Protein 1Q74 (pdb70)

GO terms:
  GO:0016811 hydrolase activity, acting on carbon-nitrogen (but not peptide) bonds, in linear amides (F, IDA)
  GO:0010125 mycothiol biosynthetic process (P, IDA)
  GO:0008270 zinc ion binding (F, IDA)
  GO:0005886 plasma membrane (C, HDA)

Foldseek 3Di:
DAAEEEEEEAEQLCCLVAPQLVLLQRLVVPHQYAYEYAALCQQDAFDDDPCRQCHLQHVSNVSVVSLQLSCQLCVLSNHRHYHYQVDYPQAHDDHDRDDPRHLLPDDLCRRLLSVLVVCQVRLHLEYEAADCCLFPNRSSRNSSVVSVVSNLVCLCPRDHDRHNRAWYKYWFAAQVVQVVLVVPDDPQQADPLADADRSNVGGDHDYLVQFAAKAQGDPSSLVSSLSSQVSSNGFKDGGPVSQWIDGPVRHITGSHSMTTIGTPDHDAADADPSNYHHHSCHPVPDD/DPAAEEEEEEAEQLCCLQQPQLVLLQNLVVPHHYAYEYAALCLQDQFDDDPCRQCHPVHVSNNSVVSLQLSCQLCVLSNHHHYHYQVDYHQAHFPVDPRHLLNDDLLRRLQSLLVVCQVRLHLEYEAADCCLAVNRSSRNSSVVSNVSNLVVQAPVSYDHDRHNRAWYKHWYDEAVQFVVLVVPDDVQQADPQAVPYYLVSFAAKAQGDVSSLVSSLSSQVSSNGFKDGGPVSFWIDGPVRYITGSHSMTTIDTPDHDDADADPSNYHHHSCHPVDD/DPAAEEEEEEAEQPCCLQQCQLVLLQRLVVPHQYAYEYAALCLQDQFDDDPCRQCHPVHVSNNSVVSLQLSCQLCVLSNHRHHHYQVDYHQAHDPVDPRHLLPDDLLRRLQSLLVVCQVRLHLEYEAADCCLAVNRSSSNSSVVSVVSNLVVQCVVHDHDRHRRAWYKYWYDAAVVQVVLVVPDDPQQADPQADEDPVHYLVQFAAKAQGDVSSLVSSLSSQVSSNGFKDGGPVSQWIDGPVRHITGSHSMTTIGTPDHDDADADPSNYHHDSCHPVDD/DVAAEEEEEEAEQPCCLQFPQLPLLQRLVVPHHYAYEYAALCLQDAFDDDPCRQCHPQHVSNNSVVSLQLSCQLCVLSNHRHHHYQPDHPQAHDDHDRDDDPRHLLNDDLLRRLQSVLVVCLVRLHLEYEAADCCLAPNRSSSNSSVVSVVSNLVVQAPVVYDHDRHNHAWYKYWYAAQVVQVVLVVVDDPQQCPQVHYLVQFAAKAQGDVSSLVSSLSSQVSSNGFKDGGPVSQWIDGPVSDITGSHSMTTIDTPDHDDADADPSNYHNDSCHPVDD

Sequence (1121 aa):
ETPRLLFVHAHPDDESLSNGATIAHYTSRGAQVHVVTCTLGEEGEVIGDRWAQLTADHADQLGGYRIGELTAALRALGVSAPIYLGGAGRWRDSGMARSQRRFVDADPRQTVGALVAIIRELRPHVVVTYDPNGGYGHPDHVHTHTVTTAAVAAAGVHPGDPWTVPKFYWTVLGLSALISGARALVPDDLRPEWVLPRADEIAFGYSDDGIDAVVEADEQARAAKVAALAAHATQVVVGPTGRAAALSNNLALPILADEHYVLAGGSAGARDERGWETDLLAGLGFTSETPRLLFVHAHPDDESLSNGATIAHYTSRGAQVHVVTCTLGEEGEVIGDRWAQLTADHADQLGGYRIGELTAALRALGVSAPIYLGGAGRWRDSRSQRRFVDADPRQTVGALVAIIRELRPHVVVTYDPNGGYGHPDHVHTHTVTTAAVAAAGVADHPGDPWTVPKFYWTVLGLSALISGARALVPDDLRPEWFGYSDDGIDAVVEADEQARAAKVAALAAHATQVVVGPTGRAAALSNNLALPILADEHYVLAGGSAGARDERGWETDLLAGLGFSETPRLLFVHAHPDDESLSNGATIAHYTSRGAQVHVVTCTLGEEGEVIGDRWAQLTADHADQLGGYRIGELTAALRALGVSAPIYLGGAGRWRDSRSQRRFVDADPRQTVGALVAIIRELRPHVVVTYDPNGGYGHPDHVHTHTVTTAAVAAAGADHPGDPWTVPKFYWTVLGLSALISGARALVPDDLRPEWVLPRGYSDDGIDAVVEADEQARAAKVAALAAHATQVVVGPTGRAAALSNNLALPILADEHYVLAGGSAGARDERGWETDLLAGLGFSETPRLLFVHAHPDDESLSNGATIAHYTSRGAQVHVVTCTLGEEGEVIGDRWAQLTADHADQLGGYRIGELTAALRALGVSAPIYLGGAGRWRDSGMAQRSQRRFVDADPRQTVGALVAIIRELRPHVVVTYDPNGGYGHPDHVHTHTVTTAAVAAAGVADHPGDPWTVPKFYWTVLGLSALISGARALVPDDLRPGYSDDGIDAVVEADEQARAAKVAALAAHATQVVVGPTGRAAALSNNLALPILADEHYVLAGGSAGARDERGWETDLLAGLGF

Radius of gyration: 37.09 Å; Cα contacts (8 Å, |Δi|>4): 2604; chains: 4; bounding box: 95×92×86 Å

CATH classification: 3.40.50.10320

B-factor: mean 23.0, std 9.9, range [8.15, 88.07]

InterPro domains:
  IPR003737 N-acetylglucosaminyl phosphatidylinositol deacetylase-related [PF02585] (8-157)
  IPR003737 N-acetylglucosaminyl phosphatidylinositol deacetylase-related [PTHR12993] (4-249)
  IPR017810 Mycothiol biosynthesis protein, MshB [MF_01696] (7-296)
  IPR017810 Mycothiol biosynthesis protein, MshB [TIGR03445] (8-296)
  IPR024078 Putative deacetylase LmbE-like domain superfamily [G3DSA:3.40.50.10320] (1-303)
  IPR024078 Putative deacetylase LmbE-like domain superfamily [SSF102588] (4-297)

Solvent-accessible surface area: 49260 Å² total; per-residue (Å²): 145,80,23,30,0,0,0,0,0,0,20,0,13,11,0,0,64,32,0,0,0,0,0,6,33,10,27,67,135,50,9,95,8,52,0,0,0,2,3,1,0,0,10,14,78,26,53,50,132,131,29,40,33,0,8,26,100,94,9,42,0,0,0,1,43,7,4,42,12,0,42,51,0,0,152,39,1,47,6,72,41,9,54,16,1,21,29,5,4,47,13,20,4,27,34,171,23,162,31,169,52,49,0,50,106,14,45,90,102,77,0,19,18,24,0,1,60,33,0,22,157,29,108,0,11,0,0,0,0,7,5,60,73,0,28,112,41,62,72,0,27,53,37,0,19,74,6,0,56,42,0,22,74,20,0,23,146,90,69,59,117,74,43,104,13,41,1,14,0,52,16,17,50,3,77,40,21,13,63,71,9,28,195,78,27,77,120,95,10,42,101,133,85,14,84,76,20,181,24,82,83,48,13,117,39,45,63,67,142,32,6,29,0,0,1,85,13,65,93,134,3,15,50,18,13,24,48,0,4,55,26,0,60,3,25,5,41,35,6,97,55,10,111,0,11,3,61,76,83,56,29,0,35,14,8,47,20,53,9,10,0,18,31,46,28,52,94,38,16,91,112,51,190,115,32,8,0,66,55,0,14,17,69,56,78,58,187,85,168,64,22,15,2,0,0,0,0,0,17,0,12,12,0,0,62,35,0,0,0,0,0,7,34,9,27,84,135,52,11,81,10,60,1,0,0,2,2,0,0,1,74,17,120,24,58,48,135,134,27,40,51,0,20,36,116,85,4,41,0,0,0,1,41,5,3,44,13,0,51,49,0,0,132,39,1,34,4,92,42,9,50,17,1,21,30,6,3,105,19,24,4,33,287,29,181,74,65,0,39,88,16,58,86,198,100,0,17,18,26,0,1,53,25,0,32,138,32,103,1,13,0,0,0,0,7,11,57,92,0,43,178,40,69,75,0,27,55,38,0,18,76,5,0,54,42,0,24,65,32,0,7,169,135,142,31,110,58,123,89,53,93,12,42,1,14,0,30,14,19,62,4,65,58,22,33,91,69,11,45,196,70,33,84,111,111,4,63,90,134,105,49,171,9,114,61,59,147,26,5,32,0,1,2,92,11,63,104,153,5,36,50,18,13,25,48,0,4,55,26,0,61,2,22,4,35,29,6,95,67,13,131,0,11,2,68,53,87,62,122,34,63,17,8,41,20,57,10,9,0,12,31,45,27,52,94,37,15,88,130,52,189,118,33,4,0,68,54,0,14,17,69,59,79,106,97,169,58,22,34,2,0,0,0,0,0,19,0,13,11,0,0,60,35,0,0,0,0,0,6,35,9,27,65,133,47,7,95,9,50,0,0,0,2,3,17,0,10,80,17,120,26,53,47,134,199,76,38,140,36,22,35,133,125,56,58,113,1,2,42,74,5,58,43,11,0,40,49,0,0,152,41,2,47,5,84,53,32,50,19,1,38,40,69,22,94,10,24,5,35,277,29,196,80,61,0,35,98,14,67,81,213,88,0,17,20,25,0,1,59,28,0,28,140,33,100,1,8,0,0,0,0,7,15,69,87,0,29,165,31,65,75,0,27,52,38,0,20,73,4,0,53,41,0,23,79,35,0,42,139,138,37,115,58,117,97,52,103,12,44,1,14,0,54,12,17,54,4,66,50,21,38,79,72,12,16,167,62,27,66,90,107,11,33,102,113,91,16,85,38,63,273,32,92,54,61,140,34,6,32,0,1,2,92,9,64,89,130,3,14,49,17,13,24,46,0,3,53,26,0,60,3,23,4,45,35,6,97,68,12,112,0,7,3,75,54,91,68,69,0,70,12,8,43,20,58,9,10,0,18,31,46,27,51,96,31,14,89,132,41,180,116,32,5,0,66,52,0,15,17,70,59,78,104,80,146,41,20,14,2,0,0,0,0,0,20,0,13,12,0,0,46,35,0,0,0,0,0,7,33,10,28,64,138,51,12,82,10,49,0,0,0,2,2,18,0,12,7,14,86,16,48,50,130,195,76,33,135,37,2,23,91,116,58,56,115,0,2,43,73,6,56,44,12,0,38,48,0,0,147,39,1,51,5,80,53,33,53,20,1,28,41,69,28,100,15,25,2,24,30,202,31,214,232,30,166,83,47,0,50,106,15,44,91,188,86,0,19,16,24,0,1,56,26,0,33,145,33,103,1,16,0,0,0,0,6,18,66,96,0,38,194,34,61,71,0,24,53,40,0,19,74,6,0,55,42,0,23,69,38,0,7,176,140,134,28,116,56,123,84,47,94,14,43,0,14,0,56,12,16,67,3,70,54,20,48,86,73,9,45,208,62,37,81,114,114,8,69,152,145,36,113,64,67,146,33,4,31,0,0,3,85,12,65,106,131,4,26,46,19,12,26,46,0,1,52,25,0,59,2,26,4,54,26,9,83,72,10,122,2,4,18,63,70,90,114,122,56,57,10,4,47,19,52,8,10,0,19,31,44,28,51,95,39,16,59,100,29,169,114,32,6,0,42,56,0,15,18,68,57,79,111

Organism: Mycobacterium tuberculosis (strain ATCC 25618 / H37Rv) (NCBI:txid83332)

Structure (mmCIF, N/CA/C/O backbone):
data_1Q74
#
_entry.id   1Q74
#
_cell.length_a   56.794
_cell.length_b   73.964
_cell.length_c   85.587
_cell.angle_alpha   102.09
_cell.angle_beta   108.16
_cell.angle_gamma   97.18
#
_symmetry.space_group_name_H-M   'P 1'
#
loop_
_entity.id
_entity.type
_entity.pdbx_description
1 polymer '1D-myo-inositol 2-acetamido-2-deoxy-alpha-D-glucopyranoside Deacetylase (MshB)'
2 non-polymer 'ZINC ION'
3 non-polymer 2-{2-[2-(2-{2-[2-(2-ETHOXY-ETHOXY)-ETHOXY]-ETHOXY}-ETHOXY)-ETHOXY]-ETHOXY}-ETHANOL
4 water water
#
loop_
_atom_site.group_PDB
_atom_site.id
_atom_site.type_symbol
_atom_site.label_atom_id
_atom_site.label_alt_id
_atom_site.label_comp_id
_atom_site.label_asym_id
_atom_site.label_entity_id
_atom_site.label_seq_id
_atom_site.pdbx_PDB_ins_code
_atom_site.Cartn_x
_atom_site.Cartn_y
_atom_site.Cartn_z
_atom_site.occupancy
_atom_site.B_iso_or_equiv
_atom_site.auth_seq_id
_atom_site.auth_comp_id
_atom_site.auth_asym_id
_atom_site.auth_atom_id
_atom_site.pdbx_PDB_model_num
ATOM 1 N N . GLU A 1 3 ? 11.396 34.061 27.840 1.00 38.83 3 GLU A N 1
ATOM 2 C CA . GLU A 1 3 ? 12.448 35.093 28.122 1.00 37.66 3 GLU A CA 1
ATOM 3 C C . GLU A 1 3 ? 13.823 34.639 27.580 1.00 36.13 3 GLU A C 1
ATOM 4 O O . GLU A 1 3 ? 13.933 33.583 26.912 1.00 36.21 3 GLU A O 1
ATOM 10 N N . THR A 1 4 ? 14.849 35.448 27.811 1.00 33.37 4 THR A N 1
ATOM 11 C CA . THR A 1 4 ? 16.214 34.990 27.513 1.00 31.21 4 THR A CA 1
ATOM 12 C C . THR A 1 4 ? 16.614 34.087 28.691 1.00 27.35 4 THR A C 1
ATOM 13 O O . THR A 1 4 ? 16.277 34.365 29.835 1.00 26.62 4 THR A O 1
ATOM 17 N N . PRO A 1 5 ? 17.252 32.964 28.428 1.00 23.97 5 PRO A N 1
ATOM 18 C CA . PRO A 1 5 ? 17.643 32.089 29.543 1.00 22.58 5 PRO A CA 1
ATOM 19 C C . PRO A 1 5 ? 18.745 32.740 30.387 1.00 19.15 5 PRO A C 1
ATOM 20 O O . PRO A 1 5 ? 19.601 33.454 29.860 1.00 18.99 5 PRO A O 1
ATOM 24 N N . ARG A 1 6 ? 18.733 32.416 31.668 1.00 19.79 6 ARG A N 1
ATOM 25 C CA . ARG A 1 6 ? 19.627 32.930 32.677 1.00 18.98 6 ARG A CA 1
ATOM 26 C C . ARG A 1 6 ? 20.305 31.764 33.438 1.00 18.07 6 ARG A C 1
ATOM 27 O O . ARG A 1 6 ? 19.626 30.875 33.961 1.00 17.56 6 ARG A O 1
ATOM 35 N N . LEU A 1 7 ? 21.633 31.797 33.477 1.00 17.54 7 LEU A N 1
ATOM 36 C CA . LEU A 1 7 ? 22.433 30.723 34.104 1.00 16.14 7 LEU A CA 1
ATOM 37 C C . LEU A 1 7 ? 23.413 31.323 35.092 1.00 16.01 7 LEU A C 1
ATOM 38 O O . LEU A 1 7 ? 24.008 32.397 34.843 1.00 16.04 7 LEU A O 1
ATOM 43 N N . LEU A 1 8 ? 23.597 30.619 36.204 1.00 14.41 8 LEU A N 1
ATOM 44 C CA . LEU A 1 8 ? 24.520 31.062 37.243 1.00 14.64 8 LEU A CA 1
ATOM 45 C C . LEU A 1 8 ? 25.492 29.926 37.594 1.00 14.28 8 LEU A C 1
ATOM 46 O O . LEU A 1 8 ? 25.036 28.828 37.923 1.00 15.12 8 LEU A O 1
ATOM 51 N N . PHE A 1 9 ? 26.783 30.229 37.556 1.00 14.57 9 PHE A N 1
ATOM 52 C CA . PHE A 1 9 ? 27.856 29.283 37.939 1.00 13.78 9 PHE A CA 1
ATOM 53 C C . PHE A 1 9 ? 28.525 29.847 39.193 1.00 13.96 9 PHE A C 1
ATOM 54 O O . PHE A 1 9 ? 28.965 31.031 39.199 1.00 14.61 9 PHE A O 1
ATOM 62 N N . VAL A 1 10 ? 28.640 29.025 40.241 1.00 11.89 10 VAL A N 1
ATOM 63 C CA . VAL A 1 10 ? 29.176 29.466 41.495 1.00 11.60 10 VAL A CA 1
ATOM 64 C C . VAL A 1 10 ? 30.483 28.705 41.800 1.00 11.20 10 VAL A C 1
ATOM 65 O O . VAL A 1 10 ? 30.496 27.479 41.891 1.00 11.52 10 VAL A O 1
ATOM 69 N N . HIS A 1 11 ? 31.582 29.439 41.889 1.00 9.39 11 HIS A N 1
ATOM 70 C CA . HIS A 1 11 ? 32.938 28.843 41.958 1.00 10.80 11 HIS A CA 1
ATOM 71 C C . HIS A 1 11 ? 33.702 29.380 43.140 1.00 11.55 11 HIS A C 1
ATOM 72 O O . HIS A 1 11 ? 33.409 30.448 43.670 1.00 10.53 11 HIS A O 1
ATOM 79 N N . ALA A 1 12 ? 34.730 28.662 43.557 1.00 10.89 12 ALA A N 1
ATOM 80 C CA . ALA A 1 12 ? 35.519 29.042 44.710 1.00 11.47 12 ALA A CA 1
ATOM 81 C C . ALA A 1 12 ? 36.609 30.058 44.431 1.00 12.40 12 ALA A C 1
ATOM 82 O O . ALA A 1 12 ? 36.751 31.017 45.177 1.00 12.76 12 ALA A O 1
ATOM 84 N N . HIS A 1 13 ? 37.369 29.877 43.347 1.00 11.99 13 HIS A N 1
ATOM 85 C CA . HIS A 1 13 ? 38.527 30.671 43.099 1.00 12.52 13 HIS A CA 1
ATOM 86 C C . HIS A 1 13 ? 38.589 31.167 41.630 1.00 12.40 13 HIS A C 1
ATOM 87 O O . HIS A 1 13 ? 37.997 30.584 40.737 1.00 11.37 13 HIS A O 1
ATOM 94 N N . PRO A 1 14 ? 39.390 32.195 41.364 1.00 12.65 14 PRO A N 1
ATOM 95 C CA . PRO A 1 14 ? 39.575 32.613 39.975 1.00 14.32 14 PRO A CA 1
ATOM 96 C C . PRO A 1 14 ? 40.378 31.595 39.189 1.00 15.17 14 PRO A C 1
ATOM 97 O O . PRO A 1 14 ? 41.531 31.362 39.547 1.00 16.13 14 PRO A O 1
ATOM 101 N N . ASP A 1 15 ? 39.790 31.047 38.132 1.00 14.53 15 ASP A N 1
ATOM 102 C CA . ASP A 1 15 ? 40.321 29.961 37.296 1.00 12.90 15 ASP A CA 1
ATOM 103 C C . ASP A 1 15 ? 39.363 28.786 37.252 1.00 11.28 15 ASP A C 1
ATOM 104 O O . ASP A 1 15 ? 39.246 28.161 36.208 1.00 12.12 15 ASP A O 1
ATOM 109 N N . ASP A 1 16 ? 38.668 28.557 38.358 1.00 10.78 16 ASP A N 1
ATOM 110 C CA . ASP A 1 16 ? 37.782 27.387 38.420 1.00 10.71 16 ASP A CA 1
ATOM 111 C C . ASP A 1 16 ? 36.656 27.437 37.378 1.00 11.57 16 ASP A C 1
ATOM 112 O O . ASP A 1 16 ? 36.246 26.424 36.826 1.00 12.63 16 ASP A O 1
ATOM 117 N N . GLU A 1 17 ? 36.128 28.632 37.104 1.00 10.95 17 GLU A N 1
ATOM 118 C CA . GLU A 1 17 ? 35.095 28.800 36.112 1.00 11.46 17 GLU A CA 1
ATOM 119 C C . GLU A 1 17 ? 35.523 28.355 34.710 1.00 11.41 17 GLU A C 1
ATOM 120 O O . GLU A 1 17 ? 34.709 27.791 33.940 1.00 13.14 17 GLU A O 1
ATOM 126 N N . SER A 1 18 ? 36.781 28.576 34.391 1.00 11.84 18 SER A N 1
ATOM 127 C CA . SER A 1 18 ? 37.329 28.258 33.075 1.00 10.23 18 SER A CA 1
ATOM 128 C C . SER A 1 18 ? 37.720 26.790 33.076 1.00 12.55 18 SER A C 1
ATOM 129 O O . SER A 1 18 ? 37.425 26.087 32.145 1.00 13.35 18 SER A O 1
ATOM 132 N N . LEU A 1 19 ? 38.429 26.347 34.102 1.00 12.28 19 LEU A N 1
ATOM 133 C CA . LEU A 1 19 ? 38.830 24.929 34.195 1.00 12.66 19 LEU A CA 1
ATOM 134 C C . LEU A 1 19 ? 37.637 24.007 34.119 1.00 12.81 19 LEU A C 1
ATOM 135 O O . LEU A 1 19 ? 37.683 22.994 33.408 1.00 13.72 19 LEU A O 1
ATOM 140 N N . SER A 1 20 ? 36.583 24.337 34.825 1.00 13.26 20 SER A N 1
ATOM 141 C CA . SER A 1 20 ? 35.397 23.451 34.877 1.00 13.26 20 SER A CA 1
ATOM 142 C C . SER A 1 20 ? 34.383 23.686 33.740 1.00 12.95 20 SER A C 1
ATOM 143 O O . SER A 1 20 ? 33.909 22.756 33.125 1.00 13.91 20 SER A O 1
ATOM 146 N N . ASN A 1 21 ? 34.041 24.943 33.528 1.00 11.69 21 ASN A N 1
ATOM 147 C CA . ASN A 1 21 ? 32.865 25.324 32.713 1.00 12.12 21 ASN A CA 1
ATOM 148 C C . ASN A 1 21 ? 33.102 26.303 31.553 1.00 11.00 21 ASN A C 1
ATOM 149 O O . ASN A 1 21 ? 32.147 26.847 30.981 1.00 12.88 21 ASN A O 1
ATOM 154 N N . GLY A 1 22 ? 34.338 26.504 31.172 1.00 11.41 22 GLY A N 1
ATOM 155 C CA . GLY A 1 22 ? 34.721 27.477 30.157 1.00 11.90 22 GLY A CA 1
ATOM 156 C C . GLY A 1 22 ? 33.981 27.255 28.864 1.00 12.23 22 GLY A C 1
ATOM 157 O O . GLY A 1 22 ? 33.374 28.188 28.320 1.00 12.17 22 GLY A O 1
ATOM 158 N N . ALA A 1 23 ? 33.940 26.025 28.372 1.00 12.77 23 ALA A N 1
ATOM 159 C CA . ALA A 1 23 ? 33.245 25.797 27.087 1.00 13.25 23 ALA A CA 1
ATOM 160 C C . ALA A 1 23 ? 31.720 25.940 27.209 1.00 13.33 23 ALA A C 1
ATOM 161 O O . ALA A 1 23 ? 31.059 26.451 26.293 1.00 13.18 23 ALA A O 1
ATOM 163 N N . THR A 1 24 ? 31.126 25.538 28.332 1.00 13.04 24 THR A N 1
ATOM 164 C CA . THR A 1 24 ? 29.719 25.690 28.547 1.00 13.34 24 THR A CA 1
ATOM 165 C C . THR A 1 24 ? 29.354 27.157 28.635 1.00 14.61 24 THR A C 1
ATOM 166 O O . THR A 1 24 ? 28.344 27.572 28.059 1.00 14.93 24 THR A O 1
ATOM 170 N N . ILE A 1 25 ? 30.161 27.922 29.354 1.00 13.46 25 ILE A N 1
ATOM 171 C CA . ILE A 1 25 ? 29.861 29.361 29.504 1.00 13.29 25 ILE A CA 1
ATOM 172 C C . ILE A 1 25 ? 29.905 30.037 28.131 1.00 13.47 25 ILE A C 1
ATOM 173 O O . ILE A 1 25 ? 28.960 30.742 27.715 1.00 13.91 25 ILE A O 1
ATOM 178 N N . ALA A 1 26 ? 30.980 29.784 27.413 1.00 13.61 26 ALA A N 1
ATOM 179 C CA . ALA A 1 26 ? 31.135 30.305 26.023 1.00 14.81 26 ALA A CA 1
ATOM 180 C C . ALA A 1 26 ? 30.020 29.823 25.076 1.00 15.78 26 ALA A C 1
ATOM 181 O O . ALA A 1 26 ? 29.519 30.631 24.241 1.00 15.61 26 ALA A O 1
ATOM 183 N N . HIS A 1 27 ? 29.638 28.551 25.146 1.00 15.83 27 HIS A N 1
ATOM 184 C CA . HIS A 1 27 ? 28.486 28.035 24.388 1.00 17.81 27 HIS A CA 1
ATOM 185 C C . HIS A 1 27 ? 27.218 28.900 24.620 1.00 17.16 27 HIS A C 1
ATOM 186 O O . HIS A 1 27 ? 26.568 29.368 23.683 1.00 18.19 27 HIS A O 1
ATOM 193 N N . TYR A 1 28 ? 26.869 29.101 25.873 1.00 16.94 28 TYR A N 1
ATOM 194 C CA . TYR A 1 28 ? 25.625 29.794 26.200 1.00 16.16 28 TYR A CA 1
ATOM 195 C C . TYR A 1 28 ? 25.688 31.300 25.924 1.00 17.59 28 TYR A C 1
ATOM 196 O O . TYR A 1 28 ? 24.688 31.814 25.410 1.00 18.55 28 TYR A O 1
ATOM 205 N N . THR A 1 29 ? 26.790 31.989 26.243 1.00 17.01 29 THR A N 1
ATOM 206 C CA . THR A 1 29 ? 26.843 33.430 25.981 1.00 18.10 29 THR A CA 1
ATOM 207 C C . THR A 1 29 ? 26.798 33.703 24.460 1.00 20.11 29 THR A C 1
ATOM 208 O O . THR A 1 29 ? 26.134 34.665 23.997 1.00 18.98 29 THR A O 1
ATOM 212 N N . SER A 1 30 ? 27.472 32.876 23.686 1.00 20.52 30 SER A N 1
ATOM 213 C CA . SER A 1 30 ? 27.433 33.048 22.211 1.00 23.48 30 SER A CA 1
ATOM 214 C C . SER A 1 30 ? 26.045 32.837 21.576 1.00 26.19 30 SER A C 1
ATOM 215 O O . SER A 1 30 ? 25.754 33.367 20.499 1.00 27.39 30 SER A O 1
ATOM 218 N N . ARG A 1 31 ? 25.192 32.104 22.265 1.00 25.83 31 ARG A N 1
ATOM 219 C CA . ARG A 1 31 ? 23.833 31.861 21.826 1.00 26.53 31 ARG A CA 1
ATOM 220 C C . ARG A 1 31 ? 22.841 32.873 22.440 1.00 26.92 31 ARG A C 1
ATOM 221 O O . ARG A 1 31 ? 21.626 32.718 22.299 1.00 28.64 31 ARG A O 1
ATOM 229 N N . GLY A 1 32 ? 23.371 33.897 23.108 1.00 26.59 32 GLY A N 1
ATOM 230 C CA . GLY A 1 32 ? 22.577 34.943 23.691 1.00 26.25 32 GLY A CA 1
ATOM 231 C C . GLY A 1 32 ? 21.981 34.693 25.053 1.00 25.47 32 GLY A C 1
ATOM 232 O O . GLY A 1 32 ? 21.120 35.454 25.446 1.00 26.28 32 GLY A O 1
ATOM 233 N N . ALA A 1 33 ? 22.409 33.659 25.781 1.00 24.19 33 ALA A N 1
ATOM 234 C CA . ALA A 1 33 ? 21.940 33.469 27.148 1.00 22.00 33 ALA A CA 1
ATOM 235 C C . ALA A 1 33 ? 22.595 34.513 28.056 1.00 21.84 33 ALA A C 1
ATOM 236 O O . ALA A 1 33 ? 23.629 35.068 27.707 1.00 22.56 33 ALA A O 1
ATOM 238 N N . GLN A 1 34 ? 21.981 34.807 29.189 1.00 20.61 34 GLN A N 1
ATOM 239 C CA . GLN A 1 34 ? 22.599 35.704 30.184 1.00 21.28 34 GLN A CA 1
ATOM 240 C C . GLN A 1 34 ? 23.311 34.770 31.170 1.00 19.96 34 GLN A C 1
ATOM 241 O O . GLN A 1 34 ? 22.646 34.033 31.859 1.00 19.68 34 GLN A O 1
ATOM 247 N N . VAL A 1 35 ? 24.617 34.813 31.188 1.00 17.63 35 VAL A N 1
ATOM 248 C CA . VAL A 1 35 ? 25.428 33.900 32.046 1.00 17.53 35 VAL A CA 1
ATOM 249 C C . VAL A 1 35 ? 26.216 34.750 33.055 1.00 17.59 35 VAL A C 1
ATOM 250 O O . VAL A 1 35 ? 26.887 35.723 32.665 1.00 16.04 35 VAL A O 1
ATOM 254 N N . HIS A 1 36 ? 26.134 34.380 34.339 1.00 15.98 36 HIS A N 1
ATOM 255 C CA . HIS A 1 36 ? 26.884 35.035 35.381 1.00 16.26 36 HIS A CA 1
ATOM 256 C C . HIS A 1 36 ? 27.690 33.991 36.118 1.00 14.14 36 HIS A C 1
ATOM 257 O O . HIS A 1 36 ? 27.215 32.846 36.281 1.00 14.50 36 HIS A O 1
ATOM 264 N N . VAL A 1 37 ? 28.894 34.408 36.502 1.00 13.27 37 VAL A N 1
ATOM 265 C CA . VAL A 1 37 ? 29.794 33.657 37.363 1.00 12.79 37 VAL A CA 1
ATOM 266 C C . VAL A 1 37 ? 29.964 34.362 38.702 1.00 13.20 37 VAL A C 1
ATOM 267 O O . VAL A 1 37 ? 30.387 35.537 38.751 1.00 12.70 37 VAL A O 1
ATOM 271 N N . VAL A 1 38 ? 29.749 33.633 39.806 1.00 12.50 38 VAL A N 1
ATOM 272 C CA . VAL A 1 38 ? 30.016 34.118 41.136 1.00 12.48 38 VAL A CA 1
ATOM 273 C C . VAL A 1 38 ? 31.270 33.416 41.635 1.00 12.56 38 VAL A C 1
ATOM 274 O O . VAL A 1 38 ? 31.367 32.211 41.521 1.00 13.37 38 VAL A O 1
ATOM 278 N N . THR A 1 39 ? 32.242 34.191 42.101 1.00 11.56 39 THR A N 1
ATOM 279 C CA . THR A 1 39 ? 33.537 33.690 42.594 1.00 10.76 39 THR A CA 1
ATOM 280 C C . THR A 1 39 ? 33.566 34.001 44.090 1.00 11.77 39 THR A C 1
ATOM 281 O O . THR A 1 39 ? 33.439 35.129 44.502 1.00 10.71 39 THR A O 1
ATOM 285 N N . CYS A 1 40 ? 33.778 32.987 44.921 1.00 11.32 40 CYS A N 1
ATOM 286 C CA . CYS A 1 40 ? 33.655 33.203 46.374 1.00 12.82 40 CYS A CA 1
ATOM 287 C C . CYS A 1 40 ? 34.872 33.850 47.070 1.00 13.25 40 CYS A C 1
ATOM 288 O O . CYS A 1 40 ? 34.714 34.411 48.140 1.00 12.13 40 CYS A O 1
ATOM 291 N N . THR A 1 41 ? 36.050 33.788 46.461 1.00 12.40 41 THR A N 1
ATOM 292 C CA . THR A 1 41 ? 37.279 34.358 47.012 1.00 12.77 41 THR A CA 1
ATOM 293 C C . THR A 1 41 ? 38.142 34.961 45.913 1.00 12.85 41 THR A C 1
ATOM 294 O O . THR A 1 41 ? 37.917 34.670 44.720 1.00 13.15 41 THR A O 1
ATOM 298 N N . LEU A 1 42 ? 39.115 35.800 46.281 1.00 11.82 42 LEU A N 1
ATOM 299 C CA . LEU A 1 42 ? 40.048 36.365 45.293 1.00 12.79 42 LEU A CA 1
ATOM 300 C C . LEU A 1 42 ? 41.187 35.456 44.908 1.00 11.75 42 LEU A C 1
ATOM 301 O O . LEU A 1 42 ? 41.938 35.737 43.953 1.00 12.06 42 LEU A O 1
ATOM 306 N N . GLY A 1 43 ? 41.384 34.352 45.630 1.00 12.33 43 GLY A N 1
ATOM 307 C CA . GLY A 1 43 ? 42.552 33.567 45.405 1.00 13.25 43 GLY A CA 1
ATOM 308 C C . GLY A 1 43 ? 43.843 34.169 45.973 1.00 12.76 43 GLY A C 1
ATOM 309 O O . GLY A 1 43 ? 44.921 34.041 45.435 1.00 13.52 43 GLY A O 1
ATOM 310 N N . GLU A 1 44 ? 43.709 34.772 47.145 1.00 11.97 44 GLU A N 1
ATOM 311 C CA . GLU A 1 44 ? 44.775 35.389 47.855 1.00 12.20 44 GLU A CA 1
ATOM 312 C C . GLU A 1 44 ? 45.924 34.491 48.231 1.00 14.33 44 GLU A C 1
ATOM 313 O O . GLU A 1 44 ? 47.046 34.936 48.282 1.00 14.51 44 GLU A O 1
ATOM 319 N N . GLU A 1 45 ? 45.623 33.234 48.501 1.00 14.86 45 GLU A N 1
ATOM 320 C CA . GLU A 1 45 ? 46.602 32.253 49.012 1.00 16.83 45 GLU A CA 1
ATOM 321 C C . GLU A 1 45 ? 47.183 31.366 47.928 1.00 16.44 45 GLU A C 1
ATOM 322 O O . GLU A 1 45 ? 47.922 30.355 48.210 1.00 18.71 45 GLU A O 1
ATOM 328 N N . GLY A 1 46 ? 46.943 31.718 46.671 1.00 15.00 46 GLY A N 1
ATOM 329 C CA . GLY A 1 46 ? 47.497 31.009 45.542 1.00 15.97 46 GLY A CA 1
ATOM 330 C C . GLY A 1 46 ? 48.995 31.084 45.400 1.00 16.16 46 GLY A C 1
ATOM 331 O O . GLY A 1 46 ? 49.655 31.935 45.993 1.00 15.59 46 GLY A O 1
ATOM 332 N N . GLU A 1 47 ? 49.524 30.172 44.603 1.00 17.51 47 GLU A N 1
ATOM 333 C CA . GLU A 1 47 ? 50.909 30.227 44.236 1.00 19.46 47 GLU A CA 1
ATOM 334 C C . GLU A 1 47 ? 50.967 30.921 42.869 1.00 17.04 47 GLU A C 1
ATOM 335 O O . GLU A 1 47 ? 49.921 31.193 42.283 1.00 17.70 47 GLU A O 1
ATOM 341 N N . VAL A 1 48 ? 52.162 31.235 42.400 1.00 16.74 48 VAL A N 1
ATOM 342 C CA . VAL A 1 48 ? 52.356 31.857 41.102 1.00 14.82 48 VAL A CA 1
ATOM 343 C C . VAL A 1 48 ? 53.339 31.068 40.248 1.00 17.22 48 VAL A C 1
ATOM 344 O O . VAL A 1 48 ? 54.402 30.660 40.746 1.00 17.17 48 VAL A O 1
ATOM 348 N N . ILE A 1 49 ? 53.003 30.908 38.985 1.00 17.05 49 ILE A N 1
ATOM 349 C CA . ILE A 1 49 ? 53.892 30.368 37.992 1.00 18.59 49 ILE A CA 1
ATOM 350 C C . ILE A 1 49 ? 54.753 31.516 37.490 1.00 18.85 49 ILE A C 1
ATOM 351 O O . ILE A 1 49 ? 54.220 32.575 37.098 1.00 19.02 49 ILE A O 1
ATOM 356 N N . GLY A 1 50 ? 56.080 31.317 37.511 1.00 20.08 50 GLY A N 1
ATOM 357 C CA . GLY A 1 50 ? 56.998 32.263 36.893 1.00 20.20 50 GLY A CA 1
ATOM 358 C C . GLY A 1 50 ? 57.418 33.314 37.888 1.00 20.28 50 GLY A C 1
ATOM 359 O O . GLY A 1 50 ? 56.880 33.422 39.000 1.00 19.14 50 GLY A O 1
ATOM 360 N N . ASP A 1 51 ? 58.417 34.094 37.494 1.00 20.37 51 ASP A N 1
ATOM 361 C CA . ASP A 1 51 ? 59.044 35.012 38.437 1.00 21.16 51 ASP A CA 1
ATOM 362 C C . ASP A 1 51 ? 58.434 36.390 38.573 1.00 19.35 51 ASP A C 1
ATOM 363 O O . ASP A 1 51 ? 58.584 37.028 39.611 1.00 18.01 51 ASP A O 1
ATOM 368 N N . ARG A 1 52 ? 57.788 36.877 37.530 1.00 18.46 52 ARG A N 1
ATOM 369 C CA . ARG A 1 52 ? 57.388 38.295 37.512 1.00 17.35 52 ARG A CA 1
ATOM 370 C C . ARG A 1 52 ? 56.484 38.699 38.671 1.00 17.05 52 ARG A C 1
ATOM 371 O O . ARG A 1 52 ? 56.639 39.777 39.290 1.00 16.49 52 ARG A O 1
ATOM 379 N N . TRP A 1 53 ? 55.493 37.857 38.930 1.00 15.57 53 TRP A N 1
ATOM 380 C CA . TRP A 1 53 ? 54.562 38.144 40.020 1.00 14.78 53 TRP A CA 1
ATOM 381 C C . TRP A 1 53 ? 54.814 37.316 41.283 1.00 15.05 53 TRP A C 1
ATOM 382 O O . TRP A 1 53 ? 53.965 37.271 42.149 1.00 14.39 53 TRP A O 1
ATOM 393 N N . ALA A 1 54 ? 56.003 36.729 41.396 1.00 15.54 54 ALA A N 1
ATOM 394 C CA . ALA A 1 54 ? 56.350 35.844 42.508 1.00 15.48 54 ALA A CA 1
ATOM 395 C C . ALA A 1 54 ? 56.307 36.509 43.871 1.00 14.82 54 ALA A C 1
ATOM 396 O O . ALA A 1 54 ? 55.925 35.864 44.870 1.00 14.62 54 ALA A O 1
ATOM 398 N N . GLN A 1 55 ? 56.578 37.810 43.924 1.00 14.37 55 GLN A N 1
ATOM 399 C CA . GLN A 1 55 ? 56.558 38.490 45.192 1.00 13.68 55 GLN A CA 1
ATOM 400 C C . GLN A 1 55 ? 55.167 38.932 45.600 1.00 12.41 55 GLN A C 1
ATOM 401 O O . GLN A 1 55 ? 55.005 39.466 46.697 1.00 15.70 55 GLN A O 1
ATOM 407 N N . LEU A 1 56 ? 54.129 38.666 44.784 1.00 12.40 56 LEU A N 1
ATOM 408 C CA . LEU A 1 56 ? 52.771 38.977 45.242 1.00 11.30 56 LEU A CA 1
ATOM 409 C C . LEU A 1 56 ? 52.141 37.961 46.207 1.00 11.39 56 LEU A C 1
ATOM 410 O O . LEU A 1 56 ? 51.106 38.235 46.805 1.00 12.31 56 LEU A O 1
ATOM 415 N N . THR A 1 57 ? 52.736 36.773 46.383 1.00 12.50 57 THR A N 1
ATOM 416 C CA . THR A 1 57 ? 52.069 35.740 47.150 1.00 13.78 57 THR A CA 1
ATOM 417 C C . THR A 1 57 ? 52.032 36.110 48.636 1.00 14.42 57 THR A C 1
ATOM 418 O O . THR A 1 57 ? 52.758 37.048 49.090 1.00 14.34 57 THR A O 1
ATOM 422 N N . ALA A 1 58 ? 51.214 35.369 49.369 1.00 15.14 58 ALA A N 1
ATOM 423 C CA . ALA A 1 58 ? 51.000 35.598 50.795 1.00 16.97 58 ALA A CA 1
ATOM 424 C C . ALA A 1 58 ? 52.286 35.509 51.638 1.00 19.24 58 ALA A C 1
ATOM 425 O O . ALA A 1 58 ? 52.351 36.147 52.672 1.00 20.75 58 ALA A O 1
ATOM 427 N N . ASP A 1 59 ? 53.318 34.828 51.158 1.00 20.48 59 ASP A N 1
ATOM 428 C CA . ASP A 1 59 ? 54.609 34.837 51.863 1.00 22.79 59 ASP A CA 1
ATOM 429 C C . ASP A 1 59 ? 55.474 36.094 51.698 1.00 22.69 59 ASP A C 1
ATOM 430 O O . ASP A 1 59 ? 56.478 36.265 52.414 1.00 24.03 59 ASP A O 1
ATOM 435 N N . HIS A 1 60 ? 55.135 36.949 50.748 1.00 20.54 60 HIS A N 1
ATOM 436 C CA . HIS A 1 60 ? 55.934 38.119 50.441 1.00 19.99 60 HIS A CA 1
ATOM 437 C C . HIS A 1 60 ? 54.967 39.323 50.573 1.00 18.66 60 HIS A C 1
ATOM 438 O O . HIS A 1 60 ? 54.571 39.637 51.700 1.00 19.22 60 HIS A O 1
ATOM 445 N N . ALA A 1 61 ? 54.539 39.960 49.498 1.00 16.50 61 ALA A N 1
ATOM 446 C CA . ALA A 1 61 ? 53.699 41.168 49.592 1.00 16.49 61 ALA A CA 1
ATOM 447 C C . ALA A 1 61 ? 52.194 40.936 49.927 1.00 15.37 61 ALA A C 1
ATOM 448 O O . ALA A 1 61 ? 51.503 41.879 50.346 1.00 15.23 61 ALA A O 1
ATOM 450 N N . ASP A 1 62 ? 51.707 39.737 49.677 1.00 15.05 62 ASP A N 1
ATOM 451 C CA . ASP A 1 62 ? 50.348 39.334 49.939 1.00 14.53 62 ASP A CA 1
ATOM 452 C C . ASP A 1 62 ? 49.374 40.239 49.204 1.00 12.96 62 ASP A C 1
ATOM 453 O O . ASP A 1 62 ? 48.511 40.847 49.819 1.00 13.89 62 ASP A O 1
ATOM 458 N N . GLN A 1 63 ? 49.567 40.288 47.881 1.00 13.56 63 GLN A N 1
ATOM 459 C CA . GLN A 1 63 ? 48.741 41.146 46.962 1.00 11.70 63 GLN A CA 1
ATOM 460 C C . GLN A 1 63 ? 48.259 40.379 45.746 1.00 12.42 63 GLN A C 1
ATOM 461 O O . GLN A 1 63 ? 47.761 40.957 44.757 1.00 11.65 63 GLN A O 1
ATOM 467 N N . LEU A 1 64 ? 48.249 39.043 45.832 1.00 11.24 64 LEU A N 1
ATOM 468 C CA . LEU A 1 64 ? 47.963 38.251 44.648 1.00 12.27 64 LEU A CA 1
ATOM 469 C C . LEU A 1 64 ? 46.498 38.241 44.291 1.00 11.58 64 LEU A C 1
ATOM 470 O O . LEU A 1 64 ? 46.113 38.180 43.137 1.00 12.50 64 LEU A O 1
ATOM 475 N N . GLY A 1 65 ? 45.629 38.253 45.285 1.00 11.81 65 GLY A N 1
ATOM 476 C CA . GLY A 1 65 ? 44.192 38.301 45.048 1.00 12.75 65 GLY A CA 1
ATOM 477 C C . GLY A 1 65 ? 43.776 39.539 44.276 1.00 11.91 65 GLY A C 1
ATOM 478 O O . GLY A 1 65 ? 42.923 39.436 43.365 1.00 11.14 65 GLY A O 1
ATOM 479 N N . GLY A 1 66 ? 44.358 40.704 44.615 1.00 10.82 66 GLY A N 1
ATOM 480 C CA . GLY A 1 66 ? 44.045 41.876 43.831 1.00 10.42 66 GLY A CA 1
ATOM 481 C C . GLY A 1 66 ? 44.466 41.720 42.385 1.00 10.28 66 GLY A C 1
ATOM 482 O O . GLY A 1 66 ? 43.747 42.174 41.462 1.00 11.26 66 GLY A O 1
ATOM 483 N N . TYR A 1 67 ? 45.637 41.130 42.161 1.00 11.50 67 TYR A N 1
ATOM 484 C CA . TYR A 1 67 ? 46.158 40.929 40.796 1.00 10.91 67 TYR A CA 1
ATOM 485 C C . TYR A 1 67 ? 45.211 39.980 40.031 1.00 10.94 67 TYR A C 1
ATOM 486 O O . TYR A 1 67 ? 44.893 40.188 38.825 1.00 10.28 67 TYR A O 1
ATOM 495 N N . ARG A 1 68 ? 44.801 38.912 40.710 1.00 11.86 68 ARG A N 1
ATOM 496 C CA . ARG A 1 68 ? 43.946 37.958 40.056 1.00 11.36 68 ARG A CA 1
ATOM 497 C C . ARG A 1 68 ? 42.555 38.462 39.624 1.00 11.19 68 ARG A C 1
ATOM 498 O O . ARG A 1 68 ? 41.904 37.887 38.749 1.00 11.88 68 ARG A O 1
ATOM 506 N N . ILE A 1 69 ? 42.116 39.607 40.163 1.00 11.86 69 ILE A N 1
ATOM 507 C CA . ILE A 1 69 ? 40.879 40.202 39.659 1.00 11.33 69 ILE A CA 1
ATOM 508 C C . ILE A 1 69 ? 40.968 40.474 38.163 1.00 11.15 69 ILE A C 1
ATOM 509 O O . ILE A 1 69 ? 40.020 40.266 37.408 1.00 11.93 69 ILE A O 1
ATOM 514 N N . GLY A 1 70 ? 42.099 41.002 37.714 1.00 10.63 70 GLY A N 1
ATOM 515 C CA . GLY A 1 70 ? 42.284 41.273 36.295 1.00 11.86 70 GLY A CA 1
ATOM 516 C C . GLY A 1 70 ? 42.368 40.008 35.455 1.00 11.73 70 GLY A C 1
ATOM 517 O O . GLY A 1 70 ? 41.891 40.005 34.322 1.00 11.93 70 GLY A O 1
ATOM 518 N N . GLU A 1 71 ? 43.016 38.990 35.996 1.00 11.66 71 GLU A N 1
ATOM 519 C CA . GLU A 1 71 ? 43.037 37.697 35.323 1.00 13.35 71 GLU A CA 1
ATOM 520 C C . GLU A 1 71 ? 41.657 37.124 35.168 1.00 11.03 71 GLU A C 1
ATOM 521 O O . GLU A 1 71 ? 41.314 36.666 34.066 1.00 12.78 71 GLU A O 1
ATOM 527 N N . LEU A 1 72 ? 40.852 37.150 36.211 1.00 10.60 72 LEU A N 1
ATOM 528 C CA . LEU A 1 72 ? 39.502 36.688 36.101 1.00 11.01 72 LEU A CA 1
ATOM 529 C C . LEU A 1 72 ? 38.663 37.521 35.129 1.00 11.59 72 LEU A C 1
ATOM 530 O O . LEU A 1 72 ? 37.819 37.005 34.428 1.00 13.21 72 LEU A O 1
ATOM 535 N N . THR A 1 73 ? 38.831 38.836 35.194 1.00 10.96 73 THR A N 1
ATOM 536 C CA . THR A 1 73 ? 38.053 39.672 34.332 1.00 12.26 73 THR A CA 1
ATOM 537 C C . THR A 1 73 ? 38.342 39.349 32.867 1.00 11.55 73 THR A C 1
ATOM 538 O O . THR A 1 73 ? 37.388 39.270 32.049 1.00 14.21 73 THR A O 1
ATOM 542 N N . ALA A 1 74 ? 39.616 39.199 32.553 1.00 12.91 74 ALA A N 1
ATOM 543 C CA . ALA A 1 74 ? 40.044 38.863 31.212 1.00 13.62 74 ALA A CA 1
ATOM 544 C C . ALA A 1 74 ? 39.479 37.504 30.771 1.00 13.58 74 ALA A C 1
ATOM 545 O O . ALA A 1 74 ? 39.113 37.337 29.617 1.00 12.37 74 ALA A O 1
ATOM 547 N N . ALA A 1 75 ? 39.567 36.546 31.667 1.00 12.04 75 ALA A N 1
ATOM 548 C CA . ALA A 1 75 ? 39.051 35.218 31.378 1.00 11.93 75 ALA A CA 1
ATOM 549 C C . ALA A 1 75 ? 37.579 35.242 31.122 1.00 11.51 75 ALA A C 1
ATOM 550 O O . ALA A 1 75 ? 37.116 34.631 30.166 1.00 13.12 75 ALA A O 1
ATOM 552 N N . LEU A 1 76 ? 36.797 35.873 31.995 1.00 11.99 76 LEU A N 1
ATOM 553 C CA . LEU A 1 76 ? 35.335 35.995 31.807 1.00 11.59 76 LEU A CA 1
ATOM 554 C C . LEU A 1 76 ? 34.985 36.675 30.477 1.00 11.80 76 LEU A C 1
ATOM 555 O O . LEU A 1 76 ? 34.148 36.219 29.787 1.00 13.37 76 LEU A O 1
ATOM 560 N N . ARG A 1 77 ? 35.724 37.724 30.118 1.00 13.50 77 ARG A N 1
ATOM 561 C CA . ARG A 1 77 ? 35.513 38.419 28.846 1.00 15.10 77 ARG A CA 1
ATOM 562 C C . ARG A 1 77 ? 35.748 37.505 27.664 1.00 15.54 77 ARG A C 1
ATOM 563 O O . ARG A 1 77 ? 34.959 37.552 26.707 1.00 16.40 77 ARG A O 1
ATOM 571 N N . ALA A 1 78 ? 36.759 36.634 27.746 1.00 12.58 78 ALA A N 1
ATOM 572 C CA . ALA A 1 78 ? 37.025 35.655 26.715 1.00 13.87 78 ALA A CA 1
ATOM 573 C C . ALA A 1 78 ? 35.849 34.670 26.558 1.00 14.27 78 ALA A C 1
ATOM 574 O O . ALA A 1 78 ? 35.596 34.194 25.457 1.00 14.75 78 ALA A O 1
ATOM 576 N N . LEU A 1 79 ? 35.129 34.418 27.638 1.00 13.94 79 LEU A N 1
ATOM 577 C CA . LEU A 1 79 ? 33.951 33.555 27.643 1.00 12.84 79 LEU A CA 1
ATOM 578 C C . LEU A 1 79 ? 32.580 34.250 27.370 1.00 14.14 79 LEU A C 1
ATOM 579 O O . LEU A 1 79 ? 31.507 33.607 27.396 1.00 14.63 79 LEU A O 1
ATOM 584 N N . GLY A 1 80 ? 32.626 35.575 27.173 1.00 14.99 80 GLY A N 1
ATOM 585 C CA . GLY A 1 80 ? 31.456 36.347 26.891 1.00 15.58 80 GLY A CA 1
ATOM 586 C C . GLY A 1 80 ? 30.725 36.884 28.085 1.00 15.43 80 GLY A C 1
ATOM 587 O O . GLY A 1 80 ? 29.634 37.352 27.938 1.00 17.96 80 GLY A O 1
ATOM 588 N N . VAL A 1 81 ? 31.327 36.820 29.272 1.00 14.70 81 VAL A N 1
ATOM 589 C CA . VAL A 1 81 ? 30.748 37.348 30.503 1.00 15.49 81 VAL A CA 1
ATOM 590 C C . VAL A 1 81 ? 31.443 38.732 30.767 1.00 15.87 81 VAL A C 1
ATOM 591 O O . VAL A 1 81 ? 32.649 38.829 30.861 1.00 16.47 81 VAL A O 1
ATOM 595 N N . SER A 1 82 ? 30.642 39.755 30.944 1.00 17.86 82 SER A N 1
ATOM 596 C CA . SER A 1 82 ? 31.160 41.103 31.053 1.00 18.81 82 SER A CA 1
ATOM 597 C C . SER A 1 82 ? 31.950 41.490 32.280 1.00 17.40 82 SER A C 1
ATOM 598 O O . SER A 1 82 ? 32.751 42.401 32.196 1.00 18.81 82 SER A O 1
ATOM 601 N N . ALA A 1 83 ? 31.738 40.822 33.390 1.00 16.59 83 ALA A N 1
ATOM 602 C CA . ALA A 1 83 ? 32.347 41.210 34.649 1.00 15.62 83 ALA A CA 1
ATOM 603 C C . ALA A 1 83 ? 32.292 40.073 35.685 1.00 14.29 83 ALA A C 1
ATOM 604 O O . ALA A 1 83 ? 31.318 39.302 35.728 1.00 14.68 83 ALA A O 1
ATOM 606 N N . PRO A 1 84 ? 33.241 40.080 36.599 1.00 14.45 84 PRO A N 1
ATOM 607 C CA . PRO A 1 84 ? 33.186 39.171 37.731 1.00 14.63 84 PRO A CA 1
ATOM 608 C C . PRO A 1 84 ? 32.178 39.594 38.797 1.00 14.69 84 PRO A C 1
ATOM 609 O O . PRO A 1 84 ? 31.749 40.784 38.882 1.00 15.32 84 PRO A O 1
ATOM 613 N N . ILE A 1 85 ? 31.747 38.634 39.601 1.00 13.70 85 ILE A N 1
ATOM 614 C CA . ILE A 1 85 ? 30.977 38.933 40.817 1.00 14.01 85 ILE A CA 1
ATOM 615 C C . ILE A 1 85 ? 31.683 38.172 41.928 1.00 14.89 85 ILE A C 1
ATOM 616 O O . ILE A 1 85 ? 31.694 36.923 41.851 1.00 15.55 85 ILE A O 1
ATOM 621 N N . TYR A 1 86 ? 32.136 38.869 42.973 1.00 13.24 86 TYR A N 1
ATOM 622 C CA . TYR A 1 86 ? 32.736 38.225 44.135 1.00 12.40 86 TYR A CA 1
ATOM 623 C C . TYR A 1 86 ? 31.676 38.165 45.253 1.00 14.13 86 TYR A C 1
ATOM 624 O O . TYR A 1 86 ? 31.014 39.166 45.522 1.00 14.59 86 TYR A O 1
ATOM 633 N N . LEU A 1 87 ? 31.500 36.980 45.842 1.00 13.61 87 LEU A N 1
ATOM 634 C CA . LEU A 1 87 ? 30.491 36.784 46.854 1.00 14.30 87 LEU A CA 1
ATOM 635 C C . LEU A 1 87 ? 30.788 37.699 48.020 1.00 15.06 87 LEU A C 1
ATOM 636 O O . LEU A 1 87 ? 31.846 37.643 48.611 1.00 15.34 87 LEU A O 1
ATOM 641 N N . GLY A 1 88 ? 29.789 38.522 48.360 1.00 15.71 88 GLY A N 1
ATOM 642 C CA . GLY A 1 88 ? 29.908 39.431 49.487 1.00 15.95 88 GLY A CA 1
ATOM 643 C C . GLY A 1 88 ? 30.708 40.669 49.178 1.00 16.85 88 GLY A C 1
ATOM 644 O O . GLY A 1 88 ? 30.932 41.491 50.080 1.00 16.86 88 GLY A O 1
ATOM 645 N N . GLY A 1 89 ? 31.113 40.837 47.918 1.00 15.77 89 GLY A N 1
ATOM 646 C CA . GLY A 1 89 ? 32.018 41.896 47.501 1.00 16.13 89 GLY A CA 1
ATOM 647 C C . GLY A 1 89 ? 33.471 41.440 47.404 1.00 15.96 89 GLY A C 1
ATOM 648 O O . GLY A 1 89 ? 33.931 40.588 48.166 1.00 15.71 89 GLY A O 1
ATOM 649 N N . ALA A 1 90 ? 34.206 42.048 46.478 1.00 15.10 90 ALA A N 1
ATOM 650 C CA . ALA A 1 90 ? 35.602 41.687 46.255 1.00 14.68 90 ALA A CA 1
ATOM 651 C C . ALA A 1 90 ? 36.419 41.892 47.495 1.00 15.23 90 ALA A C 1
ATOM 652 O O . ALA A 1 90 ? 36.492 43.007 47.998 1.00 14.99 90 ALA A O 1
ATOM 654 N N . GLY A 1 91 ? 36.989 40.819 47.999 1.00 13.86 91 GLY A N 1
ATOM 655 C CA . GLY A 1 91 ? 37.772 40.830 49.199 1.00 14.88 91 GLY A CA 1
ATOM 656 C C . GLY A 1 91 ? 37.040 40.464 50.474 1.00 15.17 91 GLY A C 1
ATOM 657 O O . GLY A 1 91 ? 37.670 40.455 51.523 1.00 16.56 91 GLY A O 1
ATOM 658 N N . ARG A 1 92 ? 35.734 40.174 50.414 1.00 15.49 92 ARG A N 1
ATOM 659 C CA . ARG A 1 92 ? 34.975 39.829 51.630 1.00 15.23 92 ARG A CA 1
ATOM 660 C C . ARG A 1 92 ? 35.557 38.626 52.389 1.00 15.82 92 ARG A C 1
ATOM 661 O O . ARG A 1 92 ? 35.827 38.717 53.595 1.00 15.77 92 ARG A O 1
ATOM 669 N N . TRP A 1 93 ? 35.705 37.501 51.687 1.00 14.84 93 TRP A N 1
ATOM 670 C CA . TRP A 1 93 ? 36.171 36.267 52.281 1.00 15.09 93 TRP A CA 1
ATOM 671 C C . TRP A 1 93 ? 37.430 35.726 51.618 1.00 15.15 93 TRP A C 1
ATOM 672 O O . TRP A 1 93 ? 37.513 35.645 50.400 1.00 16.16 93 TRP A O 1
ATOM 683 N N . ARG A 1 94 ? 38.391 35.319 52.432 1.00 15.19 94 ARG A N 1
ATOM 684 C CA . ARG A 1 94 ? 39.695 34.875 51.952 1.00 16.45 94 ARG A CA 1
ATOM 685 C C . ARG A 1 94 ? 39.698 33.348 51.709 1.00 14.74 94 ARG A C 1
ATOM 686 O O . ARG A 1 94 ? 39.118 32.546 52.429 1.00 16.33 94 ARG A O 1
ATOM 694 N N . ASP A 1 95 ? 40.378 32.959 50.660 1.00 16.12 95 ASP A N 1
ATOM 695 C CA . ASP A 1 95 ? 40.581 31.530 50.416 1.00 16.22 95 ASP A CA 1
ATOM 696 C C . ASP A 1 95 ? 41.593 30.876 51.351 1.00 17.34 95 ASP A C 1
ATOM 697 O O . ASP A 1 95 ? 42.335 31.572 52.048 1.00 17.22 95 ASP A O 1
ATOM 702 N N . SER A 1 96 ? 41.542 29.547 51.414 1.00 18.49 96 SER A N 1
ATOM 703 C CA . SER A 1 96 ? 42.526 28.717 52.142 1.00 20.32 96 SER A CA 1
ATOM 704 C C . SER A 1 96 ? 43.482 28.007 51.153 1.00 22.42 96 SER A C 1
ATOM 705 O O . SER A 1 96 ? 43.154 26.930 50.624 1.00 24.15 96 SER A O 1
ATOM 708 N N . GLY A 1 97 ? 44.699 28.508 51.015 1.00 24.18 97 GLY A N 1
ATOM 709 C CA . GLY A 1 97 ? 45.632 28.051 49.998 1.00 27.21 97 GLY A CA 1
ATOM 710 C C . GLY A 1 97 ? 46.975 27.600 50.545 1.00 29.60 97 GLY A C 1
ATOM 711 O O . GLY A 1 97 ? 47.119 27.368 51.733 1.00 31.41 97 GLY A O 1
ATOM 712 N N . MET A 1 98 ? 47.967 27.496 49.662 1.00 31.88 98 MET A N 1
ATOM 713 C CA . MET A 1 98 ? 49.293 26.996 50.022 1.00 33.24 98 MET A CA 1
ATOM 714 C C . MET A 1 98 ? 50.250 28.032 50.618 1.00 33.99 98 MET A C 1
ATOM 715 O O . MET A 1 98 ? 51.153 27.652 51.378 1.00 33.80 98 MET A O 1
ATOM 720 N N . ALA A 1 99 ? 50.085 29.316 50.261 1.00 33.33 99 ALA A N 1
ATOM 721 C CA . ALA A 1 99 ? 50.982 30.353 50.731 1.00 33.88 99 ALA A CA 1
ATOM 722 C C . ALA A 1 99 ? 50.470 31.044 51.997 1.00 34.24 99 ALA A C 1
ATOM 723 O O . ALA A 1 99 ? 49.250 31.295 52.138 1.00 36.09 99 ALA A O 1
ATOM 725 N N . ARG A 1 104 ? 47.621 33.515 59.652 1.00 37.66 104 ARG A N 1
ATOM 726 C CA . ARG A 1 104 ? 46.280 33.674 60.273 1.00 36.96 104 ARG A CA 1
ATOM 727 C C . ARG A 1 104 ? 45.374 34.663 59.546 1.00 36.32 104 ARG A C 1
ATOM 728 O O . ARG A 1 104 ? 45.813 35.726 59.082 1.00 35.77 104 ARG A O 1
ATOM 736 N N . SER A 1 105 ? 44.087 34.335 59.512 1.00 34.79 105 SER A N 1
ATOM 737 C CA . SER A 1 105 ? 43.092 35.219 58.927 1.00 33.37 105 SER A CA 1
ATOM 738 C C . SER A 1 105 ? 41.812 35.164 59.715 1.00 32.02 105 SER A C 1
ATOM 739 O O . SER A 1 105 ? 41.385 34.091 60.129 1.00 32.49 105 SER A O 1
ATOM 742 N N . GLN A 1 106 ? 41.211 36.334 59.889 1.00 30.67 106 GLN A N 1
ATOM 743 C CA . GLN A 1 106 ? 39.924 36.492 60.533 1.00 29.87 106 GLN A CA 1
ATOM 744 C C . GLN A 1 106 ? 38.794 36.604 59.512 1.00 27.82 106 GLN A C 1
ATOM 745 O O . GLN A 1 106 ? 37.709 36.915 59.895 1.00 28.13 106 GLN A O 1
ATOM 751 N N . ARG A 1 107 ? 39.042 36.358 58.217 1.00 23.33 107 ARG A N 1
ATOM 752 C CA . ARG A 1 107 ? 37.956 36.408 57.233 1.00 22.25 107 ARG A CA 1
ATOM 753 C C . ARG A 1 107 ? 38.005 35.249 56.233 1.00 19.80 107 ARG A C 1
ATOM 754 O O . ARG A 1 107 ? 37.541 35.386 55.107 1.00 16.55 107 ARG A O 1
ATOM 762 N N . ARG A 1 108 ? 38.483 34.082 56.661 1.00 19.41 108 ARG A N 1
ATOM 763 C CA . ARG A 1 108 ? 38.529 32.947 55.715 1.00 20.35 108 ARG A CA 1
ATOM 764 C C . ARG A 1 108 ? 37.126 32.492 55.389 1.00 18.55 108 ARG A C 1
ATOM 765 O O . ARG A 1 108 ? 36.254 32.431 56.276 1.00 15.21 108 ARG A O 1
ATOM 773 N N . PHE A 1 109 ? 36.898 32.235 54.089 1.00 15.87 109 PHE A N 1
ATOM 774 C CA . PHE A 1 109 ? 35.607 31.810 53.608 1.00 15.52 109 PHE A CA 1
ATOM 775 C C . PHE A 1 109 ? 35.134 30.588 54.377 1.00 14.12 109 PHE A C 1
ATOM 776 O O . PHE A 1 109 ? 33.988 30.526 54.756 1.00 14.14 109 PHE A O 1
ATOM 784 N N . VAL A 1 110 ? 36.004 29.618 54.587 1.00 13.51 110 VAL A N 1
ATOM 785 C CA . VAL A 1 110 ? 35.568 28.379 55.313 1.00 16.11 110 VAL A CA 1
ATOM 786 C C . VAL A 1 110 ? 35.092 28.638 56.764 1.00 18.30 110 VAL A C 1
ATOM 787 O O . VAL A 1 110 ? 34.326 27.817 57.299 1.00 18.22 110 VAL A O 1
ATOM 791 N N . ASP A 1 111 ? 35.589 29.702 57.387 1.00 19.22 111 ASP A N 1
ATOM 792 C CA . ASP A 1 111 ? 35.202 30.077 58.754 1.00 19.86 111 ASP A CA 1
ATOM 793 C C . ASP A 1 111 ? 34.049 31.088 58.813 1.00 19.58 111 ASP A C 1
ATOM 794 O O . ASP A 1 111 ? 33.597 31.489 59.945 1.00 19.50 111 ASP A O 1
ATOM 799 N N . ALA A 1 112 ? 33.547 31.530 57.656 1.00 18.29 112 ALA A N 1
ATOM 800 C CA . ALA A 1 112 ? 32.519 32.561 57.594 1.00 18.02 112 ALA A CA 1
ATOM 801 C C . ALA A 1 112 ? 31.198 32.210 58.228 1.00 18.95 112 ALA A C 1
ATOM 802 O O . ALA A 1 112 ? 30.758 31.090 58.132 1.00 17.02 112 ALA A O 1
ATOM 804 N N . ASP A 1 113 ? 30.523 33.242 58.763 1.00 20.60 113 ASP A N 1
ATOM 805 C CA . ASP A 1 113 ? 29.188 33.094 59.330 1.00 20.37 113 ASP A CA 1
ATOM 806 C C . ASP A 1 113 ? 28.214 32.632 58.193 1.00 20.03 113 ASP A C 1
ATOM 807 O O . ASP A 1 113 ? 28.038 33.313 57.206 1.00 19.17 113 ASP A O 1
ATOM 812 N N . PRO A 1 114 ? 27.620 31.471 58.326 1.00 20.67 114 PRO A N 1
ATOM 813 C CA . PRO A 1 114 ? 26.753 30.959 57.281 1.00 20.36 114 PRO A CA 1
ATOM 814 C C . PRO A 1 114 ? 25.598 31.888 56.938 1.00 19.23 114 PRO A C 1
ATOM 815 O O . PRO A 1 114 ? 25.139 31.941 55.822 1.00 18.41 114 PRO A O 1
ATOM 819 N N . ARG A 1 115 ? 25.116 32.674 57.913 1.00 18.16 115 ARG A N 1
ATOM 820 C CA . ARG A 1 115 ? 24.067 33.621 57.594 1.00 18.56 115 ARG A CA 1
ATOM 821 C C . ARG A 1 115 ? 24.541 34.609 56.547 1.00 18.39 115 ARG A C 1
ATOM 822 O O . ARG A 1 115 ? 23.755 35.058 55.733 1.00 18.28 115 ARG A O 1
ATOM 830 N N . GLN A 1 116 ? 25.824 34.969 56.609 1.00 17.42 116 GLN A N 1
ATOM 831 C CA . GLN A 1 116 ? 26.361 35.936 55.649 1.00 17.90 116 GLN A CA 1
ATOM 832 C C . GLN A 1 116 ? 26.671 35.352 54.278 1.00 16.08 116 GLN A C 1
ATOM 833 O O . GLN A 1 116 ? 26.391 35.997 53.272 1.00 17.48 116 GLN A O 1
ATOM 839 N N . THR A 1 117 ? 27.244 34.163 54.226 1.00 15.16 117 THR A N 1
ATOM 840 C CA . THR A 1 117 ? 27.579 33.601 52.894 1.00 14.52 117 THR A CA 1
ATOM 841 C C . THR A 1 117 ? 26.317 33.133 52.208 1.00 14.29 117 THR A C 1
ATOM 842 O O . THR A 1 117 ? 26.143 33.419 51.052 1.00 14.32 117 THR A O 1
ATOM 846 N N . VAL A 1 118 ? 25.452 32.414 52.907 1.00 15.02 118 VAL A N 1
ATOM 847 C CA . VAL A 1 118 ? 24.204 31.954 52.324 1.00 15.36 118 VAL A CA 1
ATOM 848 C C . VAL A 1 118 ? 23.332 33.168 52.013 1.00 15.09 118 VAL A C 1
ATOM 849 O O . VAL A 1 118 ? 22.749 33.219 50.965 1.00 15.39 118 VAL A O 1
ATOM 853 N N . GLY A 1 119 ? 23.277 34.177 52.895 1.00 16.74 119 GLY A N 1
ATOM 854 C CA . GLY A 1 119 ? 22.490 35.354 52.583 1.00 16.62 119 GLY A CA 1
ATOM 855 C C . GLY A 1 119 ? 22.903 36.132 51.349 1.00 15.60 119 GLY A C 1
ATOM 856 O O . GLY A 1 119 ? 22.076 36.536 50.534 1.00 17.07 119 GLY A O 1
ATOM 857 N N . ALA A 1 120 ? 24.201 36.308 51.203 1.00 16.53 120 ALA A N 1
ATOM 858 C CA . ALA A 1 120 ? 24.779 36.939 50.022 1.00 15.53 120 ALA A CA 1
ATOM 859 C C . ALA A 1 120 ? 24.332 36.178 48.772 1.00 16.06 120 ALA A C 1
ATOM 860 O O . ALA A 1 120 ? 23.901 36.801 47.775 1.00 16.01 120 ALA A O 1
ATOM 862 N N . LEU A 1 121 ? 24.457 34.846 48.793 1.00 16.17 121 LEU A N 1
ATOM 863 C CA . LEU A 1 121 ? 24.161 34.076 47.580 1.00 16.00 121 LEU A CA 1
ATOM 864 C C . LEU A 1 121 ? 22.667 34.032 47.303 1.00 17.02 121 LEU A C 1
ATOM 865 O O . LEU A 1 121 ? 22.236 34.123 46.160 1.00 17.35 121 LEU A O 1
ATOM 870 N N . VAL A 1 122 ? 21.886 33.870 48.354 1.00 16.84 122 VAL A N 1
ATOM 871 C CA . VAL A 1 122 ? 20.446 33.947 48.231 1.00 18.55 122 VAL A CA 1
ATOM 872 C C . VAL A 1 122 ? 20.040 35.261 47.585 1.00 16.33 122 VAL A C 1
ATOM 873 O O . VAL A 1 122 ? 19.192 35.267 46.710 1.00 16.57 122 VAL A O 1
ATOM 877 N N . ALA A 1 123 ? 20.628 36.386 47.979 1.00 17.85 123 ALA A N 1
ATOM 878 C CA . ALA A 1 123 ? 20.334 37.678 47.347 1.00 18.15 123 ALA A CA 1
ATOM 879 C C . ALA A 1 123 ? 20.621 37.699 45.860 1.00 18.22 123 ALA A C 1
ATOM 880 O O . ALA A 1 123 ? 19.867 38.260 45.047 1.00 18.96 123 ALA A O 1
ATOM 882 N N . ILE A 1 124 ? 21.777 37.128 45.498 1.00 17.22 124 ILE A N 1
ATOM 883 C CA . ILE A 1 124 ? 22.115 36.974 44.076 1.00 17.74 124 ILE A CA 1
ATOM 884 C C . ILE A 1 124 ? 21.069 36.131 43.346 1.00 17.10 124 ILE A C 1
ATOM 885 O O . ILE A 1 124 ? 20.621 36.535 42.284 1.00 19.27 124 ILE A O 1
ATOM 890 N N . ILE A 1 125 ? 20.706 34.973 43.890 1.00 16.94 125 ILE A N 1
ATOM 891 C CA . ILE A 1 125 ? 19.781 34.074 43.210 1.00 17.13 125 ILE A CA 1
ATOM 892 C C . ILE A 1 125 ? 18.415 34.752 43.025 1.00 19.87 125 ILE A C 1
ATOM 893 O O . ILE A 1 125 ? 17.894 34.761 41.917 1.00 21.22 125 ILE A O 1
ATOM 898 N N . ARG A 1 126 ? 17.931 35.384 44.096 1.00 20.52 126 ARG A N 1
ATOM 899 C CA . ARG A 1 126 ? 16.653 36.126 44.008 1.00 22.74 126 ARG A CA 1
ATOM 900 C C . ARG A 1 126 ? 16.642 37.340 43.072 1.00 23.91 126 ARG A C 1
ATOM 901 O O . ARG A 1 126 ? 15.551 37.689 42.524 1.00 24.56 126 ARG A O 1
ATOM 909 N N . GLU A 1 127 ? 17.802 37.965 42.834 1.00 23.27 127 GLU A N 1
ATOM 910 C CA . GLU A 1 127 ? 17.910 39.102 41.915 1.00 24.38 127 GLU A CA 1
ATOM 911 C C . GLU A 1 127 ? 17.959 38.620 40.482 1.00 24.44 127 GLU A C 1
ATOM 912 O O . GLU A 1 127 ? 17.159 39.018 39.632 1.00 25.35 127 GLU A O 1
ATOM 918 N N . LEU A 1 128 ? 18.878 37.713 40.232 1.00 22.74 128 LEU A N 1
ATOM 919 C CA . LEU A 1 128 ? 19.103 37.189 38.897 1.00 22.84 128 LEU A CA 1
ATOM 920 C C . LEU A 1 128 ? 18.020 36.217 38.422 1.00 21.33 128 LEU A C 1
ATOM 921 O O . LEU A 1 128 ? 17.762 36.139 37.221 1.00 23.20 128 LEU A O 1
ATOM 926 N N . ARG A 1 129 ? 17.438 35.473 39.335 1.00 19.57 129 ARG A N 1
ATOM 927 C CA . ARG A 1 129 ? 16.397 34.464 39.064 1.00 19.71 129 ARG A CA 1
ATOM 928 C C . ARG A 1 129 ? 16.884 33.474 38.006 1.00 19.08 129 ARG A C 1
ATOM 929 O O . ARG A 1 129 ? 16.291 33.322 36.952 1.00 18.28 129 ARG A O 1
ATOM 937 N N . PRO A 1 130 ? 18.014 32.818 38.256 1.00 18.04 130 PRO A N 1
ATOM 938 C CA . PRO A 1 130 ? 18.553 31.896 37.269 1.00 17.00 130 PRO A CA 1
ATOM 939 C C . PRO A 1 130 ? 17.691 30.653 37.031 1.00 16.24 130 PRO A C 1
ATOM 940 O O . PRO A 1 130 ? 17.141 30.056 37.963 1.00 16.98 130 PRO A O 1
ATOM 944 N N . HIS A 1 131 ? 17.620 30.263 35.746 1.00 17.01 131 HIS A N 1
ATOM 945 C CA . HIS A 1 131 ? 16.982 29.025 35.352 1.00 17.52 131 HIS A CA 1
ATOM 946 C C . HIS A 1 131 ? 17.814 27.853 35.764 1.00 16.55 131 HIS A C 1
ATOM 947 O O . HIS A 1 131 ? 17.268 26.807 36.129 1.00 18.01 131 HIS A O 1
ATOM 954 N N . VAL A 1 132 ? 19.127 28.044 35.685 1.00 15.66 132 VAL A N 1
ATOM 955 C CA . VAL A 1 132 ? 20.107 26.995 36.019 1.00 15.32 132 VAL A CA 1
ATOM 956 C C . VAL A 1 132 ? 21.127 27.533 36.983 1.00 14.27 132 VAL A C 1
ATOM 957 O O . VAL A 1 132 ? 21.617 28.666 36.785 1.00 13.66 132 VAL A O 1
ATOM 961 N N . VAL A 1 133 ? 21.487 26.730 38.002 1.00 15.19 133 VAL A N 1
ATOM 962 C CA . VAL A 1 133 ? 22.568 27.046 38.889 1.00 14.63 133 VAL A CA 1
ATOM 963 C C . VAL A 1 133 ? 23.523 25.832 38.761 1.00 13.93 133 VAL A C 1
ATOM 964 O O . VAL A 1 133 ? 23.063 24.688 38.743 1.00 12.11 133 VAL A O 1
ATOM 968 N N . VAL A 1 134 ? 24.809 26.113 38.684 1.00 12.85 134 VAL A N 1
ATOM 969 C CA . VAL A 1 134 ? 25.865 25.113 38.669 1.00 12.81 134 VAL A CA 1
ATOM 970 C C . VAL A 1 134 ? 26.875 25.355 39.770 1.00 12.85 134 VAL A C 1
ATOM 971 O O . VAL A 1 134 ? 27.331 26.501 39.942 1.00 12.34 134 VAL A O 1
ATOM 975 N N . THR A 1 135 ? 27.273 24.281 40.498 1.00 11.52 135 THR A N 1
ATOM 976 C CA . THR A 1 135 ? 28.400 24.365 41.405 1.00 11.69 135 THR A CA 1
ATOM 977 C C . THR A 1 135 ? 29.076 23.010 41.541 1.00 12.79 135 THR A C 1
ATOM 978 O O . THR A 1 135 ? 28.694 22.103 40.822 1.00 12.42 135 THR A O 1
ATOM 982 N N . TYR A 1 136 ? 30.045 22.873 42.438 1.00 10.94 136 TYR A N 1
ATOM 983 C CA . TYR A 1 136 ? 30.718 21.590 42.627 1.00 11.72 136 TYR A CA 1
ATOM 984 C C . TYR A 1 136 ? 29.816 20.566 43.302 1.00 12.97 136 TYR A C 1
ATOM 985 O O . TYR A 1 136 ? 28.813 20.902 43.911 1.00 12.20 136 TYR A O 1
ATOM 994 N N . ASP A 1 137 ? 30.206 19.307 43.132 1.00 14.72 137 ASP A N 1
ATOM 995 C CA . ASP A 1 137 ? 29.565 18.203 43.875 1.00 15.22 137 ASP A CA 1
ATOM 996 C C . ASP A 1 137 ? 29.943 18.258 45.367 1.00 15.29 137 ASP A C 1
ATOM 997 O O . ASP A 1 137 ? 30.716 19.121 45.774 1.00 14.93 137 ASP A O 1
ATOM 1002 N N . PRO A 1 138 ? 29.377 17.379 46.208 1.00 15.23 138 PRO A N 1
ATOM 1003 C CA . PRO A 1 138 ? 29.639 17.452 47.634 1.00 15.66 138 PRO A CA 1
ATOM 1004 C C . PRO A 1 138 ? 31.110 17.305 48.069 1.00 15.75 138 PRO A C 1
ATOM 1005 O O . PRO A 1 138 ? 31.485 17.776 49.188 1.00 17.25 138 PRO A O 1
ATOM 1009 N N . ASN A 1 139 ? 31.938 16.698 47.236 1.00 16.09 139 ASN A N 1
ATOM 1010 C CA . ASN A 1 139 ? 33.344 16.574 47.512 1.00 17.35 139 ASN A CA 1
ATOM 1011 C C . ASN A 1 139 ? 34.191 17.702 46.927 1.00 16.19 139 ASN A C 1
ATOM 1012 O O . ASN A 1 139 ? 35.343 17.658 47.038 1.00 15.25 139 ASN A O 1
ATOM 1017 N N . GLY A 1 140 ? 33.572 18.749 46.347 1.00 15.79 140 GLY A N 1
ATOM 1018 C CA . GLY A 1 140 ? 34.311 19.876 45.823 1.00 13.54 140 GLY A CA 1
ATOM 1019 C C . GLY A 1 140 ? 35.167 19.577 44.608 1.00 15.53 140 GLY A C 1
ATOM 1020 O O . GLY A 1 140 ? 36.033 20.352 44.249 1.00 15.71 140 GLY A O 1
ATOM 1021 N N . GLY A 1 141 ? 34.922 18.471 43.922 1.00 16.70 141 GLY A N 1
ATOM 1022 C CA . GLY A 1 141 ? 35.808 18.030 42.864 1.00 18.27 141 GLY A CA 1
ATOM 1023 C C . GLY A 1 141 ? 36.855 17.235 43.558 1.00 21.37 141 GLY A C 1
ATOM 1024 O O . GLY A 1 141 ? 36.539 16.114 43.995 1.00 26.55 141 GLY A O 1
ATOM 1025 N N . TYR A 1 142 ? 37.994 17.842 43.854 1.00 20.44 142 TYR A N 1
ATOM 1026 C CA . TYR A 1 142 ? 39.099 17.136 44.500 1.00 21.37 142 TYR A CA 1
ATOM 1027 C C . TYR A 1 142 ? 39.355 17.500 45.955 1.00 20.49 142 TYR A C 1
ATOM 1028 O O . TYR A 1 142 ? 40.509 17.518 46.408 1.00 21.97 142 TYR A O 1
ATOM 1037 N N . GLY A 1 143 ? 38.304 17.816 46.683 1.00 18.67 143 GLY A N 1
ATOM 1038 C CA . GLY A 1 143 ? 38.374 18.025 48.103 1.00 18.84 143 GLY A CA 1
ATOM 1039 C C . GLY A 1 143 ? 38.925 19.331 48.615 1.00 19.13 143 GLY A C 1
ATOM 1040 O O . GLY A 1 143 ? 39.148 19.420 49.817 1.00 19.77 143 GLY A O 1
ATOM 1041 N N . HIS A 1 144 ? 39.163 20.318 47.758 1.00 17.87 144 HIS A N 1
ATOM 1042 C CA . HIS A 1 144 ? 39.715 21.574 48.237 1.00 16.90 144 HIS A CA 1
ATOM 1043 C C . HIS A 1 144 ? 38.659 22.157 49.220 1.00 15.78 144 HIS A C 1
ATOM 1044 O O . HIS A 1 144 ? 37.505 22.179 48.897 1.00 15.05 144 HIS A O 1
ATOM 1051 N N . PRO A 1 145 ? 39.063 22.556 50.434 1.00 16.89 145 PRO A N 1
ATOM 1052 C CA . PRO A 1 145 ? 38.129 23.073 51.442 1.00 16.23 145 PRO A CA 1
ATOM 1053 C C . PRO A 1 145 ? 37.186 24.206 50.942 1.00 13.59 145 PRO A C 1
ATOM 1054 O O . PRO A 1 145 ? 36.048 24.263 51.325 1.00 13.56 145 PRO A O 1
ATOM 1058 N N . ASP A 1 146 ? 37.709 25.094 50.115 1.00 13.78 146 ASP A N 1
ATOM 1059 C CA . ASP A 1 146 ? 36.909 26.152 49.496 1.00 12.39 146 ASP A CA 1
ATOM 1060 C C . ASP A 1 146 ? 35.924 25.636 48.474 1.00 13.23 146 ASP A C 1
ATOM 1061 O O . ASP A 1 146 ? 34.852 26.209 48.386 1.00 13.81 146 ASP A O 1
ATOM 1066 N N . HIS A 1 147 ? 36.231 24.545 47.756 1.00 12.95 147 HIS A N 1
ATOM 1067 C CA . HIS A 1 147 ? 35.313 23.986 46.805 1.00 12.23 147 HIS A CA 1
ATOM 1068 C C . HIS A 1 147 ? 34.168 23.279 47.590 1.00 12.50 147 HIS A C 1
ATOM 1069 O O . HIS A 1 147 ? 33.004 23.419 47.256 1.00 12.46 147 HIS A O 1
ATOM 1076 N N . VAL A 1 148 ? 34.531 22.547 48.622 1.00 12.58 148 VAL A N 1
ATOM 1077 C CA . VAL A 1 148 ? 33.532 21.875 49.441 1.00 12.75 148 VAL A CA 1
ATOM 1078 C C . VAL A 1 148 ? 32.593 22.954 50.070 1.00 13.14 148 VAL A C 1
ATOM 1079 O O . VAL A 1 148 ? 31.385 22.784 50.125 1.00 13.84 148 VAL A O 1
ATOM 1083 N N . HIS A 1 149 ? 33.162 24.066 50.519 1.00 12.48 149 HIS A N 1
ATOM 1084 C CA . HIS A 1 149 ? 32.367 25.084 51.175 1.00 13.27 149 HIS A CA 1
ATOM 1085 C C . HIS A 1 149 ? 31.463 25.799 50.192 1.00 13.03 149 HIS A C 1
ATOM 1086 O O . HIS A 1 149 ? 30.364 26.137 50.522 1.00 13.22 149 HIS A O 1
ATOM 1093 N N . THR A 1 150 ? 31.943 26.024 48.956 1.00 11.07 150 THR A N 1
ATOM 1094 C CA . THR A 1 150 ? 31.114 26.599 47.909 1.00 12.23 150 THR A CA 1
ATOM 1095 C C . THR A 1 150 ? 29.913 25.712 47.643 1.00 10.74 150 THR A C 1
ATOM 1096 O O . THR A 1 150 ? 28.781 26.197 47.424 1.00 13.06 150 THR A O 1
ATOM 1100 N N . HIS A 1 151 ? 30.133 24.402 47.627 1.00 12.43 151 HIS A N 1
ATOM 1101 C CA . HIS A 1 151 ? 29.034 23.478 47.441 1.00 13.13 151 HIS A CA 1
ATOM 1102 C C . HIS A 1 151 ? 28.024 23.612 48.599 1.00 13.37 151 HIS A C 1
ATOM 1103 O O . HIS A 1 151 ? 26.826 23.666 48.368 1.00 13.16 151 HIS A O 1
ATOM 1110 N N . THR A 1 152 ? 28.537 23.588 49.812 1.00 13.46 152 THR A N 1
ATOM 1111 C CA . THR A 1 15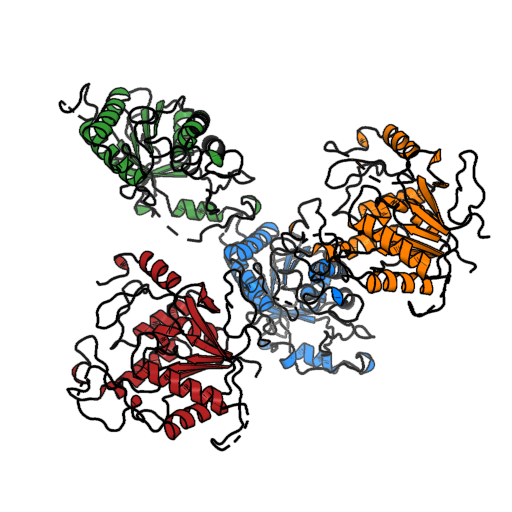2 ? 27.671 23.714 50.990 1.00 15.35 152 THR A CA 1
ATOM 1112 C C . THR A 1 152 ? 26.863 24.982 50.968 1.00 14.15 152 THR A C 1
ATOM 1113 O O . THR A 1 152 ? 25.586 24.990 51.140 1.00 16.50 152 THR A O 1
ATOM 1117 N N . VAL A 1 153 ? 27.557 26.087 50.728 1.00 13.36 153 VAL A N 1
ATOM 1118 C CA . VAL A 1 153 ? 26.872 27.398 50.677 1.00 12.93 153 VAL A CA 1
ATOM 1119 C C . VAL A 1 153 ? 25.844 27.494 49.566 1.00 13.46 153 VAL A C 1
ATOM 1120 O O . VAL A 1 153 ? 24.709 27.984 49.762 1.00 15.04 153 VAL A O 1
ATOM 1124 N N . THR A 1 154 ? 26.205 27.018 48.379 1.00 12.75 154 THR A N 1
ATOM 1125 C CA . THR A 1 154 ? 25.326 27.063 47.250 1.00 11.59 154 THR A CA 1
ATOM 1126 C C . THR A 1 154 ? 24.118 26.168 47.414 1.00 13.41 154 THR A C 1
ATOM 1127 O O . THR A 1 154 ? 23.024 26.591 47.086 1.00 13.72 154 THR A O 1
ATOM 1131 N N . THR A 1 155 ? 24.325 24.964 47.889 1.00 13.91 155 THR A N 1
ATOM 1132 C CA . THR A 1 155 ? 23.214 24.018 48.172 1.00 14.40 155 THR A CA 1
ATOM 1133 C C . THR A 1 155 ? 22.206 24.662 49.131 1.00 16.38 155 THR A C 1
ATOM 1134 O O . THR A 1 155 ? 20.972 24.697 48.848 1.00 18.14 155 THR A O 1
ATOM 1138 N N . ALA A 1 156 ? 22.723 25.206 50.232 1.00 16.38 156 ALA A N 1
ATOM 1139 C CA . ALA A 1 156 ? 21.892 25.934 51.184 1.00 16.82 156 ALA A CA 1
ATOM 1140 C C . ALA A 1 156 ? 21.181 27.133 50.577 1.00 18.03 156 ALA A C 1
ATOM 1141 O O . ALA A 1 156 ? 20.009 27.373 50.878 1.00 16.90 156 ALA A O 1
ATOM 1143 N N . ALA A 1 157 ? 21.879 27.912 49.729 1.00 16.34 157 ALA A N 1
ATOM 1144 C CA . ALA A 1 157 ? 21.275 29.053 49.069 1.00 15.70 157 ALA A CA 1
ATOM 1145 C C . ALA A 1 157 ? 20.189 28.694 48.089 1.00 18.59 157 ALA A C 1
ATOM 1146 O O . ALA A 1 157 ? 19.227 29.437 47.928 1.00 18.65 157 ALA A O 1
ATOM 1148 N N . VAL A 1 158 ? 20.363 27.602 47.368 1.00 18.12 158 VAL A N 1
ATOM 1149 C CA . VAL A 1 158 ? 19.351 27.208 46.407 1.00 18.79 158 VAL A CA 1
ATOM 1150 C C . VAL A 1 158 ? 18.101 26.813 47.169 1.00 19.38 158 VAL A C 1
ATOM 1151 O O . VAL A 1 158 ? 17.034 27.213 46.783 1.00 19.01 158 VAL A O 1
ATOM 1155 N N . ALA A 1 159 ? 18.269 26.070 48.243 1.00 19.65 159 ALA A N 1
ATOM 1156 C CA . ALA A 1 159 ? 17.140 25.623 49.053 1.00 20.45 159 ALA A CA 1
ATOM 1157 C C . ALA A 1 159 ? 16.435 26.851 49.646 1.00 23.12 159 ALA A C 1
ATOM 1158 O O . ALA A 1 159 ? 15.216 27.001 49.429 1.00 24.36 159 ALA A O 1
ATOM 1160 N N . ALA A 1 160 ? 17.196 27.752 50.280 1.00 21.68 160 ALA A N 1
ATOM 1161 C CA . ALA A 1 160 ? 16.624 28.943 50.935 1.00 22.94 160 ALA A CA 1
ATOM 1162 C C . ALA A 1 160 ? 16.082 29.986 49.996 1.00 23.80 160 ALA A C 1
ATOM 1163 O O . ALA A 1 160 ? 15.087 30.659 50.326 1.00 24.21 160 ALA A O 1
ATOM 1165 N N . ALA A 1 161 ? 16.659 30.136 48.800 1.00 24.48 161 ALA A N 1
ATOM 1166 C CA . ALA A 1 161 ? 16.127 31.072 47.833 1.00 25.98 161 ALA A CA 1
ATOM 1167 C C . ALA A 1 161 ? 14.669 30.749 47.451 1.00 28.98 161 ALA A C 1
ATOM 1168 O O . ALA A 1 161 ? 13.973 31.649 47.082 1.00 28.33 161 ALA A O 1
ATOM 1170 N N . GLY A 1 162 ? 14.270 29.480 47.513 1.00 32.06 162 GLY A N 1
ATOM 1171 C CA . GLY A 1 162 ? 12.881 29.069 47.319 1.00 35.48 162 GLY A CA 1
ATOM 1172 C C . GLY A 1 162 ? 11.982 29.531 48.475 1.00 37.66 162 GLY A C 1
ATOM 1173 O O . GLY A 1 162 ? 10.804 29.752 48.245 1.00 39.85 162 GLY A O 1
ATOM 1174 N N . VAL A 1 163 ? 12.537 29.547 49.687 1.00 41.06 163 VAL A N 1
ATOM 1175 C CA . VAL A 1 163 ? 12.051 30.143 50.980 1.00 43.02 163 VAL A CA 1
ATOM 1176 C C . VAL A 1 163 ? 12.569 29.301 52.169 1.00 43.13 163 VAL A C 1
ATOM 1177 O O . VAL A 1 163 ? 13.205 29.814 53.105 1.00 43.62 163 VAL A O 1
ATOM 1181 N N . HIS A 1 170 ? 15.156 35.082 54.608 1.00 34.30 170 HIS A N 1
ATOM 1182 C CA . HIS A 1 170 ? 15.966 36.017 53.800 1.00 33.77 170 HIS A CA 1
ATOM 1183 C C . HIS A 1 170 ? 15.038 37.043 53.159 1.00 34.51 170 HIS A C 1
ATOM 1184 O O . HIS A 1 170 ? 13.900 36.703 52.885 1.00 36.48 170 HIS A O 1
ATOM 1191 N N . PRO A 1 171 ? 15.489 38.267 52.859 1.00 34.63 171 PRO A N 1
ATOM 1192 C CA . PRO A 1 171 ? 14.636 39.223 52.141 1.00 34.53 171 PRO A CA 1
ATOM 1193 C C . PRO A 1 171 ? 14.355 38.846 50.691 1.00 35.77 171 PRO A C 1
ATOM 1194 O O . PRO A 1 171 ? 14.946 37.899 50.174 1.00 35.12 171 PRO A O 1
ATOM 1198 N N . GLY A 1 172 ? 13.468 39.595 50.043 1.00 36.29 172 GLY A N 1
ATOM 1199 C CA . GLY A 1 172 ? 13.183 39.392 48.634 1.00 36.10 172 GLY A CA 1
ATOM 1200 C C . GLY A 1 172 ? 12.195 38.291 48.346 1.00 36.13 172 GLY A C 1
ATOM 1201 O O . GLY A 1 172 ? 11.792 37.537 49.237 1.00 36.52 172 GLY A O 1
ATOM 1202 N N . ASP A 1 173 ? 11.788 38.243 47.079 1.00 36.64 173 ASP A N 1
ATOM 1203 C CA . ASP A 1 173 ? 10.826 37.266 46.611 1.00 36.75 173 ASP A CA 1
ATOM 1204 C C . ASP A 1 173 ? 11.441 35.936 46.354 1.00 35.97 173 ASP A C 1
ATOM 1205 O O . ASP A 1 173 ? 12.487 35.888 45.702 1.00 35.41 173 ASP A O 1
ATOM 1210 N N . PRO A 1 174 ? 10.809 34.880 46.860 1.00 35.65 174 PRO A N 1
ATOM 1211 C CA . PRO A 1 174 ? 11.271 33.536 46.594 1.00 34.26 174 PRO A CA 1
ATOM 1212 C C . PRO A 1 174 ? 11.416 33.203 45.103 1.00 33.32 174 PRO A C 1
ATOM 1213 O O . PRO A 1 174 ? 10.613 33.626 44.268 1.00 32.83 174 PRO A O 1
ATOM 1217 N N . TRP A 1 175 ? 12.481 32.470 44.798 1.00 30.82 175 TRP A N 1
ATOM 1218 C CA . TRP A 1 175 ? 12.717 32.009 43.439 1.00 29.35 175 TRP A CA 1
ATOM 1219 C C . TRP A 1 175 ? 13.186 30.602 43.632 1.00 28.43 175 TRP A C 1
ATOM 1220 O O . TRP A 1 175 ? 14.203 30.375 44.332 1.00 28.00 175 TRP A O 1
ATOM 1231 N N . THR A 1 176 ? 12.415 29.658 43.091 1.00 26.69 176 THR A N 1
ATOM 1232 C CA . THR A 1 176 ? 12.793 28.265 43.102 1.00 26.42 176 THR A CA 1
ATOM 1233 C C . THR A 1 176 ? 13.604 28.050 41.813 1.00 24.73 176 THR A C 1
ATOM 1234 O O . THR A 1 176 ? 13.110 28.241 40.699 1.00 23.12 176 THR A O 1
ATOM 1238 N N . VAL A 1 177 ? 14.880 27.752 41.979 1.00 23.65 177 VAL A N 1
ATOM 1239 C CA . VAL A 1 177 ? 15.722 27.518 40.814 1.00 21.70 177 VAL A CA 1
ATOM 1240 C C . VAL A 1 177 ? 15.200 26.306 40.070 1.00 19.22 177 VAL A C 1
ATOM 1241 O O . VAL A 1 177 ? 15.076 25.283 40.687 1.00 20.91 177 VAL A O 1
ATOM 1245 N N . PRO A 1 178 ? 14.834 26.431 38.793 1.00 20.19 178 PRO A N 1
ATOM 1246 C CA . PRO A 1 178 ? 14.347 25.273 38.031 1.00 19.54 178 PRO A CA 1
ATOM 1247 C C . PRO A 1 178 ? 15.279 24.061 38.023 1.00 19.89 178 PRO A C 1
ATOM 1248 O O . PRO A 1 178 ? 14.802 22.976 38.288 1.00 18.89 178 PRO A O 1
ATOM 1252 N N . LYS A 1 179 ? 16.573 24.264 37.716 1.00 17.81 179 LYS A N 1
ATOM 1253 C CA . LYS A 1 179 ? 17.507 23.145 37.558 1.00 17.88 179 LYS A CA 1
ATOM 1254 C C . LYS A 1 179 ? 18.808 23.489 38.235 1.00 16.70 179 LYS A C 1
ATOM 1255 O O . LYS A 1 179 ? 19.395 24.513 37.939 1.00 16.44 179 LYS A O 1
ATOM 1261 N N . PHE A 1 180 ? 19.227 22.627 39.134 1.00 15.78 180 PHE A N 1
ATOM 1262 C CA . PHE A 1 180 ? 20.449 22.803 39.901 1.00 15.44 180 PHE A CA 1
ATOM 1263 C C . PHE A 1 180 ? 21.353 21.607 39.550 1.00 14.57 180 PHE A C 1
ATOM 1264 O O . PHE A 1 180 ? 20.950 20.457 39.712 1.00 14.73 180 PHE A O 1
ATOM 1272 N N . TYR A 1 181 ? 22.540 21.890 39.040 1.00 14.09 181 TYR A N 1
ATOM 1273 C CA . TYR A 1 181 ? 23.471 20.878 38.637 1.00 12.88 181 TYR A CA 1
ATOM 1274 C C . TYR A 1 181 ? 24.803 20.957 39.388 1.00 13.41 181 TYR A C 1
ATOM 1275 O O . TYR A 1 181 ? 25.277 22.063 39.781 1.00 14.01 181 TYR A O 1
ATOM 1284 N N . TRP A 1 182 ? 25.464 19.808 39.453 1.00 11.92 182 TRP A N 1
ATOM 1285 C CA . TRP A 1 182 ? 26.852 19.745 39.906 1.00 11.70 182 TRP A CA 1
ATOM 1286 C C . TRP A 1 182 ? 27.731 19.582 38.675 1.00 11.76 182 TRP A C 1
ATOM 1287 O O . TRP A 1 182 ? 27.462 18.769 37.798 1.00 11.88 182 TRP A O 1
ATOM 1298 N N . THR A 1 183 ? 28.735 20.419 38.543 1.00 11.21 183 THR A N 1
ATOM 1299 C CA . THR A 1 183 ? 29.766 20.203 37.526 1.00 11.81 183 THR A CA 1
ATOM 1300 C C . THR A 1 183 ? 30.708 19.104 37.995 1.00 12.92 183 THR A C 1
ATOM 1301 O O . THR A 1 183 ? 31.185 19.153 39.142 1.00 15.47 183 THR A O 1
ATOM 1305 N N . VAL A 1 184 ? 30.936 18.096 37.142 1.00 12.91 184 VAL A N 1
ATOM 1306 C CA . VAL A 1 184 ? 31.790 16.978 37.494 1.00 14.24 184 VAL A CA 1
ATOM 1307 C C . VAL A 1 184 ? 32.698 16.581 36.341 1.00 15.40 184 VAL A C 1
ATOM 1308 O O . VAL A 1 184 ? 32.451 16.879 35.180 1.00 14.26 184 VAL A O 1
ATOM 1312 N N . LEU A 1 185 ? 33.748 15.871 36.693 1.00 16.72 185 LEU A N 1
ATOM 1313 C CA . LEU A 1 185 ? 34.651 15.360 35.724 1.00 17.69 185 LEU A CA 1
ATOM 1314 C C . LEU A 1 185 ? 34.096 14.060 35.182 1.00 17.42 185 LEU A C 1
ATOM 1315 O O . LEU A 1 185 ? 33.821 13.128 35.950 1.00 16.90 185 LEU A O 1
ATOM 1320 N N . GLY A 1 186 ? 33.918 14.010 33.847 1.00 16.11 186 GLY A N 1
ATOM 1321 C CA . GLY A 1 186 ? 33.514 12.801 33.188 1.00 16.12 186 GLY A CA 1
ATOM 1322 C C . GLY A 1 186 ? 34.726 11.913 32.892 1.00 17.00 186 GLY A C 1
ATOM 1323 O O . GLY A 1 186 ? 35.518 12.241 31.984 1.00 15.92 186 GLY A O 1
ATOM 1324 N N . LEU A 1 187 ? 34.763 10.750 33.529 1.00 16.98 187 LEU A N 1
ATOM 1325 C CA . LEU A 1 187 ? 35.894 9.815 33.377 1.00 18.81 187 LEU A CA 1
ATOM 1326 C C . LEU A 1 187 ? 36.141 9.357 31.935 1.00 17.07 187 LEU A C 1
ATOM 1327 O O . LEU A 1 187 ? 37.248 9.398 31.459 1.00 17.51 187 LEU A O 1
ATOM 1332 N N . SER A 1 188 ? 35.093 8.943 31.247 1.00 16.61 188 SER A N 1
ATOM 1333 C CA . SER A 1 188 ? 35.236 8.345 29.928 1.00 18.74 188 SER A CA 1
ATOM 1334 C C . SER A 1 188 ? 35.699 9.430 28.951 1.00 17.94 188 SER A C 1
ATOM 1335 O O . SER A 1 188 ? 36.593 9.198 28.111 1.00 17.00 188 SER A O 1
ATOM 1338 N N . ALA A 1 189 ? 35.176 10.632 29.126 1.00 17.25 189 ALA A N 1
ATOM 1339 C CA . ALA A 1 189 ? 35.601 11.765 28.274 1.00 18.36 189 ALA A CA 1
ATOM 1340 C C . ALA A 1 189 ? 37.065 12.136 28.481 1.00 15.99 189 ALA A C 1
ATOM 1341 O O . ALA A 1 189 ? 37.771 12.437 27.506 1.00 16.78 189 ALA A O 1
ATOM 1343 N N . LEU A 1 190 ? 37.490 12.163 29.722 1.00 15.50 190 LEU A N 1
ATOM 1344 C CA . LEU A 1 190 ? 38.867 12.470 30.046 1.00 15.77 190 LEU A CA 1
ATOM 1345 C C . LEU A 1 190 ? 39.807 11.406 29.487 1.00 15.18 190 LEU A C 1
ATOM 1346 O O . LEU A 1 190 ? 40.857 11.753 28.900 1.00 15.17 190 LEU A O 1
ATOM 1351 N N . ILE A 1 191 ? 39.450 10.138 29.671 1.00 14.43 191 ILE A N 1
ATOM 1352 C CA . ILE A 1 191 ? 40.247 9.026 29.144 1.00 14.65 191 ILE A CA 1
ATOM 1353 C C . ILE A 1 191 ? 40.354 9.144 27.628 1.00 14.37 191 ILE A C 1
ATOM 1354 O O . ILE A 1 191 ? 41.467 9.095 27.113 1.00 16.05 191 ILE A O 1
ATOM 1359 N N . SER A 1 192 ? 39.245 9.349 26.937 1.00 16.11 192 SER A N 1
ATOM 1360 C CA . SER A 1 192 ? 39.242 9.481 25.472 1.00 16.46 192 SER A CA 1
ATOM 1361 C C . SER A 1 192 ? 40.077 10.675 25.041 1.00 15.68 192 SER A C 1
ATOM 1362 O O . SER A 1 192 ? 40.896 10.601 24.120 1.00 15.73 192 SER A O 1
ATOM 1365 N N . GLY A 1 193 ? 39.911 11.756 25.781 1.00 15.03 193 GLY A N 1
ATOM 1366 C CA . GLY A 1 193 ? 40.624 12.958 25.489 1.00 15.01 193 GLY A CA 1
ATOM 1367 C C . GLY A 1 193 ? 42.114 12.858 25.633 1.00 15.70 193 GLY A C 1
ATOM 1368 O O . GLY A 1 193 ? 42.889 13.360 24.799 1.00 16.71 193 GLY A O 1
ATOM 1369 N N . ALA A 1 194 ? 42.526 12.234 26.713 1.00 14.55 194 ALA A N 1
ATOM 1370 C CA . ALA A 1 194 ? 43.919 11.956 26.968 1.00 15.92 194 ALA A CA 1
ATOM 1371 C C . ALA A 1 194 ? 44.526 11.005 25.919 1.00 15.41 194 ALA A C 1
ATOM 1372 O O . ALA A 1 194 ? 45.644 11.228 25.471 1.00 16.47 194 ALA A O 1
ATOM 1374 N N . ARG A 1 195 ? 43.761 10.015 25.482 1.00 15.79 195 ARG A N 1
ATOM 1375 C CA . ARG A 1 195 ? 44.237 9.112 24.431 1.00 17.23 195 ARG A CA 1
ATOM 1376 C C . ARG A 1 195 ? 44.475 9.770 23.094 1.00 17.58 195 ARG A C 1
ATOM 1377 O O . ARG A 1 195 ? 45.327 9.296 22.343 1.00 19.68 195 ARG A O 1
ATOM 1385 N N . ALA A 1 196 ? 43.741 10.846 22.813 1.00 15.43 196 ALA A N 1
ATOM 1386 C CA . ALA A 1 196 ? 43.880 11.607 21.605 1.00 15.48 196 ALA A CA 1
ATOM 1387 C C . ALA A 1 196 ? 45.044 12.588 21.597 1.00 15.44 196 ALA A C 1
ATOM 1388 O O . ALA A 1 196 ? 45.391 13.087 20.523 1.00 15.38 196 ALA A O 1
ATOM 1390 N N . LEU A 1 197 ? 45.612 12.901 22.752 1.00 16.03 197 LEU A N 1
ATOM 1391 C CA . LEU A 1 197 ? 46.774 13.809 22.782 1.00 16.33 197 LEU A CA 1
ATOM 1392 C C . LEU A 1 197 ? 47.972 13.186 22.087 1.00 18.10 197 LEU A C 1
ATOM 1393 O O . LEU A 1 197 ? 48.112 11.954 22.074 1.00 17.36 197 LEU A O 1
ATOM 1398 N N . VAL A 1 198 ? 48.811 14.049 21.526 1.00 18.43 198 VAL A N 1
ATOM 1399 C CA . VAL A 1 198 ? 50.090 13.649 20.940 1.00 19.60 198 VAL A CA 1
ATOM 1400 C C . VAL A 1 198 ? 51.225 14.363 21.709 1.00 20.12 198 VAL A C 1
ATOM 1401 O O . VAL A 1 198 ? 50.965 15.343 22.453 1.00 18.09 198 VAL A O 1
ATOM 1405 N N . PRO A 1 199 ? 52.457 13.885 21.619 1.00 19.49 199 PRO A N 1
ATOM 1406 C CA . PRO A 1 199 ? 53.551 14.582 22.335 1.00 20.41 199 PRO A CA 1
ATOM 1407 C C . PRO A 1 199 ? 53.653 16.071 22.035 1.00 19.88 199 PRO A C 1
ATOM 1408 O O . PRO A 1 199 ? 53.937 16.843 22.987 1.00 22.34 199 PRO A O 1
ATOM 1412 N N . ASP A 1 200 ? 53.342 16.517 20.821 1.00 19.84 200 ASP A N 1
ATOM 1413 C CA . ASP A 1 200 ? 53.357 17.947 20.476 1.00 18.67 200 ASP A CA 1
ATOM 1414 C C . ASP A 1 200 ? 52.430 18.799 21.364 1.00 17.84 200 ASP A C 1
ATOM 1415 O O . ASP A 1 200 ? 52.643 19.999 21.520 1.00 18.32 200 ASP A O 1
ATOM 1420 N N . ASP A 1 201 ? 51.380 18.176 21.892 1.00 17.45 201 ASP A N 1
ATOM 1421 C CA . ASP A 1 201 ? 50.431 18.866 22.709 1.00 17.36 201 ASP A CA 1
ATOM 1422 C C . ASP A 1 201 ? 50.943 19.175 24.088 1.00 18.87 201 ASP A C 1
ATOM 1423 O O . ASP A 1 201 ? 50.315 20.031 24.763 1.00 17.98 201 ASP A O 1
ATOM 1428 N N . LEU A 1 202 ? 52.019 18.516 24.541 1.00 19.28 202 LEU A N 1
ATOM 1429 C CA . LEU A 1 202 ? 52.545 18.687 25.895 1.00 20.24 202 LEU A CA 1
ATOM 1430 C C . LEU A 1 202 ? 53.907 19.343 25.970 1.00 22.97 202 LEU A C 1
ATOM 1431 O O . LEU A 1 202 ? 54.756 19.195 25.086 1.00 22.89 202 LEU A O 1
ATOM 1436 N N . ARG A 1 203 ? 54.130 20.020 27.081 1.00 22.37 203 ARG A N 1
ATOM 1437 C CA . ARG A 1 203 ? 55.432 20.546 27.406 1.00 24.28 203 ARG A CA 1
ATOM 1438 C C . ARG A 1 203 ? 56.264 19.366 27.926 1.00 24.87 203 ARG A C 1
ATOM 1439 O O . ARG A 1 203 ? 55.726 18.450 28.514 1.00 24.73 203 ARG A O 1
ATOM 1447 N N . PRO A 1 204 ? 57.581 19.425 27.769 1.00 27.49 204 PRO A N 1
ATOM 1448 C CA . PRO A 1 204 ? 58.469 18.304 28.172 1.00 28.77 204 PRO A CA 1
ATOM 1449 C C . PRO A 1 204 ? 58.342 17.886 29.615 1.00 28.59 204 PRO A C 1
ATOM 1450 O O . PRO A 1 204 ? 58.349 16.694 29.919 1.00 31.42 204 PRO A O 1
ATOM 1454 N N . GLU A 1 205 ? 58.150 18.868 30.486 1.00 28.85 205 GLU A N 1
ATOM 1455 C CA . GLU A 1 205 ? 58.005 18.627 31.911 1.00 28.04 205 GLU A CA 1
ATOM 1456 C C . GLU A 1 205 ? 56.637 18.091 32.368 1.00 26.58 205 GLU A C 1
ATOM 1457 O O . GLU A 1 205 ? 56.477 17.782 33.527 1.00 26.13 205 GLU A O 1
ATOM 1463 N N . TRP A 1 206 ? 55.661 18.014 31.472 1.00 24.62 206 TRP A N 1
ATOM 1464 C CA . TRP A 1 206 ? 54.362 17.531 31.827 1.00 24.26 206 TRP A CA 1
ATOM 1465 C C . TRP A 1 206 ? 54.197 16.017 31.829 1.00 25.30 206 TRP A C 1
ATOM 1466 O O . TRP A 1 206 ? 54.864 15.287 31.075 1.00 25.22 206 TRP A O 1
ATOM 1477 N N . VAL A 1 207 ? 53.335 15.573 32.713 1.00 25.23 207 VAL A N 1
ATOM 1478 C CA . VAL A 1 207 ? 52.951 14.172 32.786 1.00 27.05 207 VAL A CA 1
ATOM 1479 C C . VAL A 1 207 ? 51.451 14.127 32.766 1.00 28.13 207 VAL A C 1
ATOM 1480 O O . VAL A 1 207 ? 50.810 14.973 33.379 1.00 25.31 207 VAL A O 1
ATOM 1484 N N . LEU A 1 208 ? 50.888 13.117 32.090 1.00 29.90 208 LEU A N 1
ATOM 1485 C CA . LEU A 1 208 ? 49.449 12.905 32.074 1.00 31.44 208 LEU A CA 1
ATOM 1486 C C . LEU A 1 208 ? 49.204 12.121 33.333 1.00 31.93 208 LEU A C 1
ATOM 1487 O O . LEU A 1 208 ? 49.768 11.026 33.455 1.00 33.92 208 LEU A O 1
ATOM 1492 N N . PRO A 1 209 ? 48.390 12.626 34.266 1.00 31.52 209 PRO A N 1
ATOM 1493 C CA . PRO A 1 209 ? 48.150 11.931 35.508 1.00 32.14 209 PRO A CA 1
ATOM 1494 C C . PRO A 1 209 ? 47.088 10.911 35.323 1.00 31.76 209 PRO A C 1
ATOM 1495 O O . PRO A 1 209 ? 46.437 10.904 34.274 1.00 33.08 209 PRO A O 1
ATOM 1499 N N . ARG A 1 210 ? 46.945 10.060 36.313 1.00 30.52 210 ARG A N 1
ATOM 1500 C CA . ARG A 1 210 ? 45.794 9.171 36.360 1.00 32.69 210 ARG A CA 1
ATOM 1501 C C . ARG A 1 210 ? 44.690 10.036 36.954 1.00 32.11 210 ARG A C 1
ATOM 1502 O O . ARG A 1 210 ? 44.974 10.996 37.704 1.00 32.23 210 ARG A O 1
ATOM 1510 N N . ALA A 1 211 ? 43.441 9.767 36.581 1.00 32.30 211 ALA A N 1
ATOM 1511 C CA . ALA A 1 211 ? 42.307 10.619 37.044 1.00 32.26 211 ALA A CA 1
ATOM 1512 C C . ALA A 1 211 ? 42.263 10.873 38.562 1.00 32.38 211 ALA A C 1
ATOM 1513 O O . ALA A 1 211 ? 41.993 12.009 38.995 1.00 32.29 211 ALA A O 1
ATOM 1515 N N . ASP A 1 212 ? 42.601 9.857 39.369 1.00 31.99 212 ASP A N 1
ATOM 1516 C CA . ASP A 1 212 ? 42.595 9.997 40.850 1.00 32.01 212 ASP A CA 1
ATOM 1517 C C . ASP A 1 212 ? 43.633 10.970 41.478 1.00 32.92 212 ASP A C 1
ATOM 1518 O O . ASP A 1 212 ? 43.615 11.213 42.685 1.00 32.72 212 ASP A O 1
ATOM 1523 N N . GLU A 1 213 ? 44.565 11.494 40.695 1.00 32.98 213 GLU A N 1
ATOM 1524 C CA . GLU A 1 213 ? 45.476 12.527 41.197 1.00 33.25 213 GLU A CA 1
ATOM 1525 C C . GLU A 1 213 ? 44.804 13.931 41.068 1.00 34.35 213 GLU A C 1
ATOM 1526 O O . GLU A 1 213 ? 45.224 14.897 41.703 1.00 34.04 213 GLU A O 1
ATOM 1532 N N . ILE A 1 214 ? 43.770 14.058 40.245 1.00 34.59 214 ILE A N 1
ATOM 1533 C CA . ILE A 1 214 ? 43.220 15.405 39.969 1.00 35.25 214 ILE A CA 1
ATOM 1534 C C . ILE A 1 214 ? 41.725 15.596 40.252 1.00 33.72 214 ILE A C 1
ATOM 1535 O O . ILE A 1 214 ? 41.268 16.756 40.327 1.00 32.07 214 ILE A O 1
ATOM 1540 N N . ALA A 1 215 ? 40.973 14.519 40.501 1.00 32.72 215 ALA A N 1
ATOM 1541 C CA . ALA A 1 215 ? 39.549 14.649 40.643 1.00 32.40 215 ALA A CA 1
ATOM 1542 C C . ALA A 1 215 ? 38.915 13.341 41.077 1.00 33.23 215 ALA A C 1
ATOM 1543 O O . ALA A 1 215 ? 39.491 12.263 40.868 1.00 33.40 215 ALA A O 1
ATOM 1545 N N . PHE A 1 216 ? 37.740 13.469 41.682 1.00 32.95 216 PHE A N 1
ATOM 1546 C CA . PHE A 1 216 ? 36.878 12.349 42.026 1.00 33.31 216 PHE A CA 1
ATOM 1547 C C . PHE A 1 216 ? 35.943 12.214 40.816 1.00 32.97 216 PHE A C 1
ATOM 1548 O O . PHE A 1 216 ? 34.866 12.869 40.758 1.00 34.52 216 PHE A O 1
ATOM 1556 N N . GLY A 1 217 ? 36.338 11.404 39.858 1.00 30.65 217 GLY A N 1
ATOM 1557 C CA . GLY A 1 217 ? 35.633 11.293 38.597 1.00 29.08 217 GLY A CA 1
ATOM 1558 C C . GLY A 1 217 ? 34.303 10.547 38.589 1.00 26.82 217 GLY A C 1
ATOM 1559 O O . GLY A 1 217 ? 34.000 9.845 39.565 1.00 26.24 217 GLY A O 1
ATOM 1560 N N . TYR A 1 218 ? 33.520 10.734 37.506 1.00 21.91 218 TYR A N 1
ATOM 1561 C CA . TYR A 1 218 ? 32.203 10.114 37.360 1.00 19.92 218 TYR A CA 1
ATOM 1562 C C . TYR A 1 218 ? 32.117 9.181 36.165 1.00 20.55 218 TYR A C 1
ATOM 1563 O O . TYR A 1 218 ? 32.563 9.520 35.059 1.00 19.21 218 TYR A O 1
ATOM 1572 N N . SER A 1 219 ? 31.474 8.017 36.382 1.00 21.15 219 SER A N 1
ATOM 1573 C CA . SER A 1 219 ? 31.176 7.069 35.332 1.00 22.05 219 SER A CA 1
ATOM 1574 C C . SER A 1 219 ? 30.038 7.604 34.495 1.00 21.20 219 SER A C 1
ATOM 1575 O O . SER A 1 219 ? 29.299 8.452 34.943 1.00 20.02 219 SER A O 1
ATOM 1578 N N . ASP A 1 220 ? 29.830 6.994 33.345 1.00 21.80 220 ASP A N 1
ATOM 1579 C CA . ASP A 1 220 ? 28.784 7.443 32.459 1.00 21.23 220 ASP A CA 1
ATOM 1580 C C . ASP A 1 220 ? 27.419 7.371 33.125 1.00 22.17 220 ASP A C 1
ATOM 1581 O O . ASP A 1 220 ? 26.601 8.272 32.975 1.00 20.94 220 ASP A O 1
ATOM 1586 N N . ASP A 1 221 ? 27.194 6.299 33.864 1.00 22.12 221 ASP A N 1
ATOM 1587 C CA . ASP A 1 221 ? 25.935 6.103 34.557 1.00 24.63 221 ASP A CA 1
ATOM 1588 C C . ASP A 1 221 ? 25.623 7.131 35.631 1.00 23.41 221 ASP A C 1
ATOM 1589 O O . ASP A 1 221 ? 24.441 7.395 35.910 1.00 23.47 221 ASP A O 1
ATOM 1594 N N . GLY A 1 222 ? 26.664 7.751 36.207 1.00 21.90 222 GLY A N 1
ATOM 1595 C CA . GLY A 1 222 ? 26.466 8.736 37.251 1.00 19.35 222 GLY A CA 1
ATOM 1596 C C . GLY A 1 222 ? 26.333 10.167 36.721 1.00 18.31 222 GLY A C 1
ATOM 1597 O O . GLY A 1 222 ? 26.179 11.058 37.550 1.00 19.05 222 GLY A O 1
ATOM 1598 N N . ILE A 1 223 ? 26.384 10.336 35.400 1.00 16.40 223 ILE A N 1
ATOM 1599 C CA . ILE A 1 223 ? 26.229 11.630 34.722 1.00 16.81 223 ILE A CA 1
ATOM 1600 C C . ILE A 1 223 ? 24.827 11.789 34.168 1.00 17.31 223 ILE A C 1
ATOM 1601 O O . ILE A 1 223 ? 24.228 10.834 33.628 1.00 16.82 223 ILE A O 1
ATOM 1606 N N . ASP A 1 224 ? 24.284 13.004 34.299 1.00 16.35 224 ASP A N 1
ATOM 1607 C CA . ASP A 1 224 ? 22.955 13.329 33.733 1.00 16.23 224 ASP A CA 1
ATOM 1608 C C . ASP A 1 224 ? 22.943 14.162 32.530 1.00 15.90 224 ASP A C 1
ATOM 1609 O O . ASP A 1 224 ? 21.994 14.129 31.792 1.00 16.27 224 ASP A O 1
ATOM 1614 N N . ALA A 1 225 ? 23.934 15.040 32.363 1.00 14.66 225 ALA A N 1
ATOM 1615 C CA . ALA A 1 225 ? 23.947 15.932 31.217 1.00 15.67 225 ALA A CA 1
ATOM 1616 C C . ALA A 1 225 ? 25.350 16.204 30.721 1.00 15.17 225 ALA A C 1
ATOM 1617 O O . ALA A 1 225 ? 26.268 16.151 31.496 1.00 13.09 225 ALA A O 1
ATOM 1619 N N . VAL A 1 226 ? 25.448 16.569 29.456 1.00 15.23 226 VAL A N 1
ATOM 1620 C CA . VAL A 1 226 ? 26.662 17.043 28.824 1.00 15.96 226 VAL A CA 1
ATOM 1621 C C . VAL A 1 226 ? 26.387 18.255 27.956 1.00 16.16 226 VAL A C 1
ATOM 1622 O O . VAL A 1 226 ? 25.306 18.406 27.343 1.00 17.22 226 VAL A O 1
ATOM 1626 N N . VAL A 1 227 ? 27.334 19.184 27.917 1.00 15.05 227 VAL A N 1
ATOM 1627 C CA . VAL A 1 227 ? 27.275 20.295 27.008 1.00 15.22 227 VAL A CA 1
ATOM 1628 C C . VAL A 1 227 ? 28.428 20.012 26.063 1.00 14.55 227 VAL A C 1
ATOM 1629 O O . VAL A 1 227 ? 29.603 20.003 26.477 1.00 14.78 227 VAL A O 1
ATOM 1633 N N . GLU A 1 228 ? 28.086 19.712 24.798 1.00 16.01 228 GLU A N 1
ATOM 1634 C CA . GLU A 1 228 ? 29.068 19.326 23.814 1.00 17.65 228 GLU A CA 1
ATOM 1635 C C . GLU A 1 228 ? 29.259 20.573 22.945 1.00 18.14 228 GLU A C 1
ATOM 1636 O O . GLU A 1 228 ? 28.538 20.809 21.964 1.00 18.43 228 GLU A O 1
ATOM 1642 N N . ALA A 1 229 ? 30.208 21.383 23.350 1.00 16.67 229 ALA A N 1
ATOM 1643 C CA . ALA A 1 229 ? 30.427 22.691 22.729 1.00 16.92 229 ALA A CA 1
ATOM 1644 C C . ALA A 1 229 ? 31.164 22.599 21.416 1.00 18.01 229 ALA A C 1
ATOM 1645 O O . ALA A 1 229 ? 31.914 21.648 21.155 1.00 17.33 229 ALA A O 1
ATOM 1647 N N . ASP A 1 230 ? 30.967 23.611 20.587 1.00 20.28 230 ASP A N 1
ATOM 1648 C CA . ASP A 1 230 ? 31.714 23.699 19.333 1.00 20.85 230 ASP A CA 1
ATOM 1649 C C . ASP A 1 230 ? 33.156 24.204 19.479 1.00 21.74 230 ASP A C 1
ATOM 1650 O O . ASP A 1 230 ? 33.597 24.608 20.583 1.00 19.63 230 ASP A O 1
ATOM 1655 N N . GLU A 1 231 ? 33.901 24.210 18.371 1.00 20.12 231 GLU A N 1
ATOM 1656 C CA . GLU A 1 231 ? 35.304 24.595 18.421 1.00 21.49 231 GLU A CA 1
ATOM 1657 C C . GLU A 1 231 ? 35.497 26.069 18.818 1.00 20.11 231 GLU A C 1
ATOM 1658 O O . GLU A 1 231 ? 36.483 26.355 19.523 1.00 20.55 231 GLU A O 1
ATOM 1664 N N . GLN A 1 232 ? 34.586 26.952 18.399 1.00 20.59 232 GLN A N 1
ATOM 1665 C CA . GLN A 1 232 ? 34.552 28.362 18.840 1.00 20.48 232 GLN A CA 1
ATOM 1666 C C . GLN A 1 232 ? 34.488 28.473 20.375 1.00 18.51 232 GLN A C 1
ATOM 1667 O O . GLN A 1 232 ? 35.240 29.225 20.983 1.00 17.25 232 GLN A O 1
ATOM 1673 N N . ALA A 1 233 ? 33.647 27.675 20.979 1.00 16.60 233 ALA A N 1
ATOM 1674 C CA . ALA A 1 233 ? 33.534 27.709 22.430 1.00 15.69 233 ALA A CA 1
ATOM 1675 C C . ALA A 1 233 ? 34.761 27.070 23.075 1.00 15.17 233 ALA A C 1
ATOM 1676 O O . ALA A 1 233 ? 35.223 27.559 24.108 1.00 13.94 233 ALA A O 1
ATOM 1678 N N . ARG A 1 234 ? 35.300 25.997 22.495 1.00 14.29 234 ARG A N 1
ATOM 1679 C CA . ARG A 1 234 ? 36.526 25.416 23.068 1.00 15.41 234 ARG A CA 1
ATOM 1680 C C . ARG A 1 234 ? 37.706 26.371 22.945 1.00 14.73 234 ARG A C 1
ATOM 1681 O O . ARG A 1 234 ? 38.481 26.482 23.851 1.00 14.70 234 ARG A O 1
ATOM 1689 N N . ALA A 1 235 ? 37.810 27.081 21.832 1.00 14.94 235 ALA A N 1
ATOM 1690 C CA . ALA A 1 235 ? 38.838 28.088 21.694 1.00 15.85 235 ALA A CA 1
ATOM 1691 C C . ALA A 1 235 ? 38.703 29.224 22.741 1.00 13.76 235 ALA A C 1
ATOM 1692 O O . ALA A 1 235 ? 39.738 29.737 23.196 1.00 14.52 235 ALA A O 1
ATOM 1694 N N . ALA A 1 236 ? 37.463 29.572 23.103 1.00 14.44 236 ALA A N 1
ATOM 1695 C CA . ALA A 1 236 ? 37.179 30.614 24.108 1.00 13.01 236 ALA A CA 1
ATOM 1696 C C . ALA A 1 236 ? 37.650 30.072 25.465 1.00 13.89 236 ALA A C 1
ATOM 1697 O O . ALA A 1 236 ? 38.268 30.772 26.235 1.00 12.97 236 ALA A O 1
ATOM 1699 N N . LYS A 1 237 ? 37.357 28.810 25.753 1.00 13.12 237 LYS A N 1
ATOM 1700 C CA . LYS A 1 237 ? 37.943 28.190 26.963 1.00 11.68 237 LYS A CA 1
ATOM 1701 C C . LYS A 1 237 ? 39.470 28.230 26.987 1.00 12.35 237 LYS A C 1
ATOM 1702 O O . LYS A 1 237 ? 40.066 28.517 28.035 1.00 11.57 237 LYS A O 1
ATOM 1708 N N . VAL A 1 238 ? 40.118 27.922 25.873 1.00 11.74 238 VAL A N 1
ATOM 1709 C CA . VAL A 1 238 ? 41.567 27.984 25.802 1.00 11.34 238 VAL A CA 1
ATOM 1710 C C . VAL A 1 238 ? 42.100 29.424 26.150 1.00 11.98 238 VAL A C 1
ATOM 1711 O O . VAL A 1 238 ? 43.002 29.592 26.960 1.00 12.74 238 VAL A O 1
ATOM 1715 N N . ALA A 1 239 ? 41.459 30.403 25.571 1.00 13.49 239 ALA A N 1
ATOM 1716 C CA . ALA A 1 239 ? 41.780 31.796 25.818 1.00 13.18 239 ALA A CA 1
ATOM 1717 C C . ALA A 1 239 ? 41.562 32.191 27.272 1.00 12.38 239 ALA A C 1
ATOM 1718 O O . ALA A 1 239 ? 42.310 32.965 27.813 1.00 14.46 239 ALA A O 1
ATOM 1720 N N . ALA A 1 240 ? 40.510 31.688 27.875 1.00 12.55 240 ALA A N 1
ATOM 1721 C CA . ALA A 1 240 ? 40.174 31.984 29.266 1.00 10.66 240 ALA A CA 1
ATOM 1722 C C . ALA A 1 240 ? 41.234 31.382 30.161 1.00 11.99 240 ALA A C 1
ATOM 1723 O O . ALA A 1 240 ? 41.711 32.003 31.060 1.00 11.16 240 ALA A O 1
ATOM 1725 N N . LEU A 1 241 ? 41.601 30.137 29.867 1.00 9.98 241 LEU A N 1
ATOM 1726 C CA . LEU A 1 241 ? 42.710 29.553 30.627 1.00 11.24 241 LEU A CA 1
ATOM 1727 C C . LEU A 1 241 ? 44.050 30.297 30.496 1.00 13.52 241 LEU A C 1
ATOM 1728 O O . LEU A 1 241 ? 44.746 30.494 31.499 1.00 13.50 241 LEU A O 1
ATOM 1733 N N . ALA A 1 242 ? 44.347 30.760 29.294 1.00 13.33 242 ALA A N 1
ATOM 1734 C CA . ALA A 1 242 ? 45.522 31.570 29.027 1.00 15.54 242 ALA A CA 1
ATOM 1735 C C . ALA A 1 242 ? 45.525 32.855 29.835 1.00 15.46 242 ALA A C 1
ATOM 1736 O O . ALA A 1 242 ? 46.597 33.290 30.240 1.00 16.77 242 ALA A O 1
ATOM 1738 N N . ALA A 1 243 ? 44.345 33.445 30.053 1.00 15.50 243 ALA A N 1
ATOM 1739 C CA . ALA A 1 243 ? 44.187 34.682 30.865 1.00 13.70 243 ALA A CA 1
ATOM 1740 C C . ALA A 1 243 ? 44.610 34.473 32.297 1.00 13.54 243 ALA A C 1
ATOM 1741 O O . ALA A 1 243 ? 45.113 35.380 32.955 1.00 12.75 243 ALA A O 1
ATOM 1743 N N . HIS A 1 244 ? 44.469 33.252 32.823 1.00 12.34 244 HIS A N 1
ATOM 1744 C CA . HIS A 1 244 ? 44.893 32.945 34.189 1.00 12.24 244 HIS A CA 1
ATOM 1745 C C . HIS A 1 244 ? 46.368 32.526 34.232 1.00 12.45 244 HIS A C 1
ATOM 1746 O O . HIS A 1 244 ? 46.751 31.443 34.714 1.00 12.16 244 HIS A O 1
ATOM 1753 N N . ALA A 1 245 ? 47.216 33.444 33.780 1.00 12.71 245 ALA A N 1
ATOM 1754 C CA . ALA A 1 245 ? 48.583 33.145 33.575 1.00 13.65 245 ALA A CA 1
ATOM 1755 C C . ALA A 1 245 ? 49.352 32.793 34.821 1.00 13.02 245 ALA A C 1
ATOM 1756 O O . ALA A 1 245 ? 50.302 32.074 34.707 1.00 15.01 245 ALA A O 1
ATOM 1758 N N . THR A 1 246 ? 48.991 33.335 35.990 1.00 12.00 246 THR A N 1
ATOM 1759 C CA . THR A 1 246 ? 49.680 32.917 37.200 1.00 12.72 246 THR A CA 1
ATOM 1760 C C . THR A 1 246 ? 49.380 31.502 37.686 1.00 13.62 246 THR A C 1
ATOM 1761 O O . THR A 1 246 ? 50.082 31.010 38.592 1.00 13.71 246 THR A O 1
ATOM 1765 N N . GLN A 1 247 ? 48.301 30.922 37.142 1.00 12.64 247 GLN A N 1
ATOM 1766 C CA . GLN A 1 247 ? 47.821 29.660 37.594 1.00 13.66 247 GLN A CA 1
ATOM 1767 C C . GLN A 1 247 ? 47.889 28.517 36.615 1.00 13.71 247 GLN A C 1
ATOM 1768 O O . GLN A 1 247 ? 47.975 27.384 37.077 1.00 15.26 247 GLN A O 1
ATOM 1774 N N . VAL A 1 248 ? 47.719 28.791 35.334 1.00 13.00 248 VAL A N 1
ATOM 1775 C CA . VAL A 1 248 ? 47.603 27.747 34.299 1.00 14.86 248 VAL A CA 1
ATOM 1776 C C . VAL A 1 248 ? 48.621 27.988 33.231 1.00 16.08 248 VAL A C 1
ATOM 1777 O O . VAL A 1 248 ? 48.828 29.129 32.830 1.00 17.47 248 VAL A O 1
ATOM 1781 N N . VAL A 1 249 ? 49.171 26.902 32.670 1.00 15.37 249 VAL A N 1
ATOM 1782 C CA . VAL A 1 249 ? 50.000 27.000 31.481 1.00 17.12 249 VAL A CA 1
ATOM 1783 C C . VAL A 1 249 ? 49.271 26.175 30.406 1.00 16.65 249 VAL A C 1
ATOM 1784 O O . VAL A 1 249 ? 49.038 24.967 30.586 1.00 17.26 249 VAL A O 1
ATOM 1788 N N . VAL A 1 250 ? 48.894 26.861 29.348 1.00 17.18 250 VAL A N 1
ATOM 1789 C CA . VAL A 1 250 ? 48.285 26.249 28.164 1.00 16.43 250 VAL A CA 1
ATOM 1790 C C . VAL A 1 250 ? 49.429 25.708 27.290 1.00 17.04 250 VAL A C 1
ATOM 1791 O O . VAL A 1 250 ? 50.417 26.403 27.002 1.00 16.33 250 VAL A O 1
ATOM 1795 N N . GLY A 1 251 ? 49.249 24.513 26.760 1.00 16.74 251 GLY A N 1
ATOM 1796 C CA . GLY A 1 251 ? 50.231 23.912 25.886 1.00 18.21 251 GLY A CA 1
ATOM 1797 C C . GLY A 1 251 ? 50.358 24.535 24.498 1.00 18.57 251 GLY A C 1
ATOM 1798 O O . GLY A 1 251 ? 49.520 25.283 24.044 1.00 18.55 251 GLY A O 1
ATOM 1799 N N . PRO A 1 252 ? 51.383 24.130 23.742 1.00 21.53 252 PRO A N 1
ATOM 1800 C CA . PRO A 1 252 ? 51.662 24.762 22.456 1.00 21.73 252 PRO A CA 1
ATOM 1801 C C . PRO A 1 252 ? 50.584 24.688 21.379 1.00 20.77 252 PRO A C 1
ATOM 1802 O O . PRO A 1 252 ? 50.594 25.545 20.473 1.00 22.08 252 PRO A O 1
ATOM 1806 N N . THR A 1 253 ? 49.681 23.703 21.454 1.00 17.87 253 THR A N 1
ATOM 1807 C CA . THR A 1 253 ? 48.595 23.555 20.504 1.00 19.03 253 THR A CA 1
ATOM 1808 C C . THR A 1 253 ? 47.261 23.937 21.053 1.00 18.00 253 THR A C 1
ATOM 1809 O O . THR A 1 253 ? 46.273 23.906 20.338 1.00 17.82 253 THR A O 1
ATOM 1813 N N . GLY A 1 254 ? 47.223 24.343 22.313 1.00 18.04 254 GLY A N 1
ATOM 1814 C CA . GLY A 1 254 ? 45.967 24.693 22.934 1.00 16.44 254 GLY A CA 1
ATOM 1815 C C . GLY A 1 254 ? 45.063 23.496 23.149 1.00 16.92 254 GLY A C 1
ATOM 1816 O O . GLY A 1 254 ? 43.846 23.674 23.280 1.00 16.53 254 GLY A O 1
ATOM 1817 N N . ARG A 1 255 ? 45.659 22.304 23.191 1.00 15.31 255 ARG A N 1
ATOM 1818 C CA . ARG A 1 255 ? 44.899 21.054 23.382 1.00 15.96 255 ARG A CA 1
ATOM 1819 C C . ARG A 1 255 ? 45.063 20.464 24.754 1.00 14.44 255 ARG A C 1
ATOM 1820 O O . ARG A 1 255 ? 44.296 19.538 25.113 1.00 13.46 255 ARG A O 1
ATOM 1828 N N . ALA A 1 256 ? 46.019 20.958 25.524 1.00 13.57 256 ALA A N 1
ATOM 1829 C CA . ALA A 1 256 ? 46.269 20.479 26.880 1.00 13.79 256 ALA A CA 1
ATOM 1830 C C . ALA A 1 256 ? 46.760 21.626 27.732 1.00 15.27 256 ALA A C 1
ATOM 1831 O O . ALA A 1 256 ? 47.264 22.601 27.200 1.00 15.55 256 ALA A O 1
ATOM 1833 N N . ALA A 1 257 ? 46.552 21.522 29.044 1.00 15.11 257 ALA A N 1
ATOM 1834 C CA . ALA A 1 257 ? 47.072 22.497 29.989 1.00 15.46 257 ALA A CA 1
ATOM 1835 C C . ALA A 1 257 ? 47.455 21.834 31.288 1.00 15.33 257 ALA A C 1
ATOM 1836 O O . ALA A 1 257 ? 46.952 20.748 31.620 1.00 15.91 257 ALA A O 1
ATOM 1838 N N . ALA A 1 258 ? 48.306 22.510 32.046 1.00 14.74 258 ALA A N 1
ATOM 1839 C CA . ALA A 1 258 ? 48.663 22.088 33.394 1.00 15.18 258 ALA A CA 1
ATOM 1840 C C . ALA A 1 258 ? 48.733 23.256 34.395 1.00 16.23 258 ALA A C 1
ATOM 1841 O O . ALA A 1 258 ? 49.011 24.393 34.025 1.00 16.02 258 ALA A O 1
ATOM 1843 N N . LEU A 1 259 ? 48.512 22.941 35.670 1.00 17.74 259 LEU A N 1
ATOM 1844 C CA . LEU A 1 259 ? 48.702 23.854 36.787 1.00 18.71 259 LEU A CA 1
ATOM 1845 C C . LEU A 1 259 ? 50.178 23.722 37.171 1.00 20.64 259 LEU A C 1
ATOM 1846 O O . LEU A 1 259 ? 50.934 23.029 36.475 1.00 19.61 259 LEU A O 1
ATOM 1851 N N . SER A 1 260 ? 50.603 24.342 38.270 1.00 20.93 260 SER A N 1
ATOM 1852 C CA . SER A 1 260 ? 52.014 24.355 38.596 1.00 22.64 260 SER A CA 1
ATOM 1853 C C . SER A 1 260 ? 52.582 22.978 38.949 1.00 22.78 260 SER A C 1
ATOM 1854 O O . SER A 1 260 ? 53.805 22.788 38.923 1.00 25.56 260 SER A O 1
ATOM 1857 N N . ASN A 1 261 ? 51.705 22.039 39.277 1.00 21.79 261 ASN A N 1
ATOM 1858 C CA . ASN A 1 261 ? 52.096 20.646 39.535 1.00 23.61 261 ASN A CA 1
ATOM 1859 C C . ASN A 1 261 ? 52.489 19.864 38.305 1.00 24.02 261 ASN A C 1
ATOM 1860 O O . ASN A 1 261 ? 52.769 18.700 38.436 1.00 24.07 261 ASN A O 1
ATOM 1865 N N . ASN A 1 262 ? 52.430 20.451 37.108 1.00 24.28 262 ASN A N 1
ATOM 1866 C CA . ASN A 1 262 ? 52.835 19.773 35.868 1.00 24.12 262 ASN A CA 1
ATOM 1867 C C . ASN A 1 262 ? 52.000 18.562 35.492 1.00 22.86 262 ASN A C 1
ATOM 1868 O O . ASN A 1 262 ? 52.437 17.769 34.658 1.00 23.73 262 ASN A O 1
ATOM 1873 N N . LEU A 1 263 ? 50.784 18.455 36.030 1.00 22.06 263 LEU A N 1
ATOM 1874 C CA . LEU A 1 263 ? 49.902 17.338 35.664 1.00 20.51 263 LEU A CA 1
ATOM 1875 C C . LEU A 1 263 ? 49.024 17.854 34.540 1.00 20.19 263 LEU A C 1
ATOM 1876 O O . LEU A 1 263 ? 48.196 18.704 34.767 1.00 21.27 263 LEU A O 1
ATOM 1881 N N . ALA A 1 264 ? 49.182 17.314 33.350 1.00 19.26 264 ALA A N 1
ATOM 1882 C CA . ALA A 1 264 ? 48.484 17.828 32.200 1.00 19.93 264 ALA A CA 1
ATOM 1883 C C . ALA A 1 264 ? 47.170 17.149 31.925 1.00 19.51 264 ALA A C 1
ATOM 1884 O O . ALA A 1 264 ? 47.082 15.931 32.036 1.00 19.37 264 ALA A O 1
ATOM 1886 N N . LEU A 1 265 ? 46.140 17.909 31.549 1.00 18.49 265 LEU A N 1
ATOM 1887 C CA . LEU A 1 265 ? 44.890 17.338 31.140 1.00 17.53 265 LEU A CA 1
ATOM 1888 C C . LEU A 1 265 ? 44.526 17.972 29.798 1.00 15.79 265 LEU A C 1
ATOM 1889 O O . LEU A 1 265 ? 44.959 19.109 29.483 1.00 13.90 265 LEU A O 1
ATOM 1894 N N . PRO A 1 266 ? 43.711 17.265 29.023 1.00 15.36 266 PRO A N 1
ATOM 1895 C CA . PRO A 1 266 ? 43.237 17.791 27.769 1.00 14.70 266 PRO A CA 1
ATOM 1896 C C . PRO A 1 266 ? 42.258 18.903 28.043 1.00 14.80 266 PRO A C 1
ATOM 1897 O O . PRO A 1 266 ? 41.599 18.875 29.081 1.00 13.63 266 PRO A O 1
ATOM 1901 N N . ILE A 1 267 ? 42.239 19.891 27.152 1.00 14.16 267 ILE A N 1
ATOM 1902 C CA . ILE A 1 267 ? 41.251 20.968 27.178 1.00 13.91 267 ILE A CA 1
ATOM 1903 C C . ILE A 1 267 ? 40.103 20.540 26.278 1.00 14.87 267 ILE A C 1
ATOM 1904 O O . ILE A 1 267 ? 40.178 20.642 25.069 1.00 15.74 267 ILE A O 1
ATOM 1909 N N . LEU A 1 268 ? 39.062 19.995 26.884 1.00 14.94 268 LEU A N 1
ATOM 1910 C CA . LEU A 1 268 ? 37.988 19.425 26.139 1.00 16.53 268 LEU A CA 1
ATOM 1911 C C . LEU A 1 268 ? 36.840 20.364 25.945 1.00 16.44 268 LEU A C 1
ATOM 1912 O O . LEU A 1 268 ? 36.605 21.268 26.754 1.00 15.23 268 LEU A O 1
ATOM 1917 N N . ALA A 1 269 ? 36.089 20.127 24.867 1.00 16.28 269 ALA A N 1
ATOM 1918 C CA . ALA A 1 269 ? 34.926 20.911 24.541 1.00 16.16 269 ALA A CA 1
ATOM 1919 C C . ALA A 1 269 ? 33.665 20.375 25.236 1.00 15.89 269 ALA A C 1
ATOM 1920 O O . ALA A 1 269 ? 32.609 20.996 25.139 1.00 16.89 269 ALA A O 1
ATOM 1922 N N . ASP A 1 270 ? 33.762 19.191 25.860 1.00 14.36 270 ASP A N 1
ATOM 1923 C CA . ASP A 1 270 ? 32.603 18.544 26.483 1.00 14.10 270 ASP A CA 1
ATOM 1924 C C . ASP A 1 270 ? 32.713 18.620 27.986 1.00 14.08 270 ASP A C 1
ATOM 1925 O O . ASP A 1 270 ? 33.758 18.236 28.546 1.00 14.50 270 ASP A O 1
ATOM 1930 N N . GLU A 1 271 ? 31.664 19.120 28.602 1.00 12.56 271 GLU A N 1
ATOM 1931 C CA . GLU A 1 271 ? 31.574 19.332 30.039 1.00 11.65 271 GLU A CA 1
ATOM 1932 C C . GLU A 1 271 ? 30.339 18.599 30.597 1.00 11.15 271 GLU A C 1
ATOM 1933 O O . GLU A 1 271 ? 29.247 18.629 30.017 1.00 13.54 271 GLU A O 1
ATOM 1939 N N . HIS A 1 272 ? 30.535 17.961 31.744 1.00 11.34 272 HIS A N 1
ATOM 1940 C CA . HIS A 1 272 ? 29.550 17.027 32.282 1.00 12.26 272 HIS A CA 1
ATOM 1941 C C . HIS A 1 272 ? 28.971 17.507 33.604 1.00 12.06 272 HIS A C 1
ATOM 1942 O O . HIS A 1 272 ? 29.628 18.228 34.360 1.00 11.97 272 HIS A O 1
ATOM 1949 N N . TYR A 1 273 ? 27.789 16.998 33.905 1.00 11.64 273 TYR A N 1
ATOM 1950 C CA . TYR A 1 273 ? 26.946 17.502 34.971 1.00 12.06 273 TYR A CA 1
ATOM 1951 C C . TYR A 1 273 ? 26.082 16.413 35.567 1.00 13.84 273 TYR A C 1
ATOM 1952 O O . TYR A 1 273 ? 25.629 15.504 34.844 1.00 13.03 273 TYR A O 1
ATOM 1961 N N . VAL A 1 274 ? 25.859 16.549 36.868 1.00 13.10 274 VAL A N 1
ATOM 1962 C CA . VAL A 1 274 ? 24.888 15.743 37.630 1.00 12.85 274 VAL A CA 1
ATOM 1963 C C . VAL A 1 274 ? 23.690 16.651 37.982 1.00 14.54 274 VAL A C 1
ATOM 1964 O O . VAL A 1 274 ? 23.887 17.731 38.482 1.00 13.86 274 VAL A O 1
ATOM 1968 N N . LEU A 1 275 ? 22.448 16.233 37.688 1.00 13.96 275 LEU A N 1
ATOM 1969 C CA . LEU A 1 275 ? 21.282 17.036 38.059 1.00 15.96 275 LEU A CA 1
ATOM 1970 C C . LEU A 1 275 ? 20.963 16.778 39.506 1.00 17.20 275 LEU A C 1
ATOM 1971 O O . LEU A 1 275 ? 20.429 15.687 39.879 1.00 18.62 275 LEU A O 1
ATOM 1976 N N . ALA A 1 276 ? 21.278 17.741 40.347 1.00 15.83 276 ALA A N 1
ATOM 1977 C CA . ALA A 1 276 ? 21.024 17.662 41.788 1.00 17.22 276 ALA A CA 1
ATOM 1978 C C . ALA A 1 276 ? 19.630 18.066 42.235 1.00 18.44 276 ALA A C 1
ATOM 1979 O O . ALA A 1 276 ? 19.181 17.553 43.258 1.00 20.90 276 ALA A O 1
ATOM 1981 N N . GLY A 1 277 ? 18.986 18.963 41.511 1.00 19.36 277 GLY A N 1
ATOM 1982 C CA . GLY A 1 277 ? 17.642 19.430 41.830 1.00 19.48 277 GLY A CA 1
ATOM 1983 C C . GLY A 1 277 ? 16.916 19.768 40.570 1.00 19.65 277 GLY A C 1
ATOM 1984 O O . GLY A 1 277 ? 17.481 20.414 39.70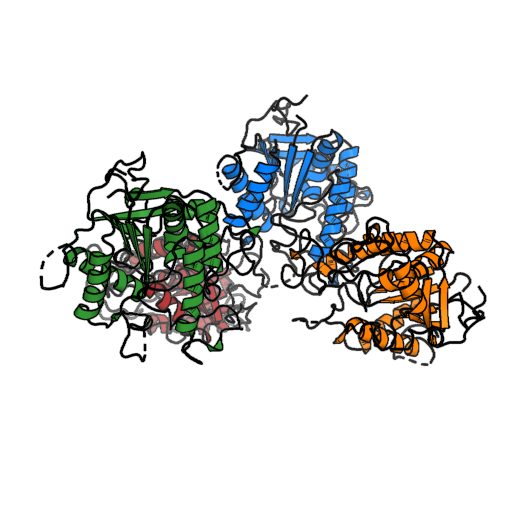0 1.00 19.46 277 GLY A O 1
ATOM 1985 N N . GLY A 1 278 ? 15.640 19.392 40.482 1.00 21.12 278 GLY A N 1
ATOM 1986 C CA . GLY A 1 278 ? 14.836 19.680 39.305 1.00 22.00 278 GLY A CA 1
ATOM 1987 C C . GLY A 1 278 ? 14.600 18.432 38.455 1.00 22.38 278 GLY A C 1
ATOM 1988 O O . GLY A 1 278 ? 15.084 17.355 38.775 1.00 24.66 278 GLY A O 1
ATOM 1989 N N . SER A 1 279 ? 13.890 18.642 37.366 1.00 22.87 279 SER A N 1
ATOM 1990 C CA . SER A 1 279 ? 13.450 17.612 36.418 1.00 23.57 279 SER A CA 1
ATOM 1991 C C . SER A 1 279 ? 14.230 17.712 35.121 1.00 21.29 279 SER A C 1
ATOM 1992 O O . SER A 1 279 ? 14.463 18.795 34.628 1.00 20.72 279 SER A O 1
ATOM 1995 N N . ALA A 1 280 ? 14.707 16.580 34.619 1.00 21.40 280 ALA A N 1
ATOM 1996 C CA . ALA A 1 280 ? 15.476 16.560 33.379 1.00 19.78 280 ALA A CA 1
ATOM 1997 C C . ALA A 1 280 ? 14.570 16.710 32.210 1.00 20.76 280 ALA A C 1
ATOM 1998 O O . ALA A 1 280 ? 13.403 16.313 32.268 1.00 21.76 280 ALA A O 1
ATOM 2000 N N . GLY A 1 281 ? 15.131 17.198 31.122 1.00 20.26 281 GLY A N 1
ATOM 2001 C CA . GLY A 1 281 ? 14.480 17.247 29.840 1.00 20.58 281 GLY A CA 1
ATOM 2002 C C . GLY A 1 281 ? 14.876 15.987 29.080 1.00 19.58 281 GLY A C 1
ATOM 2003 O O . GLY A 1 281 ? 15.341 14.984 29.663 1.00 19.39 281 GLY A O 1
ATOM 2004 N N . ALA A 1 282 ? 14.721 16.073 27.767 1.00 19.64 282 ALA A N 1
ATOM 2005 C CA . ALA A 1 282 ? 15.022 14.963 26.861 1.00 19.67 282 ALA A CA 1
ATOM 2006 C C . ALA A 1 282 ? 16.480 14.491 26.845 1.00 20.40 282 ALA A C 1
ATOM 2007 O O . ALA A 1 282 ? 17.429 15.272 26.577 1.00 21.63 282 ALA A O 1
ATOM 2009 N N . ARG A 1 283 ? 16.673 13.209 27.104 1.00 18.42 283 ARG A N 1
ATOM 2010 C CA . ARG A 1 283 ? 17.989 12.637 27.154 1.00 16.79 283 ARG A CA 1
ATOM 2011 C C . ARG A 1 283 ? 18.312 11.917 25.837 1.00 15.93 283 ARG A C 1
ATOM 2012 O O . ARG A 1 283 ? 17.407 11.496 25.128 1.00 15.50 283 ARG A O 1
ATOM 2020 N N . ASP A 1 284 ? 19.593 11.865 25.506 1.00 16.42 284 ASP A N 1
ATOM 2021 C CA . ASP A 1 284 ? 20.087 11.195 24.327 1.00 16.26 284 ASP A CA 1
ATOM 2022 C C . ASP A 1 284 ? 20.283 9.700 24.623 1.00 16.49 284 ASP A C 1
ATOM 2023 O O . ASP A 1 284 ? 19.918 9.195 25.695 1.00 17.06 284 ASP A O 1
ATOM 2028 N N . GLU A 1 285 ? 20.874 8.992 23.668 1.00 18.14 285 GLU A N 1
ATOM 2029 C CA . GLU A 1 285 ? 21.070 7.534 23.805 1.00 18.31 285 GLU A CA 1
ATOM 2030 C C . GLU A 1 285 ? 21.971 7.062 24.929 1.00 18.41 285 GLU A C 1
ATOM 2031 O O . GLU A 1 285 ? 21.889 5.903 25.326 1.00 20.52 285 GLU A O 1
ATOM 2037 N N . ARG A 1 286 ? 22.819 7.957 25.451 1.00 17.73 286 ARG A N 1
ATOM 2038 C CA . ARG A 1 286 ? 23.605 7.710 26.648 1.00 18.59 286 ARG A CA 1
ATOM 2039 C C . ARG A 1 286 ? 22.779 7.912 27.923 1.00 18.24 286 ARG A C 1
ATOM 2040 O O . ARG A 1 286 ? 23.203 7.597 29.024 1.00 18.81 286 ARG A O 1
ATOM 2048 N N . GLY A 1 287 ? 21.554 8.376 27.810 1.00 17.68 287 GLY A N 1
ATOM 2049 C CA . GLY A 1 287 ? 20.809 8.741 28.978 1.00 17.92 287 GLY A CA 1
ATOM 2050 C C . GLY A 1 287 ? 21.194 10.129 29.466 1.00 16.78 287 GLY A C 1
ATOM 2051 O O . GLY A 1 287 ? 20.921 10.488 30.583 1.00 16.19 287 GLY A O 1
ATOM 2052 N N . TRP A 1 288 ? 21.767 10.931 28.597 1.00 17.03 288 TRP A N 1
ATOM 2053 C CA . TRP A 1 288 ? 22.166 12.295 29.009 1.00 15.93 288 TRP A CA 1
ATOM 2054 C C . TRP A 1 288 ? 21.399 13.409 28.318 1.00 15.64 288 TRP A C 1
ATOM 2055 O O . TRP A 1 288 ? 21.208 13.385 27.104 1.00 16.22 288 TRP A O 1
ATOM 2066 N N . GLU A 1 289 ? 21.070 14.453 29.074 1.00 16.59 289 GLU A N 1
ATOM 2067 C CA . GLU A 1 289 ? 20.571 15.673 28.489 1.00 15.82 289 GLU A CA 1
ATOM 2068 C C . GLU A 1 289 ? 21.777 16.288 27.763 1.00 15.17 289 GLU A C 1
ATOM 2069 O O . GLU A 1 289 ? 22.935 16.087 28.169 1.00 16.87 289 GLU A O 1
ATOM 2075 N N . THR A 1 290 ? 21.503 16.995 26.688 1.00 16.02 290 THR A N 1
ATOM 2076 C CA . THR A 1 290 ? 22.533 17.703 25.957 1.00 17.50 290 THR A CA 1
ATOM 2077 C C . THR A 1 290 ? 22.431 19.204 26.008 1.00 16.53 290 THR A C 1
ATOM 2078 O O . THR A 1 290 ? 23.111 19.894 25.253 1.00 17.48 290 THR A O 1
ATOM 2082 N N . ASP A 1 291 ? 21.672 19.723 26.976 1.00 16.43 291 ASP A N 1
ATOM 2083 C CA . ASP A 1 291 ? 21.456 21.154 27.141 1.00 16.28 291 ASP A CA 1
ATOM 2084 C C . ASP A 1 291 ? 20.984 21.319 28.582 1.00 15.72 291 ASP A C 1
ATOM 2085 O O . ASP A 1 291 ? 19.984 20.711 28.979 1.00 16.63 291 ASP A O 1
ATOM 2090 N N . LEU A 1 292 ? 21.683 22.142 29.373 1.00 15.68 292 LEU A N 1
ATOM 2091 C CA . LEU A 1 292 ? 21.323 22.388 30.769 1.00 16.46 292 LEU A CA 1
ATOM 2092 C C . LEU A 1 292 ? 19.908 23.016 30.873 1.00 17.53 292 LEU A C 1
ATOM 2093 O O . LEU A 1 292 ? 19.234 22.879 31.896 1.00 17.59 292 LEU A O 1
ATOM 2098 N N . LEU A 1 293 ? 19.472 23.654 29.793 1.00 17.88 293 LEU A N 1
ATOM 2099 C CA . LEU A 1 293 ? 18.129 24.265 29.721 1.00 19.62 293 LEU A CA 1
ATOM 2100 C C . LEU A 1 293 ? 17.027 23.280 29.308 1.00 19.92 293 LEU A C 1
ATOM 2101 O O . LEU A 1 293 ? 15.830 23.673 29.249 1.00 20.40 293 LEU A O 1
ATOM 2106 N N . ALA A 1 294 ? 17.388 22.010 29.051 1.00 18.56 294 ALA A N 1
ATOM 2107 C CA . ALA A 1 294 ? 16.420 21.019 28.575 1.00 19.81 294 ALA A CA 1
ATOM 2108 C C . ALA A 1 294 ? 15.193 20.910 29.437 1.00 20.29 294 ALA A C 1
ATOM 2109 O O . ALA A 1 294 ? 15.264 20.884 30.667 1.00 19.86 294 ALA A O 1
ATOM 2111 N N . GLY A 1 295 ? 14.040 20.932 28.752 1.00 21.70 295 GLY A N 1
ATOM 2112 C CA . GLY A 1 295 ? 12.765 20.843 29.419 1.00 22.59 295 GLY A CA 1
ATOM 2113 C C . GLY A 1 295 ? 12.130 22.140 29.913 1.00 24.06 295 GLY A C 1
ATOM 2114 O O . GLY A 1 295 ? 11.005 22.099 30.403 1.00 24.47 295 GLY A O 1
ATOM 2115 N N . LEU A 1 296 ? 12.814 23.267 29.777 1.00 22.44 296 LEU A N 1
ATOM 2116 C CA . LEU A 1 296 ? 12.301 24.535 30.258 1.00 23.01 296 LEU A CA 1
ATOM 2117 C C . LEU A 1 296 ? 11.532 25.342 29.224 1.00 24.24 296 LEU A C 1
ATOM 2118 O O . LEU A 1 296 ? 11.127 26.441 29.542 1.00 27.01 296 LEU A O 1
ATOM 2123 N N . GLY A 1 297 ? 11.380 24.843 27.994 1.00 26.11 297 GLY A N 1
ATOM 2124 C CA . GLY A 1 297 ? 10.566 25.528 26.990 1.00 27.45 297 GLY A CA 1
ATOM 2125 C C . GLY A 1 297 ? 11.186 26.725 26.290 1.00 29.59 297 GLY A C 1
ATOM 2126 O O . GLY A 1 297 ? 10.437 27.626 25.816 1.00 29.32 297 GLY A O 1
ATOM 2127 N N . PHE A 1 298 ? 12.530 26.749 26.215 1.00 30.81 298 PHE A N 1
ATOM 2128 C CA . PHE A 1 298 ? 13.248 27.738 25.434 1.00 32.34 298 PHE A CA 1
ATOM 2129 C C . PHE A 1 298 ? 13.329 27.181 24.015 1.00 34.33 298 PHE A C 1
ATOM 2130 O O . PHE A 1 298 ? 13.610 25.994 23.804 1.00 35.40 298 PHE A O 1
ATOM 2138 N N . THR A 1 299 ? 13.030 28.037 23.055 1.00 36.73 299 THR A N 1
ATOM 2139 C CA . THR A 1 299 ? 13.150 27.695 21.651 1.00 38.85 299 THR A CA 1
ATOM 2140 C C . THR A 1 299 ? 14.640 27.675 21.288 1.00 39.07 299 THR A C 1
ATOM 2141 O O . THR A 1 299 ? 15.381 28.593 21.654 1.00 40.27 299 THR A O 1
ATOM 2145 N N . SER B 1 2 ? 72.032 56.646 21.860 1.00 46.67 2 SER B N 1
ATOM 2146 C CA . SER B 1 2 ? 71.920 56.085 20.478 1.00 47.77 2 SER B CA 1
ATOM 2147 C C . SER B 1 2 ? 70.989 56.948 19.636 1.00 45.82 2 SER B C 1
ATOM 2148 O O . SER B 1 2 ? 70.789 58.102 19.970 1.00 47.21 2 SER B O 1
ATOM 2151 N N . GLU B 1 3 ? 70.453 56.416 18.532 1.00 43.81 3 GLU B N 1
ATOM 2152 C CA . GLU B 1 3 ? 69.668 57.211 17.603 1.00 40.98 3 GLU B CA 1
ATOM 2153 C C . GLU B 1 3 ? 68.230 57.428 18.050 1.00 36.72 3 GLU B C 1
ATOM 2154 O O . GLU B 1 3 ? 67.707 58.493 17.761 1.00 36.78 3 GLU B O 1
ATOM 2160 N N . THR B 1 4 ? 67.593 56.476 18.745 1.00 31.62 4 THR B N 1
ATOM 2161 C CA . THR B 1 4 ? 66.257 56.768 19.293 1.00 28.49 4 THR B CA 1
ATOM 2162 C C . THR B 1 4 ? 66.434 57.280 20.720 1.00 24.21 4 THR B C 1
ATOM 2163 O O . THR B 1 4 ? 67.177 56.669 21.478 1.00 22.15 4 THR B O 1
ATOM 2167 N N . PRO B 1 5 ? 65.783 58.393 21.082 1.00 21.23 5 PRO B N 1
ATOM 2168 C CA . PRO B 1 5 ? 65.924 58.917 22.440 1.00 19.77 5 PRO B CA 1
ATOM 2169 C C . PRO B 1 5 ? 65.272 57.973 23.431 1.00 17.84 5 PRO B C 1
ATOM 2170 O O . PRO B 1 5 ? 64.246 57.354 23.109 1.00 17.50 5 PRO B O 1
ATOM 2174 N N . ARG B 1 6 ? 65.841 57.942 24.634 1.00 16.34 6 ARG B N 1
ATOM 2175 C CA . ARG B 1 6 ? 65.444 57.072 25.721 1.00 16.55 6 ARG B CA 1
ATOM 2176 C C . ARG B 1 6 ? 65.220 57.905 26.976 1.00 15.22 6 ARG B C 1
ATOM 2177 O O . ARG B 1 6 ? 66.090 58.673 27.371 1.00 17.21 6 ARG B O 1
ATOM 2185 N N . LEU B 1 7 ? 64.054 57.759 27.589 1.00 14.11 7 LEU B N 1
ATOM 2186 C CA . LEU B 1 7 ? 63.658 58.548 28.774 1.00 14.05 7 LEU B CA 1
ATOM 2187 C C . LEU B 1 7 ? 63.080 57.656 29.848 1.00 13.59 7 LEU B C 1
ATOM 2188 O O . LEU B 1 7 ? 62.442 56.671 29.546 1.00 13.83 7 LEU B O 1
ATOM 2193 N N . LEU B 1 8 ? 63.361 58.003 31.101 1.00 12.89 8 LEU B N 1
ATOM 2194 C CA . LEU B 1 8 ? 62.993 57.228 32.260 1.00 12.95 8 LEU B CA 1
ATOM 2195 C C . LEU B 1 8 ? 62.352 58.200 33.284 1.00 12.96 8 LEU B C 1
ATOM 2196 O O . LEU B 1 8 ? 62.932 59.234 33.626 1.00 13.86 8 LEU B O 1
ATOM 2201 N N . PHE B 1 9 ? 61.166 57.858 33.743 1.00 11.79 9 PHE B N 1
ATOM 2202 C CA . PHE B 1 9 ? 60.420 58.609 34.711 1.00 12.20 9 PHE B CA 1
ATOM 2203 C C . PHE B 1 9 ? 60.304 57.679 35.919 1.00 13.32 9 PHE B C 1
ATOM 2204 O O . PHE B 1 9 ? 59.865 56.519 35.756 1.00 13.28 9 PHE B O 1
ATOM 2212 N N . VAL B 1 10 ? 60.677 58.178 37.110 1.00 13.08 10 VAL B N 1
ATOM 2213 C CA . VAL B 1 10 ? 60.701 57.341 38.316 1.00 11.85 10 VAL B CA 1
ATOM 2214 C C . VAL B 1 10 ? 59.710 57.928 39.301 1.00 12.77 10 VAL B C 1
ATOM 2215 O O . VAL B 1 10 ? 59.877 59.081 39.722 1.00 13.52 10 VAL B O 1
ATOM 2219 N N . HIS B 1 11 ? 58.660 57.167 39.640 1.00 10.76 11 HIS B N 1
ATOM 2220 C CA . HIS B 1 11 ? 57.506 57.592 40.415 1.00 11.19 11 HIS B CA 1
ATOM 2221 C C . HIS B 1 11 ? 57.261 56.694 41.642 1.00 10.66 11 HIS B C 1
ATOM 2222 O O . HIS B 1 11 ? 57.708 55.554 41.683 1.00 11.43 11 HIS B O 1
ATOM 2229 N N . ALA B 1 12 ? 56.509 57.201 42.608 1.00 11.15 12 ALA B N 1
ATOM 2230 C CA . ALA B 1 12 ? 56.281 56.477 43.842 1.00 10.70 12 ALA B CA 1
ATOM 2231 C C . ALA B 1 12 ? 55.172 55.501 43.766 1.00 11.47 12 ALA B C 1
ATOM 2232 O O . ALA B 1 12 ? 55.340 54.362 44.207 1.00 12.51 12 ALA B O 1
ATOM 2234 N N . HIS B 1 13 ? 54.048 55.920 43.170 1.00 11.67 13 HIS B N 1
ATOM 2235 C CA . HIS B 1 13 ? 52.796 55.179 43.230 1.00 11.41 13 HIS B CA 1
ATOM 2236 C C . HIS B 1 13 ? 52.156 55.063 41.839 1.00 12.31 13 HIS B C 1
ATOM 2237 O O . HIS B 1 13 ? 52.397 55.905 40.977 1.00 11.41 13 HIS B O 1
ATOM 2244 N N . PRO B 1 14 ? 51.285 54.074 41.631 1.00 12.33 14 PRO B N 1
ATOM 2245 C CA . PRO B 1 14 ? 50.502 54.011 40.350 1.00 12.50 14 PRO B CA 1
ATOM 2246 C C . PRO B 1 14 ? 49.460 55.149 40.297 1.00 14.03 14 PRO B C 1
ATOM 2247 O O . PRO B 1 14 ? 48.575 55.197 41.154 1.00 16.01 14 PRO B O 1
ATOM 2251 N N . ASP B 1 15 ? 49.604 56.045 39.335 1.00 14.19 15 ASP B N 1
ATOM 2252 C CA . ASP B 1 15 ? 48.777 57.253 39.107 1.00 13.84 15 ASP B CA 1
ATOM 2253 C C . ASP B 1 15 ? 49.704 58.443 39.003 1.00 12.09 15 ASP B C 1
ATOM 2254 O O . ASP B 1 15 ? 49.453 59.329 38.239 1.00 12.24 15 ASP B O 1
ATOM 2259 N N . ASP B 1 16 ? 50.803 58.408 39.730 1.00 10.25 16 ASP B N 1
ATOM 2260 C CA . ASP B 1 16 ? 51.726 59.573 39.696 1.00 10.40 16 ASP B CA 1
ATOM 2261 C C . ASP B 1 16 ? 52.303 59.894 38.349 1.00 11.20 16 ASP B C 1
ATOM 2262 O O . ASP B 1 16 ? 52.525 61.077 38.026 1.00 12.11 16 ASP B O 1
ATOM 2267 N N . GLU B 1 17 ? 52.575 58.879 37.574 1.00 11.36 17 GLU B N 1
ATOM 2268 C CA . GLU B 1 17 ? 53.125 59.010 36.230 1.00 11.52 17 GLU B CA 1
ATOM 2269 C C . GLU B 1 17 ? 52.139 59.787 35.333 1.00 11.18 17 GLU B C 1
ATOM 2270 O O . GLU B 1 17 ? 52.521 60.590 34.498 1.00 13.22 17 GLU B O 1
ATOM 2276 N N . SER B 1 18 ? 50.883 59.501 35.532 1.00 10.48 18 SER B N 1
ATOM 2277 C CA . SER B 1 18 ? 49.800 60.142 34.758 1.00 10.77 18 SER B CA 1
ATOM 2278 C C . SER B 1 18 ? 49.505 61.541 35.245 1.00 12.05 18 SER B C 1
ATOM 2279 O O . SER B 1 18 ? 49.435 62.491 34.441 1.00 12.71 18 SER B O 1
ATOM 2282 N N . LEU B 1 19 ? 49.413 61.690 36.549 1.00 9.88 19 LEU B N 1
ATOM 2283 C CA . LEU B 1 19 ? 49.090 62.990 37.155 1.00 12.49 19 LEU B CA 1
ATOM 2284 C C . LEU B 1 19 ? 50.179 64.014 36.867 1.00 12.41 19 LEU B C 1
ATOM 2285 O O . LEU B 1 19 ? 49.900 65.198 36.576 1.00 15.92 19 LEU B O 1
ATOM 2290 N N . SER B 1 20 ? 51.424 63.605 37.015 1.00 12.92 20 SER B N 1
ATOM 2291 C CA . SER B 1 20 ? 52.570 64.507 36.801 1.00 13.10 20 SER B CA 1
ATOM 2292 C C . SER B 1 20 ? 53.018 64.633 35.374 1.00 13.28 20 SER B C 1
ATOM 2293 O O . SER B 1 20 ? 53.329 65.752 34.949 1.00 14.04 20 SER B O 1
ATOM 2296 N N . ASN B 1 21 ? 53.155 63.502 34.680 1.00 11.99 21 ASN B N 1
ATOM 2297 C CA . ASN B 1 21 ? 53.866 63.423 33.387 1.00 12.36 21 ASN B CA 1
ATOM 2298 C C . ASN B 1 21 ? 53.100 62.801 32.230 1.00 10.06 21 ASN B C 1
ATOM 2299 O O . ASN B 1 21 ? 53.719 62.476 31.233 1.00 11.05 21 ASN B O 1
ATOM 2304 N N . GLY B 1 22 ? 51.774 62.607 32.347 1.00 10.27 22 GLY B N 1
ATOM 2305 C CA . GLY B 1 22 ? 51.047 61.914 31.320 1.00 10.47 22 GLY B CA 1
ATOM 2306 C C . GLY B 1 22 ? 51.154 62.540 29.936 1.00 11.61 22 GLY B C 1
ATOM 2307 O O . GLY B 1 22 ? 51.448 61.839 28.952 1.00 11.58 22 GLY B O 1
ATOM 2308 N N . ALA B 1 23 ? 51.022 63.847 29.842 1.00 10.82 23 ALA B N 1
ATOM 2309 C CA . ALA B 1 23 ? 51.138 64.453 28.518 1.00 11.31 23 ALA B CA 1
ATOM 2310 C C . ALA B 1 23 ? 52.550 64.381 27.927 1.00 10.33 23 ALA B C 1
ATOM 2311 O O . ALA B 1 23 ? 52.730 64.175 26.747 1.00 10.73 23 ALA B O 1
ATOM 2313 N N . THR B 1 24 ? 53.566 64.506 28.772 1.00 11.28 24 THR B N 1
ATOM 2314 C CA . THR B 1 24 ? 54.948 64.395 28.355 1.00 10.90 24 THR B CA 1
ATOM 2315 C C . THR B 1 24 ? 55.282 63.014 27.860 1.00 12.24 24 THR B C 1
ATOM 2316 O O . THR B 1 24 ? 55.942 62.886 26.849 1.00 14.59 24 THR B O 1
ATOM 2320 N N . ILE B 1 25 ? 54.810 61.997 28.577 1.00 11.99 25 ILE B N 1
ATOM 2321 C CA . ILE B 1 25 ? 55.057 60.625 28.228 1.00 11.65 25 ILE B CA 1
ATOM 2322 C C . ILE B 1 25 ? 54.383 60.362 26.882 1.00 12.41 25 ILE B C 1
ATOM 2323 O O . ILE B 1 25 ? 55.040 59.826 25.979 1.00 13.07 25 ILE B O 1
ATOM 2328 N N . ALA B 1 26 ? 53.124 60.730 26.749 1.00 11.54 26 ALA B N 1
ATOM 2329 C CA . ALA B 1 26 ? 52.407 60.555 25.463 1.00 12.46 26 ALA B CA 1
ATOM 2330 C C . ALA B 1 26 ? 53.048 61.340 24.314 1.00 13.41 26 ALA B C 1
ATOM 2331 O O . ALA B 1 26 ? 53.147 60.820 23.168 1.00 13.75 26 ALA B O 1
ATOM 2333 N N . HIS B 1 27 ? 53.592 62.507 24.606 1.00 13.46 27 HIS B N 1
ATOM 2334 C CA . HIS B 1 27 ? 54.272 63.315 23.593 1.00 15.52 27 HIS B CA 1
ATOM 2335 C C . HIS B 1 27 ? 55.455 62.544 23.030 1.00 16.60 27 HIS B C 1
ATOM 2336 O O . HIS B 1 27 ? 55.548 62.350 21.824 1.00 17.11 27 HIS B O 1
ATOM 2343 N N . TYR B 1 28 ? 56.319 62.054 23.926 1.00 14.23 28 TYR B N 1
ATOM 2344 C CA . TYR B 1 28 ? 57.529 61.370 23.512 1.00 14.33 28 TYR B CA 1
ATOM 2345 C C . TYR B 1 28 ? 57.247 60.016 22.889 1.00 14.92 28 TYR B C 1
ATOM 2346 O O . TYR B 1 28 ? 57.854 59.716 21.863 1.00 15.90 28 TYR B O 1
ATOM 2355 N N . THR B 1 29 ? 56.302 59.218 23.429 1.00 14.33 29 THR B N 1
ATOM 2356 C CA . THR B 1 29 ? 56.037 57.906 22.831 1.00 14.52 29 THR B CA 1
ATOM 2357 C C . THR B 1 29 ? 55.445 58.039 21.421 1.00 15.61 29 THR B C 1
ATOM 2358 O O . THR B 1 29 ? 55.858 57.309 20.513 1.00 16.35 29 THR B O 1
ATOM 2362 N N . SER B 1 30 ? 54.576 59.007 21.250 1.00 15.50 30 SER B N 1
ATOM 2363 C CA . SER B 1 30 ? 53.967 59.306 19.917 1.00 18.67 30 SER B CA 1
ATOM 2364 C C . SER B 1 30 ? 54.998 59.711 18.855 1.00 20.32 30 SER B C 1
ATOM 2365 O O . SER B 1 30 ? 54.753 59.446 17.631 1.00 20.32 30 SER B O 1
ATOM 2368 N N . ARG B 1 31 ? 56.135 60.268 19.312 1.00 18.30 31 ARG B N 1
ATOM 2369 C CA . ARG B 1 31 ? 57.237 60.737 18.445 1.00 19.81 31 ARG B CA 1
ATOM 2370 C C . ARG B 1 31 ? 58.340 59.661 18.259 1.00 19.97 31 ARG B C 1
ATOM 2371 O O . ARG B 1 31 ? 59.380 59.960 17.644 1.00 21.80 31 ARG B O 1
ATOM 2379 N N . GLY B 1 32 ? 58.104 58.440 18.717 1.00 18.25 32 GLY B N 1
ATOM 2380 C CA . GLY B 1 32 ? 59.037 57.323 18.551 1.00 19.49 32 GLY B CA 1
ATOM 2381 C C . GLY B 1 32 ? 60.071 57.137 19.628 1.00 18.89 32 GLY B C 1
ATOM 2382 O O . GLY B 1 32 ? 60.917 56.217 19.519 1.00 20.47 32 GLY B O 1
ATOM 2383 N N . ALA B 1 33 ? 60.025 57.942 20.712 1.00 18.47 33 ALA B N 1
ATOM 2384 C CA . ALA B 1 33 ? 61.026 57.772 21.748 1.00 18.73 33 ALA B CA 1
ATOM 2385 C C . ALA B 1 33 ? 60.738 56.524 22.548 1.00 18.10 33 ALA B C 1
ATOM 2386 O O . ALA B 1 33 ? 59.583 56.083 22.624 1.00 18.45 33 ALA B O 1
ATOM 2388 N N . GLN B 1 34 ? 61.781 55.983 23.186 1.00 18.72 34 GLN B N 1
ATOM 2389 C CA . GLN B 1 34 ? 61.659 54.823 24.041 1.00 19.53 34 GLN B CA 1
ATOM 2390 C C . GLN B 1 34 ? 61.441 55.444 25.456 1.00 17.77 34 GLN B C 1
ATOM 2391 O O . GLN B 1 34 ? 62.311 56.148 25.942 1.00 18.05 34 GLN B O 1
ATOM 2397 N N . VAL B 1 35 ? 60.281 55.227 26.047 1.00 16.11 35 VAL B N 1
ATOM 2398 C CA . VAL B 1 35 ? 59.939 55.793 27.363 1.00 14.97 35 VAL B CA 1
ATOM 2399 C C . VAL B 1 35 ? 59.605 54.666 28.327 1.00 15.87 35 VAL B C 1
ATOM 2400 O O . VAL B 1 35 ? 58.764 53.781 28.030 1.00 15.14 35 VAL B O 1
ATOM 2404 N N . HIS B 1 36 ? 60.280 54.707 29.486 1.00 14.81 36 HIS B N 1
ATOM 2405 C CA . HIS B 1 36 ? 59.969 53.811 30.563 1.00 14.04 36 HIS B CA 1
ATOM 2406 C C . HIS B 1 36 ? 59.560 54.563 31.820 1.00 11.92 36 HIS B C 1
ATOM 2407 O O . HIS B 1 36 ? 60.042 55.661 32.092 1.00 12.39 36 HIS B O 1
ATOM 2414 N N . VAL B 1 37 ? 58.672 53.947 32.544 1.00 11.01 37 VAL B N 1
ATOM 2415 C CA . VAL B 1 37 ? 58.259 54.418 33.874 1.00 11.94 37 VAL B CA 1
ATOM 2416 C C . VAL B 1 37 ? 58.606 53.359 34.907 1.00 12.30 37 VAL B C 1
ATOM 2417 O O . VAL B 1 37 ? 58.179 52.195 34.758 1.00 11.98 37 VAL B O 1
ATOM 2421 N N . VAL B 1 38 ? 59.286 53.761 35.982 1.00 11.22 38 VAL B N 1
ATOM 2422 C CA . VAL B 1 38 ? 59.565 52.889 37.128 1.00 11.82 38 VAL B CA 1
ATOM 2423 C C . VAL B 1 38 ? 58.663 53.390 38.223 1.00 12.69 38 VAL B C 1
ATOM 2424 O O . VAL B 1 38 ? 58.646 54.578 38.512 1.00 13.10 38 VAL B O 1
ATOM 2428 N N . THR B 1 39 ? 57.898 52.477 38.806 1.00 10.83 39 THR B N 1
ATOM 2429 C CA . THR B 1 39 ? 57.029 52.774 39.935 1.00 11.07 39 THR B CA 1
ATOM 2430 C C . THR B 1 39 ? 57.603 52.034 41.171 1.00 12.08 39 THR B C 1
ATOM 2431 O O . THR B 1 39 ? 57.834 50.814 41.136 1.00 12.12 39 THR B O 1
ATOM 2435 N N . CYS B 1 40 ? 57.772 52.767 42.258 1.00 10.64 40 CYS B N 1
ATOM 2436 C CA . CYS B 1 40 ? 58.491 52.227 43.407 1.00 12.20 40 CYS B CA 1
ATOM 2437 C C . CYS B 1 40 ? 57.675 51.337 44.322 1.00 12.64 40 CYS B C 1
ATOM 2438 O O . CYS B 1 40 ? 58.251 50.520 45.055 1.00 11.34 40 CYS B O 1
ATOM 2441 N N . THR B 1 41 ? 56.347 51.441 44.296 1.00 10.81 41 THR B N 1
ATOM 2442 C CA . THR B 1 41 ? 55.461 50.672 45.138 1.00 11.28 41 THR B CA 1
ATOM 2443 C C . THR B 1 41 ? 54.183 50.315 44.393 1.00 12.22 41 THR B C 1
ATOM 2444 O O . THR B 1 41 ? 53.816 50.985 43.390 1.00 12.12 41 THR B O 1
ATOM 2448 N N . LEU B 1 42 ? 53.424 49.372 44.924 1.00 11.64 42 LEU B N 1
ATOM 2449 C CA . LEU B 1 42 ? 52.135 49.039 44.335 1.00 11.75 42 LEU B CA 1
ATOM 2450 C C . LEU B 1 42 ? 51.004 49.964 44.736 1.00 12.87 42 LEU B C 1
ATOM 2451 O O . LEU B 1 42 ? 49.922 49.856 44.185 1.00 12.94 42 LEU B O 1
ATOM 2456 N N . GLY B 1 43 ? 51.188 50.852 45.708 1.00 12.73 43 GLY B N 1
ATOM 2457 C CA . GLY B 1 43 ? 50.054 51.662 46.179 1.00 13.84 43 GLY B CA 1
ATOM 2458 C C . GLY B 1 43 ? 49.109 50.853 47.073 1.00 14.49 43 GLY B C 1
ATOM 2459 O O . GLY B 1 43 ? 47.887 51.060 47.091 1.00 13.22 43 GLY B O 1
ATOM 2460 N N . GLU B 1 44 ? 49.683 49.973 47.897 1.00 13.88 44 GLU B N 1
ATOM 2461 C CA . GLU B 1 44 ? 48.898 49.133 48.800 1.00 14.31 44 GLU B CA 1
ATOM 2462 C C . GLU B 1 44 ? 48.068 49.877 49.849 1.00 14.36 44 GLU B C 1
ATOM 2463 O O . GLU B 1 44 ? 47.036 49.359 50.314 1.00 14.99 44 GLU B O 1
ATOM 2469 N N . GLU B 1 45 ? 48.539 51.064 50.232 1.00 14.88 45 GLU B N 1
ATOM 2470 C CA . GLU B 1 45 ? 47.890 51.861 51.282 1.00 14.66 45 GLU B CA 1
ATOM 2471 C C . GLU B 1 45 ? 46.941 52.906 50.753 1.00 14.52 45 GLU B C 1
ATOM 2472 O O . GLU B 1 45 ? 46.548 53.817 51.498 1.00 17.16 45 GLU B O 1
ATOM 2478 N N . GLY B 1 46 ? 46.635 52.895 49.454 1.00 14.44 46 GLY B N 1
ATOM 2479 C CA . GLY B 1 46 ? 45.685 53.862 48.910 1.00 15.05 46 GLY B CA 1
ATOM 2480 C C . GLY B 1 46 ? 44.258 53.761 49.445 1.00 16.10 46 GLY B C 1
ATOM 2481 O O . GLY B 1 46 ? 43.812 52.756 50.045 1.00 15.42 46 GLY B O 1
ATOM 2482 N N . GLU B 1 47 ? 43.535 54.880 49.284 1.00 16.07 47 GLU B N 1
ATOM 2483 C CA . GLU B 1 47 ? 42.145 54.857 49.468 1.00 16.88 47 GLU B CA 1
ATOM 2484 C C . GLU B 1 47 ? 41.538 54.359 48.146 1.00 15.54 47 GLU B C 1
ATOM 2485 O O . GLU B 1 47 ? 42.220 54.204 47.113 1.00 15.24 47 GLU B O 1
ATOM 2491 N N . VAL B 1 48 ? 40.237 54.095 48.196 1.00 15.83 48 VAL B N 1
ATOM 2492 C CA . VAL B 1 48 ? 39.466 53.743 47.031 1.00 15.53 48 VAL B CA 1
ATOM 2493 C C . VAL B 1 48 ? 38.259 54.653 46.905 1.00 16.21 48 VAL B C 1
ATOM 2494 O O . VAL B 1 48 ? 37.553 54.903 47.892 1.00 17.53 48 VAL B O 1
ATOM 2498 N N . ILE B 1 49 ? 38.040 55.129 45.686 1.00 17.22 49 ILE B N 1
ATOM 2499 C CA . ILE B 1 49 ? 36.872 55.901 45.319 1.00 17.37 49 ILE B CA 1
ATOM 2500 C C . ILE B 1 49 ? 35.794 54.885 44.909 1.00 19.00 49 ILE B C 1
ATOM 2501 O O . ILE B 1 49 ? 36.017 54.016 44.075 1.00 18.57 49 ILE B O 1
ATOM 2506 N N . GLY B 1 50 ? 34.628 54.998 45.502 1.00 20.61 50 GLY B N 1
ATOM 2507 C CA . GLY B 1 50 ? 33.548 54.102 45.170 1.00 21.23 50 GLY B CA 1
ATOM 2508 C C . GLY B 1 50 ? 33.479 52.858 46.029 1.00 21.27 50 GLY B C 1
ATOM 2509 O O . GLY B 1 50 ? 34.391 52.483 46.748 1.00 22.02 50 GLY B O 1
ATOM 2510 N N . ASP B 1 51 ? 32.330 52.212 45.961 1.00 21.84 51 ASP B N 1
ATOM 2511 C CA . ASP B 1 51 ? 32.068 51.053 46.782 1.00 22.03 51 ASP B CA 1
ATOM 2512 C C . ASP B 1 51 ? 32.672 49.738 46.270 1.00 20.34 51 ASP B C 1
ATOM 2513 O O . ASP B 1 51 ? 33.002 48.898 47.080 1.00 21.71 51 ASP B O 1
ATOM 2518 N N . ARG B 1 52 ? 32.777 49.578 44.960 1.00 20.43 52 ARG B N 1
ATOM 2519 C CA . ARG B 1 52 ? 33.031 48.263 44.377 1.00 19.13 52 ARG B CA 1
ATOM 2520 C C . ARG B 1 52 ? 34.300 47.589 44.931 1.00 17.92 52 ARG B C 1
ATOM 2521 O O . ARG B 1 52 ? 34.276 46.393 45.193 1.00 17.48 52 ARG B O 1
ATOM 2529 N N . TRP B 1 53 ? 35.395 48.341 45.033 1.00 15.71 53 TRP B N 1
ATOM 2530 C CA . TRP B 1 53 ? 36.686 47.795 45.444 1.00 15.33 53 TRP B CA 1
ATOM 2531 C C . TRP B 1 53 ? 37.020 48.247 46.841 1.00 14.91 53 TRP B C 1
ATOM 2532 O O . TRP B 1 53 ? 38.172 48.152 47.260 1.00 13.91 53 TRP B O 1
ATOM 2543 N N . ALA B 1 54 ? 36.022 48.756 47.603 1.00 14.63 54 ALA B N 1
ATOM 2544 C CA . ALA B 1 54 ? 36.264 49.268 48.937 1.00 15.30 54 ALA B CA 1
ATOM 2545 C C . ALA B 1 54 ? 36.876 48.295 49.933 1.00 15.40 54 ALA B C 1
ATOM 2546 O O . ALA B 1 54 ? 37.652 48.704 50.788 1.00 15.85 54 ALA B O 1
ATOM 2548 N N . GLN B 1 55 ? 36.524 46.989 49.820 1.00 14.88 55 GLN B N 1
ATOM 2549 C CA . GLN B 1 55 ? 37.054 45.972 50.697 1.00 14.92 55 GLN B CA 1
ATOM 2550 C C . GLN B 1 55 ? 38.469 45.541 50.370 1.00 15.37 55 GLN B C 1
ATOM 2551 O O . GLN B 1 55 ? 39.039 44.706 51.042 1.00 16.19 55 GLN B O 1
ATOM 2557 N N . LEU B 1 56 ? 39.048 46.074 49.296 1.00 15.07 56 LEU B N 1
ATOM 2558 C CA . LEU B 1 56 ? 40.418 45.791 48.989 1.00 13.25 56 LEU B CA 1
ATOM 2559 C C . LEU B 1 56 ? 41.440 46.636 49.781 1.00 13.58 56 LEU B C 1
ATOM 2560 O O . LEU B 1 56 ? 42.610 46.278 49.812 1.00 14.19 56 LEU B O 1
ATOM 2565 N N . THR B 1 57 ? 40.999 47.703 50.480 1.00 14.14 57 THR B N 1
ATOM 2566 C CA . THR B 1 57 ? 41.912 48.538 51.192 1.00 14.25 57 THR B CA 1
ATOM 2567 C C . THR B 1 57 ? 42.593 47.777 52.366 1.00 14.92 57 THR B C 1
ATOM 2568 O O . THR B 1 57 ? 42.153 46.689 52.814 1.00 14.33 57 THR B O 1
ATOM 2572 N N . ALA B 1 58 ? 43.641 48.402 52.873 1.00 14.77 58 ALA B N 1
ATOM 2573 C CA . ALA B 1 58 ? 44.577 47.771 53.842 1.00 17.30 58 ALA B CA 1
ATOM 2574 C C . ALA B 1 58 ? 43.907 47.468 55.181 1.00 19.14 58 ALA B C 1
ATOM 2575 O O . ALA B 1 58 ? 44.370 46.576 55.920 1.00 21.68 58 ALA B O 1
ATOM 2577 N N . ASP B 1 59 ? 42.816 48.180 55.474 1.00 20.39 59 ASP B N 1
ATOM 2578 C CA . ASP B 1 59 ? 42.060 47.895 56.702 1.00 21.75 59 ASP B CA 1
ATOM 2579 C C . ASP B 1 59 ? 41.039 46.768 56.507 1.00 22.39 59 ASP B C 1
ATOM 2580 O O . ASP B 1 59 ? 40.371 46.358 57.483 1.00 21.77 59 ASP B O 1
ATOM 2585 N N . HIS B 1 60 ? 40.909 46.236 55.277 1.00 18.96 60 HIS B N 1
ATOM 2586 C CA . HIS B 1 60 ? 39.955 45.148 55.002 1.00 18.61 60 HIS B CA 1
ATOM 2587 C C . HIS B 1 60 ? 40.792 44.008 54.409 1.00 17.63 60 HIS B C 1
ATOM 2588 O O . HIS B 1 60 ? 41.606 43.443 55.142 1.00 17.58 60 HIS B O 1
ATOM 2595 N N . ALA B 1 61 ? 40.616 43.655 53.141 1.00 15.62 61 ALA B N 1
ATOM 2596 C CA . ALA B 1 61 ? 41.391 42.560 52.534 1.00 15.69 61 ALA B CA 1
ATOM 2597 C C . ALA B 1 61 ? 42.866 42.802 52.274 1.00 14.90 61 ALA B C 1
ATOM 2598 O O . ALA B 1 61 ? 43.652 41.833 52.161 1.00 15.28 61 ALA B O 1
ATOM 2600 N N . ASP B 1 62 ? 43.250 44.073 52.162 1.00 15.29 62 ASP B N 1
ATOM 2601 C CA . ASP B 1 62 ? 44.644 44.450 51.895 1.00 15.05 62 ASP B CA 1
ATOM 2602 C C . ASP B 1 62 ? 45.185 43.815 50.625 1.00 13.71 62 ASP B C 1
ATOM 2603 O O . ASP B 1 62 ? 46.139 43.098 50.645 1.00 14.90 62 ASP B O 1
ATOM 2608 N N . GLN B 1 63 ? 44.465 44.063 49.542 1.00 13.26 63 GLN B N 1
ATOM 2609 C CA . GLN B 1 63 ? 44.744 43.553 48.187 1.00 12.25 63 GLN B CA 1
ATOM 2610 C C . GLN B 1 63 ? 44.720 44.662 47.107 1.00 12.07 63 GLN B C 1
ATOM 2611 O O . GLN B 1 63 ? 44.679 44.408 45.892 1.00 12.77 63 GLN B O 1
ATOM 2617 N N . LEU B 1 64 ? 44.720 45.929 47.507 1.00 12.24 64 LEU B N 1
ATOM 2618 C CA . LEU B 1 64 ? 44.602 46.999 46.545 1.00 12.08 64 LEU B CA 1
ATOM 2619 C C . LEU B 1 64 ? 45.800 47.179 45.680 1.00 12.11 64 LEU B C 1
ATOM 2620 O O . LEU B 1 64 ? 45.639 47.529 44.539 1.00 11.55 64 LEU B O 1
ATOM 2625 N N . GLY B 1 65 ? 47.026 46.949 46.213 1.00 11.87 65 GLY B N 1
ATOM 2626 C CA . GLY B 1 65 ? 48.206 47.026 45.392 1.00 12.29 65 GLY B CA 1
ATOM 2627 C C . GLY B 1 65 ? 48.133 46.075 44.214 1.00 12.49 65 GLY B C 1
ATOM 2628 O O . GLY B 1 65 ? 48.455 46.478 43.091 1.00 10.78 65 GLY B O 1
ATOM 2629 N N . GLY B 1 66 ? 47.705 44.811 44.431 1.00 11.44 66 GLY B N 1
ATOM 2630 C CA . GLY B 1 66 ? 47.589 43.930 43.298 1.00 11.16 66 GLY B CA 1
ATOM 2631 C C . GLY B 1 66 ? 46.592 44.384 42.260 1.00 10.77 66 GLY B C 1
ATOM 2632 O O . GLY B 1 66 ? 46.859 44.241 41.056 1.00 11.42 66 GLY B O 1
ATOM 2633 N N . TYR B 1 67 ? 45.489 44.982 42.712 1.00 11.02 67 TYR B N 1
ATOM 2634 C CA . TYR B 1 67 ? 44.462 45.467 41.800 1.00 10.02 67 TYR B CA 1
ATOM 2635 C C . TYR B 1 67 ? 45.035 46.626 40.936 1.00 10.35 67 TYR B C 1
ATOM 2636 O O . TYR B 1 67 ? 44.803 46.693 39.700 1.00 10.24 67 TYR B O 1
ATOM 2645 N N . ARG B 1 68 ? 45.736 47.529 41.610 1.00 9.92 68 ARG B N 1
ATOM 2646 C CA . ARG B 1 68 ? 46.330 48.680 40.934 1.00 10.49 68 ARG B CA 1
ATOM 2647 C C . ARG B 1 68 ? 47.385 48.378 39.855 1.00 12.01 68 ARG B C 1
ATOM 2648 O O . ARG B 1 68 ? 47.629 49.213 38.982 1.00 10.85 68 ARG B O 1
ATOM 2656 N N . ILE B 1 69 ? 47.929 47.145 39.830 1.00 10.72 69 ILE B N 1
ATOM 2657 C CA . ILE B 1 69 ? 48.779 46.732 38.762 1.00 10.08 69 ILE B CA 1
ATOM 2658 C C . ILE B 1 69 ? 48.012 46.831 37.402 1.00 9.77 69 ILE B C 1
ATOM 2659 O O . ILE B 1 69 ? 48.599 47.251 36.424 1.00 10.48 69 ILE B O 1
ATOM 2664 N N . GLY B 1 70 ? 46.748 46.434 37.379 1.00 12.09 70 GLY B N 1
ATOM 2665 C CA . GLY B 1 70 ? 45.979 46.527 36.166 1.00 12.08 70 GLY B CA 1
ATOM 2666 C C . GLY B 1 70 ? 45.688 47.963 35.772 1.00 11.21 70 GLY B C 1
ATOM 2667 O O . GLY B 1 70 ? 45.615 48.249 34.583 1.00 10.90 70 GLY B O 1
ATOM 2668 N N . GLU B 1 71 ? 45.397 48.790 36.759 1.00 11.74 71 GLU B N 1
ATOM 2669 C CA . GLU B 1 71 ? 45.087 50.220 36.480 1.00 11.25 71 GLU B CA 1
ATOM 2670 C C . GLU B 1 71 ? 46.321 50.880 35.922 1.00 11.52 71 GLU B C 1
ATOM 2671 O O . GLU B 1 71 ? 46.255 51.613 34.940 1.00 11.16 71 GLU B O 1
ATOM 2677 N N . LEU B 1 72 ? 47.466 50.609 36.506 1.00 10.31 72 LEU B N 1
ATOM 2678 C CA . LEU B 1 72 ? 48.714 51.132 35.941 1.00 10.41 72 LEU B CA 1
ATOM 2679 C C . LEU B 1 72 ? 49.046 50.640 34.550 1.00 10.08 72 LEU B C 1
ATOM 2680 O O . LEU B 1 72 ? 49.484 51.401 33.680 1.00 10.45 72 LEU B O 1
ATOM 2685 N N . THR B 1 73 ? 48.825 49.345 34.318 1.00 11.45 73 THR B N 1
ATOM 2686 C CA . THR B 1 73 ? 49.131 48.789 33.030 1.00 10.61 73 THR B CA 1
ATOM 2687 C C . THR B 1 73 ? 48.257 49.491 31.952 1.00 11.51 73 THR B C 1
ATOM 2688 O O . THR B 1 73 ? 48.760 49.852 30.912 1.00 11.97 73 THR B O 1
ATOM 2692 N N . ALA B 1 74 ? 47.010 49.656 32.266 1.00 11.90 74 ALA B N 1
ATOM 2693 C CA . ALA B 1 74 ? 46.003 50.309 31.343 1.00 10.61 74 ALA B CA 1
ATOM 2694 C C . ALA B 1 74 ? 46.412 51.765 31.107 1.00 12.28 74 ALA B C 1
ATOM 2695 O O . ALA B 1 74 ? 46.408 52.283 29.966 1.00 12.42 74 ALA B O 1
ATOM 2697 N N . ALA B 1 75 ? 46.763 52.418 32.196 1.00 11.26 75 ALA B N 1
ATOM 2698 C CA . ALA B 1 75 ? 47.155 53.848 32.108 1.00 11.63 75 ALA B CA 1
ATOM 2699 C C . ALA B 1 75 ? 48.433 54.001 31.216 1.00 11.68 75 ALA B C 1
ATOM 2700 O O . ALA B 1 75 ? 48.526 54.828 30.344 1.00 10.47 75 ALA B O 1
ATOM 2702 N N . LEU B 1 76 ? 49.458 53.208 31.485 1.00 11.19 76 LEU B N 1
ATOM 2703 C CA . LEU B 1 76 ? 50.670 53.221 30.702 1.00 11.30 76 LEU B CA 1
ATOM 2704 C C . LEU B 1 76 ? 50.410 52.944 29.208 1.00 11.12 76 LEU B C 1
ATOM 2705 O O . LEU B 1 76 ? 50.876 53.642 28.361 1.00 12.07 76 LEU B O 1
ATOM 2710 N N . ARG B 1 77 ? 49.588 51.954 28.938 1.00 12.64 77 ARG B N 1
ATOM 2711 C CA . ARG B 1 77 ? 49.248 51.654 27.529 1.00 13.27 77 ARG B CA 1
ATOM 2712 C C . ARG B 1 77 ? 48.576 52.842 26.855 1.00 13.90 77 ARG B C 1
ATOM 2713 O O . ARG B 1 77 ? 48.911 53.146 25.704 1.00 15.11 77 ARG B O 1
ATOM 2721 N N . ALA B 1 78 ? 47.731 53.569 27.580 1.00 12.53 78 ALA B N 1
ATOM 2722 C CA . ALA B 1 78 ? 47.067 54.763 27.051 1.00 12.54 78 ALA B CA 1
ATOM 2723 C C . ALA B 1 78 ? 48.105 55.840 26.693 1.00 12.28 78 ALA B C 1
ATOM 2724 O O . ALA B 1 78 ? 47.879 56.663 25.792 1.00 13.77 78 ALA B O 1
ATOM 2726 N N . LEU B 1 79 ? 49.219 55.866 27.434 1.00 11.94 79 LEU B N 1
ATOM 2727 C CA . LEU B 1 79 ? 50.315 56.795 27.210 1.00 12.09 79 LEU B CA 1
ATOM 2728 C C . LEU B 1 79 ? 51.381 56.323 26.226 1.00 12.01 79 LEU B C 1
ATOM 2729 O O . LEU B 1 79 ? 52.380 57.047 25.945 1.00 13.57 79 LEU B O 1
ATOM 2734 N N . GLY B 1 80 ? 51.218 55.115 25.712 1.00 13.88 80 GLY B N 1
ATOM 2735 C CA . GLY B 1 80 ? 52.172 54.534 24.779 1.00 13.81 80 GLY B CA 1
ATOM 2736 C C . GLY B 1 80 ? 53.316 53.697 25.341 1.00 14.66 80 GLY B C 1
ATOM 2737 O O . GLY B 1 80 ? 54.253 53.376 24.633 1.00 17.49 80 GLY B O 1
ATOM 2738 N N . VAL B 1 81 ? 53.239 53.399 26.618 1.00 12.68 81 VAL B N 1
ATOM 2739 C CA . VAL B 1 81 ? 54.234 52.612 27.362 1.00 14.50 81 VAL B CA 1
ATOM 2740 C C . VAL B 1 81 ? 53.732 51.183 27.479 1.00 13.76 81 VAL B C 1
ATOM 2741 O O . VAL B 1 81 ? 52.663 50.946 27.939 1.00 14.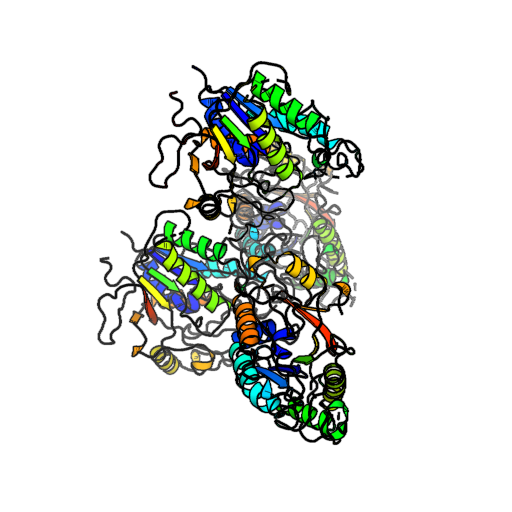89 81 VAL B O 1
ATOM 2745 N N . SER B 1 82 ? 54.538 50.217 27.069 1.00 16.40 82 SER B N 1
ATOM 2746 C CA . SER B 1 82 ? 54.044 48.846 26.946 1.00 19.09 82 SER B CA 1
ATOM 2747 C C . SER B 1 82 ? 53.796 48.061 28.208 1.00 18.01 82 SER B C 1
ATOM 2748 O O . SER B 1 82 ? 52.927 47.191 28.221 1.00 20.46 82 SER B O 1
ATOM 2751 N N . ALA B 1 83 ? 54.535 48.350 29.267 1.00 16.45 83 ALA B N 1
ATOM 2752 C CA . ALA B 1 83 ? 54.405 47.603 30.480 1.00 14.89 83 ALA B CA 1
ATOM 2753 C C . ALA B 1 83 ? 54.907 48.409 31.694 1.00 13.22 83 ALA B C 1
ATOM 2754 O O . ALA B 1 83 ? 55.738 49.254 31.541 1.00 13.58 83 ALA B O 1
ATOM 2756 N N . PRO B 1 84 ? 54.431 48.106 32.882 1.00 14.13 84 PRO B N 1
ATOM 2757 C CA . PRO B 1 84 ? 55.023 48.699 34.077 1.00 14.01 84 PRO B CA 1
ATOM 2758 C C . PRO B 1 84 ? 56.336 48.103 34.466 1.00 14.84 84 PRO B C 1
ATOM 2759 O O . PRO B 1 84 ? 56.625 46.966 34.023 1.00 14.59 84 PRO B O 1
ATOM 2763 N N . ILE B 1 85 ? 57.103 48.829 35.275 1.00 13.99 85 ILE B N 1
ATOM 2764 C CA . ILE B 1 85 ? 58.325 48.320 35.888 1.00 12.76 85 ILE B CA 1
ATOM 2765 C C . ILE B 1 85 ? 58.208 48.708 37.360 1.00 13.75 85 ILE B C 1
ATOM 2766 O O . ILE B 1 85 ? 58.163 49.896 37.698 1.00 15.04 85 ILE B O 1
ATOM 2771 N N . TYR B 1 86 ? 58.106 47.718 38.234 1.00 13.40 86 TYR B N 1
ATOM 2772 C CA . TYR B 1 86 ? 58.154 48.030 39.665 1.00 12.80 86 TYR B CA 1
ATOM 2773 C C . TYR B 1 86 ? 59.571 47.846 40.191 1.00 15.21 86 TYR B C 1
ATOM 2774 O O . TYR B 1 86 ? 60.235 46.824 39.885 1.00 14.09 86 TYR B O 1
ATOM 2783 N N . LEU B 1 87 ? 60.021 48.791 41.018 1.00 13.12 87 LEU B N 1
ATOM 2784 C CA . LEU B 1 87 ? 61.372 48.773 41.509 1.00 14.07 87 LEU B CA 1
ATOM 2785 C C . LEU B 1 87 ? 61.563 47.593 42.440 1.00 14.19 87 LEU B C 1
ATOM 2786 O O . LEU B 1 87 ? 60.800 47.409 43.380 1.00 13.43 87 LEU B O 1
ATOM 2791 N N . GLY B 1 88 ? 62.547 46.758 42.104 1.00 14.34 88 GLY B N 1
ATOM 2792 C CA . GLY B 1 88 ? 62.836 45.566 42.881 1.00 14.63 88 GLY B CA 1
ATOM 2793 C C . GLY B 1 88 ? 61.869 44.414 42.589 1.00 13.52 88 GLY B C 1
ATOM 2794 O O . GLY B 1 88 ? 61.959 43.388 43.239 1.00 14.20 88 GLY B O 1
ATOM 2795 N N . GLY B 1 89 ? 60.989 44.589 41.617 1.00 13.96 89 GLY B N 1
ATOM 2796 C CA . GLY B 1 89 ? 59.998 43.588 41.260 1.00 13.83 89 GLY B CA 1
ATOM 2797 C C . GLY B 1 89 ? 58.697 43.938 41.948 1.00 13.30 89 GLY B C 1
ATOM 2798 O O . GLY B 1 89 ? 58.669 44.553 43.021 1.00 12.81 89 GLY B O 1
ATOM 2799 N N . ALA B 1 90 ? 57.595 43.561 41.299 1.00 13.00 90 ALA B N 1
ATOM 2800 C CA . ALA B 1 90 ? 56.267 43.842 41.828 1.00 13.15 90 ALA B CA 1
ATOM 2801 C C . ALA B 1 90 ? 56.015 43.332 43.234 1.00 14.57 90 ALA B C 1
ATOM 2802 O O . ALA B 1 90 ? 56.137 42.142 43.483 1.00 14.80 90 ALA B O 1
ATOM 2804 N N . GLY B 1 91 ? 55.701 44.242 44.148 1.00 12.97 91 GLY B N 1
ATOM 2805 C CA . GLY B 1 91 ? 55.502 43.919 45.532 1.00 13.01 91 GLY B CA 1
ATOM 2806 C C . GLY B 1 91 ? 56.733 43.974 46.428 1.00 12.22 91 GLY B C 1
ATOM 2807 O O . GLY B 1 91 ? 56.542 43.801 47.594 1.00 14.68 91 GLY B O 1
ATOM 2808 N N . ARG B 1 92 ? 57.911 44.330 45.938 1.00 13.38 92 ARG B N 1
ATOM 2809 C CA . ARG B 1 92 ? 59.105 44.328 46.791 1.00 13.90 92 ARG B CA 1
ATOM 2810 C C . ARG B 1 92 ? 58.963 45.249 47.981 1.00 13.04 92 ARG B C 1
ATOM 2811 O O . ARG B 1 92 ? 59.204 44.842 49.099 1.00 13.57 92 ARG B O 1
ATOM 2819 N N . TRP B 1 93 ? 58.603 46.499 47.709 1.00 12.61 93 TRP B N 1
ATOM 2820 C CA . TRP B 1 93 ? 58.545 47.546 48.706 1.00 12.87 93 TRP B CA 1
ATOM 2821 C C . TRP B 1 93 ? 57.158 48.213 48.761 1.00 14.03 93 TRP B C 1
ATOM 2822 O O . TRP B 1 93 ? 56.624 48.666 47.756 1.00 14.01 93 TRP B O 1
ATOM 2833 N N . ARG B 1 94 ? 56.599 48.232 49.966 1.00 14.00 94 ARG B N 1
ATOM 2834 C CA . ARG B 1 94 ? 55.282 48.693 50.214 1.00 14.63 94 ARG B CA 1
ATOM 2835 C C . ARG B 1 94 ? 55.163 50.211 50.369 1.00 13.61 94 ARG B C 1
ATOM 2836 O O . ARG B 1 94 ? 56.012 50.887 50.937 1.00 15.24 94 ARG B O 1
ATOM 2844 N N . ASP B 1 95 ? 54.098 50.722 49.772 1.00 12.93 95 ASP B N 1
ATOM 2845 C CA . ASP B 1 95 ? 53.613 52.092 49.963 1.00 16.11 95 ASP B CA 1
ATOM 2846 C C . ASP B 1 95 ? 53.594 52.491 51.496 1.00 17.32 95 ASP B C 1
ATOM 2847 O O . ASP B 1 95 ? 53.251 51.659 52.357 1.00 16.71 95 ASP B O 1
ATOM 2852 N N . SER B 1 96 ? 53.963 53.726 51.825 1.00 20.89 96 SER B N 1
ATOM 2853 C CA . SER B 1 96 ? 53.911 54.200 53.266 1.00 23.81 96 SER B CA 1
ATOM 2854 C C . SER B 1 96 ? 52.595 54.757 53.712 1.00 24.77 96 SER B C 1
ATOM 2855 O O . SER B 1 96 ? 51.710 55.177 52.968 1.00 24.92 96 SER B O 1
ATOM 2858 N N . ARG B 1 104 ? 52.326 46.484 61.628 1.00 34.84 104 ARG B N 1
ATOM 2859 C CA . ARG B 1 104 ? 52.146 47.346 60.411 1.00 34.37 104 ARG B CA 1
ATOM 2860 C C . ARG B 1 104 ? 52.797 46.660 59.174 1.00 32.39 104 ARG B C 1
ATOM 2861 O O . ARG B 1 104 ? 52.148 45.776 58.598 1.00 33.46 104 ARG B O 1
ATOM 2869 N N . SER B 1 105 ? 53.979 47.094 58.709 1.00 28.47 105 SER B N 1
ATOM 2870 C CA . SER B 1 105 ? 54.714 46.346 57.667 1.00 25.25 105 SER B CA 1
ATOM 2871 C C . SER B 1 105 ? 56.201 46.535 57.819 1.00 23.87 105 SER B C 1
ATOM 2872 O O . SER B 1 105 ? 56.630 47.645 58.123 1.00 24.46 105 SER B O 1
ATOM 2875 N N . GLN B 1 106 ? 56.986 45.479 57.606 1.00 22.50 106 GLN B N 1
ATOM 2876 C CA . GLN B 1 106 ? 58.460 45.553 57.655 1.00 22.32 106 GLN B CA 1
ATOM 2877 C C . GLN B 1 106 ? 59.052 45.784 56.265 1.00 21.98 106 GLN B C 1
ATOM 2878 O O . GLN B 1 106 ? 60.267 45.961 56.123 1.00 25.15 106 GLN B O 1
ATOM 2884 N N . ARG B 1 107 ? 58.177 45.930 55.252 1.00 19.44 107 ARG B N 1
ATOM 2885 C CA . ARG B 1 107 ? 58.557 46.003 53.856 1.00 19.65 107 ARG B CA 1
ATOM 2886 C C . ARG B 1 107 ? 58.388 47.398 53.250 1.00 17.75 107 ARG B C 1
ATOM 2887 O O . ARG B 1 107 ? 58.445 47.555 52.012 1.00 16.74 107 ARG B O 1
ATOM 2895 N N . ARG B 1 108 ? 58.231 48.416 54.073 1.00 16.64 108 ARG B N 1
ATOM 2896 C CA . ARG B 1 108 ? 57.983 49.752 53.503 1.00 16.43 108 ARG B CA 1
ATOM 2897 C C . ARG B 1 108 ? 59.159 50.341 52.746 1.00 15.94 108 ARG B C 1
ATOM 2898 O O . ARG B 1 108 ? 60.316 50.235 53.154 1.00 14.22 108 ARG B O 1
ATOM 2906 N N . PHE B 1 109 ? 58.853 50.969 51.604 1.00 13.85 109 PHE B N 1
ATOM 2907 C CA . PHE B 1 109 ? 59.896 51.617 50.792 1.00 13.59 109 PHE B CA 1
ATOM 2908 C C . PHE B 1 109 ? 60.738 52.620 51.581 1.00 12.98 109 PHE B C 1
ATOM 2909 O O . PHE B 1 109 ? 61.989 52.613 51.484 1.00 15.61 109 PHE B O 1
ATOM 2917 N N . VAL B 1 110 ? 60.081 53.420 52.407 1.00 13.38 110 VAL B N 1
ATOM 2918 C CA . VAL B 1 110 ? 60.785 54.451 53.175 1.00 14.29 110 VAL B CA 1
ATOM 2919 C C . VAL B 1 110 ? 61.736 53.812 54.228 1.00 15.27 110 VAL B C 1
ATOM 2920 O O . VAL B 1 110 ? 62.692 54.439 54.600 1.00 14.53 110 VAL B O 1
ATOM 2924 N N . ASP B 1 111 ? 61.497 52.573 54.615 1.00 15.17 111 ASP B N 1
ATOM 2925 C CA . ASP B 1 111 ? 62.392 51.850 55.556 1.00 14.78 111 ASP B CA 1
ATOM 2926 C C . ASP B 1 111 ? 63.407 50.925 54.889 1.00 16.66 111 ASP B C 1
ATOM 2927 O O . ASP B 1 111 ? 64.205 50.294 55.568 1.00 18.38 111 ASP B O 1
ATOM 2932 N N . ALA B 1 112 ? 63.401 50.836 53.575 1.00 16.21 112 ALA B N 1
ATOM 2933 C CA . ALA B 1 112 ? 64.245 49.935 52.845 1.00 18.31 112 ALA B CA 1
ATOM 2934 C C . ALA B 1 112 ? 65.726 50.351 52.903 1.00 18.84 112 ALA B C 1
ATOM 2935 O O . ALA B 1 112 ? 66.025 51.513 52.889 1.00 18.17 112 ALA B O 1
ATOM 2937 N N . ASP B 1 113 ? 66.603 49.351 52.886 1.00 20.80 113 ASP B N 1
ATOM 2938 C CA . ASP B 1 113 ? 68.041 49.541 52.884 1.00 22.07 113 ASP B CA 1
ATOM 2939 C C . ASP B 1 113 ? 68.398 50.195 51.529 1.00 20.17 113 ASP B C 1
ATOM 2940 O O . ASP B 1 113 ? 68.038 49.671 50.479 1.00 19.68 113 ASP B O 1
ATOM 2945 N N . PRO B 1 114 ? 69.035 51.344 51.576 1.00 20.91 114 PRO B N 1
ATOM 2946 C CA . PRO B 1 114 ? 69.431 52.049 50.357 1.00 22.36 114 PRO B CA 1
ATOM 2947 C C . PRO B 1 114 ? 70.349 51.258 49.474 1.00 23.33 114 PRO B C 1
ATOM 2948 O O . PRO B 1 114 ? 70.293 51.477 48.303 1.00 21.78 114 PRO B O 1
ATOM 2952 N N . ARG B 1 115 ? 71.182 50.352 49.993 1.00 23.07 115 ARG B N 1
ATOM 2953 C CA . ARG B 1 115 ? 71.930 49.476 49.086 1.00 23.28 115 ARG B CA 1
ATOM 2954 C C . ARG B 1 115 ? 71.079 48.735 48.114 1.00 22.76 115 ARG B C 1
ATOM 2955 O O . ARG B 1 115 ? 71.454 48.597 46.966 1.00 23.97 115 ARG B O 1
ATOM 2963 N N . GLN B 1 116 ? 69.905 48.288 48.574 1.00 21.22 116 GLN B N 1
ATOM 2964 C CA . GLN B 1 116 ? 69.021 47.522 47.759 1.00 20.49 116 GLN B CA 1
ATOM 2965 C C . GLN B 1 116 ? 68.210 48.404 46.801 1.00 18.04 116 GLN B C 1
ATOM 2966 O O . GLN B 1 116 ? 68.114 48.098 45.625 1.00 19.67 116 GLN B O 1
ATOM 2972 N N . THR B 1 117 ? 67.652 49.481 47.296 1.00 16.21 117 THR B N 1
ATOM 2973 C CA . THR B 1 117 ? 66.768 50.359 46.432 1.00 16.10 117 THR B CA 1
ATOM 2974 C C . THR B 1 117 ? 67.610 51.125 45.391 1.00 16.18 117 THR B C 1
ATOM 2975 O O . THR B 1 117 ? 67.306 51.124 44.215 1.00 16.79 117 THR B O 1
ATOM 2979 N N . VAL B 1 118 ? 68.686 51.736 45.847 1.00 18.23 118 VAL B N 1
ATOM 2980 C CA . VAL B 1 118 ? 69.622 52.400 44.946 1.00 19.08 118 VAL B CA 1
ATOM 2981 C C . VAL B 1 118 ? 70.224 51.388 43.996 1.00 18.78 118 VAL B C 1
ATOM 2982 O O . VAL B 1 118 ? 70.326 51.620 42.800 1.00 19.46 118 VAL B O 1
ATOM 2986 N N . GLY B 1 119 ? 70.657 50.236 44.508 1.00 19.60 119 GLY B N 1
ATOM 2987 C CA . GLY B 1 119 ? 71.149 49.204 43.620 1.00 18.86 119 GLY B CA 1
ATOM 2988 C C . GLY B 1 119 ? 70.199 48.746 42.497 1.00 18.42 119 GLY B C 1
ATOM 2989 O O . GLY B 1 119 ? 70.588 48.588 41.355 1.00 16.24 119 GLY B O 1
ATOM 2990 N N . ALA B 1 120 ? 68.941 48.559 42.853 1.00 18.93 120 ALA B N 1
ATOM 2991 C CA . ALA B 1 120 ? 67.921 48.170 41.898 1.00 17.66 120 ALA B CA 1
ATOM 2992 C C . ALA B 1 120 ? 67.743 49.212 40.812 1.00 17.37 120 ALA B C 1
ATOM 2993 O O . ALA B 1 120 ? 67.707 48.867 39.596 1.00 16.57 120 ALA B O 1
ATOM 2995 N N . LEU B 1 121 ? 67.707 50.469 41.238 1.00 16.50 121 LEU B N 1
ATOM 2996 C CA . LEU B 1 121 ? 67.563 51.588 40.276 1.00 16.65 121 LEU B CA 1
ATOM 2997 C C . LEU B 1 121 ? 68.823 51.827 39.433 1.00 17.43 121 LEU B C 1
ATOM 2998 O O . LEU B 1 121 ? 68.732 52.068 38.247 1.00 17.18 121 LEU B O 1
ATOM 3003 N N . VAL B 1 122 ? 70.010 51.705 40.043 1.00 17.72 122 VAL B N 1
ATOM 3004 C CA . VAL B 1 122 ? 71.229 51.726 39.243 1.00 17.83 122 VAL B CA 1
ATOM 3005 C C . VAL B 1 122 ? 71.211 50.685 38.124 1.00 18.05 122 VAL B C 1
ATOM 3006 O O . VAL B 1 122 ? 71.638 50.980 36.998 1.00 16.22 122 VAL B O 1
ATOM 3010 N N . ALA B 1 123 ? 70.769 49.461 38.417 1.00 17.41 123 ALA B N 1
ATOM 3011 C CA . ALA B 1 123 ? 70.727 48.413 37.426 1.00 18.92 123 ALA B CA 1
ATOM 3012 C C . ALA B 1 123 ? 69.825 48.793 36.256 1.00 18.97 123 ALA B C 1
ATOM 3013 O O . ALA B 1 123 ? 70.179 48.567 35.108 1.00 18.60 123 ALA B O 1
ATOM 3015 N N . ILE B 1 124 ? 68.674 49.401 36.583 1.00 18.04 124 ILE B N 1
ATOM 3016 C CA . ILE B 1 124 ? 67.760 49.842 35.551 1.00 17.08 124 ILE B CA 1
ATOM 3017 C C . ILE B 1 124 ? 68.397 50.928 34.714 1.00 15.82 124 ILE B C 1
ATOM 3018 O O . ILE B 1 124 ? 68.328 50.891 33.506 1.00 18.29 124 ILE B O 1
ATOM 3023 N N . ILE B 1 125 ? 69.006 51.911 35.350 1.00 16.30 125 ILE B N 1
ATOM 3024 C CA . ILE B 1 125 ? 69.649 52.994 34.606 1.00 16.62 125 ILE B CA 1
ATOM 3025 C C . ILE B 1 125 ? 70.777 52.474 33.710 1.00 18.06 125 ILE B C 1
ATOM 3026 O O . ILE B 1 125 ? 70.915 52.910 32.605 1.00 18.08 125 ILE B O 1
ATOM 3031 N N . ARG B 1 126 ? 71.589 51.548 34.211 1.00 18.44 126 ARG B N 1
ATOM 3032 C CA . ARG B 1 126 ? 72.630 50.943 33.379 1.00 18.52 126 ARG B CA 1
ATOM 3033 C C . ARG B 1 126 ? 72.140 50.075 32.255 1.00 19.18 126 ARG B C 1
ATOM 3034 O O . ARG B 1 126 ? 72.772 50.028 31.219 1.00 19.44 126 ARG B O 1
ATOM 3042 N N . GLU B 1 127 ? 70.992 49.428 32.412 1.00 19.92 127 GLU B N 1
ATOM 3043 C CA . GLU B 1 127 ? 70.423 48.617 31.364 1.00 21.35 127 GLU B CA 1
ATOM 3044 C C . GLU B 1 127 ? 69.818 49.508 30.291 1.00 21.73 127 GLU B C 1
ATOM 3045 O O . GLU B 1 127 ? 70.102 49.332 29.121 1.00 23.32 127 GLU B O 1
ATOM 3051 N N . LEU B 1 128 ? 68.968 50.431 30.701 1.00 19.94 128 LEU B N 1
ATOM 3052 C CA . LEU B 1 128 ? 68.248 51.311 29.772 1.00 20.65 128 LEU B CA 1
ATOM 3053 C C . LEU B 1 128 ? 69.056 52.443 29.179 1.00 20.34 128 LEU B C 1
ATOM 3054 O O . LEU B 1 128 ? 68.724 52.917 28.075 1.00 21.03 128 LEU B O 1
ATOM 3059 N N . ARG B 1 129 ? 70.058 52.931 29.905 1.00 19.03 129 ARG B N 1
ATOM 3060 C CA . ARG B 1 129 ? 70.906 54.058 29.433 1.00 19.36 129 ARG B CA 1
ATOM 3061 C C . ARG B 1 129 ? 70.049 55.269 28.990 1.00 18.54 129 ARG B C 1
ATOM 3062 O O . ARG B 1 129 ? 70.116 55.705 27.850 1.00 18.24 129 ARG B O 1
ATOM 3070 N N . PRO B 1 130 ? 69.194 55.773 29.872 1.00 18.74 130 PRO B N 1
ATOM 3071 C CA . PRO B 1 130 ? 68.322 56.869 29.457 1.00 17.27 130 PRO B CA 1
ATOM 3072 C C . PRO B 1 130 ? 69.115 58.133 29.228 1.00 16.80 130 PRO B C 1
ATOM 3073 O O . PRO B 1 130 ? 70.005 58.474 29.996 1.00 17.15 130 PRO B O 1
ATOM 3077 N N . HIS B 1 131 ? 68.740 58.849 28.169 1.00 17.00 131 HIS B N 1
ATOM 3078 C CA . HIS B 1 131 ? 69.231 60.204 27.936 1.00 16.53 131 HIS B CA 1
ATOM 3079 C C . HIS B 1 131 ? 68.724 61.201 28.989 1.00 15.36 131 HIS B C 1
ATOM 3080 O O . HIS B 1 131 ? 69.470 62.071 29.439 1.00 16.70 131 HIS B O 1
ATOM 3087 N N . VAL B 1 132 ? 67.500 60.989 29.482 1.00 14.10 132 VAL B N 1
ATOM 3088 C CA . VAL B 1 132 ? 66.844 61.838 30.407 1.00 14.91 132 VAL B CA 1
ATOM 3089 C C . VAL B 1 132 ? 66.212 60.984 31.522 1.00 13.88 132 VAL B C 1
ATOM 3090 O O . VAL B 1 132 ? 65.572 59.968 31.249 1.00 14.50 132 VAL B O 1
ATOM 3094 N N . VAL B 1 133 ? 66.415 61.415 32.763 1.00 13.15 133 VAL B N 1
ATOM 3095 C CA . VAL B 1 133 ? 65.724 60.871 33.952 1.00 13.57 133 VAL B CA 1
ATOM 3096 C C . VAL B 1 133 ? 64.903 62.005 34.588 1.00 13.16 133 VAL B C 1
ATOM 3097 O O . VAL B 1 133 ? 65.375 63.127 34.730 1.00 13.60 133 VAL B O 1
ATOM 3101 N N . VAL B 1 134 ? 63.698 61.656 35.025 1.00 12.95 134 VAL B N 1
ATOM 3102 C CA . VAL B 1 134 ? 62.798 62.523 35.698 1.00 13.03 134 VAL B CA 1
ATOM 3103 C C . VAL B 1 134 ? 62.295 61.924 36.989 1.00 11.88 134 VAL B C 1
ATOM 3104 O O . VAL B 1 134 ? 61.888 60.757 37.026 1.00 13.72 134 VAL B O 1
ATOM 3108 N N . THR B 1 135 ? 62.271 62.721 38.037 1.00 12.86 135 THR B N 1
ATOM 3109 C CA . THR B 1 135 ? 61.613 62.325 39.280 1.00 11.33 135 THR B CA 1
ATOM 3110 C C . THR B 1 135 ? 61.120 63.570 40.036 1.00 13.31 135 THR B C 1
ATOM 3111 O O . THR B 1 135 ? 61.135 64.670 39.470 1.00 12.81 135 THR B O 1
ATOM 3115 N N . TYR B 1 136 ? 60.634 63.412 41.270 1.00 13.13 136 TYR B N 1
ATOM 3116 C CA . TYR B 1 136 ? 60.145 64.549 42.074 1.00 13.83 136 TYR B CA 1
ATOM 3117 C C . TYR B 1 136 ? 61.310 65.446 42.526 1.00 13.51 136 TYR B C 1
ATOM 3118 O O . TYR B 1 136 ? 62.460 65.042 42.518 1.00 14.88 136 TYR B O 1
ATOM 3127 N N . ASP B 1 137 ? 60.940 66.646 42.961 1.00 15.30 137 ASP B N 1
ATOM 3128 C CA . ASP B 1 137 ? 61.878 67.578 43.574 1.00 16.86 137 ASP B CA 1
ATOM 3129 C C . ASP B 1 137 ? 62.170 67.093 45.007 1.00 16.68 137 ASP B C 1
ATOM 3130 O O . ASP B 1 137 ? 61.597 66.064 45.445 1.00 15.30 137 ASP B O 1
ATOM 3135 N N . PRO B 1 138 ? 63.030 67.796 45.742 1.00 17.11 138 PRO B N 1
ATOM 3136 C CA . PRO B 1 138 ? 63.438 67.329 47.075 1.00 18.93 138 PRO B CA 1
ATOM 3137 C C . PRO B 1 138 ? 62.314 67.266 48.085 1.00 19.03 138 PRO B C 1
ATOM 3138 O O . PRO B 1 138 ? 62.524 66.537 49.043 1.00 22.26 138 PRO B O 1
ATOM 3142 N N . ASN B 1 139 ? 61.183 67.917 47.852 1.00 19.99 139 ASN B N 1
ATOM 3143 C CA . ASN B 1 139 ? 60.057 67.890 48.731 1.00 20.76 139 ASN B CA 1
ATOM 3144 C C . ASN B 1 139 ? 59.045 66.866 48.307 1.00 19.29 139 ASN B C 1
ATOM 3145 O O . ASN B 1 139 ? 57.979 66.796 48.902 1.00 20.37 139 ASN B O 1
ATOM 3150 N N . GLY B 1 140 ? 59.339 66.068 47.266 1.00 19.43 140 GLY B N 1
ATOM 3151 C CA . GLY B 1 140 ? 58.367 65.071 46.807 1.00 19.03 140 GLY B CA 1
ATOM 3152 C C . GLY B 1 140 ? 57.101 65.674 46.200 1.00 19.49 140 GLY B C 1
ATOM 3153 O O . GLY B 1 140 ? 56.043 65.063 46.177 1.00 19.54 140 GLY B O 1
ATOM 3154 N N . GLY B 1 141 ? 57.198 66.898 45.711 1.00 19.00 141 GLY B N 1
ATOM 3155 C CA . GLY B 1 141 ? 56.020 67.627 45.293 1.00 19.34 141 GLY B CA 1
ATOM 3156 C C . GLY B 1 141 ? 55.293 68.136 46.519 1.00 22.07 141 GLY B C 1
ATOM 3157 O O . GLY B 1 141 ? 55.777 69.051 47.160 1.00 24.37 141 GLY B O 1
ATOM 3158 N N . TYR B 1 142 ? 54.186 67.509 46.880 1.00 22.66 142 TYR B N 1
ATOM 3159 C CA . TYR B 1 142 ? 53.351 67.931 48.011 1.00 24.28 142 TYR B CA 1
ATOM 3160 C C . TYR B 1 142 ? 53.828 67.298 49.341 1.00 22.91 142 TYR B C 1
ATOM 3161 O O . TYR B 1 142 ? 53.167 67.442 50.327 1.00 25.78 142 TYR B O 1
ATOM 3170 N N . GLY B 1 143 ? 54.918 66.547 49.377 1.00 19.22 143 GLY B N 1
ATOM 3171 C CA . GLY B 1 143 ? 55.441 66.057 50.651 1.00 19.28 143 GLY B CA 1
ATOM 3172 C C . GLY B 1 143 ? 55.182 64.611 51.039 1.00 17.85 143 GLY B C 1
ATOM 3173 O O . GLY B 1 143 ? 55.633 64.185 52.140 1.00 17.35 143 GLY B O 1
ATOM 3174 N N . HIS B 1 144 ? 54.534 63.831 50.172 1.00 16.82 144 HIS B N 1
ATOM 3175 C CA . HIS B 1 144 ? 54.235 62.423 50.515 1.00 16.68 144 HIS B CA 1
ATOM 3176 C C . HIS B 1 144 ? 55.541 61.701 50.816 1.00 16.24 144 HIS B C 1
ATOM 3177 O O . HIS B 1 144 ? 56.476 61.847 50.054 1.00 14.06 144 HIS B O 1
ATOM 3184 N N . PRO B 1 145 ? 55.661 60.979 51.946 1.00 16.45 145 PRO B N 1
ATOM 3185 C CA . PRO B 1 145 ? 56.939 60.358 52.288 1.00 16.54 145 PRO B CA 1
ATOM 3186 C C . PRO B 1 145 ? 57.536 59.463 51.194 1.00 15.09 145 PRO B C 1
ATOM 3187 O O . PRO B 1 145 ? 58.727 59.416 51.060 1.00 13.44 145 PRO B O 1
ATOM 3191 N N . ASP B 1 146 ? 56.692 58.784 50.423 1.00 13.99 146 ASP B N 1
ATOM 3192 C CA . ASP B 1 146 ? 57.170 57.968 49.351 1.00 13.87 146 ASP B CA 1
ATOM 3193 C C . ASP B 1 146 ? 57.712 58.820 48.201 1.00 11.97 146 ASP B C 1
ATOM 3194 O O . ASP B 1 146 ? 58.609 58.372 47.518 1.00 13.08 146 ASP B O 1
ATOM 3199 N N . HIS B 1 147 ? 57.151 60.008 47.980 1.00 11.28 147 HIS B N 1
ATOM 3200 C CA . HIS B 1 147 ? 57.660 60.861 46.905 1.00 11.60 147 HIS B CA 1
ATOM 3201 C C . HIS B 1 147 ? 59.018 61.438 47.310 1.00 12.73 147 HIS B C 1
ATOM 3202 O O . HIS B 1 147 ? 59.916 61.469 46.509 1.00 13.03 147 HIS B O 1
ATOM 3209 N N . VAL B 1 148 ? 59.185 61.824 48.592 1.00 13.03 148 VAL B N 1
ATOM 3210 C CA . VAL B 1 148 ? 60.472 62.284 49.045 1.00 14.37 148 VAL B CA 1
ATOM 3211 C C . VAL B 1 148 ? 61.494 61.179 48.886 1.00 13.04 148 VAL B C 1
ATOM 3212 O O . VAL B 1 148 ? 62.576 61.358 48.375 1.00 14.33 148 VAL B O 1
ATOM 3216 N N . HIS B 1 149 ? 61.116 59.974 49.260 1.00 12.73 149 HIS B N 1
ATOM 3217 C CA . HIS B 1 149 ? 62.046 58.871 49.218 1.00 13.29 149 HIS B CA 1
ATOM 3218 C C . HIS B 1 149 ? 62.449 58.499 47.795 1.00 13.34 149 HIS B C 1
ATOM 3219 O O . HIS B 1 149 ? 63.574 58.202 47.552 1.00 14.70 149 HIS B O 1
ATOM 3226 N N . THR B 1 150 ? 61.483 58.569 46.862 1.00 13.26 150 THR B N 1
ATOM 3227 C CA . THR B 1 150 ? 61.750 58.341 45.470 1.00 12.54 150 THR B CA 1
ATOM 3228 C C . THR B 1 150 ? 62.788 59.351 44.947 1.00 11.88 150 THR B C 1
ATOM 3229 O O . THR B 1 150 ? 63.681 58.973 44.200 1.00 12.80 150 THR B O 1
ATOM 3233 N N . HIS B 1 151 ? 62.651 60.604 45.342 1.00 12.44 151 HIS B N 1
ATOM 3234 C CA . HIS B 1 151 ? 63.650 61.611 45.018 1.00 13.21 151 HIS B CA 1
ATOM 3235 C C . HIS B 1 151 ? 65.035 61.218 45.500 1.00 14.33 151 HIS B C 1
ATOM 3236 O O . HIS B 1 151 ? 66.001 61.264 44.736 1.00 14.65 151 HIS B O 1
ATOM 3243 N N . THR B 1 152 ? 65.118 60.877 46.783 1.00 15.72 152 THR B N 1
ATOM 3244 C CA . THR B 1 152 ? 66.376 60.525 47.404 1.00 15.83 152 THR B CA 1
ATOM 3245 C C . THR B 1 152 ? 67.048 59.325 46.722 1.00 15.27 152 THR B C 1
ATOM 3246 O O . THR B 1 152 ? 68.250 59.365 46.395 1.00 14.51 152 THR B O 1
ATOM 3250 N N . VAL B 1 153 ? 66.268 58.267 46.468 1.00 13.54 153 VAL B N 1
ATOM 3251 C CA . VAL B 1 153 ? 66.754 57.073 45.838 1.00 14.73 153 VAL B CA 1
ATOM 3252 C C . VAL B 1 153 ? 67.184 57.327 44.402 1.00 13.66 153 VAL B C 1
ATOM 3253 O O . VAL B 1 153 ? 68.224 56.838 43.996 1.00 14.64 153 VAL B O 1
ATOM 3257 N N . THR B 1 154 ? 66.396 58.109 43.632 1.00 13.75 154 THR B N 1
ATOM 3258 C CA . THR B 1 154 ? 66.719 58.332 42.282 1.00 13.89 154 THR B CA 1
ATOM 3259 C C . THR B 1 154 ? 67.938 59.234 42.167 1.00 14.42 154 THR B C 1
ATOM 3260 O O . THR B 1 154 ? 68.750 59.015 41.274 1.00 16.36 154 THR B O 1
ATOM 3264 N N . THR B 1 155 ? 68.030 60.204 43.062 1.00 13.70 155 THR B N 1
ATOM 3265 C CA . THR B 1 155 ? 69.162 61.133 43.050 1.00 16.13 155 THR B CA 1
ATOM 3266 C C . THR B 1 155 ? 70.476 60.366 43.293 1.00 17.38 155 THR B C 1
ATOM 3267 O O . THR B 1 155 ? 71.476 60.557 42.567 1.00 18.21 155 THR B O 1
ATOM 3271 N N . ALA B 1 156 ? 70.452 59.524 44.293 1.00 18.95 156 ALA B N 1
ATOM 3272 C CA . ALA B 1 156 ? 71.608 58.664 44.572 1.00 19.03 156 ALA B CA 1
ATOM 3273 C C . ALA B 1 156 ? 71.950 57.693 43.447 1.00 20.16 156 ALA B C 1
ATOM 3274 O O . ALA B 1 156 ? 73.129 57.444 43.171 1.00 20.44 156 ALA B O 1
ATOM 3276 N N . ALA B 1 157 ? 70.943 57.131 42.781 1.00 17.94 157 ALA B N 1
ATOM 3277 C CA . ALA B 1 157 ? 71.157 56.192 41.701 1.00 18.11 157 ALA B CA 1
ATOM 3278 C C . ALA B 1 157 ? 71.711 56.869 40.450 1.00 18.49 157 ALA B C 1
ATOM 3279 O O . ALA B 1 157 ? 72.538 56.312 39.777 1.00 18.12 157 ALA B O 1
ATOM 3281 N N . VAL B 1 158 ? 71.227 58.067 40.134 1.00 17.98 158 VAL B N 1
ATOM 3282 C CA . VAL B 1 158 ? 71.753 58.810 39.003 1.00 19.25 158 VAL B CA 1
ATOM 3283 C C . VAL B 1 158 ? 73.252 59.101 39.245 1.00 19.70 158 VAL B C 1
ATOM 3284 O O . VAL B 1 158 ? 74.063 58.892 38.367 1.00 19.75 158 VAL B O 1
ATOM 3288 N N . ALA B 1 159 ? 73.585 59.489 40.457 1.00 20.88 159 ALA B N 1
ATOM 3289 C CA . ALA B 1 159 ? 74.968 59.730 40.823 1.00 23.02 159 ALA B CA 1
ATOM 3290 C C . ALA B 1 159 ? 75.775 58.437 40.744 1.00 23.97 159 ALA B C 1
ATOM 3291 O O . ALA B 1 159 ? 76.832 58.420 40.125 1.00 26.05 159 ALA B O 1
ATOM 3293 N N . ALA B 1 160 ? 75.285 57.350 41.323 1.00 23.66 160 ALA B N 1
ATOM 3294 C CA . ALA B 1 160 ? 76.005 56.063 41.291 1.00 23.24 160 ALA B CA 1
ATOM 3295 C C . ALA B 1 160 ? 76.107 55.333 39.961 1.00 23.58 160 ALA B C 1
ATOM 3296 O O . ALA B 1 160 ? 77.092 54.626 39.705 1.00 24.06 160 ALA B O 1
ATOM 3298 N N . ALA B 1 161 ? 75.118 55.529 39.076 1.00 23.34 161 ALA B N 1
ATOM 3299 C CA . ALA B 1 161 ? 75.054 54.841 37.809 1.00 24.24 161 ALA B CA 1
ATOM 3300 C C . ALA B 1 161 ? 76.187 55.157 36.834 1.00 25.14 161 ALA B C 1
ATOM 3301 O O . ALA B 1 161 ? 76.498 54.314 36.048 1.00 26.37 161 ALA B O 1
ATOM 3303 N N . GLY B 1 162 ? 76.745 56.344 36.863 1.00 29.07 162 GLY B N 1
ATOM 3304 C CA . GLY B 1 162 ? 77.815 56.713 35.943 1.00 32.79 162 GLY B CA 1
ATOM 3305 C C . GLY B 1 162 ? 79.123 56.784 36.692 1.00 36.37 162 GLY B C 1
ATOM 3306 O O . GLY B 1 162 ? 79.482 55.813 37.356 1.00 36.77 162 GLY B O 1
ATOM 3307 N N . VAL B 1 163 ? 79.769 57.958 36.585 1.00 39.68 163 VAL B N 1
ATOM 3308 C CA . VAL B 1 163 ? 81.048 58.386 37.227 1.00 41.60 163 VAL B CA 1
ATOM 3309 C C . VAL B 1 163 ? 82.271 58.000 36.376 1.00 41.99 163 VAL B C 1
ATOM 3310 O O . VAL B 1 163 ? 82.184 57.798 35.162 1.00 42.62 163 VAL B O 1
ATOM 3314 N N . ALA B 1 168 ? 80.848 46.985 41.808 1.00 49.20 168 ALA B N 1
ATOM 3315 C CA . ALA B 1 168 ? 81.441 47.650 43.018 1.00 48.79 168 ALA B CA 1
ATOM 3316 C C . ALA B 1 168 ? 81.375 49.197 42.918 1.00 47.97 168 ALA B C 1
ATOM 3317 O O . ALA B 1 168 ? 82.130 49.761 42.141 1.00 49.70 168 ALA B O 1
ATOM 3319 N N . ASP B 1 169 ? 80.457 49.906 43.595 1.00 46.75 169 ASP B N 1
ATOM 3320 C CA . ASP B 1 169 ? 79.374 49.342 44.417 1.00 45.55 169 ASP B CA 1
ATOM 3321 C C . ASP B 1 169 ? 78.320 48.584 43.604 1.00 43.63 169 ASP B C 1
ATOM 3322 O O . ASP B 1 169 ? 77.536 47.827 44.193 1.00 43.88 169 ASP B O 1
ATOM 3327 N N . HIS B 1 170 ? 78.247 48.814 42.287 1.00 41.05 170 HIS B N 1
ATOM 3328 C CA . HIS B 1 170 ? 77.231 48.171 41.458 1.00 39.08 170 HIS B CA 1
ATOM 3329 C C . HIS B 1 170 ? 77.841 47.492 40.240 1.00 38.47 170 HIS B C 1
ATOM 3330 O O . HIS B 1 170 ? 78.807 48.001 39.681 1.00 38.81 170 HIS B O 1
ATOM 3337 N N . PRO B 1 171 ? 77.249 46.385 39.785 1.00 37.53 171 PRO B N 1
ATOM 3338 C CA . PRO B 1 171 ? 77.721 45.711 38.581 1.00 37.47 171 PRO B CA 1
ATOM 3339 C C . PRO B 1 171 ? 77.294 46.463 37.318 1.00 37.48 171 PRO B C 1
ATOM 3340 O O . PRO B 1 171 ? 76.609 47.494 37.398 1.00 37.03 171 PRO B O 1
ATOM 3344 N N . GLY B 1 172 ? 77.694 45.951 36.160 1.00 36.86 172 GLY B N 1
ATOM 3345 C CA . GLY B 1 172 ? 77.309 46.531 34.886 1.00 36.62 172 GLY B CA 1
ATOM 3346 C C . GLY B 1 172 ? 78.135 47.710 34.414 1.00 35.28 172 GLY B C 1
ATOM 3347 O O . GLY B 1 172 ? 78.919 48.286 35.153 1.00 36.23 172 GLY B O 1
ATOM 3348 N N . ASP B 1 173 ? 77.956 48.054 33.149 1.00 34.70 173 ASP B N 1
ATOM 3349 C CA . ASP B 1 173 ? 78.700 49.152 32.558 1.00 34.11 173 ASP B CA 1
ATOM 3350 C C . ASP B 1 173 ? 78.177 50.502 33.064 1.00 33.52 173 ASP B C 1
ATOM 3351 O O . ASP B 1 173 ? 76.948 50.717 33.057 1.00 31.49 173 ASP B O 1
ATOM 3356 N N . PRO B 1 174 ? 79.058 51.412 33.501 1.00 32.03 174 PRO B N 1
ATOM 3357 C CA . PRO B 1 174 ? 78.561 52.720 33.928 1.00 30.60 174 PRO B CA 1
ATOM 3358 C C . PRO B 1 174 ? 77.906 53.537 32.801 1.00 28.64 174 PRO B C 1
ATOM 3359 O O . PRO B 1 174 ? 78.203 53.376 31.593 1.00 28.33 174 PRO B O 1
ATOM 3363 N N . TRP B 1 175 ? 76.978 54.396 33.223 1.00 26.79 175 TRP B N 1
ATOM 3364 C CA . TRP B 1 175 ? 76.217 55.246 32.319 1.00 24.88 175 TRP B CA 1
ATOM 3365 C C . TRP B 1 175 ? 75.951 56.556 33.053 1.00 24.87 175 TRP B C 1
ATOM 3366 O O . TRP B 1 175 ? 75.352 56.537 34.118 1.00 23.45 175 TRP B O 1
ATOM 3377 N N . THR B 1 176 ? 76.483 57.668 32.539 1.00 22.38 176 THR B N 1
ATOM 3378 C CA . THR B 1 176 ? 76.227 58.975 33.092 1.00 23.57 176 THR B CA 1
ATOM 3379 C C . THR B 1 176 ? 74.980 59.522 32.390 1.00 22.77 176 THR B C 1
ATOM 3380 O O . THR B 1 176 ? 75.029 59.825 31.217 1.00 22.30 176 THR B O 1
ATOM 3384 N N . VAL B 1 177 ? 73.895 59.670 33.131 1.00 21.30 177 VAL B N 1
ATOM 3385 C CA . VAL B 1 177 ? 72.676 60.216 32.554 1.00 20.63 177 VAL B CA 1
ATOM 3386 C C . VAL B 1 177 ? 72.975 61.633 32.062 1.00 19.01 177 VAL B C 1
ATOM 3387 O O . VAL B 1 177 ? 73.466 62.445 32.836 1.00 21.52 177 VAL B O 1
ATOM 3391 N N . PRO B 1 178 ? 72.762 61.911 30.781 1.00 19.46 178 PRO B N 1
ATOM 3392 C CA . PRO B 1 178 ? 72.976 63.265 30.264 1.00 19.05 178 PRO B CA 1
ATOM 3393 C C . PRO B 1 178 ? 72.174 64.369 30.953 1.00 19.49 178 PRO B C 1
ATOM 3394 O O . PRO B 1 178 ? 72.806 65.365 31.315 1.00 20.06 178 PRO B O 1
ATOM 3398 N N . LYS B 1 179 ? 70.860 64.172 31.167 1.00 17.03 179 LYS B N 1
ATOM 3399 C CA . LYS B 1 179 ? 69.989 65.175 31.728 1.00 16.22 179 LYS B CA 1
ATOM 3400 C C . LYS B 1 179 ? 69.049 64.576 32.764 1.00 16.32 179 LYS B C 1
ATOM 3401 O O . LYS B 1 179 ? 68.407 63.578 32.517 1.00 15.53 179 LYS B O 1
ATOM 3407 N N . PHE B 1 180 ? 69.052 65.223 33.922 1.00 16.92 180 PHE B N 1
ATOM 3408 C CA . PHE B 1 180 ? 68.270 64.820 35.111 1.00 16.12 180 PHE B CA 1
ATOM 3409 C C . PHE B 1 180 ? 67.362 65.956 35.523 1.00 15.28 180 PHE B C 1
ATOM 3410 O O . PHE B 1 180 ? 67.838 67.065 35.816 1.00 15.65 180 PHE B O 1
ATOM 3418 N N . TYR B 1 181 ? 66.049 65.722 35.471 1.00 13.55 181 TYR B N 1
ATOM 3419 C CA . TYR B 1 181 ? 65.062 66.721 35.786 1.00 13.33 181 TYR B CA 1
ATOM 3420 C C . TYR B 1 181 ? 64.156 66.354 36.983 1.00 14.54 181 TYR B C 1
ATOM 3421 O O . TYR B 1 181 ? 63.887 65.161 37.240 1.00 14.75 181 TYR B O 1
ATOM 3430 N N . TRP B 1 182 ? 63.656 67.388 37.647 1.00 13.94 182 TRP B N 1
ATOM 3431 C CA . TRP B 1 182 ? 62.583 67.275 38.609 1.00 13.35 182 TRP B CA 1
ATOM 3432 C C . TRP B 1 182 ? 61.291 67.708 37.894 1.00 13.51 182 TRP B C 1
ATOM 3433 O O . TRP B 1 182 ? 61.248 68.767 37.289 1.00 13.58 182 TRP B O 1
ATOM 3444 N N . THR B 1 183 ? 60.242 66.893 37.984 1.00 12.53 183 THR B N 1
ATOM 3445 C CA . THR B 1 183 ? 58.901 67.302 37.575 1.00 13.43 183 THR B CA 1
ATOM 3446 C C . THR B 1 183 ? 58.333 68.195 38.671 1.00 14.33 183 THR B C 1
ATOM 3447 O O . THR B 1 183 ? 58.431 67.876 39.873 1.00 15.31 183 THR B O 1
ATOM 3451 N N . VAL B 1 184 ? 57.756 69.316 38.283 1.00 13.25 184 VAL B N 1
ATOM 3452 C CA . VAL B 1 184 ? 57.237 70.287 39.259 1.00 14.20 184 VAL B CA 1
ATOM 3453 C C . VAL B 1 184 ? 55.930 70.882 38.766 1.00 14.80 184 VAL B C 1
ATOM 3454 O O . VAL B 1 184 ? 55.644 70.844 37.571 1.00 13.18 184 VAL B O 1
ATOM 3458 N N . LEU B 1 185 ? 55.143 71.357 39.706 1.00 17.29 185 LEU B N 1
ATOM 3459 C CA . LEU B 1 185 ? 53.877 72.022 39.412 1.00 18.07 185 LEU B CA 1
ATOM 3460 C C . LEU B 1 185 ? 54.197 73.439 38.983 1.00 18.66 185 LEU B C 1
ATOM 3461 O O . LEU B 1 185 ? 54.721 74.195 39.762 1.00 19.31 185 LEU B O 1
ATOM 3466 N N . GLY B 1 186 ? 53.784 73.822 37.769 1.00 17.71 186 GLY B N 1
ATOM 3467 C CA . GLY B 1 186 ? 53.961 75.183 37.288 1.00 19.46 186 GLY B CA 1
ATOM 3468 C C . GLY B 1 186 ? 52.787 76.022 37.708 1.00 19.62 186 GLY B C 1
ATOM 3469 O O . GLY B 1 186 ? 51.676 75.854 37.216 1.00 19.87 186 GLY B O 1
ATOM 3470 N N . LEU B 1 187 ? 53.031 76.976 38.594 1.00 22.02 187 LEU B N 1
ATOM 3471 C CA . LEU B 1 187 ? 51.991 77.862 39.079 1.00 23.92 187 LEU B CA 1
ATOM 3472 C C . LEU B 1 187 ? 51.241 78.685 38.023 1.00 23.61 187 LEU B C 1
ATOM 3473 O O . LEU B 1 187 ? 50.014 78.635 38.040 1.00 24.89 187 LEU B O 1
ATOM 3478 N N . SER B 1 188 ? 51.946 79.321 37.092 1.00 24.48 188 SER B N 1
ATOM 3479 C CA . SER B 1 188 ? 51.292 80.158 36.066 1.00 25.19 188 SER B CA 1
ATOM 3480 C C . SER B 1 188 ? 50.357 79.321 35.180 1.00 24.77 188 SER B C 1
ATOM 3481 O O . SER B 1 188 ? 49.251 79.753 34.837 1.00 24.49 188 SER B O 1
ATOM 3484 N N . ALA B 1 189 ? 50.782 78.102 34.856 1.00 22.35 189 ALA B N 1
ATOM 3485 C CA . ALA B 1 189 ? 49.947 77.217 34.064 1.00 22.02 189 ALA B CA 1
ATOM 3486 C C . ALA B 1 189 ? 48.718 76.731 34.815 1.00 21.46 189 ALA B C 1
ATOM 3487 O O . ALA B 1 189 ? 47.638 76.656 34.228 1.00 20.92 189 ALA B O 1
ATOM 3489 N N . LEU B 1 190 ? 48.880 76.403 36.100 1.00 21.59 190 LEU B N 1
ATOM 3490 C CA . LEU B 1 190 ? 47.787 75.902 36.881 1.00 23.88 190 LEU B CA 1
ATOM 3491 C C . LEU B 1 190 ? 46.670 76.933 37.019 1.00 24.67 190 LEU B C 1
ATOM 3492 O O . LEU B 1 190 ? 45.501 76.595 36.902 1.00 25.42 190 LEU B O 1
ATOM 3497 N N . ILE B 1 191 ? 47.047 78.153 37.311 1.00 25.32 191 ILE B N 1
ATOM 3498 C CA . ILE B 1 191 ? 46.017 79.164 37.558 1.00 27.46 191 ILE B CA 1
ATOM 3499 C C . ILE B 1 191 ? 45.250 79.448 36.279 1.00 27.17 191 ILE B C 1
ATOM 3500 O O . ILE B 1 191 ? 44.027 79.454 36.312 1.00 27.11 191 ILE B O 1
ATOM 3505 N N . SER B 1 192 ? 45.954 79.655 35.186 1.00 26.37 192 SER B N 1
ATOM 3506 C CA . SER B 1 192 ? 45.282 79.850 33.896 1.00 27.21 192 SER B CA 1
ATOM 3507 C C . SER B 1 192 ? 44.420 78.678 33.481 1.00 24.79 192 SER B C 1
ATOM 3508 O O . SER B 1 192 ? 43.312 78.825 32.966 1.00 23.24 192 SER B O 1
ATOM 3511 N N . GLY B 1 193 ? 44.964 77.482 33.662 1.00 22.15 193 GLY B N 1
ATOM 3512 C CA . GLY B 1 193 ? 44.169 76.316 33.495 1.00 21.35 193 GLY B CA 1
ATOM 3513 C C . GLY B 1 193 ? 42.929 76.325 34.355 1.00 21.23 193 GLY B C 1
ATOM 3514 O O . GLY B 1 193 ? 41.896 75.973 33.903 1.00 21.82 193 GLY B O 1
ATOM 3515 N N . ALA B 1 194 ? 43.041 76.699 35.631 1.00 20.27 194 ALA B N 1
ATOM 3516 C CA . ALA B 1 194 ? 41.863 76.657 36.499 1.00 22.10 194 ALA B CA 1
ATOM 3517 C C . ALA B 1 194 ? 40.844 77.750 36.108 1.00 22.75 194 ALA B C 1
ATOM 3518 O O . ALA B 1 194 ? 39.620 77.546 36.260 1.00 24.12 194 ALA B O 1
ATOM 3520 N N . ARG B 1 195 ? 41.365 78.858 35.648 1.00 24.23 195 ARG B N 1
ATOM 3521 C CA . ARG B 1 195 ? 40.514 79.996 35.272 1.00 26.23 195 ARG B CA 1
ATOM 3522 C C . ARG B 1 195 ? 39.657 79.620 34.074 1.00 26.64 195 ARG B C 1
ATOM 3523 O O . ARG B 1 195 ? 38.501 80.019 34.037 1.00 27.34 195 ARG B O 1
ATOM 3531 N N . ALA B 1 196 ? 40.177 78.790 33.164 1.00 25.54 196 ALA B N 1
ATOM 3532 C CA . ALA B 1 196 ? 39.405 78.296 32.008 1.00 25.07 196 ALA B CA 1
ATOM 3533 C C . ALA B 1 196 ? 38.366 77.217 32.313 1.00 24.72 196 ALA B C 1
ATOM 3534 O O . ALA B 1 196 ? 37.679 76.763 31.400 1.00 25.64 196 ALA B O 1
ATOM 3536 N N . LEU B 1 197 ? 38.246 76.746 33.551 1.00 23.49 197 LEU B N 1
ATOM 3537 C CA . LEU B 1 197 ? 37.213 75.807 33.908 1.00 25.27 197 LEU B CA 1
ATOM 3538 C C . LEU B 1 197 ? 35.840 76.489 34.099 1.00 26.48 197 LEU B C 1
ATOM 3539 O O . LEU B 1 197 ? 35.774 77.594 34.596 1.00 28.79 197 LEU B O 1
ATOM 3544 N N . VAL B 1 198 ? 34.767 75.840 33.687 1.00 27.69 198 VAL B N 1
ATOM 3545 C CA . VAL B 1 198 ? 33.419 76.391 33.907 1.00 28.96 198 VAL B CA 1
ATOM 3546 C C . VAL B 1 198 ? 32.799 75.419 34.863 1.00 31.21 198 VAL B C 1
ATOM 3547 O O . VAL B 1 198 ? 33.380 74.333 35.081 1.00 30.57 198 VAL B O 1
ATOM 3551 N N . PRO B 1 199 ? 31.670 75.776 35.491 1.00 32.98 199 PRO B N 1
ATOM 3552 C CA . PRO B 1 199 ? 31.043 74.861 36.439 1.00 33.83 199 PRO B CA 1
ATOM 3553 C C . PRO B 1 199 ? 30.804 73.496 35.854 1.00 34.38 199 PRO B C 1
ATOM 3554 O O . PRO B 1 199 ? 31.136 72.540 36.574 1.00 35.99 199 PRO B O 1
ATOM 3558 N N . ASP B 1 200 ? 30.374 73.406 34.592 1.00 33.92 200 ASP B N 1
ATOM 3559 C CA . ASP B 1 200 ? 30.186 72.135 33.891 1.00 33.61 200 ASP B CA 1
ATOM 3560 C C . ASP B 1 200 ? 31.423 71.205 33.758 1.00 32.13 200 ASP B C 1
ATOM 3561 O O . ASP B 1 200 ? 31.255 70.046 33.446 1.00 32.12 200 ASP B O 1
ATOM 3566 N N . ASP B 1 201 ? 32.630 71.708 33.977 1.00 31.61 201 ASP B N 1
ATOM 3567 C CA . ASP B 1 201 ? 33.833 70.857 33.984 1.00 30.58 201 ASP B CA 1
ATOM 3568 C C . ASP B 1 201 ? 34.093 70.165 35.322 1.00 33.35 201 ASP B C 1
ATOM 3569 O O . ASP B 1 201 ? 34.883 69.190 35.375 1.00 29.30 201 ASP B O 1
ATOM 3574 N N . LEU B 1 202 ? 33.396 70.649 36.356 1.00 36.12 202 LEU B N 1
ATOM 3575 C CA . LEU B 1 202 ? 33.600 70.268 37.738 1.00 39.03 202 LEU B CA 1
ATOM 3576 C C . LEU B 1 202 ? 32.389 69.525 38.263 1.00 40.70 202 LEU B C 1
ATOM 3577 O O . LEU B 1 202 ? 31.273 69.939 37.991 1.00 40.59 202 LEU B O 1
ATOM 3582 N N . ARG B 1 203 ? 32.604 68.450 39.027 1.00 42.72 203 ARG B N 1
ATOM 3583 C CA . ARG B 1 203 ? 31.508 67.773 39.743 1.00 44.60 203 ARG B CA 1
ATOM 3584 C C . ARG B 1 203 ? 31.094 68.685 40.911 1.00 45.11 203 ARG B C 1
ATOM 3585 O O . ARG B 1 203 ? 31.929 69.430 41.431 1.00 45.66 203 ARG B O 1
ATOM 3593 N N . PRO B 1 204 ? 29.832 68.649 41.341 1.00 47.20 204 PRO B N 1
ATOM 3594 C CA . PRO B 1 204 ? 29.357 69.546 42.422 1.00 47.47 204 PRO B CA 1
ATOM 3595 C C . PRO B 1 204 ? 30.155 69.507 43.732 1.00 48.01 204 PRO B C 1
ATOM 3596 O O . PRO B 1 204 ? 30.458 70.538 44.343 1.00 48.16 204 PRO B O 1
ATOM 3600 N N . GLU B 1 205 ? 30.487 68.290 44.138 1.00 48.18 205 GLU B N 1
ATOM 3601 C CA . GLU B 1 205 ? 31.244 68.040 45.347 1.00 48.53 205 GLU B CA 1
ATOM 3602 C C . GLU B 1 205 ? 32.706 68.545 45.362 1.00 48.21 205 GLU B C 1
ATOM 3603 O O . GLU B 1 205 ? 33.280 68.694 46.450 1.00 48.61 205 GLU B O 1
ATOM 3609 N N . TRP B 1 206 ? 33.299 68.845 44.193 1.00 46.91 206 TRP B N 1
ATOM 3610 C CA . TRP B 1 206 ? 34.717 69.203 44.140 1.00 45.99 206 TRP B CA 1
ATOM 3611 C C . TRP B 1 206 ? 35.148 70.561 44.747 1.00 46.00 206 TRP B C 1
ATOM 3612 O O . TRP B 1 206 ? 34.709 71.634 44.357 1.00 45.69 206 TRP B O 1
ATOM 3623 N N . PHE B 1 216 ? 63.244 73.085 44.705 1.00 41.54 216 PHE B N 1
ATOM 3624 C CA . PHE B 1 216 ? 62.809 74.150 43.741 1.00 41.09 216 PHE B CA 1
ATOM 3625 C C . PHE B 1 216 ? 61.534 73.808 42.878 1.00 38.56 216 PHE B C 1
ATOM 3626 O O . PHE B 1 216 ? 60.897 72.761 43.103 1.00 36.39 216 PHE B O 1
ATOM 3634 N N . GLY B 1 217 ? 61.142 74.794 42.044 1.00 35.49 217 GLY B N 1
ATOM 3635 C CA . GLY B 1 217 ? 60.112 74.786 41.009 1.00 33.15 217 GLY B CA 1
ATOM 3636 C C . GLY B 1 217 ? 58.652 75.025 41.327 1.00 31.29 217 GLY B C 1
ATOM 3637 O O . GLY B 1 217 ? 58.034 74.113 41.925 1.00 31.01 217 GLY B O 1
ATOM 3638 N N . TYR B 1 218 ? 58.094 76.154 40.837 1.00 31.88 218 TYR B N 1
ATOM 3639 C CA . TYR B 1 218 ? 56.776 76.724 41.166 1.00 30.48 218 TYR B CA 1
ATOM 3640 C C . TYR B 1 218 ? 56.542 78.010 40.306 1.00 27.17 218 TYR B C 1
ATOM 3641 O O . TYR B 1 218 ? 55.704 77.970 39.433 1.00 22.24 218 TYR B O 1
ATOM 3650 N N . SER B 1 219 ? 57.276 79.115 40.547 1.00 25.93 219 SER B N 1
ATOM 3651 C CA . SER B 1 219 ? 57.128 80.353 39.789 1.00 24.50 219 SER B CA 1
ATOM 3652 C C . SER B 1 219 ? 57.858 80.200 38.455 1.00 24.02 219 SER B C 1
ATOM 3653 O O . SER B 1 219 ? 58.688 79.309 38.308 1.00 21.25 219 SER B O 1
ATOM 3656 N N . ASP B 1 220 ? 57.575 81.076 37.489 1.00 23.81 220 ASP B N 1
ATOM 3657 C CA . ASP B 1 220 ? 58.242 80.974 36.200 1.00 23.75 220 ASP B CA 1
ATOM 3658 C C . ASP B 1 220 ? 59.749 81.002 36.242 1.00 23.78 220 ASP B C 1
ATOM 3659 O O . ASP B 1 220 ? 60.391 80.256 35.524 1.00 20.96 220 ASP B O 1
ATOM 3664 N N . ASP B 1 221 ? 60.316 81.856 37.093 1.00 24.96 221 ASP B N 1
ATOM 3665 C CA . ASP B 1 221 ? 61.797 81.991 37.227 1.00 26.59 221 ASP B CA 1
ATOM 3666 C C . ASP B 1 221 ? 62.409 80.731 37.852 1.00 25.82 221 ASP B C 1
ATOM 3667 O O . ASP B 1 221 ? 63.582 80.429 37.629 1.00 26.15 221 ASP B O 1
ATOM 3672 N N . GLY B 1 222 ? 61.586 79.961 38.584 1.00 23.71 222 GLY B N 1
ATOM 3673 C CA . GLY B 1 222 ? 62.013 78.704 39.154 1.00 23.22 222 GLY B CA 1
ATOM 3674 C C . GLY B 1 222 ? 61.954 77.497 38.240 1.00 21.75 222 GLY B C 1
ATOM 3675 O O . GLY B 1 222 ? 62.455 76.486 38.656 1.00 22.72 222 GLY B O 1
ATOM 3676 N N . ILE B 1 223 ? 61.435 77.615 37.015 1.00 20.50 223 ILE B N 1
ATOM 3677 C CA . ILE B 1 223 ? 61.284 76.496 36.078 1.00 19.30 223 ILE B CA 1
ATOM 3678 C C . ILE B 1 223 ? 62.374 76.598 35.003 1.00 19.91 223 ILE B C 1
ATOM 3679 O O . ILE B 1 223 ? 62.765 77.710 34.609 1.00 20.12 223 ILE B O 1
ATOM 3684 N N . ASP B 1 224 ? 62.848 75.464 34.524 1.00 18.03 224 ASP B N 1
ATOM 3685 C CA . ASP B 1 224 ? 63.858 75.399 33.496 1.00 18.45 224 ASP B CA 1
ATOM 3686 C C . ASP B 1 224 ? 63.346 74.893 32.201 1.00 17.38 224 ASP B C 1
ATOM 3687 O O . ASP B 1 224 ? 63.993 75.083 31.191 1.00 17.30 224 ASP B O 1
ATOM 3692 N N . ALA B 1 225 ? 62.257 74.089 32.213 1.00 15.81 225 ALA B N 1
ATOM 3693 C CA . ALA B 1 225 ? 61.823 73.469 30.969 1.00 15.55 225 ALA B CA 1
ATOM 3694 C C . ALA B 1 225 ? 60.321 73.223 31.028 1.00 16.18 225 ALA B C 1
ATOM 3695 O O . ALA B 1 225 ? 59.756 73.064 32.112 1.00 14.51 225 ALA B O 1
ATOM 3697 N N . VAL B 1 226 ? 59.716 73.172 29.853 1.00 15.88 226 VAL B N 1
ATOM 3698 C CA . VAL B 1 226 ? 58.311 72.849 29.699 1.00 16.17 226 VAL B CA 1
ATOM 3699 C C . VAL B 1 226 ? 58.191 71.927 28.512 1.00 15.66 226 VAL B C 1
ATOM 3700 O O . VAL B 1 226 ? 58.935 72.073 27.509 1.00 17.68 226 VAL B O 1
ATOM 3704 N N . VAL B 1 227 ? 57.296 70.945 28.625 1.00 14.34 227 VAL B N 1
ATOM 3705 C CA . VAL B 1 227 ? 56.874 70.150 27.494 1.00 15.30 227 VAL B CA 1
ATOM 3706 C C . VAL B 1 227 ? 55.447 70.608 27.235 1.00 15.09 227 VAL B C 1
ATOM 3707 O O . VAL B 1 227 ? 54.507 70.373 28.060 1.00 15.15 227 VAL B O 1
ATOM 3711 N N . GLU B 1 228 ? 55.301 71.313 26.094 1.00 16.48 228 GLU B N 1
ATOM 3712 C CA . GLU B 1 228 ? 54.022 71.820 25.645 1.00 15.96 228 GLU B CA 1
ATOM 3713 C C . GLU B 1 228 ? 53.400 70.797 24.694 1.00 16.99 228 GLU B C 1
ATOM 3714 O O . GLU B 1 228 ? 53.610 70.831 23.471 1.00 18.03 228 GLU B O 1
ATOM 3720 N N . ALA B 1 229 ? 52.677 69.834 25.251 1.00 15.32 229 ALA B N 1
ATOM 3721 C CA . ALA B 1 229 ? 52.208 68.728 24.473 1.00 14.59 229 ALA B CA 1
ATOM 3722 C C . ALA B 1 229 ? 51.008 69.122 23.630 1.00 15.28 229 ALA B C 1
ATOM 3723 O O . ALA B 1 229 ? 50.287 70.049 23.967 1.00 14.29 229 ALA B O 1
ATOM 3725 N N . ASP B 1 230 ? 50.776 68.363 22.561 1.00 14.15 230 ASP B N 1
ATOM 3726 C CA . ASP B 1 230 ? 49.591 68.657 21.738 1.00 15.45 230 ASP B CA 1
ATOM 3727 C C . ASP B 1 230 ? 48.294 68.129 22.373 1.00 15.46 230 ASP B C 1
ATOM 3728 O O . ASP B 1 230 ? 48.299 67.404 23.365 1.00 13.88 230 ASP B O 1
ATOM 3733 N N . GLU B 1 231 ? 47.155 68.412 21.762 1.00 16.22 231 GLU B N 1
ATOM 3734 C CA . GLU B 1 231 ? 45.905 67.938 22.372 1.00 16.60 231 GLU B CA 1
ATOM 3735 C C . GLU B 1 231 ? 45.721 66.402 22.306 1.00 15.56 231 GLU B C 1
ATOM 3736 O O . GLU B 1 231 ? 45.038 65.829 23.177 1.00 15.38 231 GLU B O 1
ATOM 3742 N N . GLN B 1 232 ? 46.338 65.708 21.326 1.00 15.83 232 GLN B N 1
ATOM 3743 C CA . GLN B 1 232 ? 46.321 64.233 21.287 1.00 17.38 232 GLN B CA 1
ATOM 3744 C C . GLN B 1 232 ? 47.042 63.623 22.503 1.00 15.80 232 GLN B C 1
ATOM 3745 O O . GLN B 1 232 ? 46.544 62.676 23.084 1.00 14.50 232 GLN B O 1
ATOM 3751 N N . ALA B 1 233 ? 48.113 64.271 22.910 1.00 14.34 233 ALA B N 1
ATOM 3752 C CA . ALA B 1 233 ? 48.845 63.833 24.110 1.00 14.60 233 ALA B CA 1
ATOM 3753 C C . ALA B 1 233 ? 48.034 64.165 25.343 1.00 13.82 233 ALA B C 1
ATOM 3754 O O . ALA B 1 233 ? 48.019 63.360 26.280 1.00 13.81 233 ALA B O 1
ATOM 3756 N N . ARG B 1 234 ? 47.386 65.351 25.381 1.00 13.55 234 ARG B N 1
ATOM 3757 C CA . ARG B 1 234 ? 46.529 65.676 26.534 1.00 12.59 234 ARG B CA 1
ATOM 3758 C C . ARG B 1 234 ? 45.405 64.686 26.657 1.00 12.48 234 ARG B C 1
ATOM 3759 O O . ARG B 1 234 ? 45.084 64.270 27.738 1.00 12.48 234 ARG B O 1
ATOM 3767 N N . ALA B 1 235 ? 44.784 64.286 25.541 1.00 11.92 235 ALA B N 1
ATOM 3768 C CA . ALA B 1 235 ? 43.747 63.260 25.546 1.00 13.71 235 ALA B CA 1
ATOM 3769 C C . ALA B 1 235 ? 44.228 61.939 26.081 1.00 12.95 235 ALA B C 1
ATOM 3770 O O . ALA B 1 235 ? 43.479 61.282 26.761 1.00 13.85 235 ALA B O 1
ATOM 3772 N N . ALA B 1 236 ? 45.442 61.546 25.725 1.00 12.95 236 ALA B N 1
ATOM 3773 C CA . ALA B 1 236 ? 46.078 60.322 26.275 1.00 13.34 236 ALA B CA 1
ATOM 3774 C C . ALA B 1 236 ? 46.203 60.437 27.793 1.00 12.08 236 ALA B C 1
ATOM 3775 O O . ALA B 1 236 ? 45.912 59.470 28.480 1.00 12.57 236 ALA B O 1
ATOM 3777 N N . LYS B 1 237 ? 46.616 61.608 28.276 1.00 11.76 237 LYS B N 1
ATOM 3778 C CA . LYS B 1 237 ? 46.675 61.867 29.729 1.00 11.69 237 LYS B CA 1
ATOM 3779 C C . LYS B 1 237 ? 45.314 61.709 30.361 1.00 12.29 237 LYS B C 1
ATOM 3780 O O . LYS B 1 237 ? 45.185 61.121 31.425 1.00 12.61 237 LYS B O 1
ATOM 3786 N N . VAL B 1 238 ? 44.256 62.240 29.739 1.00 12.19 238 VAL B N 1
ATOM 3787 C CA . VAL B 1 238 ? 42.934 62.076 30.263 1.00 12.59 238 VAL B CA 1
ATOM 3788 C C . VAL B 1 238 ? 42.556 60.602 30.381 1.00 12.59 238 VAL B C 1
ATOM 3789 O O . VAL B 1 238 ? 41.977 60.168 31.396 1.00 12.75 238 VAL B O 1
ATOM 3793 N N . ALA B 1 239 ? 42.852 59.855 29.348 1.00 11.45 239 ALA B N 1
ATOM 3794 C CA . ALA B 1 239 ? 42.551 58.430 29.307 1.00 11.81 239 ALA B CA 1
ATOM 3795 C C . ALA B 1 239 ? 43.328 57.676 30.350 1.00 12.14 239 ALA B C 1
ATOM 3796 O O . ALA B 1 239 ? 42.792 56.722 30.973 1.00 13.64 239 ALA B O 1
ATOM 3798 N N . ALA B 1 240 ? 44.560 58.107 30.542 1.00 12.08 240 ALA B N 1
ATOM 3799 C CA . ALA B 1 240 ? 45.427 57.463 31.530 1.00 10.85 240 ALA B CA 1
ATOM 3800 C C . ALA B 1 240 ? 44.866 57.700 32.959 1.00 11.98 240 ALA B C 1
ATOM 3801 O O . ALA B 1 240 ? 44.761 56.781 33.789 1.00 12.19 240 ALA B O 1
ATOM 3803 N N . LEU B 1 241 ? 44.456 58.941 33.225 1.00 10.33 241 LEU B N 1
ATOM 3804 C CA . LEU B 1 241 ? 43.840 59.230 34.492 1.00 11.15 241 LEU B CA 1
ATOM 3805 C C . LEU B 1 241 ? 42.569 58.437 34.687 1.00 11.65 241 LEU B C 1
ATOM 3806 O O . LEU B 1 241 ? 42.302 57.931 35.795 1.00 12.79 241 LEU B O 1
ATOM 3811 N N . ALA B 1 242 ? 41.754 58.330 33.628 1.00 11.60 242 ALA B N 1
ATOM 3812 C CA . ALA B 1 242 ? 40.519 57.573 33.730 1.00 12.52 242 ALA B CA 1
ATOM 3813 C C . ALA B 1 242 ? 40.792 56.106 34.081 1.00 13.92 242 ALA B C 1
ATOM 3814 O O . ALA B 1 242 ? 39.924 55.468 34.763 1.00 12.73 242 ALA B O 1
ATOM 3816 N N . ALA B 1 243 ? 41.931 55.582 33.606 1.00 12.93 243 ALA B N 1
ATOM 3817 C CA . ALA B 1 243 ? 42.352 54.208 33.924 1.00 13.39 243 ALA B CA 1
ATOM 3818 C C . ALA B 1 243 ? 42.622 53.976 35.408 1.00 12.74 243 ALA B C 1
ATOM 3819 O O . ALA B 1 243 ? 42.373 52.861 35.896 1.00 13.90 243 ALA B O 1
ATOM 3821 N N . HIS B 1 244 ? 43.016 55.002 36.146 1.00 11.31 244 HIS B N 1
ATOM 3822 C CA . HIS B 1 244 ? 43.253 54.893 37.596 1.00 11.21 244 HIS B CA 1
ATOM 3823 C C . HIS B 1 244 ? 41.952 55.184 38.346 1.00 11.77 244 HIS B C 1
ATOM 3824 O O . HIS B 1 244 ? 41.871 56.052 39.245 1.00 11.50 244 HIS B O 1
ATOM 3831 N N . ALA B 1 245 ? 40.943 54.358 38.082 1.00 12.54 245 ALA B N 1
ATOM 3832 C CA . ALA B 1 245 ? 39.606 54.638 38.592 1.00 14.22 245 ALA B CA 1
ATOM 3833 C C . ALA B 1 245 ? 39.428 54.600 40.094 1.00 14.60 245 ALA B C 1
ATOM 3834 O O . ALA B 1 245 ? 38.558 55.312 40.644 1.00 14.87 245 ALA B O 1
ATOM 3836 N N . THR B 1 246 ? 40.219 53.772 40.773 1.00 12.83 246 THR B N 1
ATOM 3837 C CA . THR B 1 246 ? 40.189 53.804 42.226 1.00 13.44 246 THR B CA 1
ATOM 3838 C C . THR B 1 246 ? 40.762 55.044 42.847 1.00 14.13 246 THR B C 1
ATOM 3839 O O . THR B 1 246 ? 40.448 55.318 43.977 1.00 15.13 246 THR B O 1
ATOM 3843 N N . GLN B 1 247 ? 41.575 55.803 42.101 1.00 13.66 247 GLN B N 1
ATOM 3844 C CA . GLN B 1 247 ? 42.267 56.939 42.641 1.00 14.86 247 GLN B CA 1
ATOM 3845 C C . GLN B 1 247 ? 41.885 58.299 42.104 1.00 15.00 247 GLN B C 1
ATOM 3846 O O . GLN B 1 247 ? 42.045 59.282 42.847 1.00 16.05 247 GLN B O 1
ATOM 3852 N N . VAL B 1 248 ? 41.398 58.355 40.869 1.00 14.91 248 VAL B N 1
ATOM 3853 C CA . VAL B 1 248 ? 41.141 59.628 40.206 1.00 16.26 248 VAL B CA 1
ATOM 3854 C C . VAL B 1 248 ? 39.748 59.576 39.585 1.00 17.16 248 VAL B C 1
ATOM 3855 O O . VAL B 1 248 ? 39.359 58.568 38.993 1.00 19.53 248 VAL B O 1
ATOM 3859 N N . VAL B 1 249 ? 38.997 60.665 39.672 1.00 19.19 249 VAL B N 1
ATOM 3860 C CA . VAL B 1 249 ? 37.747 60.747 38.902 1.00 20.45 249 VAL B CA 1
ATOM 3861 C C . VAL B 1 249 ? 37.926 61.921 37.930 1.00 18.51 249 VAL B C 1
ATOM 3862 O O . VAL B 1 249 ? 38.312 62.992 38.363 1.00 19.56 249 VAL B O 1
ATOM 3866 N N . VAL B 1 250 ? 37.734 61.634 36.655 1.00 19.47 250 VAL B N 1
ATOM 3867 C CA . VAL B 1 250 ? 37.860 62.629 35.600 1.00 19.17 250 VAL B CA 1
ATOM 3868 C C . VAL B 1 250 ? 36.483 63.241 35.406 1.00 20.26 250 VAL B C 1
ATOM 3869 O O . VAL B 1 250 ? 35.461 62.516 35.322 1.00 21.03 250 VAL B O 1
ATOM 3873 N N . GLY B 1 251 ? 36.467 64.569 35.249 1.00 19.72 251 GLY B N 1
ATOM 3874 C CA . GLY B 1 251 ? 35.228 65.256 35.034 1.00 22.32 251 GLY B CA 1
ATOM 3875 C C . GLY B 1 251 ? 34.514 64.946 33.742 1.00 22.06 251 GLY B C 1
ATOM 3876 O O . GLY B 1 251 ? 35.077 64.421 32.803 1.00 22.51 251 GLY B O 1
ATOM 3877 N N . PRO B 1 252 ? 33.271 65.417 33.630 1.00 23.38 252 PRO B N 1
ATOM 3878 C CA . PRO B 1 252 ? 32.412 65.115 32.490 1.00 24.58 252 PRO B CA 1
ATOM 3879 C C . PRO B 1 252 ? 32.911 65.540 31.094 1.00 23.04 252 PRO B C 1
ATOM 3880 O O . PRO B 1 252 ? 32.543 64.966 30.070 1.00 25.31 252 PRO B O 1
ATOM 3884 N N . THR B 1 253 ? 33.751 66.552 31.067 1.00 22.63 253 THR B N 1
ATOM 3885 C CA . THR B 1 253 ? 34.301 67.046 29.828 1.00 21.55 253 THR B CA 1
ATOM 3886 C C . THR B 1 253 ? 35.777 66.692 29.584 1.00 21.09 253 THR B C 1
ATOM 3887 O O . THR B 1 253 ? 36.382 67.234 28.646 1.00 20.81 253 THR B O 1
ATOM 3891 N N . GLY B 1 254 ? 36.385 65.896 30.455 1.00 19.50 254 GLY B N 1
ATOM 3892 C CA . GLY B 1 254 ? 37.819 65.631 30.337 1.00 19.02 254 GLY B CA 1
ATOM 3893 C C . GLY B 1 254 ? 38.738 66.827 30.603 1.00 18.36 254 GLY B C 1
ATOM 3894 O O . GLY B 1 254 ? 39.861 66.809 30.113 1.00 18.01 254 GLY B O 1
ATOM 3895 N N . ARG B 1 255 ? 38.287 67.874 31.310 1.00 17.64 255 ARG B N 1
ATOM 3896 C CA . ARG B 1 255 ? 39.133 69.051 31.587 1.00 17.28 255 ARG B CA 1
ATOM 3897 C C . ARG B 1 255 ? 39.602 69.194 33.007 1.00 17.21 255 ARG B C 1
ATOM 3898 O O . ARG B 1 255 ? 40.547 69.940 33.258 1.00 17.64 255 ARG B O 1
ATOM 3906 N N . ALA B 1 256 ? 38.963 68.510 33.965 1.00 17.91 256 ALA B N 1
ATOM 3907 C CA . ALA B 1 256 ? 39.399 68.584 35.328 1.00 16.99 256 ALA B CA 1
ATOM 3908 C C . ALA B 1 256 ? 39.337 67.161 35.912 1.00 16.48 256 ALA B C 1
ATOM 3909 O O . ALA B 1 256 ? 38.602 66.326 35.394 1.00 17.48 256 ALA B O 1
ATOM 3911 N N . ALA B 1 257 ? 40.093 66.967 36.975 1.00 18.99 257 ALA B N 1
ATOM 3912 C CA . ALA B 1 257 ? 40.038 65.741 37.753 1.00 20.70 257 ALA B CA 1
ATOM 3913 C C . ALA B 1 257 ? 40.243 65.997 39.246 1.00 22.05 257 ALA B C 1
ATOM 3914 O O . ALA B 1 257 ? 40.880 66.977 39.679 1.00 23.08 257 ALA B O 1
ATOM 3916 N N . ALA B 1 258 ? 39.814 65.013 40.026 1.00 24.21 258 ALA B N 1
ATOM 3917 C CA . ALA B 1 258 ? 39.941 65.101 41.453 1.00 23.97 258 ALA B CA 1
ATOM 3918 C C . ALA B 1 258 ? 40.283 63.738 41.997 1.00 22.79 258 ALA B C 1
ATOM 3919 O O . ALA B 1 258 ? 39.781 62.734 41.509 1.00 22.94 258 ALA B O 1
ATOM 3921 N N . LEU B 1 259 ? 41.020 63.775 43.077 1.00 22.74 259 LEU B N 1
ATOM 3922 C CA . LEU B 1 259 ? 41.339 62.596 43.881 1.00 22.80 259 LEU B CA 1
ATOM 3923 C C . LEU B 1 259 ? 40.252 62.442 44.958 1.00 23.35 259 LEU B C 1
ATOM 3924 O O . LEU B 1 259 ? 39.220 63.124 44.950 1.00 21.52 259 LEU B O 1
ATOM 3929 N N . SER B 1 260 ? 40.435 61.510 45.869 1.00 22.80 260 SER B N 1
ATOM 3930 C CA . SER B 1 260 ? 39.402 61.260 46.884 1.00 25.34 260 SER B CA 1
ATOM 3931 C C . SER B 1 260 ? 39.170 62.424 47.859 1.00 26.99 260 SER B C 1
ATOM 3932 O O . SER B 1 260 ? 38.133 62.473 48.526 1.00 29.34 260 SER B O 1
ATOM 3935 N N . ASN B 1 261 ? 40.128 63.347 47.931 1.00 27.98 261 ASN B N 1
ATOM 3936 C CA . ASN B 1 261 ? 39.999 64.580 48.694 1.00 30.06 261 ASN B CA 1
ATOM 3937 C C . ASN B 1 261 ? 39.063 65.625 48.097 1.00 31.52 261 ASN B C 1
ATOM 3938 O O . ASN B 1 261 ? 38.939 66.674 48.682 1.00 33.59 261 ASN B O 1
ATOM 3943 N N . ASN B 1 262 ? 38.486 65.390 46.907 1.00 32.66 262 ASN B N 1
ATOM 3944 C CA . ASN B 1 262 ? 37.645 66.372 46.200 1.00 34.48 262 ASN B CA 1
ATOM 3945 C C . ASN B 1 262 ? 38.305 67.704 45.766 1.00 34.26 262 ASN B C 1
ATOM 3946 O O . ASN B 1 262 ? 37.621 68.631 45.393 1.00 35.94 262 ASN B O 1
ATOM 3951 N N . LEU B 1 263 ? 39.613 67.827 45.811 1.00 34.50 263 LEU B N 1
ATOM 3952 C CA . LEU B 1 263 ? 40.272 69.059 45.360 1.00 34.12 263 LEU B CA 1
ATOM 3953 C C . LEU B 1 263 ? 40.585 68.872 43.875 1.00 34.38 263 LEU B C 1
ATOM 3954 O O . LEU B 1 263 ? 41.498 68.118 43.533 1.00 33.56 263 LEU B O 1
ATOM 3959 N N . ALA B 1 264 ? 39.808 69.545 43.025 1.00 33.52 264 ALA B N 1
ATOM 3960 C CA . ALA B 1 264 ? 39.977 69.465 41.567 1.00 32.42 264 ALA B CA 1
ATOM 3961 C C . ALA B 1 264 ? 41.128 70.296 41.014 1.00 31.21 264 ALA B C 1
ATOM 3962 O O . ALA B 1 264 ? 41.442 71.413 41.510 1.00 29.60 264 ALA B O 1
ATOM 3964 N N . LEU B 1 265 ? 41.817 69.732 40.013 1.00 28.46 265 LEU B N 1
ATOM 3965 C CA . LEU B 1 265 ? 42.809 70.475 39.306 1.00 27.42 265 LEU B CA 1
ATOM 3966 C C . LEU B 1 265 ? 42.498 70.308 37.829 1.00 23.90 265 LEU B C 1
ATOM 3967 O O . LEU B 1 265 ? 41.807 69.360 37.410 1.00 22.79 265 LEU B O 1
ATOM 3972 N N . PRO B 1 266 ? 42.933 71.283 37.048 1.00 20.90 266 PRO B N 1
ATOM 3973 C CA . PRO B 1 266 ? 42.793 71.137 35.603 1.00 18.45 266 PRO B CA 1
ATOM 3974 C C . PRO B 1 266 ? 43.736 70.050 35.086 1.00 16.84 266 PRO B C 1
ATOM 3975 O O . PRO B 1 266 ? 44.797 69.864 35.669 1.00 18.56 266 PRO B O 1
ATOM 3979 N N . ILE B 1 267 ? 43.327 69.402 34.004 1.00 16.11 267 ILE B N 1
ATOM 3980 C CA . ILE B 1 267 ? 44.152 68.391 33.336 1.00 15.23 267 ILE B CA 1
ATOM 3981 C C . ILE B 1 267 ? 44.783 69.145 32.176 1.00 15.54 267 ILE B C 1
ATOM 3982 O O . ILE B 1 267 ? 44.105 69.425 31.178 1.00 18.17 267 ILE B O 1
ATOM 3987 N N . LEU B 1 268 ? 46.041 69.450 32.319 1.00 16.36 268 LEU B N 1
ATOM 3988 C CA . LEU B 1 268 ? 46.750 70.328 31.397 1.00 17.29 268 LEU B CA 1
ATOM 3989 C C . LEU B 1 268 ? 47.658 69.623 30.432 1.00 17.45 268 LEU B C 1
ATOM 3990 O O . LEU B 1 268 ? 48.172 68.550 30.724 1.00 17.52 268 LEU B O 1
ATOM 3995 N N . ALA B 1 269 ? 47.850 70.232 29.270 1.00 15.64 269 ALA B N 1
ATOM 3996 C CA . ALA B 1 269 ? 48.762 69.719 28.276 1.00 16.06 269 ALA B CA 1
ATOM 3997 C C . ALA B 1 269 ? 50.210 70.147 28.518 1.00 15.49 269 ALA B C 1
ATOM 3998 O O . ALA B 1 269 ? 51.125 69.600 27.902 1.00 18.21 269 ALA B O 1
ATOM 4000 N N . ASP B 1 270 ? 50.434 71.136 29.387 1.00 16.04 270 ASP B N 1
ATOM 4001 C CA . ASP B 1 270 ? 51.787 71.662 29.610 1.00 15.35 270 ASP B CA 1
ATOM 4002 C C . ASP B 1 270 ? 52.319 71.197 30.971 1.00 14.90 270 ASP B C 1
ATOM 4003 O O . ASP B 1 270 ? 51.620 71.355 31.973 1.00 16.41 270 ASP B O 1
ATOM 4008 N N . GLU B 1 271 ? 53.497 70.597 30.967 1.00 13.70 271 GLU B N 1
ATOM 4009 C CA . GLU B 1 271 ? 54.151 70.024 32.132 1.00 14.10 271 GLU B CA 1
ATOM 4010 C C . GLU B 1 271 ? 55.549 70.646 32.290 1.00 12.63 271 GLU B C 1
ATOM 4011 O O . GLU B 1 271 ? 56.229 70.875 31.308 1.00 14.22 271 GLU B O 1
ATOM 4017 N N . HIS B 1 272 ? 55.966 70.876 33.564 1.00 11.41 272 HIS B N 1
ATOM 4018 C CA . HIS B 1 272 ? 57.098 71.738 33.865 1.00 11.23 272 HIS B CA 1
ATOM 4019 C C . HIS B 1 272 ? 58.151 71.027 34.646 1.00 12.42 272 HIS B C 1
ATOM 4020 O O . HIS B 1 272 ? 57.842 70.080 35.375 1.00 12.67 272 HIS B O 1
ATOM 4027 N N . TYR B 1 273 ? 59.381 71.447 34.417 1.00 13.28 273 TYR B N 1
ATOM 4028 C CA . TYR B 1 273 ? 60.542 70.758 34.956 1.00 13.17 273 TYR B CA 1
ATOM 4029 C C . TYR B 1 273 ? 61.638 71.717 35.420 1.00 14.32 273 TYR B C 1
ATOM 4030 O O . TYR B 1 273 ? 61.781 72.808 34.884 1.00 15.14 273 TYR B O 1
ATOM 4039 N N . VAL B 1 274 ? 62.417 71.249 36.402 1.00 14.99 274 VAL B N 1
ATOM 4040 C CA . VAL B 1 274 ? 63.659 71.894 36.833 1.00 15.97 274 VAL B CA 1
ATOM 4041 C C . VAL B 1 274 ? 64.832 70.984 36.412 1.00 16.44 274 VAL B C 1
ATOM 4042 O O . VAL B 1 274 ? 64.793 69.771 36.623 1.00 14.55 274 VAL B O 1
ATOM 4046 N N . LEU B 1 275 ? 65.903 71.570 35.844 1.00 15.19 275 LEU B N 1
ATOM 4047 C CA . LEU B 1 275 ? 67.043 70.825 35.436 1.00 17.15 275 LEU B CA 1
ATOM 4048 C C . LEU B 1 275 ? 67.967 70.681 36.644 1.00 17.93 275 LEU B C 1
ATOM 4049 O O . LEU B 1 275 ? 68.611 71.669 37.098 1.00 18.96 275 LEU B O 1
ATOM 4054 N N . ALA B 1 276 ? 68.000 69.472 37.177 1.00 18.07 276 ALA B N 1
ATOM 4055 C CA . ALA B 1 276 ? 68.765 69.148 38.392 1.00 19.49 276 ALA B CA 1
ATOM 4056 C C . ALA B 1 276 ? 70.194 68.725 38.125 1.00 20.62 276 ALA B C 1
ATOM 4057 O O . ALA B 1 276 ? 71.080 68.946 38.999 1.00 22.34 276 ALA B O 1
ATOM 4059 N N . GLY B 1 277 ? 70.439 68.101 36.969 1.00 21.00 277 GLY B N 1
ATOM 4060 C CA . GLY B 1 277 ? 71.792 67.706 36.552 1.00 20.66 277 GLY B CA 1
ATOM 4061 C C . GLY B 1 277 ? 71.922 67.748 35.047 1.00 21.42 277 GLY B C 1
ATOM 4062 O O . GLY B 1 277 ? 70.943 67.472 34.337 1.00 19.14 277 GLY B O 1
ATOM 4063 N N . GLY B 1 278 ? 73.109 68.109 34.538 1.00 20.59 278 GLY B N 1
ATOM 4064 C CA . GLY B 1 278 ? 73.315 68.206 33.100 1.00 20.38 278 GLY B CA 1
ATOM 4065 C C . GLY B 1 278 ? 73.230 69.634 32.545 1.00 21.33 278 GLY B C 1
ATOM 4066 O O . GLY B 1 278 ? 72.942 70.572 33.295 1.00 21.19 278 GLY B O 1
ATOM 4067 N N . SER B 1 279 ? 73.528 69.763 31.251 1.00 22.04 279 SER B N 1
ATOM 4068 C CA . SER B 1 279 ? 73.581 71.041 30.527 1.00 23.07 279 SER B CA 1
ATOM 4069 C C . SER B 1 279 ? 72.288 71.298 29.765 1.00 21.70 279 SER B C 1
ATOM 4070 O O . SER B 1 279 ? 71.823 70.437 29.038 1.00 23.00 279 SER B O 1
ATOM 4073 N N . ALA B 1 280 ? 71.749 72.488 29.926 1.00 21.03 280 ALA B N 1
ATOM 4074 C CA . ALA B 1 280 ? 70.585 72.917 29.193 1.00 21.08 280 ALA B CA 1
ATOM 4075 C C . ALA B 1 280 ? 70.877 73.079 27.721 1.00 21.47 280 ALA B C 1
ATOM 4076 O O . ALA B 1 280 ? 72.002 73.488 27.336 1.00 22.91 280 ALA B O 1
ATOM 4078 N N . GLY B 1 281 ? 69.872 72.780 26.902 1.00 20.26 281 GLY B N 1
ATOM 4079 C CA . GLY B 1 281 ? 69.869 73.141 25.489 1.00 19.28 281 GLY B CA 1
ATOM 4080 C C . GLY B 1 281 ? 69.234 74.532 25.351 1.00 17.83 281 GLY B C 1
ATOM 4081 O O . GLY B 1 281 ? 69.188 75.305 26.296 1.00 17.02 281 GLY B O 1
ATOM 4082 N N . ALA B 1 282 ? 68.700 74.798 24.160 1.00 17.45 282 ALA B N 1
ATOM 4083 C CA . ALA B 1 282 ? 68.194 76.121 23.825 1.00 17.99 282 ALA B CA 1
ATOM 4084 C C . ALA B 1 282 ? 66.950 76.490 24.618 1.00 18.15 282 ALA B C 1
ATOM 4085 O O . ALA B 1 282 ? 66.056 75.671 24.756 1.00 17.15 282 ALA B O 1
ATOM 4087 N N . ARG B 1 283 ? 66.914 77.688 25.163 1.00 16.21 283 ARG B N 1
ATOM 4088 C CA . ARG B 1 283 ? 65.802 78.189 25.900 1.00 16.37 283 ARG B CA 1
ATOM 4089 C C . ARG B 1 283 ? 65.001 79.209 25.129 1.00 16.62 283 ARG B C 1
ATOM 4090 O O . ARG B 1 283 ? 65.545 79.969 24.285 1.00 17.44 283 ARG B O 1
ATOM 4098 N N . ASP B 1 284 ? 63.721 79.257 25.448 1.00 17.59 284 ASP B N 1
ATOM 4099 C CA . ASP B 1 284 ? 62.820 80.253 24.857 1.00 17.79 284 ASP B CA 1
ATOM 4100 C C . ASP B 1 284 ? 62.831 81.608 25.596 1.00 17.54 284 ASP B C 1
ATOM 4101 O O . ASP B 1 284 ? 63.683 81.852 26.479 1.00 17.44 284 ASP B O 1
ATOM 4106 N N . GLU B 1 285 ? 61.887 82.495 25.253 1.00 18.94 285 GLU B N 1
ATOM 4107 C CA . GLU B 1 285 ? 61.904 83.828 25.848 1.00 19.00 285 GLU B CA 1
ATOM 4108 C C . GLU B 1 285 ? 61.586 83.890 27.320 1.00 18.81 285 GLU B C 1
ATOM 4109 O O . GLU B 1 285 ? 61.880 84.871 27.955 1.00 19.65 285 GLU B O 1
ATOM 4115 N N . ARG B 1 286 ? 60.980 82.821 27.869 1.00 17.75 286 ARG B N 1
ATOM 4116 C CA . ARG B 1 286 ? 60.812 82.673 29.304 1.00 19.06 286 ARG B CA 1
ATOM 4117 C C . ARG B 1 286 ? 62.057 82.104 30.012 1.00 18.21 286 ARG B C 1
ATOM 4118 O O . ARG B 1 286 ? 62.111 82.092 31.244 1.00 18.68 286 ARG B O 1
ATOM 4126 N N . GLY B 1 287 ? 63.060 81.690 29.251 1.00 17.21 287 GLY B N 1
ATOM 4127 C CA . GLY B 1 287 ? 64.245 81.046 29.741 1.00 16.11 287 GLY B CA 1
ATOM 4128 C C . GLY B 1 287 ? 63.998 79.556 29.951 1.00 15.87 287 GLY B C 1
ATOM 4129 O O . GLY B 1 287 ? 64.706 78.913 30.725 1.00 17.34 287 GLY B O 1
ATOM 4130 N N . TRP B 1 288 ? 63.031 79.013 29.240 1.00 15.30 288 TRP B N 1
ATOM 4131 C CA . TRP B 1 288 ? 62.712 77.583 29.402 1.00 16.56 288 TRP B CA 1
ATOM 4132 C C . TRP B 1 288 ? 63.153 76.805 28.194 1.00 16.21 288 TRP B C 1
ATOM 4133 O O . TRP B 1 288 ? 62.870 77.231 27.064 1.00 16.83 288 TRP B O 1
ATOM 4144 N N . GLU B 1 289 ? 63.726 75.614 28.400 1.00 15.60 289 GLU B N 1
ATOM 4145 C CA . GLU B 1 289 ? 63.893 74.676 27.310 1.00 16.40 289 GLU B CA 1
ATOM 4146 C C . GLU B 1 289 ? 62.482 74.236 26.955 1.00 15.02 289 GLU B C 1
ATOM 4147 O O . GLU B 1 289 ? 61.600 74.288 27.840 1.00 15.55 289 GLU B O 1
ATOM 4153 N N . THR B 1 290 ? 62.235 73.864 25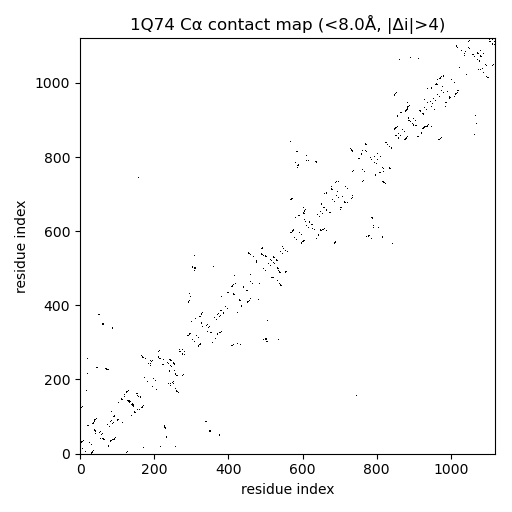.705 1.00 15.56 290 THR B N 1
ATOM 4154 C CA . THR B 1 290 ? 60.912 73.313 25.325 1.00 17.08 290 THR B CA 1
ATOM 4155 C C . THR B 1 290 ? 60.929 71.842 24.922 1.00 16.15 290 THR B C 1
ATOM 4156 O O . THR B 1 290 ? 59.993 71.344 24.311 1.00 16.48 290 THR B O 1
ATOM 4160 N N . ASP B 1 291 ? 62.012 71.152 25.253 1.00 16.01 291 ASP B N 1
ATOM 4161 C CA . ASP B 1 291 ? 62.217 69.765 24.910 1.00 16.07 291 ASP B CA 1
ATOM 4162 C C . ASP B 1 291 ? 63.145 69.265 25.949 1.00 15.77 291 ASP B C 1
ATOM 4163 O O . ASP B 1 291 ? 64.184 69.853 26.163 1.00 15.57 291 ASP B O 1
ATOM 4168 N N . LEU B 1 292 ? 62.788 68.153 26.606 1.00 15.07 292 LEU B N 1
ATOM 4169 C CA . LEU B 1 292 ? 63.718 67.581 27.597 1.00 15.82 292 LEU B CA 1
ATOM 4170 C C . LEU B 1 292 ? 65.022 67.083 26.945 1.00 16.58 292 LEU B C 1
ATOM 4171 O O . LEU B 1 292 ? 66.036 66.965 27.630 1.00 16.49 292 LEU B O 1
ATOM 4176 N N . LEU B 1 293 ? 64.950 66.762 25.665 1.00 16.51 293 LEU B N 1
ATOM 4177 C CA . LEU B 1 293 ? 66.086 66.280 24.875 1.00 17.42 293 LEU B CA 1
ATOM 4178 C C . LEU B 1 293 ? 66.966 67.411 24.306 1.00 17.61 293 LEU B C 1
ATOM 4179 O O . LEU B 1 293 ? 67.949 67.112 23.606 1.00 18.03 293 LEU B O 1
ATOM 4184 N N . ALA B 1 294 ? 66.653 68.661 24.634 1.00 16.98 294 ALA B N 1
ATOM 4185 C CA . ALA B 1 294 ? 67.369 69.802 24.051 1.00 18.30 294 ALA B CA 1
ATOM 4186 C C . ALA B 1 294 ? 68.835 69.713 24.297 1.00 19.13 294 ALA B C 1
ATOM 4187 O O . ALA B 1 294 ? 69.287 69.422 25.405 1.00 18.58 294 ALA B O 1
ATOM 4189 N N . GLY B 1 295 ? 69.587 69.989 23.225 1.00 21.43 295 GLY B N 1
ATOM 4190 C CA . GLY B 1 295 ? 71.036 69.987 23.302 1.00 23.00 295 GLY B CA 1
ATOM 4191 C C . GLY B 1 295 ? 71.680 68.632 23.114 1.00 24.14 295 GLY B C 1
ATOM 4192 O O . GLY B 1 295 ? 72.894 68.582 23.099 1.00 25.95 295 GLY B O 1
ATOM 4193 N N . LEU B 1 296 ? 70.907 67.553 22.964 1.00 24.59 296 LEU B N 1
ATOM 4194 C CA . LEU B 1 296 ? 71.489 66.208 22.873 1.00 25.14 296 LEU B CA 1
ATOM 4195 C C . LEU B 1 296 ? 71.658 65.692 21.468 1.00 26.79 296 LEU B C 1
ATOM 4196 O O . LEU B 1 296 ? 72.208 64.599 21.288 1.00 27.18 296 LEU B O 1
ATOM 4201 N N . GLY B 1 297 ? 71.122 66.407 20.488 1.00 27.86 297 GLY B N 1
ATOM 4202 C CA . GLY B 1 297 ? 71.419 66.091 19.105 1.00 29.91 297 GLY B CA 1
ATOM 4203 C C . GLY B 1 297 ? 70.417 65.206 18.388 1.00 30.32 297 GLY B C 1
ATOM 4204 O O . GLY B 1 297 ? 70.796 64.658 17.351 1.00 32.51 297 GLY B O 1
ATOM 4205 N N . PHE B 1 298 ? 69.177 65.073 18.865 1.00 30.05 298 PHE B N 1
ATOM 4206 C CA . PHE B 1 298 ? 68.171 64.271 18.129 1.00 30.61 298 PHE B CA 1
ATOM 4207 C C . PHE B 1 298 ? 67.424 65.135 17.133 1.00 32.18 298 PHE B C 1
ATOM 4208 O O . PHE B 1 298 ? 67.359 66.344 17.341 1.00 35.07 298 PHE B O 1
ATOM 4216 N N . SER C 1 2 ? -12.190 58.543 79.748 1.00 43.34 2 SER C N 1
ATOM 4217 C CA . SER C 1 2 ? -12.019 59.972 79.367 1.00 43.24 2 SER C CA 1
ATOM 4218 C C . SER C 1 2 ? -12.131 60.138 77.854 1.00 41.90 2 SER C C 1
ATOM 4219 O O . SER C 1 2 ? -12.464 59.177 77.147 1.00 44.17 2 SER C O 1
ATOM 4222 N N . GLU C 1 3 ? -11.972 61.357 77.356 1.00 39.65 3 GLU C N 1
ATOM 4223 C CA . GLU C 1 3 ? -11.939 61.560 75.940 1.00 37.26 3 GLU C CA 1
ATOM 4224 C C . GLU C 1 3 ? -10.470 61.216 75.553 1.00 33.42 3 GLU C C 1
ATOM 4225 O O . GLU C 1 3 ? -10.250 60.197 74.918 1.00 32.48 3 GLU C O 1
ATOM 4231 N N . THR C 1 4 ? -9.484 61.975 76.018 1.00 29.21 4 THR C N 1
ATOM 4232 C CA . THR C 1 4 ? -8.092 61.782 75.583 1.00 27.21 4 THR C CA 1
ATOM 4233 C C . THR C 1 4 ? -7.379 60.648 76.354 1.00 24.60 4 THR C C 1
ATOM 4234 O O . THR C 1 4 ? -7.326 60.721 77.587 1.00 21.98 4 THR C O 1
ATOM 4238 N N . PRO C 1 5 ? -6.798 59.663 75.662 1.00 22.14 5 PRO C N 1
ATOM 4239 C CA . PRO C 1 5 ? -6.081 58.586 76.378 1.00 21.14 5 PRO C CA 1
ATOM 4240 C C . PRO C 1 5 ? -4.803 59.120 77.011 1.00 18.59 5 PRO C C 1
ATOM 4241 O O . PRO C 1 5 ? -4.162 60.029 76.475 1.00 17.95 5 PRO C O 1
ATOM 4245 N N . ARG C 1 6 ? -4.477 58.565 78.175 1.00 18.33 6 ARG C N 1
ATOM 4246 C CA . ARG C 1 6 ? -3.305 58.934 78.946 1.00 17.13 6 ARG C CA 1
ATOM 4247 C C . ARG C 1 6 ? -2.476 57.643 79.221 1.00 16.41 6 ARG C C 1
ATOM 4248 O O . ARG C 1 6 ? -3.011 56.647 79.683 1.00 16.84 6 ARG C O 1
ATOM 4256 N N . LEU C 1 7 ? -1.202 57.689 78.872 1.00 16.12 7 LEU C N 1
ATOM 4257 C CA . LEU C 1 7 ? -0.287 56.522 79.050 1.00 14.87 7 LEU C CA 1
ATOM 4258 C C . LEU C 1 7 ? 0.941 56.971 79.810 1.00 14.20 7 LEU C C 1
ATOM 4259 O O . LEU C 1 7 ? 1.448 58.091 79.583 1.00 14.15 7 LEU C O 1
ATOM 4264 N N . LEU C 1 8 ? 1.483 56.054 80.621 1.00 13.52 8 LEU C N 1
ATOM 4265 C CA . LEU C 1 8 ? 2.658 56.283 81.411 1.00 14.84 8 LEU C CA 1
ATOM 4266 C C . LEU C 1 8 ? 3.640 55.126 81.259 1.00 14.15 8 LEU C C 1
ATOM 4267 O O . LEU C 1 8 ? 3.271 53.981 81.477 1.00 15.65 8 LEU C O 1
ATOM 4272 N N . PHE C 1 9 ? 4.877 55.473 80.898 1.00 12.60 9 PHE C N 1
ATOM 4273 C CA . PHE C 1 9 ? 5.953 54.484 80.744 1.00 13.17 9 PHE C CA 1
ATOM 4274 C C . PHE C 1 9 ? 6.952 54.780 81.840 1.00 13.80 9 PHE C C 1
ATOM 4275 O O . PHE C 1 9 ? 7.426 55.932 81.911 1.00 12.67 9 PHE C O 1
ATOM 4283 N N . VAL C 1 10 ? 7.402 53.756 82.583 1.00 13.09 10 VAL C N 1
ATOM 4284 C CA . VAL C 1 10 ? 8.315 53.940 83.704 1.00 12.71 10 VAL C CA 1
ATOM 4285 C C . VAL C 1 10 ? 9.589 53.168 83.409 1.00 12.22 10 VAL C C 1
ATOM 4286 O O . VAL C 1 10 ? 9.540 51.952 83.313 1.00 12.38 10 VAL C O 1
ATOM 4290 N N . HIS C 1 11 ? 10.708 53.898 83.278 1.00 11.21 11 HIS C N 1
ATOM 4291 C CA . HIS C 1 11 ? 12.006 53.374 82.846 1.00 11.04 11 HIS C CA 1
ATOM 4292 C C . HIS C 1 11 ? 13.117 53.688 83.827 1.00 11.29 11 HIS C C 1
ATOM 4293 O O . HIS C 1 11 ? 12.990 54.626 84.628 1.00 12.12 11 HIS C O 1
ATOM 4300 N N . ALA C 1 12 ? 14.188 52.934 83.758 1.00 11.20 12 ALA C N 1
ATOM 4301 C CA . ALA C 1 12 ? 15.267 53.095 84.727 1.00 9.93 12 ALA C CA 1
ATOM 4302 C C . ALA C 1 12 ? 16.254 54.176 84.357 1.00 11.44 12 ALA C C 1
ATOM 4303 O O . ALA C 1 12 ? 16.661 54.957 85.241 1.00 12.31 12 ALA C O 1
ATOM 4305 N N . HIS C 1 13 ? 16.645 54.232 83.079 1.00 11.66 13 HIS C N 1
ATOM 4306 C CA . HIS C 1 13 ? 17.758 55.028 82.632 1.00 12.97 13 HIS C CA 1
ATOM 4307 C C . HIS C 1 13 ? 17.336 55.879 81.403 1.00 13.40 13 HIS C C 1
ATOM 4308 O O . HIS C 1 13 ? 16.458 55.478 80.657 1.00 12.07 13 HIS C O 1
ATOM 4315 N N . PRO C 1 14 ? 18.040 56.970 81.122 1.00 13.92 14 PRO C N 1
ATOM 4316 C CA . PRO C 1 14 ? 17.767 57.684 79.861 1.00 13.45 14 PRO C CA 1
ATOM 4317 C C . PRO C 1 14 ? 18.318 56.860 78.671 1.00 15.09 14 PRO C C 1
ATOM 4318 O O . PRO C 1 14 ? 19.516 56.586 78.633 1.00 16.59 14 PRO C O 1
ATOM 4322 N N . ASP C 1 15 ? 17.418 56.473 77.782 1.00 14.95 15 ASP C N 1
ATOM 4323 C CA . ASP C 1 15 ? 17.583 55.651 76.595 1.00 14.26 15 ASP C CA 1
ATOM 4324 C C . ASP C 1 15 ? 16.660 54.461 76.601 1.00 13.13 15 ASP C C 1
ATOM 4325 O O . ASP C 1 15 ? 16.281 53.976 75.560 1.00 12.68 15 ASP C O 1
ATOM 4330 N N . ASP C 1 16 ? 16.346 53.967 77.767 1.00 11.97 16 ASP C N 1
ATOM 4331 C CA . ASP C 1 16 ? 15.484 52.791 77.858 1.00 10.60 16 ASP C CA 1
ATOM 4332 C C . ASP C 1 16 ? 14.107 53.007 77.239 1.00 11.46 16 ASP C C 1
ATOM 4333 O O . ASP C 1 16 ? 13.540 52.087 76.659 1.00 12.70 16 ASP C O 1
ATOM 4338 N N . GLU C 1 17 ? 13.596 54.226 77.386 1.00 11.03 17 GLU C N 1
ATOM 4339 C CA . GLU C 1 17 ? 12.326 54.622 76.826 1.00 11.11 17 GLU C CA 1
ATOM 4340 C C . GLU C 1 17 ? 12.298 54.471 75.292 1.00 10.66 17 GLU C C 1
ATOM 4341 O O . GLU C 1 17 ? 11.277 54.048 74.705 1.00 12.59 17 GLU C O 1
ATOM 4347 N N . SER C 1 18 ? 13.428 54.811 74.688 1.00 11.89 18 SER C N 1
ATOM 4348 C CA . SER C 1 18 ? 13.531 54.789 73.231 1.00 12.12 18 SER C CA 1
ATOM 4349 C C . SER C 1 18 ? 13.817 53.386 72.760 1.00 12.95 18 SER C C 1
ATOM 4350 O O . SER C 1 18 ? 13.221 52.932 71.790 1.00 13.19 18 SER C O 1
ATOM 4353 N N . LEU C 1 19 ? 14.743 52.718 73.424 1.00 12.81 19 LEU C N 1
ATOM 4354 C CA . LEU C 1 19 ? 15.106 51.338 73.062 1.00 13.91 19 LEU C CA 1
ATOM 4355 C C . LEU C 1 19 ? 13.922 50.402 73.172 1.00 15.02 19 LEU C C 1
ATOM 4356 O O . LEU C 1 19 ? 13.676 49.623 72.262 1.00 16.57 19 LEU C O 1
ATOM 4361 N N . SER C 1 20 ? 13.151 50.481 74.258 1.00 13.84 20 SER C N 1
ATOM 4362 C CA . SER C 1 20 ? 12.045 49.566 74.470 1.00 14.75 20 SER C CA 1
ATOM 4363 C C . SER C 1 20 ? 10.753 49.974 73.770 1.00 14.08 20 SER C C 1
ATOM 4364 O O . SER C 1 20 ? 10.084 49.174 73.137 1.00 15.59 20 SER C O 1
ATOM 4367 N N . ASN C 1 21 ? 10.404 51.235 73.937 1.00 12.40 21 ASN C N 1
ATOM 4368 C CA . ASN C 1 21 ? 9.076 51.760 73.580 1.00 11.04 21 ASN C CA 1
ATOM 4369 C C . ASN C 1 21 ? 9.014 52.993 72.653 1.00 10.87 21 ASN C C 1
ATOM 4370 O O . ASN C 1 21 ? 8.001 53.618 72.563 1.00 11.84 21 ASN C O 1
ATOM 4375 N N . GLY C 1 22 ? 10.087 53.319 71.956 1.00 11.79 22 GLY C N 1
ATOM 4376 C CA . GLY C 1 22 ? 10.155 54.516 71.131 1.00 12.01 22 GLY C CA 1
ATOM 4377 C C . GLY C 1 22 ? 9.049 54.527 70.075 1.00 12.88 22 GLY C C 1
ATOM 4378 O O . GLY C 1 22 ? 8.340 55.529 69.927 1.00 11.78 22 GLY C O 1
ATOM 4379 N N . ALA C 1 23 ? 8.849 53.408 69.388 1.00 14.12 23 ALA C N 1
ATOM 4380 C CA . ALA C 1 23 ? 7.793 53.437 68.343 1.00 14.66 23 ALA C CA 1
ATOM 4381 C C . ALA C 1 23 ? 6.387 53.499 68.946 1.00 14.57 23 ALA C C 1
ATOM 4382 O O . ALA C 1 23 ? 5.488 54.123 68.353 1.00 13.97 23 ALA C O 1
ATOM 4384 N N . THR C 1 24 ? 6.152 52.817 70.066 1.00 11.91 24 THR C N 1
ATOM 4385 C CA . THR C 1 24 ? 4.888 52.899 70.746 1.00 12.84 24 THR C CA 1
ATOM 4386 C C . THR C 1 24 ? 4.584 54.317 71.213 1.00 12.96 24 THR C C 1
ATOM 4387 O O . THR C 1 24 ? 3.473 54.811 71.026 1.00 14.34 24 THR C O 1
ATOM 4391 N N . ILE C 1 25 ? 5.568 54.936 71.855 1.00 11.97 25 ILE C N 1
ATOM 4392 C CA . ILE C 1 25 ? 5.371 56.296 72.375 1.00 12.74 25 ILE C CA 1
ATOM 4393 C C . ILE C 1 25 ? 4.978 57.208 71.184 1.00 13.73 25 ILE C C 1
ATOM 4394 O O . ILE C 1 25 ? 3.994 57.991 71.244 1.00 13.41 25 ILE C O 1
ATOM 4399 N N . ALA C 1 26 ? 5.801 57.157 70.149 1.00 13.23 26 ALA C N 1
ATOM 4400 C CA . ALA C 1 26 ? 5.573 57.989 68.947 1.00 13.78 26 ALA C CA 1
ATOM 4401 C C . ALA C 1 26 ? 4.235 57.681 68.272 1.00 15.81 26 ALA C C 1
ATOM 4402 O O . ALA C 1 26 ? 3.531 58.610 67.799 1.00 15.76 26 ALA C O 1
ATOM 4404 N N . HIS C 1 27 ? 3.859 56.410 68.247 1.00 15.82 27 HIS C N 1
ATOM 4405 C CA . HIS C 1 27 ? 2.528 56.023 67.733 1.00 16.66 27 HIS C CA 1
ATOM 4406 C C . HIS C 1 27 ? 1.381 56.748 68.472 1.00 16.78 27 HIS C C 1
ATOM 4407 O O . HIS C 1 27 ? 0.522 57.370 67.865 1.00 17.28 27 HIS C O 1
ATOM 4414 N N . TYR C 1 28 ? 1.378 56.672 69.795 1.00 15.37 28 TYR C N 1
ATOM 4415 C CA . TYR C 1 28 ? 0.343 57.261 70.601 1.00 16.61 28 TYR C CA 1
ATOM 4416 C C . TYR C 1 28 ? 0.406 58.786 70.599 1.00 15.79 28 TYR C C 1
ATOM 4417 O O . TYR C 1 28 ? -0.660 59.401 70.469 1.00 16.14 28 TYR C O 1
ATOM 4426 N N . THR C 1 29 ? 1.598 59.417 70.639 1.00 16.22 29 THR C N 1
ATOM 4427 C CA . THR C 1 29 ? 1.599 60.874 70.699 1.00 16.66 29 THR C CA 1
ATOM 4428 C C . THR C 1 29 ? 1.130 61.447 69.393 1.00 17.80 29 THR C C 1
ATOM 4429 O O . THR C 1 29 ? 0.452 62.501 69.400 1.00 18.46 29 THR C O 1
ATOM 4433 N N . SER C 1 30 ? 1.505 60.787 68.307 1.00 18.44 30 SER C N 1
ATOM 4434 C CA . SER C 1 30 ? 1.125 61.277 66.978 1.00 21.50 30 SER C CA 1
ATOM 4435 C C . SER C 1 30 ? -0.358 61.180 66.738 1.00 22.61 30 SER C C 1
ATOM 4436 O O . SER C 1 30 ? -0.853 61.913 65.838 1.00 24.40 30 SER C O 1
ATOM 4439 N N . ARG C 1 31 ? -1.066 60.337 67.504 1.00 21.87 31 ARG C N 1
ATOM 4440 C CA . ARG C 1 31 ? -2.537 60.255 67.454 1.00 23.34 31 ARG C CA 1
ATOM 4441 C C . ARG C 1 31 ? -3.257 61.005 68.583 1.00 22.05 31 ARG C C 1
ATOM 4442 O O . ARG C 1 31 ? -4.429 60.741 68.853 1.00 25.12 31 ARG C O 1
ATOM 4450 N N . GLY C 1 32 ? -2.585 61.957 69.208 1.00 21.60 32 GLY C N 1
ATOM 4451 C CA . GLY C 1 32 ? -3.159 62.795 70.234 1.00 21.22 32 GLY C CA 1
ATOM 4452 C C . GLY C 1 32 ? -3.260 62.322 71.650 1.00 21.21 32 GLY C C 1
ATOM 4453 O O . GLY C 1 32 ? -3.812 63.039 72.470 1.00 22.36 32 GLY C O 1
ATOM 4454 N N . ALA C 1 33 ? -2.711 61.140 71.977 1.00 19.19 33 ALA C N 1
ATOM 4455 C CA . ALA C 1 33 ? -2.703 60.682 73.335 1.00 18.96 33 ALA C CA 1
ATOM 4456 C C . ALA C 1 33 ? -1.770 61.552 74.156 1.00 19.19 33 ALA C C 1
ATOM 4457 O O . ALA C 1 33 ? -0.867 62.143 73.602 1.00 19.79 33 ALA C O 1
ATOM 4459 N N . GLN C 1 34 ? -1.995 61.598 75.451 1.00 18.20 34 GLN C N 1
ATOM 4460 C CA . GLN C 1 34 ? -1.099 62.280 76.369 1.00 18.60 34 GLN C CA 1
ATOM 4461 C C . GLN C 1 34 ? -0.169 61.180 76.881 1.00 17.87 34 GLN C C 1
ATOM 4462 O O . GLN C 1 34 ? -0.633 60.287 77.561 1.00 18.20 34 GLN C O 1
ATOM 4468 N N . VAL C 1 35 ? 1.108 61.213 76.502 1.00 16.08 35 VAL C N 1
ATOM 4469 C CA . VAL C 1 35 ? 2.044 60.171 76.910 1.00 16.18 35 VAL C CA 1
ATOM 4470 C C . VAL C 1 35 ? 3.127 60.782 77.806 1.00 15.19 35 VAL C C 1
ATOM 4471 O O . VAL C 1 35 ? 3.729 61.812 77.446 1.00 16.51 35 VAL C O 1
ATOM 4475 N N . HIS C 1 36 ? 3.450 60.126 78.923 1.00 13.22 36 HIS C N 1
ATOM 4476 C CA . HIS C 1 36 ? 4.494 60.618 79.796 1.00 14.04 36 HIS C CA 1
ATOM 4477 C C . HIS C 1 36 ? 5.447 59.476 80.070 1.00 13.10 36 HIS C C 1
ATOM 4478 O O . HIS C 1 36 ? 5.027 58.335 80.015 1.00 13.33 36 HIS C O 1
ATOM 4485 N N . VAL C 1 37 ? 6.703 59.830 80.223 1.00 11.72 37 VAL C N 1
ATOM 4486 C CA . VAL C 1 37 ? 7.773 58.889 80.627 1.00 12.56 37 VAL C CA 1
ATOM 4487 C C . VAL C 1 37 ? 8.304 59.365 81.954 1.00 12.85 37 VAL C C 1
ATOM 4488 O O . VAL C 1 37 ? 8.682 60.538 82.074 1.00 12.17 37 VAL C O 1
ATOM 4492 N N . VAL C 1 38 ? 8.427 58.412 82.897 1.00 11.94 38 VAL C N 1
ATOM 4493 C CA . VAL C 1 38 ? 9.108 58.625 84.168 1.00 12.29 38 VAL C CA 1
ATOM 4494 C C . VAL C 1 38 ? 10.433 57.890 84.046 1.00 11.52 38 VAL C C 1
ATOM 4495 O O . VAL C 1 38 ? 10.457 56.731 83.703 1.00 11.69 38 VAL C O 1
ATOM 4499 N N . THR C 1 39 ? 11.526 58.579 84.318 1.00 10.77 39 THR C N 1
ATOM 4500 C CA . THR C 1 39 ? 12.847 57.981 84.322 1.00 11.14 39 THR C CA 1
ATOM 4501 C C . THR C 1 39 ? 13.400 57.977 85.762 1.00 11.85 39 THR C C 1
ATOM 4502 O O . THR C 1 39 ? 13.420 58.999 86.415 1.00 11.65 39 THR C O 1
ATOM 4506 N N . CYS C 1 40 ? 13.806 56.810 86.234 1.00 10.79 40 CYS C N 1
ATOM 4507 C CA . CYS C 1 40 ? 14.113 56.687 87.690 1.00 12.44 40 CYS C CA 1
ATOM 4508 C C . CYS C 1 40 ? 15.485 57.194 88.100 1.00 12.70 40 CYS C C 1
ATOM 4509 O O . CYS C 1 40 ? 15.659 57.564 89.261 1.00 12.36 40 CYS C O 1
ATOM 4512 N N . THR C 1 41 ? 16.410 57.308 87.179 1.00 12.02 41 THR C N 1
ATOM 4513 C CA . THR C 1 41 ? 17.760 57.817 87.427 1.00 12.20 41 THR C CA 1
ATOM 4514 C C . THR C 1 41 ? 18.340 58.616 86.249 1.00 12.43 41 THR C C 1
ATOM 4515 O O . THR C 1 41 ? 17.798 58.595 85.144 1.00 13.35 41 THR C O 1
ATOM 4519 N N . LEU C 1 42 ? 19.386 59.376 86.496 1.00 12.10 42 LEU C N 1
ATOM 4520 C CA . LEU C 1 42 ? 19.999 60.145 85.421 1.00 12.84 42 LEU C CA 1
ATOM 4521 C C . LEU C 1 42 ? 20.954 59.331 84.582 1.00 12.45 42 LEU C C 1
ATOM 4522 O O . LEU C 1 42 ? 21.436 59.843 83.575 1.00 12.76 42 LEU C O 1
ATOM 4527 N N . GLY C 1 43 ? 21.277 58.111 84.963 1.00 12.85 43 GLY C N 1
ATOM 4528 C CA . GLY C 1 43 ? 22.304 57.383 84.234 1.00 13.18 43 GLY C CA 1
ATOM 4529 C C . GLY C 1 43 ? 23.713 57.857 84.503 1.00 14.62 43 GLY C C 1
ATOM 4530 O O . GLY C 1 43 ? 24.599 57.892 83.632 1.00 14.10 43 GLY C O 1
ATOM 4531 N N . GLU C 1 44 ? 23.968 58.189 85.753 1.00 13.27 44 GLU C N 1
ATOM 4532 C CA . GLU C 1 44 ? 25.275 58.674 86.170 1.00 13.13 44 GLU C CA 1
ATOM 4533 C C . GLU C 1 44 ? 26.461 57.731 85.949 1.00 14.45 44 GLU C C 1
ATOM 4534 O O . GLU C 1 44 ? 27.595 58.202 85.789 1.00 16.49 44 GLU C O 1
ATOM 4540 N N . GLU C 1 45 ? 26.166 56.428 85.999 1.00 14.23 45 GLU C N 1
ATOM 4541 C CA . GLU C 1 45 ? 27.177 55.364 85.907 1.00 16.14 45 GLU C CA 1
ATOM 4542 C C . GLU C 1 45 ? 27.373 54.831 84.521 1.00 15.98 45 GLU C C 1
ATOM 4543 O O . GLU C 1 45 ? 28.072 53.786 84.329 1.00 18.90 45 GLU C O 1
ATOM 4549 N N . GLY C 1 46 ? 26.806 55.503 83.511 1.00 15.35 46 GLY C N 1
ATOM 4550 C CA . GLY C 1 46 ? 26.959 55.032 82.147 1.00 17.63 46 GLY C CA 1
ATOM 4551 C C . GLY C 1 46 ? 28.364 55.166 81.612 1.00 17.78 46 GLY C C 1
ATOM 4552 O O . GLY C 1 46 ? 29.235 55.870 82.140 1.00 18.77 46 GLY C O 1
ATOM 4553 N N . GLU C 1 47 ? 28.583 54.425 80.532 1.00 19.21 47 GLU C N 1
ATOM 4554 C CA . GLU C 1 47 ? 29.776 54.533 79.744 1.00 20.74 47 GLU C CA 1
ATOM 4555 C C . GLU C 1 47 ? 29.477 55.603 78.695 1.00 19.86 47 GLU C C 1
ATOM 4556 O O . GLU C 1 47 ? 28.318 55.994 78.512 1.00 20.22 47 GLU C O 1
ATOM 4562 N N . VAL C 1 48 ? 30.511 56.091 78.017 1.00 18.46 48 VAL C N 1
ATOM 4563 C CA . VAL C 1 48 ? 30.381 57.025 76.894 1.00 19.52 48 VAL C CA 1
ATOM 4564 C C . VAL C 1 48 ? 31.029 56.459 75.619 1.00 20.70 48 VAL C C 1
ATOM 4565 O O . VAL C 1 48 ? 32.161 56.005 75.642 1.00 20.83 48 VAL C O 1
ATOM 4569 N N . ILE C 1 49 ? 30.315 56.583 74.512 1.00 20.88 49 ILE C N 1
ATOM 4570 C CA . ILE C 1 49 ? 30.849 56.281 73.201 1.00 21.97 49 ILE C CA 1
ATOM 4571 C C . ILE C 1 49 ? 31.534 57.548 72.718 1.00 22.25 49 ILE C C 1
ATOM 4572 O O . ILE C 1 49 ? 30.946 58.635 72.719 1.00 23.06 49 ILE C O 1
ATOM 4577 N N . GLY C 1 50 ? 32.766 57.408 72.265 1.00 23.85 50 GLY C N 1
ATOM 4578 C CA . GLY C 1 50 ? 33.505 58.523 71.743 1.00 23.63 50 GLY C CA 1
ATOM 4579 C C . GLY C 1 50 ? 34.302 59.237 72.810 1.00 24.05 50 GLY C C 1
ATOM 4580 O O . GLY C 1 50 ? 34.157 59.020 74.015 1.00 24.60 50 GLY C O 1
ATOM 4581 N N . ASP C 1 51 ? 35.135 60.130 72.326 1.00 24.46 51 ASP C N 1
ATOM 4582 C CA . ASP C 1 51 ? 36.099 60.807 73.165 1.00 25.09 51 ASP C CA 1
ATOM 4583 C C . ASP C 1 51 ? 35.583 62.136 73.722 1.00 22.68 51 ASP C C 1
ATOM 4584 O O . ASP C 1 51 ? 36.035 62.552 74.775 1.00 23.81 51 ASP C O 1
ATOM 4589 N N . ARG C 1 52 ? 34.693 62.816 73.008 1.00 22.27 52 ARG C N 1
ATOM 4590 C CA . ARG C 1 52 ? 34.348 64.187 73.375 1.00 22.22 52 ARG C CA 1
ATOM 4591 C C . ARG C 1 52 ? 33.810 64.304 74.795 1.00 20.74 52 ARG C C 1
ATOM 4592 O O . ARG C 1 52 ? 34.195 65.209 75.483 1.00 21.74 52 ARG C O 1
ATOM 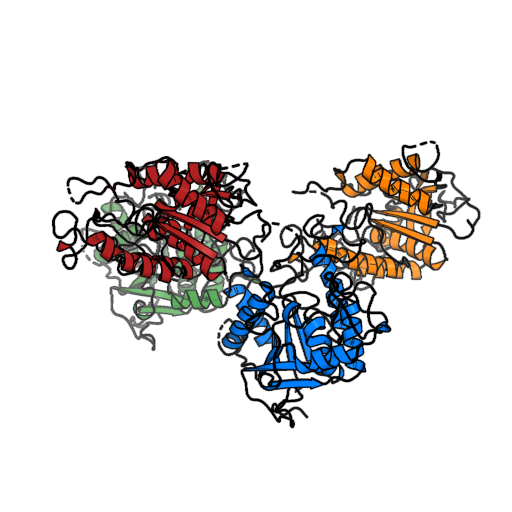4600 N N . TRP C 1 53 ? 32.939 63.391 75.200 1.00 20.77 53 TRP C N 1
ATOM 4601 C CA . TRP C 1 53 ? 32.350 63.428 76.549 1.00 18.77 53 TRP C CA 1
ATOM 4602 C C . TRP C 1 53 ? 32.930 62.406 77.506 1.00 18.88 53 TRP C C 1
ATOM 4603 O O . TRP C 1 53 ? 32.368 62.174 78.563 1.00 17.67 53 TRP C O 1
ATOM 4614 N N . ALA C 1 54 ? 34.058 61.773 77.147 1.00 18.55 54 ALA C N 1
ATOM 4615 C CA . ALA C 1 54 ? 34.674 60.723 77.938 1.00 19.05 54 ALA C CA 1
ATOM 4616 C C . ALA C 1 54 ? 35.116 61.089 79.344 1.00 18.02 54 ALA C C 1
ATOM 4617 O O . ALA C 1 54 ? 35.036 60.267 80.218 1.00 18.63 54 ALA C O 1
ATOM 4619 N N . GLN C 1 55 ? 35.467 62.344 79.590 1.00 18.15 55 GLN C N 1
ATOM 4620 C CA . GLN C 1 55 ? 35.860 62.751 80.920 1.00 17.94 55 GLN C CA 1
ATOM 4621 C C . GLN C 1 55 ? 34.651 63.022 81.809 1.00 18.39 55 GLN C C 1
ATOM 4622 O O . GLN C 1 55 ? 34.826 63.396 82.980 1.00 19.04 55 GLN C O 1
ATOM 4628 N N . LEU C 1 56 ? 33.435 62.943 81.262 1.00 17.37 56 LEU C N 1
ATOM 4629 C CA . LEU C 1 56 ? 32.246 63.071 82.121 1.00 17.18 56 LEU C CA 1
ATOM 4630 C C . LEU C 1 56 ? 31.872 61.855 82.962 1.00 17.10 56 LEU C C 1
ATOM 4631 O O . LEU C 1 56 ? 31.026 61.979 83.872 1.00 16.48 56 LEU C O 1
ATOM 4636 N N . THR C 1 57 ? 32.431 60.680 82.676 1.00 16.33 57 THR C N 1
ATOM 4637 C CA . THR C 1 57 ? 32.056 59.484 83.382 1.00 16.56 57 THR C CA 1
ATOM 4638 C C . THR C 1 57 ? 32.470 59.572 84.858 1.00 17.24 57 THR C C 1
ATOM 4639 O O . THR C 1 57 ? 33.328 60.358 85.229 1.00 17.10 57 THR C O 1
ATOM 4643 N N . ALA C 1 58 ? 31.934 58.637 85.610 1.00 19.09 58 ALA C N 1
ATOM 4644 C CA . ALA C 1 58 ? 32.083 58.560 87.055 1.00 20.09 58 ALA C CA 1
ATOM 4645 C C . ALA C 1 58 ? 33.529 58.333 87.523 1.00 22.52 58 ALA C C 1
ATOM 4646 O O . ALA C 1 58 ? 33.863 58.703 88.651 1.00 23.83 58 ALA C O 1
ATOM 4648 N N . ASP C 1 59 ? 34.379 57.788 86.665 1.00 24.27 59 ASP C N 1
ATOM 4649 C CA . ASP C 1 59 ? 35.800 57.657 86.998 1.00 25.71 59 ASP C CA 1
ATOM 4650 C C . ASP C 1 59 ? 36.564 58.954 86.839 1.00 25.10 59 ASP C C 1
ATOM 4651 O O . ASP C 1 59 ? 37.717 59.030 87.283 1.00 27.23 59 ASP C O 1
ATOM 4656 N N . HIS C 1 60 ? 35.986 59.958 86.174 1.00 23.29 60 HIS C N 1
ATOM 4657 C CA . HIS C 1 60 ? 36.622 61.223 85.878 1.00 23.63 60 HIS C CA 1
ATOM 4658 C C . HIS C 1 60 ? 35.817 62.365 86.521 1.00 22.32 60 HIS C C 1
ATOM 4659 O O . HIS C 1 60 ? 35.749 62.402 87.783 1.00 22.98 60 HIS C O 1
ATOM 4666 N N .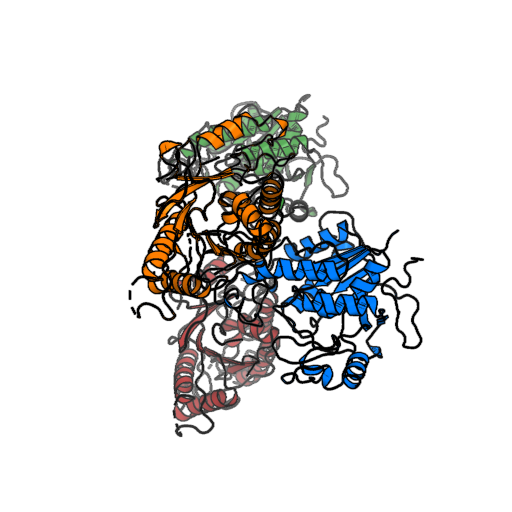 ALA C 1 61 ? 35.177 63.248 85.751 1.00 21.09 61 ALA C N 1
ATOM 4667 C CA . ALA C 1 61 ? 34.417 64.360 86.337 1.00 19.81 61 ALA C CA 1
ATOM 4668 C C . ALA C 1 61 ? 33.122 63.964 87.013 1.00 18.30 61 ALA C C 1
ATOM 4669 O O . ALA C 1 61 ? 32.607 64.743 87.816 1.00 19.29 61 ALA C O 1
ATOM 4671 N N . ASP C 1 62 ? 32.563 62.817 86.653 1.00 18.16 62 ASP C N 1
ATOM 4672 C CA . ASP C 1 62 ? 31.341 62.329 87.240 1.00 17.11 62 ASP C CA 1
ATOM 4673 C C . ASP C 1 62 ? 30.198 63.345 87.073 1.00 16.29 62 ASP C C 1
ATOM 4674 O O . ASP C 1 62 ? 29.594 63.779 88.044 1.00 14.92 62 ASP C O 1
ATOM 4679 N N . GLN C 1 63 ? 29.979 63.723 85.825 1.00 14.35 63 GLN C N 1
ATOM 4680 C CA . GLN C 1 63 ? 28.962 64.674 85.373 1.00 13.57 63 GLN C CA 1
ATOM 4681 C C . GLN C 1 63 ? 28.086 64.157 84.225 1.00 13.95 63 GLN C C 1
ATOM 4682 O O . GLN C 1 63 ? 27.369 64.948 83.592 1.00 13.46 63 GLN C O 1
ATOM 4688 N N . LEU C 1 64 ? 28.157 62.853 83.947 1.00 13.65 64 LEU C N 1
ATOM 4689 C CA . LEU C 1 64 ? 27.431 62.270 82.827 1.00 14.07 64 LEU C CA 1
ATOM 4690 C C . LEU C 1 64 ? 25.918 62.301 82.986 1.00 12.30 64 LEU C C 1
ATOM 4691 O O . LEU C 1 64 ? 25.196 62.515 82.019 1.00 13.51 64 LEU C O 1
ATOM 4696 N N . GLY C 1 65 ? 25.407 62.117 84.205 1.00 13.94 65 GLY C N 1
ATOM 4697 C CA . GLY C 1 65 ? 23.968 62.196 84.448 1.00 13.75 65 GLY C CA 1
ATOM 4698 C C . GLY C 1 65 ? 23.374 63.515 84.055 1.00 13.26 65 GLY C C 1
ATOM 4699 O O . GLY C 1 65 ? 22.300 63.560 83.430 1.00 11.96 65 GLY C O 1
ATOM 4700 N N . GLY C 1 66 ? 24.090 64.592 84.386 1.00 13.21 66 GLY C N 1
ATOM 4701 C CA . GLY C 1 66 ? 23.649 65.913 84.009 1.00 12.47 66 GLY C CA 1
ATOM 4702 C C . GLY C 1 66 ? 23.555 66.096 82.501 1.00 14.00 66 GLY C C 1
ATOM 4703 O O . GLY C 1 66 ? 22.570 66.668 81.982 1.00 12.93 66 GLY C O 1
ATOM 4704 N N . TYR C 1 67 ? 24.591 65.638 81.832 1.00 14.17 67 TYR C N 1
ATOM 4705 C CA . TYR C 1 67 ? 24.674 65.699 80.382 1.00 12.33 67 TYR C CA 1
ATOM 4706 C C . TYR C 1 67 ? 23.504 64.916 79.746 1.00 12.11 67 TYR C C 1
ATOM 4707 O O . TYR C 1 67 ? 22.858 65.411 78.768 1.00 11.53 67 TYR C O 1
ATOM 4716 N N . ARG C 1 68 ? 23.270 63.709 80.251 1.00 12.33 68 ARG C N 1
ATOM 4717 C CA . ARG C 1 68 ? 22.186 62.874 79.721 1.00 12.63 68 ARG C CA 1
ATOM 4718 C C . ARG C 1 68 ? 20.760 63.424 79.866 1.00 13.70 68 ARG C C 1
ATOM 4719 O O . ARG C 1 68 ? 19.869 63.006 79.101 1.00 13.75 68 ARG C O 1
ATOM 4727 N N . ILE C 1 69 ? 20.530 64.396 80.760 1.00 11.90 69 ILE C N 1
ATOM 4728 C CA . ILE C 1 69 ? 19.255 65.094 80.769 1.00 12.36 69 ILE C CA 1
ATOM 4729 C C . ILE C 1 69 ? 18.913 65.695 79.379 1.00 10.89 69 ILE C C 1
ATOM 4730 O O . ILE C 1 69 ? 17.776 65.618 78.932 1.00 11.78 69 ILE C O 1
ATOM 4735 N N . GLY C 1 70 ? 19.902 66.292 78.736 1.00 12.18 70 GLY C N 1
ATOM 4736 C CA . GLY C 1 70 ? 19.742 66.881 77.417 1.00 12.55 70 GLY C CA 1
ATOM 4737 C C . GLY C 1 70 ? 19.488 65.833 76.336 1.00 12.36 70 GLY C C 1
ATOM 4738 O O . GLY C 1 70 ? 18.653 66.092 75.417 1.00 11.50 70 GLY C O 1
ATOM 4739 N N . GLU C 1 71 ? 20.175 64.693 76.435 1.00 12.99 71 GLU C N 1
ATOM 4740 C CA . GLU C 1 71 ? 19.939 63.601 75.497 1.00 12.01 71 GLU C CA 1
ATOM 4741 C C . GLU C 1 71 ? 18.523 63.070 75.649 1.00 11.46 71 GLU C C 1
ATOM 4742 O O . GLU C 1 71 ? 17.828 62.859 74.687 1.00 12.38 71 GLU C O 1
ATOM 4748 N N . LEU C 1 72 ? 18.079 62.888 76.876 1.00 11.07 72 LEU C N 1
ATOM 4749 C CA . LEU C 1 72 ? 16.751 62.409 77.121 1.00 10.44 72 LEU C CA 1
ATOM 4750 C C . LEU C 1 72 ? 15.711 63.408 76.662 1.00 11.29 72 LEU C C 1
ATOM 4751 O O . LEU C 1 72 ? 14.687 63.048 76.053 1.00 11.69 72 LEU C O 1
ATOM 4756 N N . THR C 1 73 ? 15.958 64.684 76.971 1.00 10.99 73 THR C N 1
ATOM 4757 C CA . THR C 1 73 ? 14.980 65.682 76.564 1.00 11.26 73 THR C CA 1
ATOM 4758 C C . THR C 1 73 ? 14.822 65.674 75.029 1.00 12.14 73 THR C C 1
ATOM 4759 O O . THR C 1 73 ? 13.685 65.736 74.533 1.00 14.05 73 THR C O 1
ATOM 4763 N N . ALA C 1 74 ? 15.929 65.623 74.320 1.00 12.65 74 ALA C N 1
ATOM 4764 C CA . ALA C 1 74 ? 15.926 65.574 72.833 1.00 12.93 74 ALA C CA 1
ATOM 4765 C C . ALA C 1 74 ? 15.204 64.359 72.305 1.00 13.51 74 ALA C C 1
ATOM 4766 O O . ALA C 1 74 ? 14.395 64.459 71.384 1.00 14.70 74 ALA C O 1
ATOM 4768 N N . ALA C 1 75 ? 15.494 63.235 72.919 1.00 10.97 75 ALA C N 1
ATOM 4769 C CA . ALA C 1 75 ? 14.853 61.963 72.554 1.00 11.81 75 ALA C CA 1
ATOM 4770 C C . ALA C 1 75 ? 13.341 61.966 72.762 1.00 12.45 75 ALA C C 1
ATOM 4771 O O . ALA C 1 75 ? 12.561 61.640 71.872 1.00 11.98 75 ALA C O 1
ATOM 4773 N N . LEU C 1 76 ? 12.905 62.360 73.946 1.00 11.92 76 LEU C N 1
ATOM 4774 C CA . LEU C 1 76 ? 11.502 62.493 74.267 1.00 12.21 76 LEU C CA 1
ATOM 4775 C C . LEU C 1 76 ? 10.827 63.447 73.265 1.00 12.42 76 LEU C C 1
ATOM 4776 O O . LEU C 1 76 ? 9.781 63.119 72.733 1.00 13.57 76 LEU C O 1
ATOM 4781 N N . ARG C 1 77 ? 11.475 64.559 72.946 1.00 13.20 77 ARG C N 1
ATOM 4782 C CA . ARG C 1 77 ? 10.845 65.470 71.983 1.00 13.57 77 ARG C CA 1
ATOM 4783 C C . ARG C 1 77 ? 10.713 64.872 70.607 1.00 13.34 77 ARG C C 1
ATOM 4784 O O . ARG C 1 77 ? 9.706 65.138 69.925 1.00 14.98 77 ARG C O 1
ATOM 4792 N N . ALA C 1 78 ? 11.653 64.028 70.219 1.00 13.69 78 ALA C N 1
ATOM 4793 C CA . ALA C 1 78 ? 11.587 63.319 68.955 1.00 13.56 78 ALA C CA 1
ATOM 4794 C C . ALA C 1 78 ? 10.398 62.370 68.929 1.00 14.85 78 ALA C C 1
ATOM 4795 O O . ALA C 1 78 ? 9.855 62.119 67.867 1.00 15.41 78 ALA C O 1
ATOM 4797 N N . LEU C 1 79 ? 10.025 61.855 70.094 1.00 13.49 79 LEU C N 1
ATOM 4798 C CA . LEU C 1 79 ? 8.873 60.938 70.230 1.00 14.58 79 LEU C CA 1
ATOM 4799 C C . LEU C 1 79 ? 7.522 61.618 70.511 1.00 14.28 79 LEU C C 1
ATOM 4800 O O . LEU C 1 79 ? 6.540 60.928 70.732 1.00 14.68 79 LEU C O 1
ATOM 4805 N N . GLY C 1 80 ? 7.498 62.962 70.616 1.00 13.81 80 GLY C N 1
ATOM 4806 C CA . GLY C 1 80 ? 6.311 63.753 70.878 1.00 15.58 80 GLY C CA 1
ATOM 4807 C C . GLY C 1 80 ? 5.997 63.977 72.325 1.00 14.90 80 GLY C C 1
ATOM 4808 O O . GLY C 1 80 ? 4.921 64.413 72.662 1.00 17.51 80 GLY C O 1
ATOM 4809 N N . VAL C 1 81 ? 6.930 63.670 73.224 1.00 14.09 81 VAL C N 1
ATOM 4810 C CA . VAL C 1 81 ? 6.774 63.915 74.662 1.00 14.88 81 VAL C CA 1
ATOM 4811 C C . VAL C 1 81 ? 7.508 65.211 75.011 1.00 14.12 81 VAL C C 1
ATOM 4812 O O . VAL C 1 81 ? 8.708 65.383 74.722 1.00 15.17 81 VAL C O 1
ATOM 4816 N N . SER C 1 82 ? 6.790 66.149 75.602 1.00 16.06 82 SER C N 1
ATOM 4817 C CA . SER C 1 82 ? 7.343 67.485 75.825 1.00 18.53 82 SER C CA 1
ATOM 4818 C C . SER C 1 82 ? 8.532 67.634 76.793 1.00 17.92 82 SER C C 1
ATOM 4819 O O . SER C 1 82 ? 9.392 68.528 76.638 1.00 19.48 82 SER C O 1
ATOM 4822 N N . ALA C 1 83 ? 8.585 66.802 77.810 1.00 17.28 83 ALA C N 1
ATOM 4823 C CA . ALA C 1 83 ? 9.595 66.923 78.837 1.00 16.35 83 ALA C CA 1
ATOM 4824 C C . ALA C 1 83 ? 9.803 65.644 79.622 1.00 15.89 83 ALA C C 1
ATOM 4825 O O . ALA C 1 83 ? 8.883 64.830 79.705 1.00 14.57 83 ALA C O 1
ATOM 4827 N N . PRO C 1 84 ? 10.998 65.470 80.183 1.00 15.61 84 PRO C N 1
ATOM 4828 C CA . PRO C 1 84 ? 11.228 64.312 81.049 1.00 15.43 84 PRO C CA 1
ATOM 4829 C C . PRO C 1 84 ? 10.606 64.503 82.412 1.00 14.90 84 PRO C C 1
ATOM 4830 O O . PRO C 1 84 ? 10.266 65.665 82.800 1.00 13.57 84 PRO C O 1
ATOM 4834 N N . ILE C 1 85 ? 10.471 63.382 83.120 1.00 13.55 85 ILE C N 1
ATOM 4835 C CA . ILE C 1 85 ? 10.051 63.376 84.528 1.00 13.21 85 ILE C CA 1
ATOM 4836 C C . ILE C 1 85 ? 10.988 62.435 85.239 1.00 13.95 85 ILE C C 1
ATOM 4837 O O . ILE C 1 85 ? 10.962 61.238 84.965 1.00 14.29 85 ILE C O 1
ATOM 4842 N N . TYR C 1 86 ? 11.790 62.962 86.164 1.00 12.82 86 TYR C N 1
ATOM 4843 C CA . TYR C 1 86 ? 12.689 62.070 86.912 1.00 12.14 86 TYR C CA 1
ATOM 4844 C C . TYR C 1 86 ? 12.070 61.769 88.262 1.00 12.53 86 TYR C C 1
ATOM 4845 O O . TYR C 1 86 ? 11.604 62.692 88.953 1.00 11.90 86 TYR C O 1
ATOM 4854 N N . LEU C 1 87 ? 12.033 60.499 88.635 1.00 12.16 87 LEU C N 1
ATOM 4855 C CA . LEU C 1 87 ? 11.419 60.093 89.890 1.00 11.77 87 LEU C CA 1
ATOM 4856 C C . LEU C 1 87 ? 12.131 60.705 91.081 1.00 12.65 87 LEU C C 1
ATOM 4857 O O . LEU C 1 87 ? 13.322 60.525 91.303 1.00 11.83 87 LEU C O 1
ATOM 4862 N N . GLY C 1 88 ? 11.363 61.434 91.893 1.00 14.10 88 GLY C N 1
ATOM 4863 C CA . GLY C 1 88 ? 11.926 62.053 93.080 1.00 13.43 88 GLY C CA 1
ATOM 4864 C C . GLY C 1 88 ? 12.583 63.382 92.736 1.00 15.09 88 GLY C C 1
ATOM 4865 O O . GLY C 1 88 ? 13.093 64.039 93.650 1.00 14.30 88 GLY C O 1
ATOM 4866 N N . GLY C 1 89 ? 12.570 63.782 91.456 1.00 13.02 89 GLY C N 1
ATOM 4867 C CA . GLY C 1 89 ? 13.267 64.990 91.034 1.00 13.41 89 GLY C CA 1
ATOM 4868 C C . GLY C 1 89 ? 14.600 64.585 90.406 1.00 13.73 89 GLY C C 1
ATOM 4869 O O . GLY C 1 89 ? 15.167 63.562 90.763 1.00 13.42 89 GLY C O 1
ATOM 4870 N N . ALA C 1 90 ? 15.086 65.406 89.481 1.00 13.55 90 ALA C N 1
ATOM 4871 C CA . ALA C 1 90 ? 16.306 65.069 88.742 1.00 13.20 90 ALA C CA 1
ATOM 4872 C C . ALA C 1 90 ? 17.522 64.999 89.678 1.00 13.89 90 ALA C C 1
ATOM 4873 O O . ALA C 1 90 ? 17.841 65.973 90.380 1.00 14.00 90 ALA C O 1
ATOM 4875 N N . GLY C 1 91 ? 18.126 63.837 89.733 1.00 13.45 91 GLY C N 1
ATOM 4876 C CA . GLY C 1 91 ? 19.271 63.532 90.556 1.00 14.65 91 GLY C CA 1
ATOM 4877 C C . GLY C 1 91 ? 18.959 62.891 91.898 1.00 15.09 91 GLY C C 1
ATOM 4878 O O . GLY C 1 91 ? 19.891 62.578 92.663 1.00 14.68 91 GLY C O 1
ATOM 4879 N N . ARG C 1 92 ? 17.683 62.639 92.183 1.00 15.00 92 ARG C N 1
ATOM 4880 C CA . ARG C 1 92 ? 17.343 62.108 93.525 1.00 14.29 92 ARG C CA 1
ATOM 4881 C C . ARG C 1 92 ? 18.023 60.811 93.852 1.00 13.97 92 ARG C C 1
ATOM 4882 O O . ARG C 1 92 ? 18.614 60.690 94.919 1.00 14.65 92 ARG C O 1
ATOM 4890 N N . TRP C 1 93 ? 17.868 59.835 92.968 1.00 15.38 93 TRP C N 1
ATOM 4891 C CA . TRP C 1 93 ? 18.396 58.498 93.149 1.00 16.27 93 TRP C CA 1
ATOM 4892 C C . TRP C 1 93 ? 19.337 58.133 92.017 1.00 16.01 93 TRP C C 1
ATOM 4893 O O . TRP C 1 93 ? 18.981 58.228 90.827 1.00 15.99 93 TRP C O 1
ATOM 4904 N N . ARG C 1 94 ? 20.514 57.679 92.381 1.00 16.08 94 ARG C N 1
ATOM 4905 C CA . ARG C 1 94 ? 21.568 57.324 91.430 1.00 15.59 94 ARG C CA 1
ATOM 4906 C C . ARG C 1 94 ? 21.456 55.949 90.809 1.00 15.75 94 ARG C C 1
ATOM 4907 O O . ARG C 1 94 ? 21.044 54.971 91.429 1.00 17.10 94 ARG C O 1
ATOM 4915 N N . ASP C 1 95 ? 21.863 55.909 89.544 1.00 16.09 95 ASP C N 1
ATOM 4916 C CA . ASP C 1 95 ? 22.041 54.728 88.731 1.00 17.66 95 ASP C CA 1
ATOM 4917 C C . ASP C 1 95 ? 22.973 53.746 89.522 1.00 19.17 95 ASP C C 1
ATOM 4918 O O . ASP C 1 95 ? 23.935 54.197 90.154 1.00 17.57 95 ASP C O 1
ATOM 4923 N N . SER C 1 96 ? 22.682 52.459 89.512 1.00 20.92 96 SER C N 1
ATOM 4924 C CA . SER C 1 96 ? 23.612 51.457 90.134 1.00 24.80 96 SER C CA 1
ATOM 4925 C C . SER C 1 96 ? 24.751 51.073 89.196 1.00 25.69 96 SER C C 1
ATOM 4926 O O . SER C 1 96 ? 24.608 50.945 87.967 1.00 28.06 96 SER C O 1
ATOM 4929 N N . ARG C 1 104 ? 31.262 55.021 97.267 1.00 40.76 104 ARG C N 1
ATOM 4930 C CA . ARG C 1 104 ? 30.145 54.631 96.335 1.00 40.22 104 ARG C CA 1
ATOM 4931 C C . ARG C 1 104 ? 29.100 55.769 96.436 1.00 38.94 104 ARG C C 1
ATOM 4932 O O . ARG C 1 104 ? 29.520 56.942 96.386 1.00 40.80 104 ARG C O 1
ATOM 4940 N N . SER C 1 105 ? 27.793 55.480 96.551 1.00 35.35 105 SER C N 1
ATOM 4941 C CA . SER C 1 105 ? 26.791 56.510 96.756 1.00 32.05 105 SER C CA 1
ATOM 4942 C C . SER C 1 105 ? 25.854 56.123 97.849 1.00 30.85 105 SER C C 1
ATOM 4943 O O . SER C 1 105 ? 25.495 54.970 97.927 1.00 30.62 105 SER C O 1
ATOM 4946 N N . GLN C 1 106 ? 25.460 57.087 98.674 1.00 30.62 106 GLN C N 1
ATOM 4947 C CA . GLN C 1 106 ? 24.383 56.894 99.664 1.00 29.93 106 GLN C CA 1
ATOM 4948 C C . GLN C 1 106 ? 22.953 57.144 99.082 1.00 27.13 106 GLN C C 1
ATOM 4949 O O . GLN C 1 106 ? 21.984 57.119 99.822 1.00 25.72 106 GLN C O 1
ATOM 4955 N N . ARG C 1 107 ? 22.812 57.333 97.769 1.00 22.46 107 ARG C N 1
ATOM 4956 C CA . ARG C 1 107 ? 21.484 57.561 97.173 1.00 20.59 107 ARG C CA 1
ATOM 4957 C C . ARG C 1 107 ? 21.231 56.647 95.976 1.00 19.27 107 ARG C C 1
ATOM 4958 O O . ARG C 1 107 ? 20.498 57.013 95.052 1.00 17.26 107 ARG C O 1
ATOM 4966 N N . ARG C 1 108 ? 21.823 55.471 95.952 1.00 18.60 108 ARG C N 1
ATOM 4967 C CA . ARG C 1 108 ? 21.516 54.539 94.871 1.00 18.00 108 ARG C CA 1
ATOM 4968 C C . ARG C 1 108 ? 20.021 54.135 94.888 1.00 17.24 108 ARG C C 1
ATOM 4969 O O . ARG C 1 108 ? 19.419 53.809 95.920 1.00 16.55 108 ARG C O 1
ATOM 4977 N N . PHE C 1 109 ? 19.420 54.169 93.701 1.00 15.33 109 PHE C N 1
ATOM 4978 C CA . PHE C 1 109 ? 18.015 53.821 93.544 1.00 14.88 109 PHE C CA 1
ATOM 4979 C C . PHE C 1 109 ? 17.679 52.429 94.087 1.00 14.32 109 PHE C C 1
ATOM 4980 O O . PHE C 1 109 ? 16.660 52.249 94.753 1.00 15.20 109 PHE C O 1
ATOM 4988 N N . VAL C 1 110 ? 18.530 51.436 93.808 1.00 14.28 110 VAL C N 1
ATOM 4989 C CA . VAL C 1 110 ? 18.252 50.095 94.344 1.00 14.72 110 VAL C CA 1
ATOM 4990 C C . VAL C 1 110 ? 18.193 50.003 95.875 1.00 15.25 110 VAL C C 1
ATOM 4991 O O . VAL C 1 110 ? 17.570 49.101 96.402 1.00 16.05 110 VAL C O 1
ATOM 4995 N N . ASP C 1 111 ? 18.843 50.903 96.549 1.00 17.43 111 ASP C N 1
ATOM 4996 C CA . ASP C 1 111 ? 18.821 50.917 98.024 1.00 18.34 111 ASP C CA 1
ATOM 4997 C C . ASP C 1 111 ? 17.891 51.945 98.623 1.00 18.09 111 ASP C C 1
ATOM 4998 O O . ASP C 1 111 ? 17.875 52.128 99.851 1.00 18.65 111 ASP C O 1
ATOM 5003 N N . ALA C 1 112 ? 17.156 52.670 97.784 1.00 16.02 112 ALA C N 1
ATOM 5004 C CA . ALA C 1 112 ? 16.277 53.708 98.248 1.00 16.33 112 ALA C CA 1
ATOM 5005 C C . ALA C 1 112 ? 15.136 53.111 99.045 1.00 14.76 112 ALA C C 1
ATOM 5006 O O . ALA C 1 112 ? 14.690 51.981 98.840 1.00 15.86 112 ALA C O 1
ATOM 5008 N N . ASP C 1 113 ? 14.659 53.890 99.998 1.00 14.04 113 ASP C N 1
ATOM 5009 C CA . ASP C 1 113 ? 13.555 53.451 100.816 1.00 15.20 113 ASP C CA 1
ATOM 5010 C C . ASP C 1 113 ? 12.244 53.434 99.998 1.00 14.95 113 ASP C C 1
ATOM 5011 O O . ASP C 1 113 ? 11.901 54.505 99.426 1.00 15.06 113 ASP C O 1
ATOM 5016 N N . PRO C 1 114 ? 11.526 52.313 99.888 1.00 15.01 114 PRO C N 1
ATOM 5017 C CA . PRO C 1 114 ? 10.297 52.298 99.071 1.00 15.68 114 PRO C CA 1
ATOM 5018 C C . PRO C 1 114 ? 9.268 53.284 99.571 1.00 16.39 114 PRO C C 1
ATOM 5019 O O . PRO C 1 114 ? 8.446 53.729 98.787 1.00 17.19 114 PRO C O 1
ATOM 5023 N N . ARG C 1 115 ? 9.303 53.653 100.858 1.00 15.26 115 ARG C N 1
ATOM 5024 C CA . ARG C 1 115 ? 8.436 54.712 101.323 1.00 15.15 115 ARG C CA 1
ATOM 5025 C C . ARG C 1 115 ? 8.639 56.016 100.567 1.00 16.46 115 ARG C C 1
ATOM 5026 O O . ARG C 1 115 ? 7.684 56.813 100.446 1.00 18.06 115 ARG C O 1
ATOM 5034 N N . GLN C 1 116 ? 9.834 56.249 100.067 1.00 15.02 116 GLN C N 1
ATOM 5035 C CA . GLN C 1 116 ? 10.080 57.460 99.268 1.00 15.68 116 GLN C CA 1
ATOM 5036 C C . GLN C 1 116 ? 9.836 57.162 97.794 1.00 14.28 116 GLN C C 1
ATOM 5037 O O . GLN C 1 116 ? 9.208 57.950 97.120 1.00 15.21 116 GLN C O 1
ATOM 5043 N N . THR C 1 117 ? 10.377 56.064 97.279 1.00 14.58 117 THR C N 1
ATOM 5044 C CA . THR C 1 117 ? 10.245 55.793 95.814 1.00 13.83 117 THR C CA 1
ATOM 5045 C C . THR C 1 117 ? 8.803 55.457 95.379 1.00 15.34 117 THR C C 1
ATOM 5046 O O . THR C 1 117 ? 8.268 56.079 94.425 1.00 15.98 117 THR C O 1
ATOM 5050 N N . VAL C 1 118 ? 8.133 54.577 96.110 1.00 15.02 118 VAL C N 1
ATOM 5051 C CA . VAL C 1 118 ? 6.761 54.228 95.807 1.00 15.45 118 VAL C CA 1
ATOM 5052 C C . VAL C 1 118 ? 5.892 55.456 96.070 1.00 15.45 118 VAL C C 1
ATOM 5053 O O . VAL C 1 118 ? 5.013 55.778 95.285 1.00 16.00 118 VAL C O 1
ATOM 5057 N N . GLY C 1 119 ? 6.129 56.164 97.159 1.00 15.73 119 GLY C N 1
ATOM 5058 C CA . GLY C 1 119 ? 5.358 57.364 97.424 1.00 16.27 119 GLY C CA 1
ATOM 5059 C C . GLY C 1 119 ? 5.429 58.384 96.270 1.00 15.82 119 GLY C C 1
ATOM 5060 O O . GLY C 1 119 ? 4.399 58.947 95.866 1.00 16.81 119 GLY C O 1
ATOM 5061 N N . ALA C 1 120 ? 6.639 58.564 95.724 1.00 16.05 120 ALA C N 1
ATOM 5062 C CA . ALA C 1 120 ? 6.870 59.496 94.638 1.00 15.30 120 ALA C CA 1
ATOM 5063 C C . ALA C 1 120 ? 6.108 59.040 93.420 1.00 14.82 120 ALA C C 1
ATOM 5064 O O . ALA C 1 120 ? 5.450 59.860 92.768 1.00 15.65 120 ALA C O 1
ATOM 5066 N N . LEU C 1 121 ? 6.137 57.734 93.171 1.00 14.79 121 LEU C N 1
ATOM 5067 C CA . LEU C 1 121 ? 5.461 57.224 91.964 1.00 15.46 121 LEU C CA 1
ATOM 5068 C C . LEU C 1 121 ? 3.974 57.226 92.075 1.00 15.69 121 LEU C C 1
ATOM 5069 O O . LEU C 1 121 ? 3.264 57.502 91.092 1.00 15.22 121 LEU C O 1
ATOM 5074 N N . VAL C 1 122 ? 3.482 56.917 93.279 1.00 15.88 122 VAL C N 1
ATOM 5075 C CA . VAL C 1 122 ? 2.050 56.994 93.520 1.00 16.59 122 VAL C CA 1
ATOM 5076 C C . VAL C 1 122 ? 1.536 58.402 93.245 1.00 14.69 122 VAL C C 1
ATOM 5077 O O . VAL C 1 122 ? 0.492 58.553 92.588 1.00 16.55 122 VAL C O 1
ATOM 5081 N N . ALA C 1 123 ? 2.267 59.425 93.673 1.00 17.14 123 ALA C N 1
ATOM 5082 C CA . ALA C 1 123 ? 1.866 60.798 93.471 1.00 17.41 123 ALA C CA 1
ATOM 5083 C C . ALA C 1 123 ? 1.720 61.105 91.989 1.00 17.05 123 ALA C C 1
ATOM 5084 O O . ALA C 1 123 ? 0.700 61.693 91.526 1.00 17.39 123 ALA C O 1
ATOM 5086 N N . ILE C 1 124 ? 2.694 60.594 91.224 1.00 16.70 124 ILE C N 1
ATOM 5087 C CA . ILE C 1 124 ? 2.651 60.793 89.785 1.00 16.15 124 ILE C CA 1
ATOM 5088 C C . ILE C 1 124 ? 1.438 60.097 89.200 1.00 16.92 124 ILE C C 1
ATOM 5089 O O . ILE C 1 124 ? 0.737 60.705 88.367 1.00 17.65 124 ILE C O 1
ATOM 5094 N N . ILE C 1 125 ? 1.227 58.828 89.540 1.00 16.19 125 ILE C N 1
ATOM 5095 C CA . ILE C 1 125 ? 0.080 58.055 89.013 1.00 16.68 125 ILE C CA 1
ATOM 5096 C C . ILE C 1 125 ? -1.256 58.734 89.362 1.00 16.96 125 ILE C C 1
ATOM 5097 O O . ILE C 1 125 ? -2.160 58.850 88.513 1.00 18.90 125 ILE C O 1
ATOM 5102 N N . ARG C 1 126 ? -1.376 59.158 90.608 1.00 17.71 126 ARG C N 1
ATOM 5103 C CA . ARG C 1 126 ? -2.590 59.854 91.026 1.00 19.19 126 ARG C CA 1
ATOM 5104 C C . ARG C 1 126 ? -2.786 61.221 90.362 1.00 20.09 126 ARG C C 1
ATOM 5105 O O . ARG C 1 126 ? -3.935 61.635 90.161 1.00 22.80 126 ARG C O 1
ATOM 5113 N N . GLU C 1 127 ? -1.717 61.896 89.961 1.00 21.23 127 GLU C N 1
ATOM 5114 C CA . GLU C 1 127 ? -1.857 63.134 89.237 1.00 22.70 127 GLU C CA 1
ATOM 5115 C C . GLU C 1 127 ? -2.227 62.887 87.782 1.00 23.37 127 GLU C C 1
ATOM 5116 O O . GLU C 1 127 ? -3.137 63.546 87.267 1.00 23.32 127 GLU C O 1
ATOM 5122 N N . LEU C 1 128 ? -1.481 62.013 87.108 1.00 21.68 128 LEU C N 1
ATOM 5123 C CA . LEU C 1 128 ? -1.681 61.814 85.652 1.00 22.71 128 LEU C CA 1
ATOM 5124 C C . LEU C 1 128 ? -2.877 60.927 85.331 1.00 20.71 128 LEU C C 1
ATOM 5125 O O . LEU C 1 128 ? -3.434 61.039 84.242 1.00 21.85 128 LEU C O 1
ATOM 5130 N N . ARG C 1 129 ? -3.265 60.047 86.244 1.00 19.16 129 ARG C N 1
ATOM 5131 C CA . ARG C 1 129 ? -4.362 59.103 86.061 1.00 20.01 129 ARG C CA 1
ATOM 5132 C C . ARG C 1 129 ? -4.264 58.350 84.728 1.00 18.31 129 ARG C C 1
ATOM 5133 O O . ARG C 1 129 ? -5.181 58.408 83.853 1.00 19.25 129 ARG C O 1
ATOM 5141 N N . PRO C 1 130 ? -3.139 57.690 84.520 1.00 17.59 130 PRO C N 1
ATOM 5142 C CA . PRO C 1 130 ? -2.919 57.005 83.263 1.00 16.66 130 PRO C CA 1
ATOM 5143 C C . PRO C 1 130 ? -3.897 55.868 83.046 1.00 17.20 130 PRO C C 1
ATOM 5144 O O . PRO C 1 130 ? -4.203 55.072 83.941 1.00 17.55 130 PRO C O 1
ATOM 5148 N N . HIS C 1 131 ? -4.393 55.784 81.825 1.00 18.12 131 HIS C N 1
ATOM 5149 C CA . HIS C 1 131 ? -5.185 54.629 81.448 1.00 18.58 131 HIS C CA 1
ATOM 5150 C C . HIS C 1 131 ? -4.350 53.372 81.325 1.00 16.40 131 HIS C C 1
ATOM 5151 O O . HIS C 1 131 ? -4.841 52.288 81.574 1.00 16.11 131 HIS C O 1
ATOM 5158 N N . VAL C 1 132 ? -3.099 53.535 80.906 1.00 16.40 132 VAL C N 1
ATOM 5159 C CA . VAL C 1 132 ? -2.145 52.451 80.764 1.00 15.24 132 VAL C CA 1
ATOM 5160 C C . VAL C 1 132 ? -0.828 52.809 81.439 1.00 13.79 132 VAL C C 1
ATOM 5161 O O . VAL C 1 132 ? -0.343 53.934 81.295 1.00 14.22 132 VAL C O 1
ATOM 5165 N N . VAL C 1 133 ? -0.243 51.838 82.147 1.00 14.63 133 VAL C N 1
ATOM 5166 C CA . VAL C 1 133 ? 1.100 51.950 82.701 1.00 13.22 133 VAL C CA 1
ATOM 5167 C C . VAL C 1 133 ? 1.922 50.827 82.121 1.00 13.23 133 VAL C C 1
ATOM 5168 O O . VAL C 1 133 ? 1.473 49.680 82.024 1.00 13.30 133 VAL C O 1
ATOM 5172 N N . VAL C 1 134 ? 3.122 51.177 81.726 1.00 13.53 134 VAL C N 1
ATOM 5173 C CA . VAL C 1 134 ? 4.075 50.213 81.183 1.00 13.05 134 VAL C CA 1
ATOM 5174 C C . VAL C 1 134 ? 5.392 50.263 81.940 1.00 13.54 134 VAL C C 1
ATOM 5175 O O . VAL C 1 134 ? 5.932 51.343 82.150 1.00 12.32 134 VAL C O 1
ATOM 5179 N N . THR C 1 135 ? 5.946 49.097 82.292 1.00 13.44 135 THR C N 1
ATOM 5180 C CA . THR C 1 135 ? 7.307 49.015 82.817 1.00 13.04 135 THR C CA 1
ATOM 5181 C C . THR C 1 135 ? 7.884 47.656 82.445 1.00 13.49 135 THR C C 1
ATOM 5182 O O . THR C 1 135 ? 7.298 46.943 81.685 1.00 12.66 135 THR C O 1
ATOM 5186 N N . TYR C 1 136 ? 9.075 47.369 82.934 1.00 12.36 136 TYR C N 1
ATOM 5187 C CA . TYR C 1 136 ? 9.745 46.081 82.692 1.00 12.51 136 TYR C CA 1
ATOM 5188 C C . TYR C 1 136 ? 9.030 44.910 83.363 1.00 13.54 136 TYR C C 1
ATOM 5189 O O . TYR C 1 136 ? 8.291 45.071 84.296 1.00 13.18 136 TYR C O 1
ATOM 5198 N N . ASP C 1 137 ? 9.408 43.729 82.910 1.00 15.04 137 ASP C N 1
ATOM 5199 C CA . ASP C 1 137 ? 8.973 42.499 83.491 1.00 15.01 137 ASP C CA 1
ATOM 5200 C C . ASP C 1 137 ? 9.744 42.268 84.801 1.00 14.79 137 ASP C C 1
ATOM 5201 O O . ASP C 1 137 ? 10.621 43.038 85.152 1.00 14.85 137 ASP C O 1
ATOM 5206 N N . PRO C 1 138 ? 9.429 41.209 85.539 1.00 15.84 138 PRO C N 1
ATOM 5207 C CA . PRO C 1 138 ? 10.109 40.968 86.830 1.00 17.27 138 PRO C CA 1
ATOM 5208 C C . PRO C 1 138 ? 11.579 40.793 86.753 1.00 16.50 138 PRO C C 1
ATOM 5209 O O . PRO C 1 138 ? 12.174 40.979 87.821 1.00 19.39 138 PRO C O 1
ATOM 5213 N N . ASN C 1 139 ? 12.178 40.363 85.618 1.00 17.19 139 ASN C N 1
ATOM 5214 C CA . ASN C 1 139 ? 13.633 40.298 85.465 1.00 18.71 139 ASN C CA 1
ATOM 5215 C C . ASN C 1 139 ? 14.235 41.565 84.973 1.00 19.14 139 ASN C C 1
ATOM 5216 O O . ASN C 1 139 ? 15.425 41.591 84.685 1.00 18.44 139 ASN C O 1
ATOM 5221 N N . GLY C 1 140 ? 13.446 42.624 84.822 1.00 16.83 140 GLY C N 1
ATOM 5222 C CA . GLY C 1 140 ? 13.999 43.874 84.319 1.00 16.91 140 GLY C CA 1
ATOM 5223 C C . GLY C 1 140 ? 14.426 43.766 82.863 1.00 17.67 140 GLY C C 1
ATOM 5224 O O . GLY C 1 140 ? 15.285 44.503 82.442 1.00 18.34 140 GLY C O 1
ATOM 5225 N N . GLY C 1 141 ? 13.816 42.875 82.090 1.00 19.07 141 GLY C N 1
ATOM 5226 C CA . GLY C 1 141 ? 14.316 42.617 80.752 1.00 20.22 141 GLY C CA 1
ATOM 5227 C C . GLY C 1 141 ? 15.559 41.723 80.839 1.00 20.72 141 GLY C C 1
ATOM 5228 O O . GLY C 1 141 ? 15.421 40.544 81.130 1.00 22.06 141 GLY C O 1
ATOM 5229 N N . TYR C 1 142 ? 16.745 42.281 80.665 1.00 22.19 142 TYR C N 1
ATOM 5230 C CA . TYR C 1 142 ? 18.007 41.554 80.658 1.00 23.95 142 TYR C CA 1
ATOM 5231 C C . TYR C 1 142 ? 18.667 41.542 82.065 1.00 22.15 142 TYR C C 1
ATOM 5232 O O . TYR C 1 142 ? 19.853 41.212 82.174 1.00 26.70 142 TYR C O 1
ATOM 5241 N N . GLY C 1 143 ? 17.975 41.950 83.120 1.00 20.25 143 GLY C N 1
ATOM 5242 C CA . GLY C 1 143 ? 18.511 41.804 84.486 1.00 19.98 143 GLY C CA 1
ATOM 5243 C C . GLY C 1 143 ? 19.300 42.940 85.110 1.00 19.32 143 GLY C C 1
ATOM 5244 O O . GLY C 1 143 ? 19.875 42.732 86.194 1.00 18.56 143 GLY C O 1
ATOM 5245 N N . HIS C 1 144 ? 19.293 44.140 84.534 1.00 17.07 144 HIS C N 1
ATOM 5246 C CA . HIS C 1 144 ? 20.076 45.229 85.101 1.00 16.78 144 HIS C CA 1
ATOM 5247 C C . HIS C 1 144 ? 19.406 45.496 86.455 1.00 16.43 144 HIS C C 1
ATOM 5248 O O . HIS C 1 144 ? 18.218 45.601 86.499 1.00 16.69 144 HIS C O 1
ATOM 5255 N N . PRO C 1 145 ? 20.159 45.619 87.546 1.00 16.01 145 PRO C N 1
ATOM 5256 C CA . PRO C 1 145 ? 19.558 45.866 88.869 1.00 16.85 145 PRO C CA 1
ATOM 5257 C C . PRO C 1 145 ? 18.589 47.051 88.930 1.00 14.92 145 PRO C C 1
ATOM 5258 O O . PRO C 1 145 ? 17.548 46.974 89.650 1.00 14.56 145 PRO C O 1
ATOM 5262 N N . ASP C 1 146 ? 18.901 48.118 88.203 1.00 14.47 146 ASP C N 1
ATOM 5263 C CA . ASP C 1 146 ? 17.936 49.247 88.180 1.00 14.02 146 ASP C CA 1
ATOM 5264 C C . ASP C 1 146 ? 16.648 48.896 87.419 1.00 12.26 146 ASP C C 1
ATOM 5265 O O . ASP C 1 146 ? 15.627 49.457 87.735 1.00 12.41 146 ASP C O 1
ATOM 5270 N N . HIS C 1 147 ? 16.715 48.085 86.363 1.00 12.55 147 HIS C N 1
ATOM 5271 C CA . HIS C 1 147 ? 15.437 47.717 85.689 1.00 13.15 147 HIS C CA 1
ATOM 5272 C C . HIS C 1 147 ? 14.597 46.797 86.592 1.00 13.76 147 HIS C C 1
ATOM 5273 O O . HIS C 1 147 ? 13.374 46.925 86.669 1.00 12.89 147 HIS C O 1
ATOM 5280 N N . VAL C 1 148 ? 15.243 45.863 87.320 1.00 13.05 148 VAL C N 1
ATOM 5281 C CA . VAL C 1 148 ? 14.498 45.031 88.220 1.00 14.36 148 VAL C CA 1
ATOM 5282 C C . VAL C 1 148 ? 13.847 45.906 89.284 1.00 13.37 148 VAL C C 1
ATOM 5283 O O . VAL C 1 148 ? 12.661 45.736 89.623 1.00 15.30 148 VAL C O 1
ATOM 5287 N N . HIS C 1 149 ? 14.599 46.897 89.753 1.00 14.10 149 HIS C N 1
ATOM 5288 C CA . HIS C 1 149 ? 14.053 47.753 90.817 1.00 13.20 149 HIS C CA 1
ATOM 5289 C C . HIS C 1 149 ? 12.928 48.631 90.331 1.00 12.91 149 HIS C C 1
ATOM 5290 O O . HIS C 1 149 ? 11.965 48.835 91.010 1.00 12.98 149 HIS C O 1
ATOM 5297 N N . THR C 1 150 ? 13.039 49.111 89.112 1.00 11.68 150 THR C N 1
ATOM 5298 C CA . THR C 1 150 ? 11.937 49.866 88.508 1.00 11.82 150 THR C CA 1
ATOM 5299 C C . THR C 1 150 ? 10.631 49.030 88.429 1.00 11.38 150 THR C C 1
ATOM 5300 O O . THR C 1 150 ? 9.541 49.528 88.654 1.00 13.64 150 THR C O 1
ATOM 5304 N N . HIS C 1 151 ? 10.758 47.755 88.070 1.00 12.11 151 HIS C N 1
ATOM 5305 C CA . HIS C 1 151 ? 9.655 46.875 88.058 1.00 12.76 151 HIS C CA 1
ATOM 5306 C C . HIS C 1 151 ? 9.045 46.782 89.420 1.00 14.16 151 HIS C C 1
ATOM 5307 O O . HIS C 1 151 ? 7.825 46.845 89.545 1.00 14.28 151 HIS C O 1
ATOM 5314 N N . THR C 1 152 ? 9.886 46.576 90.426 1.00 13.72 152 THR C N 1
ATOM 5315 C CA . THR C 1 152 ? 9.350 46.398 91.784 1.00 14.71 152 THR C CA 1
ATOM 5316 C C . THR C 1 152 ? 8.659 47.634 92.315 1.00 14.07 152 THR C C 1
ATOM 5317 O O . THR C 1 152 ? 7.588 47.510 92.853 1.00 14.62 152 THR C O 1
ATOM 5321 N N . VAL C 1 153 ? 9.277 48.796 92.135 1.00 12.73 153 VAL C N 1
ATOM 5322 C CA . VAL C 1 153 ? 8.699 50.081 92.531 1.00 11.58 153 VAL C CA 1
ATOM 5323 C C . VAL C 1 153 ? 7.380 50.355 91.805 1.00 11.45 153 VAL C C 1
ATOM 5324 O O . VAL C 1 153 ? 6.370 50.737 92.423 1.00 12.33 153 VAL C O 1
ATOM 5328 N N . THR C 1 154 ? 7.357 50.100 90.500 1.00 11.71 154 THR C N 1
ATOM 5329 C CA . THR C 1 154 ? 6.222 50.439 89.698 1.00 10.94 154 THR C CA 1
ATOM 5330 C C . THR C 1 154 ? 5.040 49.514 90.057 1.00 12.48 154 THR C C 1
ATOM 5331 O O . THR C 1 154 ? 3.906 49.969 90.135 1.00 14.11 154 THR C O 1
ATOM 5335 N N . THR C 1 155 ? 5.341 48.236 90.183 1.00 13.84 155 THR C N 1
ATOM 5336 C CA . THR C 1 155 ? 4.316 47.276 90.593 1.00 14.34 155 THR C CA 1
ATOM 5337 C C . THR C 1 155 ? 3.675 47.653 91.942 1.00 15.24 155 THR C C 1
ATOM 5338 O O . THR C 1 155 ? 2.451 47.705 92.080 1.00 14.63 155 THR C O 1
ATOM 5342 N N . ALA C 1 156 ? 4.510 47.963 92.933 1.00 14.43 156 ALA C N 1
ATOM 5343 C CA . ALA C 1 156 ? 3.976 48.434 94.221 1.00 15.74 156 ALA C CA 1
ATOM 5344 C C . ALA C 1 156 ? 3.163 49.729 94.099 1.00 16.71 156 ALA C C 1
ATOM 5345 O O . ALA C 1 156 ? 2.112 49.909 94.739 1.00 16.23 156 ALA C O 1
ATOM 5347 N N . ALA C 1 157 ? 3.636 50.636 93.256 1.00 15.93 157 ALA C N 1
ATOM 5348 C CA . ALA C 1 157 ? 2.957 51.885 93.070 1.00 16.34 157 ALA C CA 1
ATOM 5349 C C . ALA C 1 157 ? 1.577 51.796 92.374 1.00 16.96 157 ALA C C 1
ATOM 5350 O O . ALA C 1 157 ? 0.667 52.527 92.718 1.00 18.58 157 ALA C O 1
ATOM 5352 N N . VAL C 1 158 ? 1.424 50.885 91.434 1.00 17.39 158 VAL C N 1
ATOM 5353 C CA . VAL C 1 158 ? 0.179 50.693 90.722 1.00 17.96 158 VAL C CA 1
ATOM 5354 C C . VAL C 1 158 ? -0.820 50.111 91.734 1.00 20.41 158 VAL C C 1
ATOM 5355 O O . VAL C 1 158 ? -1.953 50.512 91.758 1.00 21.59 158 VAL C O 1
ATOM 5359 N N . ALA C 1 159 ? -0.375 49.161 92.550 1.00 22.13 159 ALA C N 1
ATOM 5360 C CA . ALA C 1 159 ? -1.219 48.627 93.610 1.00 23.10 159 ALA C CA 1
ATOM 5361 C C . ALA C 1 159 ? -1.657 49.724 94.593 1.00 22.87 159 ALA C C 1
ATOM 5362 O O . ALA C 1 159 ? -2.829 49.909 94.845 1.00 24.50 159 ALA C O 1
ATOM 5364 N N . ALA C 1 160 ? -0.714 50.434 95.155 1.00 21.41 160 ALA C N 1
ATOM 5365 C CA . ALA C 1 160 ? -0.990 51.490 96.122 1.00 21.96 160 ALA C CA 1
ATOM 5366 C C . ALA C 1 160 ? -1.776 52.688 95.585 1.00 22.11 160 ALA C C 1
ATOM 5367 O O . ALA C 1 160 ? -2.589 53.277 96.306 1.00 21.58 160 ALA C O 1
ATOM 5369 N N . ALA C 1 161 ? -1.548 53.063 94.327 1.00 21.02 161 ALA C N 1
ATOM 5370 C CA . ALA C 1 161 ? -2.246 54.190 93.731 1.00 21.14 161 ALA C CA 1
ATOM 5371 C C . ALA C 1 161 ? -3.763 54.035 93.687 1.00 22.76 161 ALA C C 1
ATOM 5372 O O . ALA C 1 161 ? -4.451 55.059 93.710 1.00 22.45 161 ALA C O 1
ATOM 5374 N N . GLY C 1 162 ? -4.266 52.797 93.607 1.00 24.28 162 GLY C N 1
ATOM 5375 C CA . GLY C 1 162 ? -5.693 52.512 93.564 1.00 25.26 162 GLY C CA 1
ATOM 5376 C C . GLY C 1 162 ? -6.223 52.130 94.934 1.00 26.48 162 GLY C C 1
ATOM 5377 O O . GLY C 1 162 ? -5.897 52.902 95.840 1.00 28.04 162 GLY C O 1
ATOM 5378 N N . ALA C 1 168 ? -4.696 57.734 103.436 1.00 44.36 168 ALA C N 1
ATOM 5379 C CA . ALA C 1 168 ? -3.448 56.985 103.825 1.00 42.91 168 ALA C CA 1
ATOM 5380 C C . ALA C 1 168 ? -3.367 55.668 103.032 1.00 42.30 168 ALA C C 1
ATOM 5381 O O . ALA C 1 168 ? -4.411 55.179 102.573 1.00 43.81 168 ALA C O 1
ATOM 5383 N N . ASP C 1 169 ? -2.182 55.094 102.781 1.00 40.18 169 ASP C N 1
ATOM 5384 C CA . ASP C 1 169 ? -0.876 55.637 103.144 1.00 38.82 169 ASP C CA 1
ATOM 5385 C C . ASP C 1 169 ? -0.400 56.817 102.270 1.00 36.43 169 ASP C C 1
ATOM 5386 O O . ASP C 1 169 ? 0.593 57.483 102.628 1.00 37.19 169 ASP C O 1
ATOM 5391 N N . HIS C 1 170 ? -1.131 57.120 101.192 1.00 32.54 170 HIS C N 1
ATOM 5392 C CA . HIS C 1 170 ? -0.778 58.182 100.255 1.00 30.44 170 HIS C CA 1
ATOM 5393 C C . HIS C 1 170 ? -1.825 59.287 100.096 1.00 28.71 170 HIS C C 1
ATOM 5394 O O . HIS C 1 170 ? -3.012 59.005 100.123 1.00 26.86 170 HIS C O 1
ATOM 5401 N N . PRO C 1 171 ? -1.388 60.531 99.883 1.00 28.19 171 PRO C N 1
ATOM 5402 C CA . PRO C 1 171 ? -2.318 61.636 99.629 1.00 27.66 171 PRO C CA 1
ATOM 5403 C C . PRO C 1 171 ? -2.987 61.583 98.266 1.00 27.04 171 PRO C C 1
ATOM 5404 O O . PRO C 1 171 ? -2.552 60.844 97.395 1.00 24.70 171 PRO C O 1
ATOM 5408 N N . GLY C 1 172 ? -3.988 62.442 98.101 1.00 26.49 172 GLY C N 1
ATOM 5409 C CA . GLY C 1 172 ? -4.690 62.577 96.852 1.00 26.96 172 GLY C CA 1
ATOM 5410 C C . GLY C 1 172 ? -5.717 61.503 96.588 1.00 26.54 172 GLY C C 1
ATOM 5411 O O . GLY C 1 172 ? -5.900 60.550 97.362 1.00 26.57 172 GLY C O 1
ATOM 5412 N N . ASP C 1 173 ? -6.373 61.679 95.438 1.00 26.26 173 ASP C N 1
ATOM 5413 C CA . ASP C 1 173 ? -7.488 60.850 95.028 1.00 27.44 173 ASP C CA 1
ATOM 5414 C C . ASP C 1 173 ? -6.990 59.495 94.483 1.00 27.11 173 ASP C C 1
ATOM 5415 O O . ASP C 1 173 ? -6.174 59.496 93.528 1.00 27.15 173 ASP C O 1
ATOM 5420 N N . PRO C 1 174 ? -7.460 58.370 95.036 1.00 27.06 174 PRO C N 1
ATOM 5421 C CA . PRO C 1 174 ? -7.125 57.053 94.505 1.00 25.71 174 PRO C CA 1
ATOM 5422 C C . PRO C 1 174 ? -7.446 56.920 93.029 1.00 25.40 174 PRO C C 1
ATOM 5423 O O . PRO C 1 174 ? -8.446 57.480 92.560 1.00 24.62 174 PRO C O 1
ATOM 5427 N N . TRP C 1 175 ? -6.582 56.200 92.326 1.00 22.72 175 TRP C N 1
ATOM 5428 C CA . TRP C 1 175 ? -6.763 55.958 90.902 1.00 22.82 175 TRP C CA 1
ATOM 5429 C C . TRP C 1 175 ? -6.345 54.547 90.626 1.00 23.14 175 TRP C C 1
ATOM 5430 O O . TRP C 1 175 ? -5.165 54.196 90.854 1.00 22.60 175 TRP C O 1
ATOM 5441 N N . THR C 1 176 ? -7.287 53.731 90.135 1.00 21.71 176 THR C N 1
ATOM 5442 C CA . THR C 1 176 ? -6.960 52.361 89.744 1.00 22.24 176 THR C CA 1
ATOM 5443 C C . THR C 1 176 ? -6.578 52.353 88.263 1.00 21.35 176 THR C C 1
ATOM 5444 O O . THR C 1 176 ? -7.386 52.617 87.419 1.00 21.64 176 THR C O 1
ATOM 5448 N N . VAL C 1 177 ? -5.327 52.055 87.975 1.00 21.63 177 VAL C N 1
ATOM 5449 C CA . VAL C 1 177 ? -4.858 51.989 86.591 1.00 19.68 177 VAL C CA 1
ATOM 5450 C C . VAL C 1 177 ? -5.599 50.890 85.869 1.00 17.99 177 VAL C C 1
ATOM 5451 O O . VAL C 1 177 ? -5.580 49.774 86.313 1.00 19.81 177 VAL C O 1
ATOM 5455 N N . PRO C 1 178 ? -6.336 51.218 84.812 1.00 18.89 178 PRO C N 1
ATOM 5456 C CA . PRO C 1 178 ? -7.074 50.197 84.070 1.00 19.00 178 PRO C CA 1
ATOM 5457 C C . PRO C 1 178 ? -6.276 49.051 83.510 1.00 19.18 178 PRO C C 1
ATOM 5458 O O . PRO C 1 178 ? -6.700 47.890 83.705 1.00 20.59 178 PRO C O 1
ATOM 5462 N N . LYS C 1 179 ? -5.131 49.352 82.889 1.00 17.64 179 LYS C N 1
ATOM 5463 C CA . LYS C 1 179 ? -4.310 48.328 82.262 1.00 17.53 179 LYS C CA 1
ATOM 5464 C C . LYS C 1 179 ? -2.822 48.558 82.588 1.00 16.64 179 LYS C C 1
ATOM 5465 O O . LYS C 1 179 ? -2.316 49.668 82.420 1.00 15.60 179 LYS C O 1
ATOM 5471 N N . PHE C 1 180 ? -2.167 47.507 83.048 1.00 16.85 180 PHE C N 1
ATOM 5472 C CA . PHE C 1 180 ? -0.755 47.505 83.446 1.00 15.58 180 PHE C CA 1
ATOM 5473 C C . PHE C 1 180 ? -0.024 46.450 82.632 1.00 15.01 180 PHE C C 1
ATOM 5474 O O . PHE C 1 180 ? -0.357 45.243 82.731 1.00 16.46 180 PHE C O 1
ATOM 5482 N N . TYR C 1 181 ? 0.958 46.879 81.824 1.00 13.90 181 TYR C N 1
ATOM 5483 C CA . TYR C 1 181 ? 1.715 46.032 80.949 1.00 14.44 181 TYR C CA 1
ATOM 5484 C C . TYR C 1 181 ? 3.207 45.974 81.244 1.00 15.26 181 TYR C C 1
ATOM 5485 O O . TYR C 1 181 ? 3.810 46.936 81.741 1.00 13.30 181 TYR C O 1
ATOM 5494 N N . TRP C 1 182 ? 3.821 44.842 80.930 1.00 14.69 182 TRP C N 1
ATOM 5495 C CA . TRP C 1 182 ? 5.203 44.780 80.912 1.00 14.52 182 TRP C CA 1
ATOM 5496 C C . TRP C 1 182 ? 5.678 44.890 79.463 1.00 13.63 182 TRP C C 1
ATOM 5497 O O . TRP C 1 182 ? 5.188 44.187 78.634 1.00 14.51 182 TRP C O 1
ATOM 5508 N N . THR C 1 183 ? 6.639 45.756 79.182 1.00 13.73 183 THR C N 1
ATOM 5509 C CA . THR C 1 183 ? 7.365 45.769 77.902 1.00 12.96 183 THR C CA 1
ATOM 5510 C C . THR C 1 183 ? 8.323 44.586 77.874 1.00 13.86 183 THR C C 1
ATOM 5511 O O . THR C 1 183 ? 9.051 44.293 78.848 1.00 14.66 183 THR C O 1
ATOM 5515 N N . VAL C 1 184 ? 8.247 43.804 76.820 1.00 14.77 184 VAL C N 1
ATOM 5516 C CA . VAL C 1 184 ? 9.115 42.636 76.693 1.00 14.36 184 VAL C CA 1
ATOM 5517 C C . VAL C 1 184 ? 9.698 42.537 75.295 1.00 17.30 184 VAL C C 1
ATOM 5518 O O . VAL C 1 184 ? 9.167 43.097 74.339 1.00 15.54 184 VAL C O 1
ATOM 5522 N N . LEU C 1 185 ? 10.755 41.772 75.203 1.00 18.54 185 LEU C N 1
ATOM 5523 C CA . LEU C 1 185 ? 11.452 41.495 73.958 1.00 20.17 185 LEU C CA 1
ATOM 5524 C C . LEU C 1 185 ? 10.691 40.342 73.290 1.00 19.97 185 LEU C C 1
ATOM 5525 O O . LEU C 1 185 ? 10.522 39.265 73.879 1.00 20.91 185 LEU C O 1
ATOM 5530 N N . GLY C 1 186 ? 10.207 40.594 72.065 1.00 18.68 186 GLY C N 1
ATOM 5531 C CA . GLY C 1 186 ? 9.482 39.598 71.301 1.00 18.82 186 GLY C CA 1
ATOM 5532 C C . GLY C 1 186 ? 10.480 38.851 70.439 1.00 18.52 186 GLY C C 1
ATOM 5533 O O . GLY C 1 186 ? 11.072 39.435 69.518 1.00 17.73 186 GLY C O 1
ATOM 5534 N N . LEU C 1 187 ? 10.655 37.551 70.708 1.00 20.95 187 LEU C N 1
ATOM 5535 C CA . LEU C 1 187 ? 11.676 36.758 70.026 1.00 21.84 187 LEU C CA 1
ATOM 5536 C C . LEU C 1 187 ? 11.431 36.572 68.538 1.00 21.69 187 LEU C C 1
ATOM 5537 O O . LEU C 1 187 ? 12.367 36.760 67.766 1.00 21.66 187 LEU C O 1
ATOM 5542 N N . SER C 1 188 ? 10.208 36.248 68.141 1.00 22.13 188 SER C N 1
ATOM 5543 C CA . SER C 1 188 ? 9.912 36.023 66.704 1.00 22.49 188 SER C CA 1
ATOM 5544 C C . SER C 1 188 ? 10.194 37.287 65.889 1.00 22.70 188 SER C C 1
ATOM 5545 O O . SER C 1 188 ? 10.772 37.222 64.783 1.00 24.24 188 SER C O 1
ATOM 5548 N N . ALA C 1 189 ? 9.804 38.426 66.444 1.00 21.54 189 ALA C N 1
ATOM 5549 C CA . ALA C 1 189 ? 9.996 39.712 65.767 1.00 21.00 189 ALA C CA 1
ATOM 5550 C C . ALA C 1 189 ? 11.429 40.123 65.685 1.00 19.67 189 ALA C C 1
ATOM 5551 O O . ALA C 1 189 ? 11.863 40.647 64.653 1.00 19.39 189 ALA C O 1
ATOM 5553 N N . LEU C 1 190 ? 12.189 39.897 66.762 1.00 19.77 190 LEU C N 1
ATOM 5554 C CA . LEU C 1 190 ? 13.601 40.178 66.751 1.00 21.14 190 LEU C CA 1
ATOM 5555 C C . LEU C 1 190 ? 14.319 39.353 65.691 1.00 21.77 190 LEU C C 1
ATOM 5556 O O . LEU C 1 190 ? 15.154 39.861 64.934 1.00 21.87 190 LEU C O 1
ATOM 5561 N N . ILE C 1 191 ? 14.014 38.062 65.687 1.00 22.69 191 ILE C N 1
ATOM 5562 C CA . ILE C 1 191 ? 14.636 37.150 64.740 1.00 24.12 191 ILE C CA 1
ATOM 5563 C C . ILE C 1 191 ? 14.261 37.553 63.324 1.00 22.84 191 ILE C C 1
ATOM 5564 O O . ILE C 1 191 ? 15.126 37.657 62.475 1.00 24.60 191 ILE C O 1
ATOM 5569 N N . SER C 1 192 ? 12.991 37.789 63.051 1.00 24.34 192 SER C N 1
ATOM 5570 C CA . SER C 1 192 ? 12.614 38.224 61.705 1.00 24.78 192 SER C CA 1
ATOM 5571 C C . SER C 1 192 ? 13.267 39.571 61.336 1.00 24.82 192 SER C C 1
ATOM 5572 O O . SER C 1 192 ? 13.761 39.774 60.224 1.00 23.67 192 SER C O 1
ATOM 5575 N N . GLY C 1 193 ? 13.273 40.505 62.278 1.00 23.97 193 GLY C N 1
ATOM 5576 C CA . GLY C 1 193 ? 13.883 41.781 62.007 1.00 22.62 193 GLY C CA 1
ATOM 5577 C C . GLY C 1 193 ? 15.375 41.734 61.737 1.00 22.43 193 GLY C C 1
ATOM 5578 O O . GLY C 1 193 ? 15.858 42.419 60.860 1.00 23.67 193 GLY C O 1
ATOM 5579 N N . ALA C 1 194 ? 16.103 40.875 62.455 1.00 21.37 194 ALA C N 1
ATOM 5580 C CA . ALA C 1 194 ? 17.518 40.759 62.300 1.00 22.52 194 ALA C CA 1
ATOM 5581 C C . ALA C 1 194 ? 17.789 40.107 60.958 1.00 23.43 194 ALA C C 1
ATOM 5582 O O . ALA C 1 194 ? 18.658 40.541 60.246 1.00 25.71 194 ALA C O 1
ATOM 5584 N N . ARG C 1 195 ? 17.008 39.089 60.619 1.00 26.10 195 ARG C N 1
ATOM 5585 C CA . ARG C 1 195 ? 17.167 38.403 59.319 1.00 26.63 195 ARG C CA 1
ATOM 5586 C C . ARG C 1 195 ? 16.933 39.280 58.093 1.00 27.26 195 ARG C C 1
ATOM 5587 O O . ARG C 1 195 ? 17.458 38.957 57.010 1.00 26.61 195 ARG C O 1
ATOM 5595 N N . ALA C 1 196 ? 16.125 40.334 58.256 1.00 26.07 196 ALA C N 1
ATOM 5596 C CA . ALA C 1 196 ? 15.897 41.337 57.231 1.00 26.17 196 ALA C CA 1
ATOM 5597 C C . ALA C 1 196 ? 17.042 42.360 57.094 1.00 26.63 196 ALA C C 1
ATOM 5598 O O . ALA C 1 196 ? 17.007 43.163 56.152 1.00 27.18 196 ALA C O 1
ATOM 5600 N N . LEU C 1 197 ? 18.033 42.363 58.006 1.00 25.79 197 LEU C N 1
ATOM 5601 C CA . LEU C 1 197 ? 19.181 43.265 57.900 1.00 25.51 197 LEU C CA 1
ATOM 5602 C C . LEU C 1 197 ? 20.179 42.830 56.812 1.00 28.83 197 LEU C C 1
ATOM 5603 O O . LEU C 1 197 ? 20.363 41.617 56.590 1.00 27.46 197 LEU C O 1
ATOM 5608 N N . VAL C 1 198 ? 20.870 43.806 56.214 1.00 29.70 198 VAL C N 1
ATOM 5609 C CA . VAL C 1 198 ? 21.835 43.562 55.141 1.00 31.43 198 VAL C CA 1
ATOM 5610 C C . VAL C 1 198 ? 23.118 44.219 55.608 1.00 32.17 198 VAL C C 1
ATOM 5611 O O . VAL C 1 198 ? 23.062 45.066 56.540 1.00 32.59 198 VAL C O 1
ATOM 5615 N N . PRO C 1 199 ? 24.275 43.864 55.030 1.00 32.39 199 PRO C N 1
ATOM 5616 C CA . PRO C 1 199 ? 25.559 44.435 55.443 1.00 32.57 199 PRO C CA 1
ATOM 5617 C C . PRO C 1 199 ? 25.647 45.956 55.519 1.00 31.38 199 PRO C C 1
ATOM 5618 O O . PRO C 1 199 ? 26.294 46.456 56.431 1.00 32.12 199 PRO C O 1
ATOM 5622 N N . ASP C 1 200 ? 24.991 46.650 54.599 1.00 30.68 200 ASP C N 1
ATOM 5623 C CA . ASP C 1 200 ? 24.977 48.096 54.581 1.00 30.69 200 ASP C CA 1
ATOM 5624 C C . ASP C 1 200 ? 24.281 48.721 55.807 1.00 30.39 200 ASP C C 1
ATOM 5625 O O . ASP C 1 200 ? 24.470 49.904 56.055 1.00 29.86 200 ASP C O 1
ATOM 5630 N N . ASP C 1 201 ? 23.454 47.954 56.516 1.00 28.60 201 ASP C N 1
ATOM 5631 C CA . ASP C 1 201 ? 22.786 48.464 57.736 1.00 28.38 201 ASP C CA 1
ATOM 5632 C C . ASP C 1 201 ? 23.682 48.511 58.946 1.00 29.42 201 ASP C C 1
ATOM 5633 O O . ASP C 1 201 ? 23.321 49.164 59.950 1.00 27.35 201 ASP C O 1
ATOM 5638 N N . LEU C 1 202 ? 24.809 47.790 58.902 1.00 30.50 202 LEU C N 1
ATOM 5639 C CA . LEU C 1 202 ? 25.728 47.670 60.024 1.00 32.89 202 LEU C CA 1
ATOM 5640 C C . LEU C 1 202 ? 27.014 48.414 59.750 1.00 35.20 202 LEU C C 1
ATOM 5641 O O . LEU C 1 202 ? 27.370 48.617 58.606 1.00 35.87 202 LEU C O 1
ATOM 5646 N N . ARG C 1 203 ? 27.668 48.871 60.802 1.00 37.47 203 ARG C N 1
ATOM 5647 C CA . ARG C 1 203 ? 29.005 49.414 60.683 1.00 40.04 203 ARG C CA 1
ATOM 5648 C C . ARG C 1 203 ? 29.900 48.165 60.717 1.00 40.92 203 ARG C C 1
ATOM 5649 O O . ARG C 1 203 ? 29.521 47.194 61.365 1.00 41.03 203 ARG C O 1
ATOM 5657 N N . PRO C 1 204 ? 31.056 48.170 60.043 1.00 42.48 204 PRO C N 1
ATOM 5658 C CA . PRO C 1 204 ? 31.930 46.977 59.964 1.00 43.10 204 PRO C CA 1
ATOM 5659 C C . PRO C 1 204 ? 32.334 46.303 61.278 1.00 43.39 204 PRO C C 1
ATOM 5660 O O . PRO C 1 204 ? 32.465 45.081 61.320 1.00 44.20 204 PRO C O 1
ATOM 5664 N N . GLU C 1 205 ? 32.518 47.126 62.311 1.00 43.68 205 GLU C N 1
ATOM 5665 C CA . GLU C 1 205 ? 32.882 46.710 63.672 1.00 43.30 205 GLU C CA 1
ATOM 5666 C C . GLU C 1 205 ? 31.781 45.945 64.414 1.00 42.22 205 GLU C C 1
ATOM 5667 O O . GLU C 1 205 ? 32.063 45.262 65.399 1.00 42.66 205 GLU C O 1
ATOM 5673 N N . TRP C 1 206 ? 30.526 46.101 64.000 1.00 40.37 206 TRP C N 1
ATOM 5674 C CA . TRP C 1 206 ? 29.427 45.455 64.681 1.00 38.88 206 TRP C CA 1
ATOM 5675 C C . TRP C 1 206 ? 29.288 43.996 64.290 1.00 38.96 206 TRP C C 1
ATOM 5676 O O . TRP C 1 206 ? 29.622 43.621 63.155 1.00 39.16 206 TRP C O 1
ATOM 5687 N N . VAL C 1 207 ? 28.753 43.215 65.227 1.00 38.85 207 VAL C N 1
ATOM 5688 C CA . VAL C 1 207 ? 28.442 41.798 65.053 1.00 39.80 207 VAL C CA 1
ATOM 5689 C C . VAL C 1 207 ? 26.989 41.552 65.509 1.00 39.29 207 VAL C C 1
ATOM 5690 O O . VAL C 1 207 ? 26.523 42.126 66.496 1.00 38.46 207 VAL C O 1
ATOM 5694 N N . LEU C 1 208 ? 26.289 40.685 64.788 1.00 39.39 208 LEU C N 1
ATOM 5695 C CA . LEU C 1 208 ? 24.897 40.398 65.054 1.00 39.25 208 LEU C CA 1
ATOM 5696 C C . LEU C 1 208 ? 24.811 39.060 65.791 1.00 39.91 208 LEU C C 1
ATOM 5697 O O . LEU C 1 208 ? 25.299 38.047 65.264 1.00 39.80 208 LEU C O 1
ATOM 5702 N N . PRO C 1 209 ? 24.240 39.018 66.995 1.00 39.75 209 PRO C N 1
ATOM 5703 C CA . PRO C 1 209 ? 24.067 37.730 67.696 1.00 39.81 209 PRO C CA 1
ATOM 5704 C C . PRO C 1 209 ? 23.178 36.710 66.967 1.00 40.12 209 PRO C C 1
ATOM 5705 O O . PRO C 1 209 ? 22.291 37.100 66.218 1.00 38.46 209 PRO C O 1
ATOM 5709 N N . ARG C 1 210 ? 23.443 35.420 67.178 1.00 41.07 210 ARG C N 1
ATOM 5710 C CA . ARG C 1 210 ? 22.659 34.325 66.601 1.00 42.40 210 ARG C CA 1
ATOM 5711 C C . ARG C 1 210 ? 21.292 34.210 67.280 1.00 42.34 210 ARG C C 1
ATOM 5712 O O . ARG C 1 210 ? 21.156 34.568 68.462 1.00 42.39 210 ARG C O 1
ATOM 5720 N N . GLY C 1 217 ? 7.617 37.313 79.190 1.00 28.61 217 GLY C N 1
ATOM 5721 C CA . GLY C 1 217 ? 7.275 37.167 77.719 1.00 28.27 217 GLY C CA 1
ATOM 5722 C C . GLY C 1 217 ? 8.496 37.232 76.862 1.00 27.96 217 GLY C C 1
ATOM 5723 O O . GLY C 1 217 ? 9.484 37.907 77.254 1.00 30.63 217 GLY C O 1
ATOM 5724 N N . TYR C 1 218 ? 8.411 36.579 75.688 1.00 29.79 218 TYR C N 1
ATOM 5725 C CA . TYR C 1 218 ? 9.543 36.163 74.841 1.00 28.83 218 TYR C CA 1
ATOM 5726 C C . TYR C 1 218 ? 8.976 35.344 73.669 1.00 26.68 218 TYR C C 1
ATOM 5727 O O . TYR C 1 218 ? 9.015 35.825 72.587 1.00 22.75 218 TYR C O 1
ATOM 5736 N N . SER C 1 219 ? 8.396 34.151 73.864 1.00 24.58 219 SER C N 1
ATOM 5737 C CA . SER C 1 219 ? 7.798 33.444 72.740 1.00 23.07 219 SER C CA 1
ATOM 5738 C C . SER C 1 219 ? 6.435 33.998 72.398 1.00 21.88 219 SER C C 1
ATOM 5739 O O . SER C 1 219 ? 5.836 34.711 73.188 1.00 19.84 219 SER C O 1
ATOM 5742 N N . ASP C 1 220 ? 5.893 33.620 71.240 1.00 21.08 220 ASP C N 1
ATOM 5743 C CA . ASP C 1 220 ? 4.640 34.179 70.831 1.00 21.46 220 ASP C CA 1
ATOM 5744 C C . ASP C 1 220 ? 3.511 33.897 71.800 1.00 21.63 220 ASP C C 1
ATOM 5745 O O . ASP C 1 220 ? 2.724 34.776 72.067 1.00 20.00 220 ASP C O 1
ATOM 5750 N N . ASP C 1 221 ? 3.433 32.684 72.358 1.00 21.11 221 ASP C N 1
ATOM 5751 C CA . ASP C 1 221 ? 2.354 32.424 73.312 1.00 24.00 221 ASP C CA 1
ATOM 5752 C C . ASP C 1 221 ? 2.526 33.060 74.713 1.00 22.89 221 ASP C C 1
ATOM 5753 O O . ASP C 1 221 ? 1.584 33.070 75.482 1.00 23.38 221 ASP C O 1
ATOM 5758 N N . GLY C 1 222 ? 3.701 33.639 74.994 1.00 21.33 222 GLY C N 1
ATOM 5759 C CA . GLY C 1 222 ? 3.975 34.388 76.210 1.00 20.07 222 GLY C CA 1
ATOM 5760 C C . GLY C 1 222 ? 3.676 35.895 76.115 1.00 20.42 222 GLY C C 1
ATOM 5761 O O . GLY C 1 222 ? 3.720 36.579 77.156 1.00 20.26 222 GLY C O 1
ATOM 5762 N N . ILE C 1 223 ? 3.344 36.352 74.905 1.00 19.29 223 ILE C N 1
ATOM 5763 C CA . ILE C 1 223 ? 2.967 37.763 74.586 1.00 18.60 223 ILE C CA 1
ATOM 5764 C C . ILE C 1 223 ? 1.444 37.971 74.531 1.00 18.55 223 ILE C C 1
ATOM 5765 O O . ILE C 1 223 ? 0.704 37.123 74.015 1.00 18.10 223 ILE C O 1
ATOM 5770 N N . ASP C 1 224 ? 0.985 39.095 75.088 1.00 16.88 224 ASP C N 1
ATOM 5771 C CA . ASP C 1 224 ? -0.407 39.494 75.097 1.00 16.32 224 ASP C CA 1
ATOM 5772 C C . ASP C 1 224 ? -0.741 40.582 74.150 1.00 15.89 224 ASP C C 1
ATOM 5773 O O . ASP C 1 224 ? -1.902 40.728 73.805 1.00 17.38 224 ASP C O 1
ATOM 5778 N N . ALA C 1 225 ? 0.236 41.444 73.789 1.00 16.67 225 ALA C N 1
ATOM 5779 C CA . ALA C 1 225 ? -0.128 42.579 72.961 1.00 16.79 225 ALA C CA 1
ATOM 5780 C C . ALA C 1 225 ? 1.054 43.031 72.152 1.00 14.81 225 ALA C C 1
ATOM 5781 O O . ALA C 1 225 ? 2.199 42.831 72.532 1.00 14.30 225 ALA C O 1
ATOM 5783 N N . VAL C 1 226 ? 0.760 43.672 71.035 1.00 16.16 226 VAL C N 1
ATOM 5784 C CA . VAL C 1 226 ? 1.765 44.259 70.146 1.00 15.05 226 VAL C CA 1
ATOM 5785 C C . VAL C 1 226 ? 1.253 45.601 69.728 1.00 14.90 226 VAL C C 1
ATOM 5786 O O . VAL C 1 226 ? 0.070 45.760 69.534 1.00 15.54 226 VAL C O 1
ATOM 5790 N N . VAL C 1 227 ? 2.154 46.579 69.617 1.00 13.95 227 VAL C N 1
ATOM 5791 C CA . VAL C 1 227 ? 1.831 47.859 68.973 1.00 14.69 227 VAL C CA 1
ATOM 5792 C C . VAL C 1 227 ? 2.663 47.792 67.678 1.00 15.08 227 VAL C C 1
ATOM 5793 O O . VAL C 1 227 ? 3.887 47.767 67.685 1.00 14.64 227 VAL C O 1
ATOM 5797 N N . GLU C 1 228 ? 1.946 47.712 66.566 1.00 15.77 228 GLU C N 1
ATOM 5798 C CA . GLU C 1 228 ? 2.530 47.610 65.232 1.00 15.84 228 GLU C CA 1
ATOM 5799 C C . GLU C 1 228 ? 2.572 49.018 64.657 1.00 17.08 228 GLU C C 1
ATOM 5800 O O . GLU C 1 228 ? 1.623 49.433 63.986 1.00 18.18 228 GLU C O 1
ATOM 5806 N N . ALA C 1 229 ? 3.636 49.769 64.978 1.00 15.74 229 ALA C N 1
ATOM 5807 C CA . ALA C 1 229 ? 3.717 51.183 64.694 1.00 15.63 229 ALA C CA 1
ATOM 5808 C C . ALA C 1 229 ? 4.020 51.413 63.197 1.00 15.54 229 ALA C C 1
ATOM 5809 O O . ALA C 1 229 ? 4.636 50.592 62.572 1.00 13.94 229 ALA C O 1
ATOM 5811 N N . ASP C 1 230 ? 3.633 52.574 62.674 1.00 14.72 230 ASP C N 1
ATOM 5812 C CA . ASP C 1 230 ? 3.900 52.819 61.255 1.00 16.83 230 ASP C CA 1
ATOM 5813 C C . ASP C 1 230 ? 5.344 53.331 61.052 1.00 16.43 230 ASP C C 1
ATOM 5814 O O . ASP C 1 230 ? 6.120 53.510 62.022 1.00 17.50 230 ASP C O 1
ATOM 5819 N N . GLU C 1 231 ? 5.763 53.536 59.814 1.00 16.05 231 GLU C N 1
ATOM 5820 C CA . GLU C 1 231 ? 7.160 53.949 59.615 1.00 16.21 231 GLU C CA 1
ATOM 5821 C C . GLU C 1 231 ? 7.512 55.355 60.165 1.00 14.55 231 GLU C C 1
ATOM 5822 O O . GLU C 1 231 ? 8.668 55.568 60.456 1.00 16.24 231 GLU C O 1
ATOM 5828 N N . GLN C 1 232 ? 6.536 56.284 60.192 1.00 15.51 232 GLN C N 1
ATOM 5829 C CA . GLN C 1 232 ? 6.765 57.601 60.792 1.00 16.05 232 GLN C CA 1
ATOM 5830 C C . GLN C 1 232 ? 7.130 57.401 62.268 1.00 15.79 232 GLN C C 1
ATOM 5831 O O . GLN C 1 232 ? 8.030 58.071 62.773 1.00 16.29 232 GLN C O 1
ATOM 5837 N N . ALA C 1 233 ? 6.411 56.506 62.942 1.00 14.64 233 ALA C N 1
ATOM 5838 C CA . ALA C 1 233 ? 6.699 56.274 64.372 1.00 14.72 233 ALA C CA 1
ATOM 5839 C C . ALA C 1 233 ? 8.065 55.585 64.455 1.00 13.50 233 ALA C C 1
ATOM 5840 O O . ALA C 1 233 ? 8.819 55.842 65.405 1.00 13.31 233 ALA C O 1
ATOM 5842 N N . ARG C 1 234 ? 8.386 54.606 63.591 1.00 12.79 234 ARG C N 1
ATOM 5843 C CA . ARG C 1 234 ? 9.699 53.969 63.636 1.00 13.19 234 ARG C CA 1
ATOM 5844 C C . ARG C 1 234 ? 10.828 54.954 63.369 1.00 13.57 234 ARG C C 1
ATOM 5845 O O . ARG C 1 234 ? 11.880 54.892 64.010 1.00 12.25 234 ARG C O 1
ATOM 5853 N N . ALA C 1 235 ? 10.625 55.887 62.430 1.00 13.62 235 ALA C N 1
ATOM 5854 C CA . ALA C 1 235 ? 11.605 56.949 62.200 1.00 13.70 235 ALA C CA 1
ATOM 5855 C C . ALA C 1 235 ? 11.887 57.849 63.397 1.00 13.15 235 ALA C C 1
ATOM 5856 O O . ALA C 1 235 ? 13.021 58.359 63.566 1.00 13.37 235 ALA C O 1
ATOM 5858 N N . ALA C 1 236 ? 10.824 58.127 64.131 1.00 12.49 236 ALA C N 1
ATOM 5859 C CA . ALA C 1 236 ? 10.915 58.890 65.379 1.00 13.92 236 ALA C CA 1
ATOM 5860 C C . ALA C 1 236 ? 11.766 58.074 66.358 1.00 12.77 236 ALA C C 1
ATOM 5861 O O . ALA C 1 236 ? 12.564 58.664 67.032 1.00 11.74 236 ALA C O 1
ATOM 5863 N N . LYS C 1 237 ? 11.504 56.771 66.486 1.00 12.49 237 LYS C N 1
ATOM 5864 C CA . LYS C 1 237 ? 12.373 55.923 67.338 1.00 12.40 237 LYS C CA 1
ATOM 5865 C C . LYS C 1 237 ? 13.821 56.028 66.937 1.00 13.06 237 LYS C C 1
ATOM 5866 O O . LYS C 1 237 ? 14.715 56.073 67.776 1.00 12.49 237 LYS C O 1
ATOM 5872 N N . VAL C 1 238 ? 14.104 56.020 65.626 1.00 13.49 238 VAL C N 1
ATOM 5873 C CA . VAL C 1 238 ? 15.453 56.142 65.136 1.00 14.10 238 VAL C CA 1
ATOM 5874 C C . VAL C 1 238 ? 16.056 57.470 65.608 1.00 13.11 238 VAL C C 1
ATOM 5875 O O . VAL C 1 238 ? 17.160 57.475 66.110 1.00 13.31 238 VAL C O 1
ATOM 5879 N N . ALA C 1 239 ? 15.279 58.536 65.484 1.00 12.30 239 ALA C N 1
ATOM 5880 C CA . ALA C 1 239 ? 15.698 59.911 65.847 1.00 11.37 239 ALA C CA 1
ATOM 5881 C C . ALA C 1 239 ? 15.956 59.981 67.360 1.00 10.66 239 ALA C C 1
ATOM 5882 O O . ALA C 1 239 ? 16.895 60.648 67.794 1.00 13.54 239 ALA C O 1
ATOM 5884 N N . ALA C 1 240 ? 15.117 59.332 68.121 1.00 11.61 240 ALA C N 1
ATOM 5885 C CA . ALA C 1 240 ? 15.273 59.329 69.576 1.00 11.24 240 ALA C CA 1
ATOM 5886 C C . ALA C 1 240 ? 16.525 58.564 69.953 1.00 12.15 240 ALA C C 1
ATOM 5887 O O . ALA C 1 240 ? 17.290 59.002 70.810 1.00 12.53 240 ALA C O 1
ATOM 5889 N N . LEU C 1 241 ? 16.797 57.410 69.315 1.00 12.07 241 LEU C N 1
ATOM 5890 C CA . LEU C 1 241 ? 18.027 56.705 69.597 1.00 13.07 241 LEU C CA 1
ATOM 5891 C C . LEU C 1 241 ? 19.246 57.522 69.209 1.00 14.08 241 LEU C C 1
ATOM 5892 O O . LEU C 1 241 ? 20.223 57.556 69.965 1.00 13.78 241 LEU C O 1
ATOM 5897 N N . ALA C 1 242 ? 19.169 58.214 68.065 1.00 12.92 242 ALA C N 1
ATOM 5898 C CA . ALA C 1 242 ? 20.224 59.114 67.644 1.00 14.45 242 ALA C CA 1
ATOM 5899 C C . ALA C 1 242 ? 20.534 60.178 68.685 1.00 14.77 242 ALA C C 1
ATOM 5900 O O . ALA C 1 242 ? 21.714 60.536 68.817 1.00 14.87 242 ALA C O 1
ATOM 5902 N N . ALA C 1 243 ? 19.479 60.693 69.339 1.00 13.96 243 ALA C N 1
ATOM 5903 C CA . ALA C 1 243 ? 19.628 61.678 70.423 1.00 13.88 243 ALA C CA 1
ATOM 5904 C C . ALA C 1 243 ? 20.407 61.197 71.625 1.00 13.90 243 ALA C C 1
ATOM 5905 O O . ALA C 1 243 ? 21.083 61.991 72.268 1.00 12.81 243 ALA C O 1
ATOM 5907 N N . HIS C 1 244 ? 20.402 59.905 71.883 1.00 11.86 244 HIS C N 1
ATOM 5908 C CA . HIS C 1 244 ? 21.194 59.333 72.985 1.00 12.63 244 HIS C CA 1
ATOM 5909 C C . HIS C 1 244 ? 22.615 58.947 72.510 1.00 13.04 244 HIS C C 1
ATOM 5910 O O . HIS C 1 244 ? 23.103 57.754 72.599 1.00 14.45 244 HIS C O 1
ATOM 5917 N N . ALA C 1 245 ? 23.341 59.940 72.025 1.00 14.39 245 ALA C N 1
ATOM 5918 C CA . ALA C 1 245 ? 24.610 59.728 71.333 1.00 16.21 245 ALA C CA 1
ATOM 5919 C C . ALA C 1 245 ? 25.698 59.153 72.197 1.00 17.30 245 ALA C C 1
ATOM 5920 O O . ALA C 1 245 ? 26.558 58.448 71.709 1.00 18.58 245 ALA C O 1
ATOM 5922 N N . THR C 1 246 ? 25.697 59.458 73.494 1.00 15.80 246 THR C N 1
ATOM 5923 C CA . THR C 1 246 ? 26.700 58.826 74.345 1.00 15.65 246 THR C CA 1
ATOM 5924 C C . THR C 1 246 ? 26.466 57.350 74.551 1.00 15.59 246 THR C C 1
ATOM 5925 O O . THR C 1 246 ? 27.418 56.639 74.956 1.00 16.67 246 THR C O 1
ATOM 5929 N N . GLN C 1 247 ? 25.249 56.875 74.313 1.00 13.66 247 GLN C N 1
ATOM 5930 C CA . GLN C 1 247 ? 24.875 55.512 74.604 1.00 15.47 247 GLN C CA 1
ATOM 5931 C C . GLN C 1 247 ? 24.612 54.577 73.414 1.00 15.96 247 GLN C C 1
ATOM 5932 O O . GLN C 1 247 ? 24.727 53.356 73.578 1.00 17.03 247 GLN C O 1
ATOM 5938 N N . VAL C 1 248 ? 24.146 55.115 72.281 1.00 16.49 248 VAL C N 1
ATOM 5939 C CA . VAL C 1 248 ? 23.712 54.311 71.166 1.00 17.51 248 VAL C CA 1
ATOM 5940 C C . VAL C 1 248 ? 24.267 54.930 69.888 1.00 18.73 248 VAL C C 1
ATOM 5941 O O . VAL C 1 248 ? 24.279 56.177 69.730 1.00 19.60 248 VAL C O 1
ATOM 5945 N N . VAL C 1 249 ? 24.702 54.066 68.951 1.00 19.68 249 VAL C N 1
ATOM 5946 C CA . VAL C 1 249 ? 25.098 54.532 67.615 1.00 20.06 249 VAL C CA 1
ATOM 5947 C C . VAL C 1 249 ? 24.098 53.949 66.654 1.00 18.76 249 VAL C C 1
ATOM 5948 O O . VAL C 1 249 ? 23.949 52.743 66.613 1.00 18.32 249 VAL C O 1
ATOM 5952 N N . VAL C 1 250 ? 23.425 54.793 65.879 1.00 17.89 250 VAL C N 1
ATOM 5953 C CA . VAL C 1 250 ? 22.505 54.324 64.853 1.00 17.94 250 VAL C CA 1
ATOM 5954 C C . VAL C 1 250 ? 23.299 54.049 63.585 1.00 18.83 250 VAL C C 1
ATOM 5955 O O . VAL C 1 250 ? 24.168 54.858 63.215 1.00 19.06 250 VAL C O 1
ATOM 5959 N N . GLY C 1 251 ? 22.938 52.966 62.899 1.00 19.11 251 GLY C N 1
ATOM 5960 C CA . GLY C 1 251 ? 23.645 52.551 61.695 1.00 20.89 251 GLY C CA 1
ATOM 5961 C C . GLY C 1 251 ? 23.342 53.449 60.501 1.00 20.55 251 GLY C C 1
ATOM 5962 O O . GLY C 1 251 ? 22.437 54.285 60.536 1.00 20.81 251 GLY C O 1
ATOM 5963 N N . PRO C 1 252 ? 24.100 53.263 59.426 1.00 23.31 252 PRO C N 1
ATOM 5964 C CA . PRO C 1 252 ? 24.028 54.133 58.245 1.00 24.51 252 PRO C CA 1
ATOM 5965 C C . PRO C 1 252 ? 22.687 54.297 57.585 1.00 23.62 252 PRO C C 1
ATOM 5966 O O . PRO C 1 252 ? 22.433 55.346 56.963 1.00 26.70 252 PRO C O 1
ATOM 5970 N N . THR C 1 253 ? 21.853 53.269 57.634 1.00 22.36 253 THR C N 1
ATOM 5971 C CA . THR C 1 253 ? 20.552 53.344 57.055 1.00 21.70 253 THR C CA 1
ATOM 5972 C C . THR C 1 253 ? 19.410 53.505 58.039 1.00 20.24 253 THR C C 1
ATOM 5973 O O . THR C 1 253 ? 18.282 53.531 57.612 1.00 19.94 253 THR C O 1
ATOM 5977 N N . GLY C 1 254 ? 19.685 53.660 59.328 1.00 18.97 254 GLY C N 1
ATOM 5978 C CA . GLY C 1 254 ? 18.604 53.844 60.282 1.00 18.26 254 GLY C CA 1
ATOM 5979 C C . GLY C 1 254 ? 17.818 52.566 60.551 1.00 17.62 254 GLY C C 1
ATOM 5980 O O . GLY C 1 254 ? 16.720 52.649 61.042 1.00 16.42 254 GLY C O 1
ATOM 5981 N N . ARG C 1 255 ? 18.392 51.389 60.228 1.00 18.62 255 ARG C N 1
ATOM 5982 C CA . ARG C 1 255 ? 17.713 50.092 60.421 1.00 18.72 255 ARG C CA 1
ATOM 5983 C C . ARG C 1 255 ? 18.272 49.270 61.559 1.00 16.81 255 ARG C C 1
ATOM 5984 O O . ARG C 1 255 ? 17.628 48.328 61.997 1.00 19.01 255 ARG C O 1
ATOM 5992 N N . ALA C 1 256 ? 19.440 49.599 62.026 1.00 16.54 256 ALA C N 1
ATOM 5993 C CA . ALA C 1 256 ? 20.080 48.886 63.129 1.00 17.75 256 ALA C CA 1
ATOM 5994 C C . ALA C 1 256 ? 20.885 49.862 63.990 1.00 18.28 256 ALA C C 1
ATOM 5995 O O . ALA C 1 256 ? 21.218 50.961 63.547 1.00 17.33 256 ALA C O 1
ATOM 5997 N N . ALA C 1 257 ? 21.151 49.459 65.220 1.00 19.28 257 ALA C N 1
ATOM 5998 C CA . ALA C 1 257 ? 21.918 50.265 66.145 1.00 18.93 257 ALA C CA 1
ATOM 5999 C C . ALA C 1 257 ? 22.716 49.359 67.053 1.00 19.96 257 ALA C C 1
ATOM 6000 O O . ALA C 1 257 ? 22.453 48.173 67.146 1.00 22.25 257 ALA C O 1
ATOM 6002 N N . ALA C 1 258 ? 23.665 49.953 67.755 1.00 19.98 258 ALA C N 1
ATOM 6003 C CA . ALA C 1 258 ? 24.471 49.219 68.697 1.00 21.25 258 ALA C CA 1
ATOM 6004 C C . ALA C 1 258 ? 24.779 50.069 69.902 1.00 20.63 258 ALA C C 1
ATOM 6005 O O . ALA C 1 258 ? 25.044 51.259 69.768 1.00 20.56 258 ALA C O 1
ATOM 6007 N N . LEU C 1 259 ? 24.825 49.427 71.069 1.00 22.46 259 LEU C N 1
ATOM 6008 C CA . LEU C 1 259 ? 25.317 50.083 72.268 1.00 24.75 259 LEU C CA 1
ATOM 6009 C C . LEU C 1 259 ? 26.869 49.972 72.280 1.00 26.61 259 LEU C C 1
ATOM 6010 O O . LEU C 1 259 ? 27.473 49.498 71.306 1.00 25.35 259 LEU C O 1
ATOM 6015 N N . SER C 1 260 ? 27.512 50.394 73.372 1.00 28.59 260 SER C N 1
ATOM 6016 C CA . SER C 1 260 ? 28.980 50.409 73.468 1.00 31.15 260 SER C CA 1
ATOM 6017 C C . SER C 1 260 ? 29.650 49.031 73.309 1.00 32.89 260 SER C C 1
ATOM 6018 O O . SER C 1 260 ? 30.845 48.954 72.988 1.00 34.19 260 SER C O 1
ATOM 6021 N N . ASN C 1 261 ? 28.890 47.962 73.542 1.00 33.56 261 ASN C N 1
ATOM 6022 C CA . ASN C 1 261 ? 29.371 46.591 73.311 1.00 34.72 261 ASN C CA 1
ATOM 6023 C C . ASN C 1 261 ? 29.462 46.089 71.858 1.00 35.09 261 ASN C C 1
ATOM 6024 O O . ASN C 1 261 ? 29.774 44.913 71.643 1.00 37.01 261 ASN C O 1
ATOM 6029 N N . ASN C 1 262 ? 29.193 46.941 70.863 1.00 35.20 262 ASN C N 1
ATOM 6030 C CA . ASN C 1 262 ? 29.221 46.580 69.429 1.00 35.14 262 ASN C CA 1
ATOM 6031 C C . ASN C 1 262 ? 28.285 45.455 68.945 1.00 33.15 262 ASN C C 1
ATOM 6032 O O . ASN C 1 262 ? 28.487 44.930 67.864 1.00 33.24 262 ASN C O 1
ATOM 6037 N N . LEU C 1 263 ? 27.254 45.110 69.709 1.00 30.75 263 LEU C N 1
ATOM 6038 C CA . LEU C 1 263 ? 26.298 44.105 69.290 1.00 29.76 263 LEU C CA 1
ATOM 6039 C C . LEU C 1 263 ? 25.137 44.818 68.600 1.00 28.62 263 LEU C C 1
ATOM 6040 O O . LEU C 1 263 ? 24.409 45.609 69.234 1.00 28.10 263 LEU C O 1
ATOM 6045 N N . ALA C 1 264 ? 24.956 44.511 67.329 1.00 26.46 264 ALA C N 1
ATOM 6046 C CA . ALA C 1 264 ? 23.914 45.145 66.531 1.00 25.09 264 ALA C CA 1
ATOM 6047 C C . ALA C 1 264 ? 22.557 44.568 66.858 1.00 24.40 264 ALA C C 1
ATOM 6048 O O . ALA C 1 264 ? 22.412 43.342 67.089 1.00 23.33 264 ALA C O 1
ATOM 6050 N N . LEU C 1 265 ? 21.549 45.442 66.805 1.00 23.14 265 LEU C N 1
ATOM 6051 C CA . LEU C 1 265 ? 20.173 45.084 66.985 1.00 23.00 265 LEU C CA 1
ATOM 6052 C C . LEU C 1 265 ? 19.411 45.822 65.919 1.00 20.27 265 LEU C C 1
ATOM 6053 O O . LEU C 1 265 ? 19.785 46.946 65.575 1.00 16.70 265 LEU C O 1
ATOM 6058 N N . PRO C 1 266 ? 18.358 45.219 65.385 1.00 16.54 266 PRO C N 1
ATOM 6059 C CA . PRO C 1 266 ? 17.519 45.937 64.427 1.00 15.96 266 PRO C CA 1
ATOM 6060 C C . PRO C 1 266 ? 16.628 46.937 65.177 1.00 15.31 266 PRO C C 1
ATOM 6061 O O . PRO C 1 266 ? 16.237 46.640 66.320 1.00 16.17 266 PRO C O 1
ATOM 6065 N N . ILE C 1 267 ? 16.347 48.077 64.560 1.00 13.71 267 ILE C N 1
ATOM 6066 C CA . ILE C 1 267 ? 15.424 49.057 65.112 1.00 13.31 267 ILE C CA 1
ATOM 6067 C C . ILE C 1 267 ? 14.077 48.769 64.506 1.00 13.92 267 ILE C C 1
ATOM 6068 O O . ILE C 1 267 ? 13.845 49.079 63.313 1.00 14.20 267 ILE C O 1
ATOM 6073 N N . LEU C 1 268 ? 13.208 48.157 65.303 1.00 15.18 268 LEU C N 1
ATOM 6074 C CA . LEU C 1 268 ? 11.904 47.681 64.864 1.00 16.22 268 LEU C CA 1
ATOM 6075 C C . LEU C 1 268 ? 10.704 48.556 65.151 1.00 17.12 268 LEU C C 1
ATOM 6076 O O . LEU C 1 268 ? 10.612 49.272 66.156 1.00 16.53 268 LEU C O 1
ATOM 6081 N N . ALA C 1 269 ? 9.716 48.454 64.270 1.00 15.61 269 ALA C N 1
ATOM 6082 C CA . ALA C 1 269 ? 8.477 49.168 64.465 1.00 13.42 269 ALA C CA 1
ATOM 6083 C C . ALA C 1 269 ? 7.461 48.488 65.337 1.00 13.35 269 ALA C C 1
ATOM 6084 O O . ALA C 1 269 ? 6.453 49.116 65.709 1.00 13.31 269 ALA C O 1
ATOM 6086 N N . ASP C 1 270 ? 7.680 47.211 65.639 1.00 12.82 270 ASP C N 1
ATOM 6087 C CA . ASP C 1 270 ? 6.723 46.435 66.410 1.00 14.39 270 ASP C CA 1
ATOM 6088 C C . ASP C 1 270 ? 7.292 46.166 67.801 1.00 14.17 270 ASP C C 1
ATOM 6089 O O . ASP C 1 270 ? 8.418 45.712 67.932 1.00 15.93 270 ASP C O 1
ATOM 6094 N N . GLU C 1 271 ? 6.519 46.488 68.813 1.00 14.44 271 GLU C N 1
ATOM 6095 C CA . GLU C 1 271 ? 6.964 46.393 70.196 1.00 13.14 271 GLU C CA 1
ATOM 6096 C C . GLU C 1 271 ? 5.903 45.550 70.943 1.00 12.95 271 GLU C C 1
ATOM 6097 O O . GLU C 1 271 ? 4.701 45.637 70.688 1.00 11.58 271 GLU C O 1
ATOM 6103 N N . HIS C 1 272 ? 6.377 44.714 71.865 1.00 12.21 272 HIS C N 1
ATOM 6104 C CA . HIS C 1 272 ? 5.589 43.651 72.493 1.00 13.43 272 HIS C CA 1
ATOM 6105 C C . HIS C 1 272 ? 5.428 43.798 73.991 1.00 13.55 272 HIS C C 1
ATOM 6106 O O . HIS C 1 272 ? 6.262 44.435 74.648 1.00 13.32 272 HIS C O 1
ATOM 6113 N N . TYR C 1 273 ? 4.293 43.302 74.487 1.00 13.44 273 TYR C N 1
ATOM 6114 C CA . TYR C 1 273 ? 3.874 43.511 75.853 1.00 13.18 273 TYR C CA 1
ATOM 6115 C C . TYR C 1 273 ? 3.164 42.296 76.430 1.00 13.77 273 TYR C C 1
ATOM 6116 O O . TYR C 1 273 ? 2.528 41.550 75.692 1.00 14.32 273 TYR C O 1
ATOM 6125 N N . VAL C 1 274 ? 3.252 42.196 77.774 1.00 13.96 274 VAL C N 1
ATOM 6126 C CA . VAL C 1 274 ? 2.557 41.200 78.562 1.00 15.29 274 VAL C CA 1
ATOM 6127 C C . VAL C 1 274 ? 1.603 41.979 79.437 1.00 15.47 274 VAL C C 1
ATOM 6128 O O . VAL C 1 274 ? 1.997 42.983 80.055 1.00 15.42 274 VAL C O 1
ATOM 6132 N N . LEU C 1 275 ? 0.330 41.563 79.478 1.00 16.04 275 LEU C N 1
ATOM 6133 C CA . LEU C 1 275 ? -0.682 42.200 80.305 1.00 16.98 275 LEU C CA 1
ATOM 6134 C C . LEU C 1 275 ? -0.498 41.667 81.742 1.00 18.77 275 LEU C C 1
ATOM 6135 O O . LEU C 1 275 ? -0.792 40.474 82.013 1.00 18.76 275 LEU C O 1
ATOM 6140 N N . ALA C 1 276 ? -0.024 42.534 82.631 1.00 18.22 276 ALA C N 1
ATOM 6141 C CA . ALA C 1 276 ? 0.208 42.215 84.056 1.00 18.90 276 ALA C CA 1
ATOM 6142 C C . ALA C 1 276 ? -0.988 42.478 84.934 1.00 20.71 276 ALA C C 1
ATOM 6143 O O . ALA C 1 276 ? -1.160 41.832 86.001 1.00 21.36 276 ALA C O 1
ATOM 6145 N N . GLY C 1 277 ? -1.829 43.422 84.540 1.00 19.81 277 GLY C N 1
ATOM 6146 C CA . GLY C 1 277 ? -3.003 43.737 85.311 1.00 21.47 277 GLY C CA 1
ATOM 6147 C C . GLY C 1 277 ? -4.074 44.374 84.453 1.00 21.59 277 GLY C C 1
ATOM 6148 O O . GLY C 1 277 ? -3.765 45.164 83.577 1.00 21.56 277 GLY C O 1
ATOM 6149 N N . GLY C 1 278 ? -5.336 44.024 84.734 1.00 21.75 278 GLY C N 1
ATOM 6150 C CA . GLY C 1 278 ? -6.475 44.515 83.991 1.00 22.23 278 GLY C CA 1
ATOM 6151 C C . GLY C 1 278 ? -6.980 43.462 83.034 1.00 22.21 278 GLY C C 1
ATOM 6152 O O . GLY C 1 278 ? -6.400 42.364 82.931 1.00 24.51 278 GLY C O 1
ATOM 6153 N N . SER C 1 279 ? -8.035 43.812 82.341 1.00 23.65 279 SER C N 1
ATOM 6154 C CA . SER C 1 279 ? -8.679 42.932 81.377 1.00 24.27 279 SER C CA 1
ATOM 6155 C C . SER C 1 279 ? -8.276 43.293 79.955 1.00 23.52 279 SER C C 1
ATOM 6156 O O . SER C 1 279 ? -8.294 44.456 79.598 1.00 23.30 279 SER C O 1
ATOM 6159 N N . ALA C 1 280 ? -7.971 42.288 79.174 1.00 22.33 280 ALA C N 1
ATOM 6160 C CA . ALA C 1 280 ? -7.610 42.469 77.784 1.00 21.53 280 ALA C CA 1
ATOM 6161 C C . ALA C 1 280 ? -8.812 42.842 76.931 1.00 22.63 280 ALA C C 1
ATOM 6162 O O . ALA C 1 280 ? -9.945 42.423 77.208 1.00 22.66 280 ALA C O 1
ATOM 6164 N N . GLY C 1 281 ? -8.565 43.638 75.891 1.00 22.58 281 GLY C N 1
ATOM 6165 C CA . GLY C 1 281 ? -9.551 43.912 74.842 1.00 21.56 281 GLY C CA 1
ATOM 6166 C C . GLY C 1 281 ? -9.444 42.848 73.773 1.00 21.15 281 GLY C C 1
ATOM 6167 O O . GLY C 1 281 ? -8.884 41.749 73.991 1.00 21.78 281 GLY C O 1
ATOM 6168 N N . ALA C 1 282 ? -9.983 43.145 72.595 1.00 21.23 282 ALA C N 1
ATOM 6169 C CA . ALA C 1 282 ? -9.979 42.147 71.526 1.00 20.70 282 ALA C CA 1
ATOM 6170 C C . ALA C 1 282 ? -8.602 41.710 71.084 1.00 19.99 282 ALA C C 1
ATOM 6171 O O . ALA C 1 282 ? -7.728 42.556 70.844 1.00 21.45 282 ALA C O 1
ATOM 6173 N N . ARG C 1 283 ? -8.414 40.410 70.914 1.00 18.92 283 ARG C N 1
ATOM 6174 C CA . ARG C 1 283 ? -7.174 39.804 70.461 1.00 19.06 283 ARG C CA 1
ATOM 6175 C C . ARG C 1 283 ? -7.276 39.396 68.978 1.00 19.11 283 ARG C C 1
ATOM 6176 O O . ARG C 1 283 ? -8.376 39.098 68.464 1.00 19.30 283 ARG C O 1
ATOM 6184 N N . ASP C 1 284 ? -6.136 39.406 68.309 1.00 17.56 284 ASP C N 1
ATOM 6185 C CA . ASP C 1 284 ? -5.997 39.004 66.916 1.00 18.62 284 ASP C CA 1
ATOM 6186 C C . ASP C 1 284 ? -5.787 37.473 66.830 1.00 18.98 284 ASP C C 1
ATOM 6187 O O . ASP C 1 284 ? -5.916 36.747 67.827 1.00 18.05 284 ASP C O 1
ATOM 6192 N N . GLU C 1 285 ? -5.436 36.973 65.654 1.00 19.19 285 GLU C N 1
ATOM 6193 C CA . GLU C 1 285 ? -5.273 35.525 65.465 1.00 19.25 285 GLU C CA 1
ATOM 6194 C C . GLU C 1 285 ? -4.130 34.870 66.213 1.00 19.71 285 GLU C C 1
ATOM 6195 O O . GLU C 1 285 ? -4.128 33.646 66.392 1.00 18.96 285 GLU C O 1
ATOM 6201 N N . ARG C 1 286 ? -3.153 35.678 66.626 1.00 18.09 286 ARG C N 1
ATOM 6202 C CA . ARG C 1 286 ? -2.060 35.217 67.477 1.00 18.70 286 ARG C CA 1
ATOM 6203 C C . ARG C 1 286 ? -2.475 35.202 68.950 1.00 18.25 286 ARG C C 1
ATOM 6204 O O . ARG C 1 286 ? -1.722 34.757 69.780 1.00 18.52 286 ARG C O 1
ATOM 6212 N N . GLY C 1 287 ? -3.648 35.734 69.280 1.00 16.91 287 GLY C N 1
ATOM 6213 C CA . GLY C 1 287 ? -4.074 35.900 70.632 1.00 17.85 287 GLY C CA 1
ATOM 6214 C C . GLY C 1 287 ? -3.512 37.186 71.213 1.00 17.89 287 GLY C C 1
ATOM 6215 O O . GLY C 1 287 ? -3.416 37.314 72.447 1.00 17.44 287 GLY C O 1
ATOM 6216 N N . TRP C 1 288 ? -3.257 38.172 70.348 1.00 17.78 288 TRP C N 1
ATOM 6217 C CA . TRP C 1 288 ? -2.615 39.398 70.830 1.00 18.69 288 TRP C CA 1
ATOM 6218 C C . TRP C 1 288 ? -3.510 40.578 70.677 1.00 18.16 288 TRP C C 1
ATOM 6219 O O . TRP C 1 288 ? -4.121 40.738 69.599 1.00 18.71 288 TRP C O 1
ATOM 6230 N N . GLU C 1 289 ? -3.620 41.430 71.704 1.00 16.89 289 GLU C N 1
ATOM 6231 C CA . GLU C 1 289 ? -4.256 42.715 71.501 1.00 16.21 289 GLU C CA 1
ATOM 6232 C C . GLU C 1 289 ? -3.345 43.517 70.564 1.00 15.89 289 GLU C C 1
ATOM 6233 O O . GLU C 1 289 ? -2.156 43.249 70.545 1.00 17.45 289 GLU C O 1
ATOM 6239 N N . THR C 1 290 ? -3.901 44.417 69.755 1.00 15.91 290 THR C N 1
ATOM 6240 C CA . THR C 1 290 ? -3.083 45.257 68.866 1.00 17.40 290 THR C CA 1
ATOM 6241 C C . THR C 1 290 ? -3.141 46.737 69.238 1.00 17.35 290 THR C C 1
ATOM 6242 O O . THR C 1 290 ? -2.681 47.612 68.485 1.00 18.40 290 THR C O 1
ATOM 6246 N N . ASP C 1 291 ? -3.625 47.024 70.442 1.00 17.91 291 ASP C N 1
ATOM 6247 C CA . ASP C 1 291 ? -3.718 48.367 70.948 1.00 18.60 291 ASP C CA 1
ATOM 6248 C C . ASP C 1 291 ? -3.664 48.241 72.462 1.00 17.52 291 ASP C C 1
ATOM 6249 O O . ASP C 1 291 ? -4.419 47.455 73.050 1.00 17.45 291 ASP C O 1
ATOM 6254 N N . LEU C 1 292 ? -2.781 49.002 73.101 1.00 17.28 292 LEU C N 1
ATOM 6255 C CA . LEU C 1 292 ? -2.682 48.972 74.581 1.00 16.35 292 LEU C CA 1
ATOM 6256 C C . LEU C 1 292 ? -3.971 49.523 75.192 1.00 16.74 292 LEU C C 1
ATOM 6257 O O . LEU C 1 292 ? -4.307 49.241 76.345 1.00 16.70 292 LEU C O 1
ATOM 6262 N N . LEU C 1 293 ? -4.686 50.357 74.413 1.00 15.77 293 LEU C N 1
ATOM 6263 C CA . LEU C 1 293 ? -5.977 50.895 74.836 1.00 17.63 293 LEU C CA 1
ATOM 6264 C C . LEU C 1 293 ? -7.156 49.974 74.567 1.00 19.05 293 LEU C C 1
ATOM 6265 O O . LEU C 1 293 ? -8.296 50.357 74.851 1.00 19.37 293 LEU C O 1
ATOM 6270 N N . ALA C 1 294 ? -6.909 48.768 74.062 1.00 20.15 294 ALA C N 1
ATOM 6271 C CA . ALA C 1 294 ? -8.059 47.925 73.642 1.00 21.24 294 ALA C CA 1
ATOM 6272 C C . ALA C 1 294 ? -8.989 47.660 74.806 1.00 21.91 294 ALA C C 1
ATOM 6273 O O . ALA C 1 294 ? -8.564 47.398 75.933 1.00 19.88 294 ALA C O 1
ATOM 6275 N N . GLY C 1 295 ? -10.282 47.783 74.514 1.00 23.35 295 GLY C N 1
ATOM 6276 C CA . GLY C 1 295 ? -11.317 47.545 75.477 1.00 24.46 295 GLY C CA 1
ATOM 6277 C C . GLY C 1 295 ? -11.702 48.710 76.325 1.00 25.07 295 GLY C C 1
ATOM 6278 O O . GLY C 1 295 ? -12.667 48.593 77.040 1.00 26.37 295 GLY C O 1
ATOM 6279 N N . LEU C 1 296 ? -10.981 49.821 76.258 1.00 25.73 296 LEU C N 1
ATOM 6280 C CA . LEU C 1 296 ? -11.280 50.974 77.100 1.00 26.84 296 LEU C CA 1
ATOM 6281 C C . LEU C 1 296 ? -12.265 51.959 76.451 1.00 29.78 296 LEU C C 1
ATOM 6282 O O . LEU C 1 296 ? -12.556 52.990 77.058 1.00 31.38 296 LEU C O 1
ATOM 6287 N N . GLY C 1 297 ? -12.719 51.687 75.223 1.00 31.75 297 GLY C N 1
ATOM 6288 C CA . GLY C 1 297 ? -13.759 52.493 74.586 1.00 33.49 297 GLY C CA 1
ATOM 6289 C C . GLY C 1 297 ? -13.411 53.809 73.922 1.00 34.47 297 GLY C C 1
ATOM 6290 O O . GLY C 1 297 ? -14.317 54.654 73.753 1.00 35.93 297 GLY C O 1
ATOM 6291 N N . PHE C 1 298 ? -12.148 53.996 73.518 1.00 35.39 298 PHE C N 1
ATOM 6292 C CA . PHE C 1 298 ? -11.743 55.192 72.771 1.00 35.63 298 PHE C CA 1
ATOM 6293 C C . PHE C 1 298 ? -12.069 55.016 71.288 1.00 36.28 298 PHE C C 1
ATOM 6294 O O . PHE C 1 298 ? -12.361 53.898 70.846 1.00 38.63 298 PHE C O 1
ATOM 6302 N N . SER D 1 2 ? 53.148 11.664 57.877 1.00 50.12 2 SER D N 1
ATOM 6303 C CA . SER D 1 2 ? 52.177 11.410 56.766 1.00 49.73 2 SER D CA 1
ATOM 6304 C C . SER D 1 2 ? 51.462 12.691 56.424 1.00 48.89 2 SER D C 1
ATOM 6305 O O . SER D 1 2 ? 51.745 13.739 57.016 1.00 50.03 2 SER D O 1
ATOM 6308 N N . GLU D 1 3 ? 50.591 12.621 55.420 1.00 47.37 3 GLU D N 1
ATOM 6309 C CA . GLU D 1 3 ? 49.726 13.745 55.059 1.00 45.89 3 GLU D CA 1
ATOM 6310 C C . GLU D 1 3 ? 48.481 13.829 55.945 1.00 42.81 3 GLU D C 1
ATOM 6311 O O . GLU D 1 3 ? 47.979 14.927 56.136 1.00 42.20 3 GLU D O 1
ATOM 6317 N N . THR D 1 4 ? 47.943 12.709 56.450 1.00 39.53 4 THR D N 1
ATOM 6318 C CA . THR D 1 4 ? 46.838 12.845 57.421 1.00 36.83 4 THR D CA 1
ATOM 6319 C C . THR D 1 4 ? 47.531 13.019 58.775 1.00 32.89 4 THR D C 1
ATOM 6320 O O . THR D 1 4 ? 48.490 12.319 59.066 1.00 30.87 4 THR D O 1
ATOM 6324 N N . PRO D 1 5 ? 47.074 13.941 59.605 1.00 29.95 5 PRO D N 1
ATOM 6325 C CA . PRO D 1 5 ? 47.710 14.118 60.918 1.00 28.52 5 PRO D CA 1
ATOM 6326 C C . PRO D 1 5 ? 47.374 12.950 61.849 1.00 26.96 5 PRO D C 1
ATOM 6327 O O . PRO D 1 5 ? 46.282 12.381 61.748 1.00 25.74 5 PRO D O 1
ATOM 6331 N N . ARG D 1 6 ? 48.282 12.704 62.779 1.00 25.98 6 ARG D N 1
ATOM 6332 C CA . ARG D 1 6 ? 48.214 11.621 63.724 1.00 25.59 6 ARG D CA 1
ATOM 6333 C C . ARG D 1 6 ? 48.385 12.229 65.112 1.00 24.38 6 ARG D C 1
ATOM 6334 O O . ARG D 1 6 ? 49.394 12.870 65.396 1.00 24.34 6 ARG D O 1
ATOM 6342 N N . LEU D 1 7 ? 47.424 11.967 65.988 1.00 23.20 7 LEU D N 1
ATOM 6343 C CA . LEU D 1 7 ? 47.420 12.523 67.347 1.00 23.12 7 LEU D CA 1
ATOM 6344 C C . LEU D 1 7 ? 47.260 11.388 68.370 1.00 22.72 7 LEU D C 1
ATOM 6345 O O . LEU D 1 7 ? 46.517 10.425 68.142 1.00 24.01 7 LEU D O 1
ATOM 6350 N N . LEU D 1 8 ? 47.972 11.489 69.481 1.00 22.78 8 LEU D N 1
ATOM 6351 C CA . LEU D 1 8 ? 47.938 10.507 70.558 1.00 21.09 8 LEU D CA 1
ATOM 6352 C C . LEU D 1 8 ? 47.621 11.219 71.857 1.00 21.02 8 LEU D C 1
ATOM 6353 O O . LEU D 1 8 ? 48.320 12.120 72.209 1.00 21.12 8 LEU D O 1
ATOM 6358 N N . PHE D 1 9 ? 46.627 10.739 72.597 1.00 19.98 9 PHE D N 1
ATOM 6359 C CA . PHE D 1 9 ? 46.243 11.296 73.907 1.00 19.55 9 PHE D CA 1
ATOM 6360 C C . PHE D 1 9 ? 46.489 10.172 74.909 1.00 19.69 9 PHE D C 1
ATOM 6361 O O . PHE D 1 9 ? 46.016 9.043 74.726 1.00 20.83 9 PHE D O 1
ATOM 6369 N N . VAL D 1 10 ? 47.261 10.435 75.947 1.00 19.77 10 VAL D N 1
ATOM 6370 C CA . VAL D 1 10 ? 47.616 9.398 76.930 1.00 18.89 10 VAL D CA 1
ATOM 6371 C C . VAL D 1 10 ? 46.939 9.747 78.266 1.00 18.57 10 VAL D C 1
ATOM 6372 O O . VAL D 1 10 ? 47.243 10.755 78.867 1.00 18.38 10 VAL D O 1
ATOM 6376 N N . HIS D 1 11 ? 46.034 8.879 78.706 1.00 18.57 11 HIS D N 1
ATOM 6377 C CA . HIS D 1 11 ? 45.189 9.060 79.872 1.00 18.53 11 HIS D CA 1
ATOM 6378 C C . HIS D 1 11 ? 45.313 7.935 80.898 1.00 19.12 11 HIS D C 1
ATOM 6379 O O . HIS D 1 11 ? 45.718 6.797 80.600 1.00 17.67 11 HIS D O 1
ATOM 6386 N N . ALA D 1 12 ? 44.945 8.265 82.117 1.00 18.69 12 ALA D N 1
ATOM 6387 C CA . ALA D 1 12 ? 45.067 7.320 83.198 1.00 18.98 12 ALA D CA 1
ATOM 6388 C C . ALA D 1 12 ? 43.914 6.299 83.336 1.00 19.50 12 ALA D C 1
ATOM 6389 O O . ALA D 1 12 ? 44.178 5.083 83.495 1.00 18.82 12 ALA D O 1
ATOM 6391 N N . HIS D 1 13 ? 42.700 6.826 83.306 1.00 18.89 13 HIS D N 1
ATOM 6392 C CA . HIS D 1 13 ? 41.478 6.044 83.561 1.00 19.36 13 HIS D CA 1
ATOM 6393 C C . HIS D 1 13 ? 40.468 6.156 82.429 1.00 18.85 13 HIS D C 1
ATOM 6394 O O . HIS D 1 13 ? 40.452 7.138 81.689 1.00 17.45 13 HIS D O 1
ATOM 6401 N N . PRO D 1 14 ? 39.555 5.193 82.316 1.00 17.83 14 PRO D N 1
ATOM 6402 C CA . PRO D 1 14 ? 38.452 5.341 81.378 1.00 18.11 14 PRO D CA 1
ATOM 6403 C C . PRO D 1 14 ? 37.432 6.441 81.846 1.00 18.87 14 PRO D C 1
ATOM 6404 O O . PRO D 1 14 ? 36.763 6.276 82.886 1.00 20.63 14 PRO D O 1
ATOM 6408 N N . ASP D 1 15 ? 37.349 7.513 81.072 1.00 18.00 15 ASP D N 1
ATOM 6409 C CA . ASP D 1 15 ? 36.530 8.731 81.214 1.00 18.59 15 ASP D CA 1
ATOM 6410 C C . ASP D 1 15 ? 37.398 9.966 81.098 1.00 17.52 15 ASP D C 1
ATOM 6411 O O . ASP D 1 15 ? 36.906 11.010 80.674 1.00 18.34 15 ASP D O 1
ATOM 6416 N N . ASP D 1 16 ? 38.652 9.835 81.494 1.00 17.60 16 ASP D N 1
ATOM 6417 C CA . ASP D 1 16 ? 39.572 11.005 81.452 1.00 17.31 16 ASP D CA 1
ATOM 6418 C C . ASP D 1 16 ? 39.707 11.592 80.055 1.00 18.17 16 ASP D C 1
ATOM 6419 O O . ASP D 1 16 ? 39.786 12.830 79.883 1.00 16.77 16 ASP D O 1
ATOM 6424 N N . GLU D 1 17 ? 39.683 10.730 79.047 1.00 16.33 17 GLU D N 1
ATOM 6425 C CA . GLU D 1 17 ? 39.740 11.193 77.662 1.00 17.42 17 GLU D CA 1
ATOM 6426 C C . GLU D 1 17 ? 38.581 12.109 77.261 1.00 18.17 17 GLU D C 1
ATOM 6427 O O . GLU D 1 17 ? 38.760 13.039 76.471 1.00 19.31 17 GLU D O 1
ATOM 6433 N N . SER D 1 18 ? 37.387 11.864 77.829 1.00 16.88 18 SER D N 1
ATOM 6434 C CA . SER D 1 18 ? 36.170 12.578 77.474 1.00 18.08 18 SER D CA 1
ATOM 6435 C C . SER D 1 18 ? 36.076 13.835 78.315 1.00 18.88 18 SER D C 1
ATOM 6436 O O . SER D 1 18 ? 35.804 14.904 77.781 1.00 20.21 18 SER D O 1
ATOM 6439 N N . LEU D 1 19 ? 36.330 13.693 79.612 1.00 19.92 19 LEU D N 1
ATOM 6440 C CA . LEU D 1 19 ? 36.307 14.816 80.536 1.00 20.33 19 LEU D CA 1
ATOM 6441 C C . LEU D 1 19 ? 37.313 15.892 80.114 1.00 19.66 19 LEU D C 1
ATOM 6442 O O . LEU D 1 19 ? 36.934 17.078 80.114 1.00 21.82 19 LEU D O 1
ATOM 6447 N N . SER D 1 20 ? 38.518 15.487 79.730 1.00 20.25 20 SER D N 1
ATOM 6448 C CA . SER D 1 20 ? 39.599 16.448 79.401 1.00 20.68 20 SER D CA 1
ATOM 6449 C C . SER D 1 20 ? 39.605 16.882 77.965 1.00 20.20 20 SER D C 1
ATOM 6450 O O . SER D 1 20 ? 39.641 18.093 77.700 1.00 20.88 20 SER D O 1
ATOM 6453 N N . ASN D 1 21 ? 39.537 15.907 77.056 1.00 19.82 21 ASN D N 1
ATOM 6454 C CA . ASN D 1 21 ? 39.752 16.151 75.628 1.00 18.50 21 ASN D CA 1
ATOM 6455 C C . ASN D 1 21 ? 38.668 15.705 74.652 1.00 18.82 21 ASN D C 1
ATOM 6456 O O . ASN D 1 21 ? 38.964 15.536 73.485 1.00 17.92 21 ASN D O 1
ATOM 6461 N N . GLY D 1 22 ? 37.449 15.452 75.124 1.00 17.46 22 GLY D N 1
ATOM 6462 C CA . GLY D 1 22 ? 36.398 14.966 74.266 1.00 17.61 22 GLY D CA 1
ATOM 6463 C C . GLY D 1 22 ? 36.082 15.842 73.070 1.00 18.90 22 GLY D C 1
ATOM 6464 O O . GLY D 1 22 ? 36.018 15.330 71.958 1.00 18.61 22 GLY D O 1
ATOM 6465 N N . ALA D 1 23 ? 36.007 17.157 73.285 1.00 19.78 23 ALA D N 1
ATOM 6466 C CA . ALA D 1 23 ? 35.712 18.080 72.196 1.00 21.14 23 ALA D CA 1
ATOM 6467 C C . ALA D 1 23 ? 36.843 18.121 71.190 1.00 20.54 23 ALA D C 1
ATOM 6468 O O . ALA D 1 23 ? 36.595 18.144 69.975 1.00 20.38 23 ALA D O 1
ATOM 6470 N N . THR D 1 24 ? 38.073 18.083 71.673 1.00 20.66 24 THR D N 1
ATOM 6471 C CA . THR D 1 24 ? 39.231 18.113 70.801 1.00 20.50 24 THR D CA 1
ATOM 6472 C C . THR D 1 24 ? 39.327 16.854 69.986 1.00 21.36 24 THR D C 1
ATOM 6473 O O . THR D 1 24 ? 39.588 16.917 68.785 1.00 21.34 24 THR D O 1
ATOM 6477 N N . ILE D 1 25 ? 39.153 15.700 70.647 1.00 19.56 25 ILE D N 1
ATOM 6478 C CA . ILE D 1 25 ? 39.286 14.437 69.919 1.00 19.49 25 ILE D CA 1
ATOM 6479 C C . ILE D 1 25 ? 38.224 14.397 68.803 1.00 19.57 25 ILE D C 1
ATOM 6480 O O . ILE D 1 25 ? 38.556 14.004 67.682 1.00 20.54 25 ILE D O 1
ATOM 6485 N N . ALA D 1 26 ? 36.992 14.776 69.115 1.00 21.11 26 ALA D N 1
ATOM 6486 C CA . ALA D 1 26 ? 35.858 14.799 68.133 1.00 22.87 26 ALA D CA 1
ATOM 6487 C C . ALA D 1 26 ? 36.104 15.811 67.010 1.00 23.43 26 ALA D C 1
ATOM 6488 O O . ALA D 1 26 ? 35.824 15.549 65.818 1.00 24.25 26 ALA D O 1
ATOM 6490 N N . HIS D 1 27 ? 36.612 16.978 67.399 1.00 23.14 27 HIS D N 1
ATOM 6491 C CA . HIS D 1 27 ? 37.013 17.989 66.435 1.00 23.49 27 HIS D CA 1
ATOM 6492 C C . HIS D 1 27 ? 37.982 17.381 65.420 1.00 23.02 27 HIS D C 1
ATOM 6493 O O . HIS D 1 27 ? 37.727 17.432 64.214 1.00 23.56 27 HIS D O 1
ATOM 6500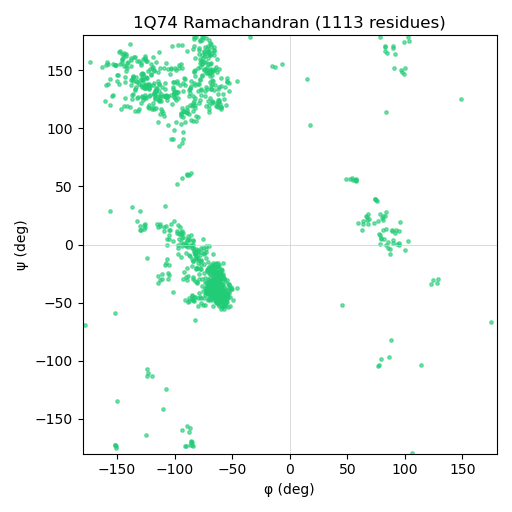 N N . TYR D 1 28 ? 39.059 16.756 65.892 1.00 23.93 28 TYR D N 1
ATOM 6501 C CA . TYR D 1 28 ? 40.040 16.193 64.994 1.00 24.07 28 TYR D CA 1
ATOM 6502 C C . TYR D 1 28 ? 39.581 14.952 64.174 1.00 25.00 28 TYR D C 1
ATOM 6503 O O . TYR D 1 28 ? 39.937 14.854 62.997 1.00 23.92 28 TYR D O 1
ATOM 6512 N N . THR D 1 29 ? 38.818 14.044 64.771 1.00 24.49 29 THR D N 1
ATOM 6513 C CA . THR D 1 29 ? 38.391 12.835 64.031 1.00 24.35 29 THR D CA 1
ATOM 6514 C C . THR D 1 29 ? 37.370 13.184 62.961 1.00 26.08 29 THR D C 1
ATOM 6515 O O . THR D 1 29 ? 37.382 12.580 61.884 1.00 27.23 29 THR D O 1
ATOM 6519 N N . SER D 1 30 ? 36.487 14.116 63.255 1.00 28.22 30 SER D N 1
ATOM 6520 C CA . SER D 1 30 ? 35.528 14.587 62.257 1.00 30.43 30 SER D CA 1
ATOM 6521 C C . SER D 1 30 ? 36.160 15.277 61.034 1.00 32.46 30 SER D C 1
ATOM 6522 O O . SER D 1 30 ? 35.536 15.279 59.959 1.00 34.09 30 SER D O 1
ATOM 6525 N N . ARG D 1 31 ? 37.372 15.835 61.199 1.00 32.87 31 ARG D N 1
ATOM 6526 C CA . ARG D 1 31 ? 38.153 16.465 60.104 1.00 33.75 31 ARG D CA 1
ATOM 6527 C C . ARG D 1 31 ? 39.208 15.525 59.480 1.00 32.99 31 ARG D C 1
ATOM 6528 O O . ARG D 1 31 ? 40.128 15.964 58.771 1.00 35.17 31 ARG D O 1
ATOM 6536 N N . GLY D 1 32 ? 39.066 14.223 59.723 1.00 32.96 32 GLY D N 1
ATOM 6537 C CA . GLY D 1 32 ? 39.919 13.216 59.134 1.00 31.41 32 GLY D CA 1
ATOM 6538 C C . GLY D 1 32 ? 41.225 12.869 59.788 1.00 30.70 32 GLY D C 1
ATOM 6539 O O . GLY D 1 32 ? 41.937 12.045 59.224 1.00 30.80 32 GLY D O 1
ATOM 6540 N N . ALA D 1 33 ? 41.568 13.460 60.941 1.00 29.03 33 ALA D N 1
ATOM 6541 C CA . ALA D 1 33 ? 42.818 13.089 61.606 1.00 28.41 33 ALA D CA 1
ATOM 6542 C C . ALA D 1 33 ? 42.742 11.668 62.174 1.00 28.45 33 ALA D C 1
ATOM 6543 O O . ALA D 1 33 ? 41.642 11.152 62.435 1.00 29.73 33 ALA D O 1
ATOM 6545 N N . GLN D 1 34 ? 43.905 11.058 62.329 1.00 28.62 34 GLN D N 1
ATOM 6546 C CA . GLN D 1 34 ? 44.021 9.751 62.932 1.00 29.28 34 GLN D CA 1
ATOM 6547 C C . GLN D 1 34 ? 44.265 10.033 64.401 1.00 27.86 34 GLN D C 1
ATOM 6548 O O . GLN D 1 34 ? 45.341 10.519 64.738 1.00 28.12 34 GLN D O 1
ATOM 6554 N N . VAL D 1 35 ? 43.291 9.749 65.255 1.00 26.32 35 VAL D N 1
ATOM 6555 C CA . VAL D 1 35 ? 43.428 10.028 66.682 1.00 24.43 35 VAL D CA 1
ATOM 6556 C C . VAL D 1 35 ? 43.388 8.747 67.466 1.00 24.43 35 VAL D C 1
ATOM 6557 O O . VAL D 1 35 ? 42.500 7.905 67.230 1.00 24.59 35 VAL D O 1
ATOM 6561 N N . HIS D 1 36 ? 44.324 8.585 68.400 1.00 23.04 36 HIS D N 1
ATOM 6562 C CA . HIS D 1 36 ? 44.327 7.414 69.272 1.00 22.64 36 HIS D CA 1
ATOM 6563 C C . HIS D 1 36 ? 44.402 7.862 70.721 1.00 21.44 36 HIS D C 1
ATOM 6564 O O . HIS D 1 36 ? 45.064 8.857 71.043 1.00 22.00 36 HIS D O 1
ATOM 6571 N N . VAL D 1 37 ? 43.744 7.084 71.580 1.00 20.22 37 VAL D N 1
ATOM 6572 C CA . VAL D 1 37 ? 43.772 7.288 73.017 1.00 18.29 37 VAL D CA 1
ATOM 6573 C C . VAL D 1 37 ? 44.386 6.077 73.648 1.00 18.51 37 VAL D C 1
ATOM 6574 O O . VAL D 1 37 ? 43.949 4.920 73.403 1.00 18.46 37 VAL D O 1
ATOM 6578 N N . VAL D 1 38 ? 45.377 6.285 74.515 1.00 17.76 38 VAL D N 1
ATOM 6579 C CA . VAL D 1 38 ? 45.981 5.208 75.288 1.00 18.49 38 VAL D CA 1
ATOM 6580 C C . VAL D 1 38 ? 45.509 5.462 76.727 1.00 18.15 38 VAL D C 1
ATOM 6581 O O . VAL D 1 38 ? 45.571 6.595 77.197 1.00 18.87 38 VAL D O 1
ATOM 6585 N N . THR D 1 39 ? 44.948 4.417 77.321 1.00 16.51 39 THR D N 1
ATOM 6586 C CA . THR D 1 39 ? 44.423 4.394 78.683 1.00 16.81 39 THR D CA 1
ATOM 6587 C C . THR D 1 39 ? 45.335 3.460 79.530 1.00 17.84 39 THR D C 1
ATOM 6588 O O . THR D 1 39 ? 45.527 2.295 79.221 1.00 16.82 39 THR D O 1
ATOM 6592 N N . CYS D 1 40 ? 45.886 3.973 80.618 1.00 18.31 40 CYS D N 1
ATOM 6593 C CA . CYS D 1 40 ? 46.906 3.229 81.348 1.00 18.87 40 CYS D CA 1
ATOM 6594 C C . CYS D 1 40 ? 46.346 2.160 82.291 1.00 18.18 40 CYS D C 1
ATOM 6595 O O . CYS D 1 40 ? 47.089 1.220 82.618 1.00 19.83 40 CYS D O 1
ATOM 6598 N N . THR D 1 41 ? 45.066 2.270 82.675 1.00 18.76 41 THR D N 1
ATOM 6599 C CA . THR D 1 41 ? 44.426 1.331 83.610 1.00 17.96 41 THR D CA 1
ATOM 6600 C C . THR D 1 41 ? 42.987 1.089 83.243 1.00 17.35 41 THR D C 1
ATOM 6601 O O . THR D 1 41 ? 42.370 1.873 82.532 1.00 16.91 41 THR D O 1
ATOM 6605 N N . LEU D 1 42 ? 42.429 0.020 83.786 1.00 16.49 42 LEU D N 1
ATOM 6606 C CA . LEU D 1 42 ? 41.012 -0.271 83.547 1.00 16.80 42 LEU D CA 1
ATOM 6607 C C . LEU D 1 42 ? 40.030 0.517 84.420 1.00 16.03 42 LEU D C 1
ATOM 6608 O O . LEU D 1 42 ? 38.801 0.517 84.177 1.00 16.93 42 LEU D O 1
ATOM 6613 N N . GLY D 1 43 ? 40.522 1.178 85.466 1.00 17.20 43 GLY D N 1
ATOM 6614 C CA . GLY D 1 43 ? 39.629 1.823 86.409 1.00 16.89 43 GLY D CA 1
ATOM 6615 C C . GLY D 1 43 ? 38.927 0.800 87.328 1.00 17.47 43 GLY D C 1
ATOM 6616 O O . GLY D 1 43 ? 37.749 0.970 87.670 1.00 17.83 43 GLY D O 1
ATOM 6617 N N . GLU D 1 44 ? 39.680 -0.224 87.747 1.00 18.05 44 GLU D N 1
ATOM 6618 C CA . GLU D 1 44 ? 39.217 -1.307 88.583 1.00 18.51 44 GLU D CA 1
ATOM 6619 C C . GLU D 1 44 ? 38.758 -0.827 89.969 1.00 19.53 44 GLU D C 1
ATOM 6620 O O . GLU D 1 44 ? 37.759 -1.346 90.512 1.00 20.43 44 GLU D O 1
ATOM 6626 N N . GLU D 1 45 ? 39.418 0.206 90.480 1.00 18.46 45 GLU D N 1
ATOM 6627 C CA . GLU D 1 45 ? 39.131 0.758 91.813 1.00 19.44 45 GLU D CA 1
ATOM 6628 C C . GLU D 1 45 ? 38.190 1.945 91.871 1.00 19.45 45 GLU D C 1
ATOM 6629 O O . GLU D 1 45 ? 38.057 2.630 92.915 1.00 20.03 45 GLU D O 1
ATOM 6635 N N . GLY D 1 46 ? 37.479 2.187 90.792 1.00 19.02 46 GLY D N 1
ATOM 6636 C CA . GLY D 1 46 ? 36.525 3.246 90.756 1.00 20.02 46 GLY D CA 1
ATOM 6637 C C . GLY D 1 46 ? 35.283 3.002 91.637 1.00 20.59 46 GLY D C 1
ATOM 6638 O O . GLY D 1 46 ? 35.024 1.882 92.104 1.00 20.20 46 GLY D O 1
ATOM 6639 N N . GLU D 1 47 ? 34.563 4.080 91.896 1.00 22.63 47 GLU D N 1
ATOM 6640 C CA . GLU D 1 47 ? 33.248 3.968 92.495 1.00 24.51 47 GLU D CA 1
ATOM 6641 C C . GLU D 1 47 ? 32.252 3.946 91.354 1.00 22.84 47 GLU D C 1
ATOM 6642 O O . GLU D 1 47 ? 32.614 4.126 90.180 1.00 21.35 47 GLU D O 1
ATOM 6648 N N . VAL D 1 48 ? 30.997 3.672 91.689 1.00 21.82 48 VAL D N 1
ATOM 6649 C CA . VAL D 1 48 ? 29.941 3.546 90.717 1.00 21.42 48 VAL D CA 1
ATOM 6650 C C . VAL D 1 48 ? 28.799 4.457 91.120 1.00 22.92 48 VAL D C 1
ATOM 6651 O O . VAL D 1 48 ? 28.473 4.495 92.311 1.00 24.68 48 VAL D O 1
ATOM 6655 N N . ILE D 1 49 ? 28.223 5.165 90.161 1.00 23.42 49 ILE D N 1
ATOM 6656 C CA . ILE D 1 49 ? 26.986 5.933 90.330 1.00 24.83 49 ILE D CA 1
ATOM 6657 C C . ILE D 1 49 ? 25.786 5.005 90.075 1.00 25.51 49 ILE D C 1
ATOM 6658 O O . ILE D 1 49 ? 25.777 4.243 89.107 1.00 25.80 49 ILE D O 1
ATOM 6663 N N . GLY D 1 50 ? 24.770 5.066 90.930 1.00 25.69 50 GLY D N 1
ATOM 6664 C CA . GLY D 1 50 ? 23.572 4.207 90.801 1.00 26.25 50 GLY D CA 1
ATOM 6665 C C . GLY D 1 50 ? 23.770 2.822 91.393 1.00 25.98 50 GLY D C 1
ATOM 6666 O O . GLY D 1 50 ? 24.889 2.452 91.692 1.00 25.54 50 GLY D O 1
ATOM 6667 N N . ASP D 1 51 ? 22.699 2.039 91.520 1.00 25.33 51 ASP D N 1
ATOM 6668 C CA . ASP D 1 51 ? 22.809 0.742 92.220 1.00 25.63 51 ASP D CA 1
ATOM 6669 C C . ASP D 1 51 ? 23.114 -0.447 91.322 1.00 23.20 51 ASP D C 1
ATOM 6670 O O . ASP D 1 51 ? 23.675 -1.452 91.809 1.00 23.64 51 ASP D O 1
ATOM 6675 N N . ARG D 1 52 ? 22.774 -0.336 90.032 1.00 22.62 52 ARG D N 1
ATOM 6676 C CA . ARG D 1 52 ? 22.819 -1.499 89.155 1.00 20.88 52 ARG D CA 1
ATOM 6677 C C . ARG D 1 52 ? 24.196 -2.205 89.063 1.00 19.82 52 ARG D C 1
ATOM 6678 O O . ARG D 1 52 ? 24.238 -3.418 89.113 1.00 18.12 52 ARG D O 1
ATOM 6686 N N . TRP D 1 53 ? 25.276 -1.452 88.904 1.00 17.60 53 TRP D N 1
ATOM 6687 C CA . TRP D 1 53 ? 26.598 -2.035 88.770 1.00 17.38 53 TRP D CA 1
ATOM 6688 C C . TRP D 1 53 ? 27.398 -1.859 90.035 1.00 17.54 53 TRP D C 1
ATOM 6689 O O . TRP D 1 53 ? 28.593 -2.133 90.053 1.00 16.82 53 TRP D O 1
ATOM 6700 N N . ALA D 1 54 ? 26.735 -1.462 91.137 1.00 17.31 54 ALA D N 1
ATOM 6701 C CA . ALA D 1 54 ? 27.474 -1.198 92.352 1.00 18.37 54 ALA D CA 1
ATOM 6702 C C . ALA D 1 54 ? 28.122 -2.375 93.040 1.00 17.09 54 ALA D C 1
ATOM 6703 O O . ALA D 1 54 ? 29.062 -2.190 93.801 1.00 18.74 54 ALA D O 1
ATOM 6705 N N . GLN D 1 55 ? 27.640 -3.604 92.801 1.00 15.55 55 GLN D N 1
ATOM 6706 C CA . GLN D 1 55 ? 28.218 -4.754 93.389 1.00 15.09 55 GLN D CA 1
ATOM 6707 C C . GLN D 1 55 ? 29.503 -5.194 92.642 1.00 14.88 55 GLN D C 1
ATOM 6708 O O . GLN D 1 55 ? 30.174 -6.112 93.082 1.00 15.91 55 GLN D O 1
ATOM 6714 N N . LEU D 1 56 ? 29.840 -4.518 91.519 1.00 16.26 56 LEU D N 1
ATOM 6715 C CA . LEU D 1 56 ? 31.103 -4.756 90.811 1.00 15.27 56 LEU D CA 1
ATOM 6716 C C . LEU D 1 56 ? 32.334 -4.069 91.406 1.00 15.87 56 LEU D C 1
ATOM 6717 O O . LEU D 1 56 ? 33.450 -4.391 90.994 1.00 14.87 56 LEU D O 1
ATOM 6722 N N . THR D 1 57 ? 32.168 -3.197 92.418 1.00 16.16 57 THR D N 1
ATOM 6723 C CA . THR D 1 57 ? 33.329 -2.452 92.860 1.00 16.99 57 THR D CA 1
ATOM 6724 C C . THR D 1 57 ? 34.295 -3.381 93.585 1.00 16.64 57 THR D C 1
ATOM 6725 O O . THR D 1 57 ? 33.981 -4.539 93.949 1.00 16.56 57 THR D O 1
ATOM 6729 N N . ALA D 1 58 ? 35.498 -2.850 93.778 1.00 17.01 58 ALA D N 1
ATOM 6730 C CA . ALA D 1 58 ? 36.646 -3.589 94.289 1.00 18.58 58 ALA D CA 1
ATOM 6731 C C . ALA D 1 58 ? 36.449 -4.172 95.667 1.00 20.07 58 ALA D C 1
ATOM 6732 O O . ALA D 1 58 ? 36.982 -5.228 95.947 1.00 21.82 58 ALA D O 1
ATOM 6734 N N . ASP D 1 59 ? 35.569 -3.568 96.448 1.00 21.33 59 ASP D N 1
ATOM 6735 C CA . ASP D 1 59 ? 35.207 -4.142 97.773 1.00 21.66 59 ASP D CA 1
ATOM 6736 C C . ASP D 1 59 ? 34.112 -5.222 97.754 1.00 20.83 59 ASP D C 1
ATOM 6737 O O . ASP D 1 59 ? 33.779 -5.793 98.822 1.00 20.47 59 ASP D O 1
ATOM 6742 N N . HIS D 1 60 ? 33.536 -5.506 96.582 1.00 19.52 60 HIS D N 1
ATOM 6743 C CA . HIS D 1 60 ? 32.523 -6.569 96.452 1.00 19.96 60 HIS D CA 1
ATOM 6744 C C . HIS D 1 60 ? 33.028 -7.552 95.394 1.00 19.18 60 HIS D C 1
ATOM 6745 O O . HIS D 1 60 ? 33.999 -8.245 95.654 1.00 19.96 60 HIS D O 1
ATOM 6752 N N . ALA D 1 61 ? 32.410 -7.644 94.201 1.00 17.76 61 ALA D N 1
ATOM 6753 C CA . ALA D 1 61 ? 32.844 -8.601 93.175 1.00 16.81 61 ALA D CA 1
ATOM 6754 C C . ALA D 1 61 ? 34.182 -8.291 92.493 1.00 18.28 61 ALA D C 1
ATOM 6755 O O . ALA D 1 61 ? 34.833 -9.215 91.977 1.00 17.76 61 ALA D O 1
ATOM 6757 N N . ASP D 1 62 ? 34.581 -7.010 92.496 1.00 16.97 62 ASP D N 1
ATOM 6758 C CA . ASP D 1 62 ? 35.839 -6.547 91.929 1.00 17.97 62 ASP D CA 1
ATOM 6759 C C . ASP D 1 62 ? 35.947 -6.916 90.466 1.00 17.06 62 ASP D C 1
ATOM 6760 O O . ASP D 1 62 ? 36.876 -7.573 90.026 1.00 16.84 62 ASP D O 1
ATOM 6765 N N . GLN D 1 63 ? 34.946 -6.488 89.733 1.00 15.59 63 GLN D N 1
ATOM 6766 C CA . GLN D 1 63 ? 34.845 -6.730 88.276 1.00 15.69 63 GLN D CA 1
ATOM 6767 C C . GLN D 1 63 ? 34.560 -5.457 87.506 1.00 15.41 63 GLN D C 1
ATOM 6768 O O . GLN D 1 63 ? 34.178 -5.505 86.328 1.00 15.40 63 GLN D O 1
ATOM 6774 N N . LEU D 1 64 ? 34.760 -4.280 88.111 1.00 14.70 64 LEU D N 1
ATOM 6775 C CA . LEU D 1 64 ? 34.382 -3.032 87.494 1.00 14.66 64 LEU D CA 1
ATOM 6776 C C . LEU D 1 64 ? 35.250 -2.658 86.316 1.00 13.94 64 LEU D C 1
ATOM 6777 O O . LEU D 1 64 ? 34.767 -2.074 85.367 1.00 13.51 64 LEU D O 1
ATOM 6782 N N . GLY D 1 65 ? 36.533 -2.963 86.396 1.00 14.28 65 GLY D N 1
ATOM 6783 C CA . GLY D 1 65 ? 37.440 -2.658 85.278 1.00 14.84 65 GLY D CA 1
ATOM 6784 C C . GLY D 1 65 ? 36.989 -3.283 83.956 1.00 14.11 65 GLY D C 1
ATOM 6785 O O . GLY D 1 65 ? 37.004 -2.633 82.925 1.00 13.98 65 GLY D O 1
ATOM 6786 N N . GLY D 1 66 ? 36.600 -4.551 84.015 1.00 14.24 66 GLY D N 1
ATOM 6787 C CA . GLY D 1 66 ? 36.115 -5.231 82.833 1.00 13.34 66 GLY D CA 1
ATOM 6788 C C . GLY D 1 66 ? 34.880 -4.564 82.296 1.00 13.80 66 GLY D C 1
ATOM 6789 O O . GLY D 1 66 ? 34.779 -4.411 81.075 1.00 13.78 66 GLY D O 1
ATOM 6790 N N . TYR D 1 67 ? 33.943 -4.153 83.163 1.00 12.47 67 TYR D N 1
ATOM 6791 C CA . TYR D 1 67 ? 32.705 -3.499 82.716 1.00 13.89 67 TYR D CA 1
ATOM 6792 C C . TYR D 1 67 ? 33.051 -2.174 82.004 1.00 13.16 67 TYR D C 1
ATOM 6793 O O . TYR D 1 67 ? 32.502 -1.855 80.927 1.00 14.73 67 TYR D O 1
ATOM 6802 N N . ARG D 1 68 ? 33.979 -1.431 82.597 1.00 14.37 68 ARG D N 1
ATOM 6803 C CA . ARG D 1 68 ? 34.319 -0.120 82.082 1.00 14.61 68 ARG D CA 1
ATOM 6804 C C . ARG D 1 68 ? 34.990 -0.176 80.704 1.00 15.96 68 ARG D C 1
ATOM 6805 O O . ARG D 1 68 ? 35.013 0.806 79.997 1.00 16.24 68 ARG D O 1
ATOM 6813 N N . ILE D 1 69 ? 35.469 -1.341 80.310 1.00 13.92 69 ILE D N 1
ATOM 6814 C CA . ILE D 1 69 ? 35.973 -1.472 78.942 1.00 14.91 69 ILE D CA 1
ATOM 6815 C C . ILE D 1 69 ? 34.863 -1.117 77.935 1.00 15.24 69 ILE D C 1
ATOM 6816 O O . ILE D 1 69 ? 35.142 -0.442 76.937 1.00 14.71 69 ILE D O 1
ATOM 6821 N N . GLY D 1 70 ? 33.623 -1.549 78.180 1.00 14.58 70 GLY D N 1
ATOM 6822 C CA . GLY D 1 70 ? 32.516 -1.256 77.276 1.00 16.31 70 GLY D CA 1
ATOM 6823 C C . GLY D 1 70 ? 32.160 0.238 77.300 1.00 15.47 70 GLY D C 1
ATOM 6824 O O . GLY D 1 70 ? 31.723 0.799 76.271 1.00 16.31 70 GLY D O 1
ATOM 6825 N N . GLU D 1 71 ? 32.253 0.853 78.499 1.00 16.12 71 GLU D N 1
ATOM 6826 C CA . GLU D 1 71 ? 31.979 2.293 78.631 1.00 16.09 71 GLU D CA 1
ATOM 6827 C C . GLU D 1 71 ? 33.028 3.066 77.837 1.00 16.58 71 GLU D C 1
ATOM 6828 O O . GLU D 1 71 ? 32.655 3.958 77.082 1.00 16.73 71 GLU D O 1
ATOM 6834 N N . LEU D 1 72 ? 34.296 2.692 77.955 1.00 16.15 72 LEU D N 1
ATOM 6835 C CA . LEU D 1 72 ? 35.345 3.406 77.216 1.00 16.13 72 LEU D CA 1
ATOM 6836 C C . LEU D 1 72 ? 35.192 3.225 75.730 1.00 15.91 72 LEU D C 1
ATOM 6837 O O . LEU D 1 72 ? 35.349 4.144 74.951 1.00 18.24 72 LEU D O 1
ATOM 6842 N N . THR D 1 73 ? 34.886 2.012 75.326 1.00 16.62 73 THR D N 1
ATOM 6843 C CA . THR D 1 73 ? 34.677 1.749 73.915 1.00 17.14 73 THR D CA 1
ATOM 6844 C C . THR D 1 73 ? 33.516 2.550 73.310 1.00 17.45 73 THR D C 1
ATOM 6845 O O . THR D 1 73 ? 33.623 3.049 72.198 1.00 17.78 73 THR D O 1
ATOM 6849 N N . ALA D 1 74 ? 32.427 2.682 74.033 1.00 17.81 74 ALA D N 1
ATOM 6850 C CA . ALA D 1 74 ? 31.265 3.429 73.584 1.00 17.49 74 ALA D CA 1
ATOM 6851 C C . ALA D 1 74 ? 31.602 4.939 73.542 1.00 17.51 74 ALA D C 1
ATOM 6852 O O . ALA D 1 74 ? 31.242 5.600 72.595 1.00 18.44 74 ALA D O 1
ATOM 6854 N N . ALA D 1 75 ? 32.283 5.422 74.564 1.00 17.29 75 ALA D N 1
ATOM 6855 C CA . ALA D 1 75 ? 32.717 6.833 74.615 1.00 17.00 75 ALA D CA 1
ATOM 6856 C C . ALA D 1 75 ? 33.652 7.163 73.459 1.00 17.99 75 ALA D C 1
ATOM 6857 O O . ALA D 1 75 ? 33.463 8.176 72.774 1.00 19.44 75 ALA D O 1
ATOM 6859 N N . LEU D 1 76 ? 34.664 6.338 73.255 1.00 16.10 76 LEU D N 1
ATOM 6860 C CA . LEU D 1 76 ? 35.605 6.551 72.166 1.00 16.45 76 LEU D CA 1
ATOM 6861 C C . LEU D 1 76 ? 34.908 6.566 70.820 1.00 17.77 76 LEU D C 1
ATOM 6862 O O . LEU D 1 76 ? 35.144 7.431 70.021 1.00 17.84 76 LEU D O 1
ATOM 6867 N N . ARG D 1 77 ? 33.969 5.664 70.624 1.00 19.56 77 ARG D N 1
ATOM 6868 C CA . ARG D 1 77 ? 33.211 5.662 69.379 1.00 21.33 77 ARG D CA 1
ATOM 6869 C C . ARG D 1 77 ? 32.337 6.901 69.187 1.00 20.11 77 ARG D C 1
ATOM 6870 O O . ARG D 1 77 ? 32.206 7.373 68.049 1.00 22.28 77 ARG D O 1
ATOM 6878 N N . ALA D 1 78 ? 31.797 7.454 70.260 1.00 19.77 78 ALA D N 1
ATOM 6879 C CA . ALA D 1 78 ? 31.067 8.720 70.229 1.00 20.59 78 ALA D CA 1
ATOM 6880 C C . ALA D 1 78 ? 31.986 9.860 69.740 1.00 21.80 78 ALA D C 1
ATOM 6881 O O . ALA D 1 78 ? 31.518 10.781 69.083 1.00 22.46 78 ALA D O 1
ATOM 6883 N N . LEU D 1 79 ? 33.277 9.759 70.070 1.00 20.58 79 LEU D N 1
ATOM 6884 C CA . LEU D 1 79 ? 34.314 10.715 69.663 1.00 20.04 79 LEU D CA 1
ATOM 6885 C C . LEU D 1 79 ? 35.005 10.408 68.332 1.00 20.35 79 LEU D C 1
ATOM 6886 O O . LEU D 1 79 ? 35.941 11.122 67.967 1.00 21.31 79 LEU D O 1
ATOM 6891 N N . GLY D 1 80 ? 34.591 9.356 67.607 1.00 19.03 80 GLY D N 1
ATOM 6892 C CA . GLY D 1 80 ? 35.194 8.956 66.366 1.00 20.10 80 GLY D CA 1
ATOM 6893 C C . GLY D 1 80 ? 36.464 8.139 66.444 1.00 19.86 80 GLY D C 1
ATOM 6894 O O . GLY D 1 80 ? 37.149 8.010 65.439 1.00 21.80 80 GLY D O 1
ATOM 6895 N N . VAL D 1 81 ? 36.812 7.622 67.618 1.00 18.74 81 VAL D N 1
ATOM 6896 C CA . VAL D 1 81 ? 37.959 6.746 67.797 1.00 18.15 81 VAL D CA 1
ATOM 6897 C C . VAL D 1 81 ? 37.393 5.302 67.772 1.00 19.29 81 VAL D C 1
ATOM 6898 O O . VAL D 1 81 ? 36.522 4.983 68.548 1.00 19.61 81 VAL D O 1
ATOM 6902 N N . SER D 1 82 ? 37.922 4.441 66.916 1.00 21.58 82 SER D N 1
ATOM 6903 C CA . SER D 1 82 ? 37.341 3.107 66.754 1.00 23.23 82 SER D CA 1
ATOM 6904 C C . SER D 1 82 ? 37.585 2.092 67.866 1.00 21.11 82 SER D C 1
ATOM 6905 O O . SER D 1 82 ? 36.765 1.199 68.020 1.00 22.60 82 SER D O 1
ATOM 6908 N N . ALA D 1 83 ? 38.645 2.218 68.656 1.00 21.08 83 ALA D N 1
ATOM 6909 C CA . ALA D 1 83 ? 38.879 1.235 69.704 1.00 20.68 83 ALA D CA 1
ATOM 6910 C C . ALA D 1 83 ? 39.773 1.791 70.802 1.00 19.97 83 ALA D C 1
ATOM 6911 O O . ALA D 1 83 ? 40.571 2.689 70.549 1.00 19.43 83 ALA D O 1
ATOM 6913 N N . PRO D 1 84 ? 39.692 1.227 72.000 1.00 19.54 84 PRO D N 1
ATOM 6914 C CA . PRO D 1 84 ? 40.608 1.625 73.070 1.00 18.92 84 PRO D CA 1
ATOM 6915 C C . PRO D 1 84 ? 41.986 1.009 72.929 1.00 18.50 84 PRO D C 1
ATOM 6916 O O . PRO D 1 84 ? 42.094 0.051 72.134 1.00 19.10 84 PRO D O 1
ATOM 6920 N N . ILE D 1 85 ? 43.013 1.580 73.572 1.00 16.93 85 ILE D N 1
ATOM 6921 C CA . ILE D 1 85 ? 44.334 0.943 73.659 1.00 18.03 85 ILE D CA 1
ATOM 6922 C C . ILE D 1 85 ? 44.689 1.011 75.126 1.00 18.56 85 ILE D C 1
ATOM 6923 O O . ILE D 1 85 ? 44.854 2.136 75.646 1.00 19.92 85 ILE D O 1
ATOM 6928 N N . TYR D 1 86 ? 44.833 -0.129 75.785 1.00 18.42 86 TYR D N 1
ATOM 6929 C CA . TYR D 1 86 ? 45.253 -0.124 77.170 1.00 18.71 86 TYR D CA 1
ATOM 6930 C C . TYR D 1 86 ? 46.763 -0.362 77.214 1.00 18.35 86 TYR D C 1
ATOM 6931 O O . TYR D 1 86 ? 47.238 -1.331 76.603 1.00 19.10 86 TYR D O 1
ATOM 6940 N N . LEU D 1 87 ? 47.469 0.471 77.978 1.00 19.65 87 LEU D N 1
ATOM 6941 C CA . LEU D 1 87 ? 48.936 0.378 78.080 1.00 20.91 87 LEU D CA 1
ATOM 6942 C C . LEU D 1 87 ? 49.355 -0.967 78.636 1.00 20.73 87 LEU D C 1
ATOM 6943 O O . LEU D 1 87 ? 48.929 -1.403 79.736 1.00 21.47 87 LEU D O 1
ATOM 6948 N N . GLY D 1 88 ? 50.148 -1.672 77.842 1.00 21.04 88 GLY D N 1
ATOM 6949 C CA . GLY D 1 88 ? 50.647 -2.958 78.238 1.00 20.83 88 GLY D CA 1
ATOM 6950 C C . GLY D 1 88 ? 49.631 -4.074 78.081 1.00 19.96 88 GLY D C 1
ATOM 6951 O O . GLY D 1 88 ? 49.931 -5.182 78.519 1.00 20.84 88 GLY D O 1
ATOM 6952 N N . GLY D 1 89 ? 48.474 -3.801 77.458 1.00 20.04 89 GLY D N 1
ATOM 6953 C CA . GLY D 1 89 ? 47.417 -4.775 77.272 1.00 20.04 89 GLY D CA 1
ATOM 6954 C C . GLY D 1 89 ? 46.346 -4.567 78.346 1.00 18.81 89 GLY D C 1
ATOM 6955 O O . GLY D 1 89 ? 46.664 -4.174 79.485 1.00 20.91 89 GLY D O 1
ATOM 6956 N N . ALA D 1 90 ? 45.085 -4.828 77.980 1.00 19.11 90 ALA D N 1
ATOM 6957 C CA . ALA D 1 90 ? 43.960 -4.665 78.920 1.00 18.06 90 ALA D CA 1
ATOM 6958 C C . ALA D 1 90 ? 44.133 -5.552 80.126 1.00 17.90 90 ALA D C 1
ATOM 6959 O O . ALA D 1 90 ? 44.179 -6.748 80.012 1.00 18.33 90 ALA D O 1
ATOM 6961 N N . GLY D 1 91 ? 44.228 -4.924 81.292 1.00 17.61 91 GLY D N 1
ATOM 6962 C CA . GLY D 1 91 ? 44.450 -5.576 82.548 1.00 17.42 91 GLY D CA 1
ATOM 6963 C C . GLY D 1 91 ? 45.877 -5.559 83.073 1.00 20.01 91 GLY D C 1
ATOM 6964 O O . GLY D 1 91 ? 46.078 -6.052 84.172 1.00 19.77 91 GLY D O 1
ATOM 6965 N N . ARG D 1 92 ? 46.859 -5.032 82.306 1.00 19.75 92 ARG D N 1
ATOM 6966 C CA . ARG D 1 92 ? 48.236 -5.082 82.760 1.00 21.16 92 ARG D CA 1
ATOM 6967 C C . ARG D 1 92 ? 48.466 -4.404 84.095 1.00 21.27 92 ARG D C 1
ATOM 6968 O O . ARG D 1 92 ? 49.009 -5.040 84.999 1.00 23.28 92 ARG D O 1
ATOM 6976 N N . TRP D 1 93 ? 48.036 -3.149 84.223 1.00 20.96 93 TRP D N 1
ATOM 6977 C CA . TRP D 1 93 ? 48.272 -2.345 85.423 1.00 20.86 93 TRP D CA 1
ATOM 6978 C C . TRP D 1 93 ? 46.997 -1.769 86.009 1.00 21.21 93 TRP D C 1
ATOM 6979 O O . TRP D 1 93 ? 46.189 -1.219 85.288 1.00 20.50 93 TRP D O 1
ATOM 6990 N N . ARG D 1 94 ? 46.895 -1.837 87.344 1.00 21.09 94 ARG D N 1
ATOM 6991 C CA . ARG D 1 94 ? 45.664 -1.520 88.060 1.00 21.31 94 ARG D CA 1
ATOM 6992 C C . ARG D 1 94 ? 45.738 -0.116 88.581 1.00 21.34 94 ARG D C 1
ATOM 6993 O O . ARG D 1 94 ? 46.790 0.312 89.020 1.00 21.93 94 ARG D O 1
ATOM 7001 N N . ASP D 1 95 ? 44.630 0.593 88.514 1.00 22.20 95 ASP D N 1
ATOM 7002 C CA . ASP D 1 95 ? 44.542 1.913 89.098 1.00 22.60 95 ASP D CA 1
ATOM 7003 C C . ASP D 1 95 ? 44.519 1.890 90.636 1.00 24.69 95 ASP D C 1
ATOM 7004 O O . ASP D 1 95 ? 44.367 0.843 91.279 1.00 23.57 95 ASP D O 1
ATOM 7009 N N . SER D 1 96 ? 44.732 3.074 91.183 1.00 25.29 96 SER D N 1
ATOM 7010 C CA . SER D 1 96 ? 44.686 3.326 92.628 1.00 28.62 96 SER D CA 1
ATOM 7011 C C . SER D 1 96 ? 43.503 4.264 92.862 1.00 29.78 96 SER D C 1
ATOM 7012 O O . SER D 1 96 ? 43.531 5.452 92.490 1.00 31.24 96 SER D O 1
ATOM 7015 N N . GLY D 1 97 ? 42.419 3.717 93.407 1.00 31.49 97 GLY D N 1
ATOM 7016 C CA . GLY D 1 97 ? 41.168 4.439 93.592 1.00 33.47 97 GLY D CA 1
ATOM 7017 C C . GLY D 1 97 ? 40.532 4.136 94.930 1.00 35.51 97 GLY D C 1
ATOM 7018 O O . GLY D 1 97 ? 40.979 3.248 95.648 1.00 36.11 97 GLY D O 1
ATOM 7019 N N . MET D 1 98 ? 39.467 4.862 95.254 1.00 37.04 98 MET D N 1
ATOM 7020 C CA . MET D 1 98 ? 38.891 4.783 96.600 1.00 37.87 98 MET D CA 1
ATOM 7021 C C . MET D 1 98 ? 38.159 3.495 96.968 1.00 37.30 98 MET D C 1
ATOM 7022 O O . MET D 1 98 ? 37.994 3.216 98.143 1.00 36.22 98 MET D O 1
ATOM 7027 N N . ALA D 1 99 ? 37.730 2.708 95.981 1.00 36.81 99 ALA D N 1
ATOM 7028 C CA . ALA D 1 99 ? 37.120 1.409 96.281 1.00 36.70 99 ALA D CA 1
ATOM 7029 C C . ALA D 1 99 ? 38.259 0.426 96.498 1.00 35.83 99 ALA D C 1
ATOM 7030 O O . ALA D 1 99 ? 38.080 -0.576 97.181 1.00 35.64 99 ALA D O 1
ATOM 7032 N N . GLN D 1 103 ? 42.690 -4.807 100.806 1.00 39.36 103 GLN D N 1
ATOM 7033 C CA . GLN D 1 103 ? 42.948 -3.694 99.818 1.00 38.55 103 GLN D CA 1
ATOM 7034 C C . GLN D 1 103 ? 44.298 -3.821 99.085 1.00 37.59 103 GLN D C 1
ATOM 7035 O O . GLN D 1 103 ? 44.874 -2.816 98.609 1.00 36.05 103 GLN D O 1
ATOM 7041 N N . ARG D 1 104 ? 44.743 -5.073 98.929 1.00 36.25 104 ARG D N 1
ATOM 7042 C CA . ARG D 1 104 ? 46.042 -5.417 98.348 1.00 35.86 104 ARG D CA 1
ATOM 7043 C C . ARG D 1 104 ? 46.037 -5.656 96.843 1.00 35.69 104 ARG D C 1
ATOM 7044 O O . ARG D 1 104 ? 45.101 -6.279 96.288 1.00 35.55 104 ARG D O 1
ATOM 7052 N N . SER D 1 105 ? 47.122 -5.224 96.199 1.00 34.76 105 SER D N 1
ATOM 7053 C CA . SER D 1 105 ? 47.358 -5.493 94.788 1.00 34.51 105 SER D CA 1
ATOM 7054 C C . SER D 1 105 ? 48.842 -5.359 94.517 1.00 34.64 105 SER D C 1
ATOM 7055 O O . SER D 1 105 ? 49.477 -4.455 95.051 1.00 33.83 105 SER D O 1
ATOM 7058 N N . GLN D 1 106 ? 49.386 -6.275 93.720 1.00 34.75 106 GLN D N 1
ATOM 7059 C CA . GLN D 1 106 ? 50.776 -6.174 93.259 1.00 36.09 106 GLN D CA 1
ATOM 7060 C C . GLN D 1 106 ? 50.859 -5.727 91.793 1.00 35.46 106 GLN D C 1
ATOM 7061 O O . GLN D 1 106 ? 51.946 -5.725 91.232 1.00 35.70 106 GLN D O 1
ATOM 7067 N N . ARG D 1 107 ? 49.728 -5.332 91.198 1.00 33.83 107 ARG D N 1
ATOM 7068 C CA . ARG D 1 107 ? 49.697 -4.970 89.796 1.00 32.84 107 ARG D CA 1
ATOM 7069 C C . ARG D 1 107 ? 49.498 -3.474 89.602 1.00 31.54 107 ARG D C 1
ATOM 7070 O O . ARG D 1 107 ? 49.222 -3.070 88.486 1.00 29.58 107 ARG D O 1
ATOM 7078 N N . ARG D 1 108 ? 49.609 -2.656 90.646 1.00 29.83 108 ARG D N 1
ATOM 7079 C CA . ARG D 1 108 ? 49.274 -1.228 90.484 1.00 30.03 108 ARG D CA 1
ATOM 7080 C C . ARG D 1 108 ? 50.264 -0.442 89.575 1.00 28.22 108 ARG D C 1
ATOM 7081 O O . ARG D 1 108 ? 51.488 -0.611 89.660 1.00 27.16 108 ARG D O 1
ATOM 7089 N N . PHE D 1 109 ? 49.678 0.346 88.667 1.00 26.38 109 PHE D N 1
ATOM 7090 C CA . PHE D 1 109 ? 50.392 1.197 87.723 1.00 25.22 109 PHE D CA 1
ATOM 7091 C C . PHE D 1 109 ? 51.445 2.037 88.425 1.00 25.86 109 PHE D C 1
ATOM 7092 O O . PHE D 1 109 ? 52.576 2.036 87.993 1.00 24.41 109 PHE D O 1
ATOM 7100 N N . VAL D 1 110 ? 51.074 2.683 89.531 1.00 25.85 110 VAL D N 1
ATOM 7101 C CA . VAL D 1 110 ? 52.002 3.520 90.296 1.00 27.60 110 VAL D CA 1
ATOM 7102 C C . VAL D 1 110 ? 53.236 2.764 90.818 1.00 29.39 110 VAL D C 1
ATOM 7103 O O . VAL D 1 110 ? 54.296 3.360 90.919 1.00 29.51 110 VAL D O 1
ATOM 7107 N N . ASP D 1 111 ? 53.109 1.459 91.082 1.00 30.99 111 ASP D N 1
ATOM 7108 C CA . ASP D 1 111 ? 54.237 0.624 91.524 1.00 32.33 111 ASP D CA 1
ATOM 7109 C C . ASP D 1 111 ? 54.970 -0.099 90.385 1.00 33.21 111 ASP D C 1
ATOM 7110 O O . ASP D 1 111 ? 55.861 -0.912 90.667 1.00 34.01 111 ASP D O 1
ATOM 7115 N N . ALA D 1 112 ? 54.615 0.161 89.121 1.00 32.60 112 ALA D N 1
ATOM 7116 C CA . ALA D 1 112 ? 55.187 -0.563 87.992 1.00 33.49 112 ALA D CA 1
ATOM 7117 C C . ALA D 1 112 ? 56.636 -0.231 87.648 1.00 33.73 112 ALA D C 1
ATOM 7118 O O . ALA D 1 112 ? 57.094 0.906 87.803 1.00 34.31 112 ALA D O 1
ATOM 7120 N N . ASP D 1 113 ? 57.333 -1.233 87.131 1.00 34.57 113 ASP D N 1
ATOM 7121 C CA . ASP D 1 113 ? 58.703 -1.080 86.668 1.00 35.33 113 ASP D CA 1
ATOM 7122 C C . ASP D 1 113 ? 58.732 -0.006 85.555 1.00 34.64 113 ASP D C 1
ATOM 7123 O O . ASP D 1 113 ? 58.081 -0.181 84.531 1.00 34.89 113 ASP D O 1
ATOM 7128 N N . PRO D 1 114 ? 59.421 1.124 85.742 1.00 34.31 114 PRO D N 1
ATOM 7129 C CA . PRO D 1 114 ? 59.481 2.120 84.673 1.00 34.26 114 PRO D CA 1
ATOM 7130 C C . PRO D 1 114 ? 59.985 1.559 83.351 1.00 33.79 114 PRO D C 1
ATOM 7131 O O . PRO D 1 114 ? 59.538 2.021 82.333 1.00 32.77 114 PRO D O 1
ATOM 7135 N N . ARG D 1 115 ? 60.851 0.547 83.365 1.00 33.18 115 ARG D N 1
ATOM 7136 C CA . ARG D 1 115 ? 61.264 -0.089 82.134 1.00 32.92 115 ARG D CA 1
ATOM 7137 C C . ARG D 1 115 ? 60.075 -0.683 81.363 1.00 31.72 115 ARG D C 1
ATOM 7138 O O . ARG D 1 115 ? 60.039 -0.584 80.165 1.00 29.90 115 ARG D O 1
ATOM 7146 N N . GLN D 1 116 ? 59.109 -1.266 82.068 1.00 30.61 116 GLN D N 1
ATOM 7147 C CA . GLN D 1 116 ? 57.961 -1.878 81.401 1.00 30.56 116 GLN D CA 1
ATOM 7148 C C . GLN D 1 116 ? 56.943 -0.837 80.918 1.00 28.22 116 GLN D C 1
ATOM 7149 O O . GLN D 1 116 ? 56.470 -0.903 79.770 1.00 27.90 116 GLN D O 1
ATOM 7155 N N . THR D 1 117 ? 56.618 0.120 81.773 1.00 26.43 117 THR D N 1
ATOM 7156 C CA . THR D 1 117 ? 55.619 1.128 81.415 1.00 26.17 117 THR D CA 1
ATOM 7157 C C . THR D 1 117 ? 56.142 2.065 80.335 1.00 25.55 117 THR D C 1
ATOM 7158 O O . THR D 1 117 ? 55.489 2.261 79.315 1.00 23.19 117 THR D O 1
ATOM 7162 N N . VAL D 1 118 ? 57.366 2.572 80.515 1.00 25.43 118 VAL D N 1
ATOM 7163 C CA . VAL D 1 118 ? 57.940 3.443 79.504 1.00 26.38 118 VAL D CA 1
ATOM 7164 C C . VAL D 1 118 ? 58.166 2.687 78.193 1.00 25.83 118 VAL D C 1
ATOM 7165 O O . VAL D 1 118 ? 57.820 3.195 77.144 1.00 27.43 118 VAL D O 1
ATOM 7169 N N . GLY D 1 119 ? 58.732 1.484 78.235 1.00 26.68 119 GLY D N 1
ATOM 7170 C CA . GLY D 1 119 ? 58.920 0.700 77.012 1.00 26.87 119 GLY D CA 1
ATOM 7171 C C . GLY D 1 119 ? 57.646 0.377 76.225 1.00 26.28 119 GLY D C 1
ATOM 7172 O O . GLY D 1 119 ? 57.630 0.459 75.001 1.00 26.12 119 GLY D O 1
ATOM 7173 N N . ALA D 1 120 ? 56.572 0.029 76.941 1.00 26.96 120 ALA D N 1
ATOM 7174 C CA . ALA D 1 120 ? 55.251 -0.144 76.326 1.00 26.19 120 ALA D CA 1
ATOM 7175 C C . ALA D 1 120 ? 54.799 1.079 75.569 1.00 25.57 120 ALA D C 1
ATOM 7176 O O . ALA D 1 120 ? 54.334 0.981 74.440 1.00 25.40 120 ALA D O 1
ATOM 7178 N N . LEU D 1 121 ? 54.948 2.244 76.178 1.00 25.63 121 LEU D N 1
ATOM 7179 C CA . LEU D 1 121 ? 54.496 3.448 75.524 1.00 24.77 121 LEU D CA 1
ATOM 7180 C C . LEU D 1 121 ? 55.423 3.889 74.398 1.00 25.19 121 LEU D C 1
ATOM 7181 O O . LEU D 1 121 ? 54.967 4.354 73.359 1.00 25.07 121 LEU D O 1
ATOM 7186 N N . VAL D 1 122 ? 56.721 3.753 74.633 1.00 25.58 122 VAL D N 1
ATOM 7187 C CA . VAL D 1 122 ? 57.702 3.988 73.564 1.00 27.16 122 VAL D CA 1
ATOM 7188 C C . VAL D 1 122 ? 57.325 3.156 72.324 1.00 26.31 122 VAL D C 1
ATOM 7189 O O . VAL D 1 122 ? 57.312 3.670 71.221 1.00 28.34 122 VAL D O 1
ATOM 7193 N N . ALA D 1 123 ? 56.973 1.895 72.513 1.00 27.00 123 ALA D N 1
ATOM 7194 C CA . ALA D 1 123 ? 56.551 1.041 71.391 1.00 26.50 123 ALA D CA 1
ATOM 7195 C C . ALA D 1 123 ? 55.340 1.594 70.648 1.00 25.71 123 ALA D C 1
ATOM 7196 O O . ALA D 1 123 ? 55.277 1.617 69.402 1.00 24.32 123 ALA D O 1
ATOM 7198 N N . ILE D 1 124 ? 54.375 2.093 71.417 1.00 25.89 124 ILE D N 1
ATOM 7199 C CA . ILE D 1 124 ? 53.227 2.713 70.813 1.00 24.65 124 ILE D CA 1
ATOM 7200 C C . ILE D 1 124 ? 53.613 3.943 69.987 1.00 24.40 124 ILE D C 1
ATOM 7201 O O . ILE D 1 124 ? 53.113 4.126 68.904 1.00 23.18 124 ILE D O 1
ATOM 7206 N N . ILE D 1 125 ? 54.470 4.793 70.528 1.00 23.86 125 ILE D N 1
ATOM 7207 C CA . ILE D 1 125 ? 54.830 6.037 69.850 1.00 24.80 125 ILE D CA 1
ATOM 7208 C C . ILE D 1 125 ? 55.596 5.754 68.558 1.00 25.67 125 ILE D C 1
ATOM 7209 O O . ILE D 1 125 ? 55.353 6.405 67.527 1.00 26.64 125 ILE D O 1
ATOM 7214 N N . ARG D 1 126 ? 56.473 4.776 68.619 1.00 28.01 126 ARG D N 1
ATOM 7215 C CA . ARG D 1 126 ? 57.257 4.374 67.449 1.00 29.25 126 ARG D CA 1
ATOM 7216 C C . ARG D 1 126 ? 56.367 3.721 66.383 1.00 30.90 126 ARG D C 1
ATOM 7217 O O . ARG D 1 126 ? 56.636 3.867 65.189 1.00 31.64 126 ARG D O 1
ATOM 7225 N N . GLU D 1 127 ? 55.292 3.034 66.790 1.00 30.83 127 GLU D N 1
ATOM 7226 C CA . GLU D 1 127 ? 54.333 2.473 65.838 1.00 31.64 127 GLU D CA 1
ATOM 7227 C C . GLU D 1 127 ? 53.449 3.528 65.206 1.00 30.70 127 GLU D C 1
ATOM 7228 O O . GLU D 1 127 ? 53.353 3.607 63.997 1.00 32.25 127 GLU D O 1
ATOM 7234 N N . LEU D 1 128 ? 52.816 4.351 66.023 1.00 29.59 128 LEU D N 1
ATOM 7235 C CA . LEU D 1 128 ? 51.850 5.309 65.526 1.00 28.61 128 LEU D CA 1
ATOM 7236 C C . LEU D 1 128 ? 52.502 6.530 64.923 1.00 27.35 128 LEU D C 1
ATOM 7237 O O . LEU D 1 128 ? 51.926 7.109 64.064 1.00 27.59 128 LEU D O 1
ATOM 7242 N N . ARG D 1 129 ? 53.679 6.900 65.398 1.00 26.92 129 ARG D N 1
ATOM 7243 C CA . ARG D 1 129 ? 54.423 8.073 64.916 1.00 28.00 129 ARG D CA 1
ATOM 7244 C C . ARG D 1 129 ? 53.576 9.343 64.997 1.00 26.77 129 ARG D C 1
ATOM 7245 O O . ARG D 1 129 ? 53.325 10.022 64.008 1.00 27.45 129 ARG D O 1
ATOM 7253 N N . PRO D 1 130 ? 53.060 9.641 66.182 1.00 26.00 130 PRO D N 1
ATOM 7254 C CA . PRO D 1 130 ? 52.152 10.778 66.290 1.00 25.13 130 PRO D CA 1
ATOM 7255 C C . PRO D 1 130 ? 52.831 12.112 66.062 1.00 24.19 130 PRO D C 1
ATOM 7256 O O . PRO D 1 130 ? 53.924 12.297 66.544 1.00 25.49 130 PRO D O 1
ATOM 7260 N N . HIS D 1 131 ? 52.152 13.017 65.396 1.00 23.56 131 HIS D N 1
ATOM 7261 C CA . HIS D 1 131 ? 52.602 14.396 65.234 1.00 23.10 131 HIS D CA 1
ATOM 7262 C C . HIS D 1 131 ? 52.445 15.155 66.544 1.00 22.79 131 HIS D C 1
ATOM 7263 O O . HIS D 1 131 ? 53.208 16.077 66.823 1.00 23.70 131 HIS D O 1
ATOM 7270 N N . VAL D 1 132 ? 51.410 14.803 67.323 1.00 22.09 132 VAL D N 1
ATOM 7271 C CA . VAL D 1 132 ? 51.070 15.479 68.572 1.00 22.06 132 VAL D CA 1
ATOM 7272 C C . VAL D 1 132 ? 50.787 14.432 69.646 1.00 22.28 132 VAL D C 1
ATOM 7273 O O . VAL D 1 132 ? 50.140 13.448 69.354 1.00 21.79 132 VAL D O 1
ATOM 7277 N N . VAL D 1 133 ? 51.363 14.612 70.842 1.00 22.46 133 VAL D N 1
ATOM 7278 C CA . VAL D 1 133 ? 51.144 13.743 72.013 1.00 21.34 133 VAL D CA 1
ATOM 7279 C C . VAL D 1 133 ? 50.619 14.707 73.099 1.00 21.15 133 VAL D C 1
ATOM 7280 O O . VAL D 1 133 ? 51.109 15.816 73.221 1.00 20.31 133 VAL D O 1
ATOM 7284 N N . VAL D 1 134 ? 49.610 14.262 73.846 1.00 20.33 134 VAL D N 1
ATOM 7285 C CA . VAL D 1 134 ? 48.969 15.051 74.863 1.00 19.77 134 VAL D CA 1
ATOM 7286 C C . VAL D 1 134 ? 48.843 14.165 76.081 1.00 19.61 134 VAL D C 1
ATOM 7287 O O . VAL D 1 134 ? 48.445 12.968 75.969 1.00 18.82 134 VAL D O 1
ATOM 7291 N N . THR D 1 135 ? 49.171 14.735 77.241 1.00 20.18 135 THR D N 1
ATOM 7292 C CA . THR D 1 135 ? 48.927 14.087 78.516 1.00 20.99 135 THR D CA 1
ATOM 7293 C C . THR D 1 135 ? 48.735 15.140 79.606 1.00 21.03 135 THR D C 1
ATOM 7294 O O . THR D 1 135 ? 48.634 16.331 79.300 1.00 20.12 135 THR D O 1
ATOM 7298 N N . TYR D 1 136 ? 48.659 14.726 80.868 1.00 19.73 136 TYR D N 1
ATOM 7299 C CA . TYR D 1 136 ? 48.433 15.693 81.942 1.00 21.17 136 TYR D CA 1
ATOM 7300 C C . TYR D 1 136 ? 49.707 16.482 82.190 1.00 22.10 136 TYR D C 1
ATOM 7301 O O . TYR D 1 136 ? 50.788 16.086 81.773 1.00 23.36 136 TYR D O 1
ATOM 7310 N N . ASP D 1 137 ? 49.547 17.570 82.921 1.00 24.44 137 ASP D N 1
ATOM 7311 C CA . ASP D 1 137 ? 50.685 18.368 83.405 1.00 24.65 137 ASP D CA 1
ATOM 7312 C C . ASP D 1 137 ? 51.431 17.606 84.546 1.00 25.84 137 ASP D C 1
ATOM 7313 O O . ASP D 1 137 ? 51.045 16.495 84.927 1.00 24.59 137 ASP D O 1
ATOM 7318 N N . PRO D 1 138 ? 52.521 18.161 85.077 1.00 25.99 138 PRO D N 1
ATOM 7319 C CA . PRO D 1 138 ? 53.259 17.506 86.150 1.00 26.67 138 PRO D CA 1
ATOM 7320 C C . PRO D 1 138 ? 52.466 17.199 87.429 1.00 26.57 138 PRO D C 1
ATOM 7321 O O . PRO D 1 138 ? 52.819 16.236 88.084 1.00 28.64 138 PRO D O 1
ATOM 7325 N N . ASN D 1 139 ? 51.410 17.939 87.722 1.00 27.11 139 ASN D N 1
ATOM 7326 C CA . ASN D 1 139 ? 50.544 17.633 88.834 1.00 28.23 139 ASN D CA 1
ATOM 7327 C C . ASN D 1 139 ? 49.404 16.676 88.521 1.00 27.95 139 ASN D C 1
ATOM 7328 O O . ASN D 1 139 ? 48.546 16.465 89.358 1.00 26.64 139 ASN D O 1
ATOM 7333 N N . GLY D 1 140 ? 49.386 16.095 87.329 1.00 27.42 140 GLY D N 1
ATOM 7334 C CA . GLY D 1 140 ? 48.328 15.177 86.955 1.00 27.13 140 GLY D CA 1
ATOM 7335 C C . GLY D 1 140 ? 46.987 15.843 86.838 1.00 27.73 140 GLY D C 1
ATOM 7336 O O . GLY D 1 140 ? 45.983 15.181 86.981 1.00 27.78 140 GLY D O 1
ATOM 7337 N N . GLY D 1 141 ? 46.943 17.149 86.581 1.00 29.21 141 GLY D N 1
ATOM 7338 C CA . GLY D 1 141 ? 45.692 17.869 86.618 1.00 29.94 141 GLY D CA 1
ATOM 7339 C C . GLY D 1 141 ? 45.322 18.168 88.069 1.00 31.72 141 GLY D C 1
ATOM 7340 O O . GLY D 1 141 ? 45.840 19.132 88.631 1.00 32.34 141 GLY D O 1
ATOM 7341 N N . TYR D 1 142 ? 44.447 17.344 88.662 1.00 33.03 142 TYR D N 1
ATOM 7342 C CA . TYR D 1 142 ? 43.965 17.519 90.045 1.00 33.93 142 TYR D CA 1
ATOM 7343 C C . TYR D 1 142 ? 44.782 16.759 91.129 1.00 33.42 142 TYR D C 1
ATOM 7344 O O . TYR D 1 142 ? 44.327 16.685 92.275 1.00 34.01 142 TYR D O 1
ATOM 7353 N N . GLY D 1 143 ? 45.943 16.189 90.809 1.00 30.94 143 GLY D N 1
ATOM 7354 C CA . GLY D 1 143 ? 46.772 15.500 91.784 1.00 30.20 143 GLY D CA 1
ATOM 7355 C C . GLY D 1 143 ? 46.581 13.987 91.938 1.00 29.47 143 GLY D C 1
ATOM 7356 O O . GLY D 1 143 ? 47.268 13.363 92.747 1.00 29.51 143 GLY D O 1
ATOM 7357 N N . HIS D 1 144 ? 45.678 13.395 91.172 1.00 27.73 144 HIS D N 1
ATOM 7358 C CA . HIS D 1 144 ? 45.486 11.938 91.234 1.00 27.52 144 HIS D CA 1
ATOM 7359 C C . HIS D 1 144 ? 46.797 11.175 90.937 1.00 26.22 144 HIS D C 1
ATOM 7360 O O . HIS D 1 144 ? 47.423 11.398 89.897 1.00 26.74 144 HIS D O 1
ATOM 7367 N N . PRO D 1 145 ? 47.229 10.276 91.827 1.00 25.76 145 PRO D N 1
ATOM 7368 C CA . PRO D 1 145 ? 48.510 9.580 91.655 1.00 23.77 145 PRO D CA 1
ATOM 7369 C C . PRO D 1 145 ? 48.679 8.893 90.294 1.00 22.43 145 PRO D C 1
ATOM 7370 O O . PRO D 1 145 ? 49.750 8.920 89.781 1.00 21.70 145 PRO D O 1
ATOM 7374 N N . ASP D 1 146 ? 47.642 8.237 89.781 1.00 21.46 146 ASP D N 1
ATOM 7375 C CA . ASP D 1 146 ? 47.668 7.683 88.428 1.00 21.48 146 ASP D CA 1
ATOM 7376 C C . ASP D 1 146 ? 47.846 8.731 87.330 1.00 21.49 146 ASP D C 1
ATOM 7377 O O . ASP D 1 146 ? 48.521 8.430 86.332 1.00 22.45 146 ASP D O 1
ATOM 7382 N N . HIS D 1 147 ? 47.279 9.924 87.508 1.00 21.17 147 HIS D N 1
ATOM 7383 C CA . HIS D 1 147 ? 47.434 10.980 86.510 1.00 21.91 147 HIS D CA 1
ATOM 7384 C C . HIS D 1 147 ? 48.881 11.490 86.615 1.00 22.56 147 HIS D C 1
ATOM 7385 O O . HIS D 1 147 ? 49.515 11.746 85.612 1.00 22.18 147 HIS D O 1
ATOM 7392 N N . VAL D 1 148 ? 49.392 11.650 87.829 1.00 22.34 148 VAL D N 1
ATOM 7393 C CA . VAL D 1 148 ? 50.810 12.024 87.973 1.00 23.49 148 VAL D CA 1
ATOM 7394 C C . VAL D 1 148 ? 51.754 11.013 87.313 1.00 22.90 148 VAL D C 1
ATOM 7395 O O . VAL D 1 148 ? 52.633 11.387 86.555 1.00 23.00 148 VAL D O 1
ATOM 7399 N N . HIS D 1 149 ? 51.526 9.730 87.547 1.00 22.84 149 HIS D N 1
ATOM 7400 C CA . HIS D 1 149 ? 52.316 8.693 86.958 1.00 22.42 149 HIS D CA 1
ATOM 7401 C C . HIS D 1 149 ? 52.202 8.670 85.438 1.00 22.03 149 HIS D C 1
ATOM 7402 O O . HIS D 1 149 ? 53.136 8.353 84.784 1.00 22.87 149 HIS D O 1
ATOM 7409 N N . THR D 1 150 ? 51.006 8.903 84.914 1.00 20.91 150 THR D N 1
ATOM 7410 C CA . THR D 1 150 ? 50.794 8.970 83.468 1.00 21.34 150 THR D CA 1
ATOM 7411 C C . THR D 1 150 ? 51.683 10.073 82.893 1.00 20.47 150 THR D C 1
ATOM 7412 O O . THR D 1 150 ? 52.310 9.868 81.875 1.00 20.61 150 THR D O 1
ATOM 7416 N N . HIS D 1 151 ? 51.680 11.228 83.528 1.00 21.46 151 HIS D N 1
ATOM 7417 C CA . HIS D 1 151 ? 52.560 12.322 83.081 1.00 23.62 151 HIS D CA 1
ATOM 7418 C C . HIS D 1 151 ? 54.026 11.887 83.048 1.00 24.34 151 HIS D C 1
ATOM 7419 O O . HIS D 1 151 ? 54.723 12.100 82.042 1.00 25.59 151 HIS D O 1
ATOM 7426 N N . THR D 1 152 ? 54.515 11.303 84.134 1.00 25.98 152 THR D N 1
ATOM 7427 C CA . THR D 1 152 ? 55.923 10.880 84.189 1.00 27.05 152 THR D CA 1
ATOM 7428 C C . THR D 1 152 ? 56.316 9.837 83.138 1.00 25.81 152 THR D C 1
ATOM 7429 O O . THR D 1 152 ? 57.319 9.995 82.437 1.00 26.33 152 THR D O 1
ATOM 7433 N N . VAL D 1 153 ? 55.513 8.793 83.030 1.00 24.05 153 VAL D N 1
ATOM 7434 C CA . VAL D 1 153 ? 55.692 7.749 82.032 1.00 23.15 153 VAL D CA 1
ATOM 7435 C C . VAL D 1 153 ? 55.709 8.290 80.616 1.00 23.26 153 VAL D C 1
ATOM 7436 O O . VAL D 1 153 ? 56.613 7.920 79.846 1.00 24.52 153 VAL D O 1
ATOM 7440 N N . THR D 1 154 ? 54.772 9.186 80.309 1.00 23.32 154 THR D N 1
ATOM 7441 C CA . THR D 1 154 ? 54.594 9.716 78.987 1.00 22.47 154 THR D CA 1
ATOM 7442 C C . THR D 1 154 ? 55.774 10.641 78.673 1.00 23.04 154 THR D C 1
ATOM 7443 O O . THR D 1 154 ? 56.287 10.603 77.581 1.00 22.99 154 THR D O 1
ATOM 7447 N N . THR D 1 155 ? 56.098 11.504 79.619 1.00 23.86 155 THR D N 1
ATOM 7448 C CA . THR D 1 155 ? 57.270 12.370 79.464 1.00 25.60 155 THR D CA 1
ATOM 7449 C C . THR D 1 155 ? 58.563 11.597 79.163 1.00 27.06 155 THR D C 1
ATOM 7450 O O . THR D 1 155 ? 59.322 11.974 78.259 1.00 28.51 155 THR D O 1
ATOM 7454 N N . ALA D 1 156 ? 58.818 10.542 79.911 1.00 27.51 156 ALA D N 1
ATOM 7455 C CA . ALA D 1 156 ? 59.988 9.709 79.658 1.00 29.29 156 ALA D CA 1
ATOM 7456 C C . ALA D 1 156 ? 59.910 9.015 78.295 1.00 29.69 156 ALA D C 1
ATOM 7457 O O . ALA D 1 156 ? 60.906 8.932 77.568 1.00 28.78 156 ALA D O 1
ATOM 7459 N N . ALA D 1 157 ? 58.736 8.495 77.944 1.00 29.35 157 ALA D N 1
ATOM 7460 C CA . ALA D 1 157 ? 58.543 7.819 76.651 1.00 29.45 157 ALA D CA 1
ATOM 7461 C C . ALA D 1 157 ? 58.683 8.738 75.451 1.00 29.38 157 ALA D C 1
ATOM 7462 O O . ALA D 1 157 ? 59.185 8.314 74.426 1.00 29.58 157 ALA D O 1
ATOM 7464 N N . VAL D 1 158 ? 58.214 9.973 75.557 1.00 29.18 158 VAL D N 1
ATOM 7465 C CA . VAL D 1 158 ? 58.374 10.940 74.471 1.00 29.96 158 VAL D CA 1
ATOM 7466 C C . VAL D 1 158 ? 59.886 11.197 74.229 1.00 30.60 158 VAL D C 1
ATOM 7467 O O . VAL D 1 158 ? 60.341 11.250 73.096 1.00 28.66 158 VAL D O 1
ATOM 7471 N N . ALA D 1 159 ? 60.634 11.326 75.318 1.00 32.02 159 ALA D N 1
ATOM 7472 C CA . ALA D 1 159 ? 62.068 11.554 75.262 1.00 33.52 159 ALA D CA 1
ATOM 7473 C C . ALA D 1 159 ? 62.774 10.325 74.688 1.00 34.38 159 ALA D C 1
ATOM 7474 O O . ALA D 1 159 ? 63.490 10.439 73.684 1.00 36.19 159 ALA D O 1
ATOM 7476 N N . ALA D 1 160 ? 62.510 9.154 75.269 1.00 34.72 160 ALA D N 1
ATOM 7477 C CA . ALA D 1 160 ? 63.124 7.902 74.816 1.00 35.06 160 ALA D CA 1
ATOM 7478 C C . ALA D 1 160 ? 62.734 7.407 73.437 1.00 35.88 160 ALA D C 1
ATOM 7479 O O . ALA D 1 160 ? 63.489 6.643 72.852 1.00 36.04 160 ALA D O 1
ATOM 7481 N N . ALA D 1 161 ? 61.555 7.766 72.939 1.00 36.49 161 ALA D N 1
ATOM 7482 C CA . ALA D 1 161 ? 61.102 7.285 71.630 1.00 37.23 161 ALA D CA 1
ATOM 7483 C C . ALA D 1 161 ? 61.829 7.897 70.443 1.00 38.69 161 ALA D C 1
ATOM 7484 O O . ALA D 1 161 ? 61.802 7.317 69.360 1.00 37.50 161 ALA D O 1
ATOM 7486 N N . GLY D 1 162 ? 62.443 9.063 70.632 1.00 40.36 162 GLY D N 1
ATOM 7487 C CA . GLY D 1 162 ? 63.095 9.783 69.552 1.00 42.69 162 GLY D CA 1
ATOM 7488 C C . GLY D 1 162 ? 64.605 9.818 69.640 1.00 44.38 162 GLY D C 1
ATOM 7489 O O . GLY D 1 162 ? 65.219 8.813 70.007 1.00 44.18 162 GLY D O 1
ATOM 7490 N N . VAL D 1 163 ? 65.150 10.986 69.262 1.00 46.71 163 VAL D N 1
ATOM 7491 C CA . VAL D 1 163 ? 66.578 11.350 69.224 1.00 48.19 163 VAL D CA 1
ATOM 7492 C C . VAL D 1 163 ? 67.483 10.282 68.594 1.00 48.87 163 VAL D C 1
ATOM 7493 O O . VAL D 1 163 ? 67.321 9.953 67.405 1.00 50.34 163 VAL D O 1
ATOM 7497 N N . ALA D 1 168 ? 68.270 0.126 70.757 1.00 59.99 168 ALA D N 1
ATOM 7498 C CA . ALA D 1 168 ? 68.296 0.100 72.255 1.00 59.62 168 ALA D CA 1
ATOM 7499 C C . ALA D 1 168 ? 68.362 1.534 72.836 1.00 59.29 168 ALA D C 1
ATOM 7500 O O . ALA D 1 168 ? 68.842 2.444 72.136 1.00 59.97 168 ALA D O 1
ATOM 7502 N N . ASP D 1 169 ? 67.905 1.796 74.073 1.00 58.17 169 ASP D N 1
ATOM 7503 C CA . ASP D 1 169 ? 67.297 0.853 75.043 1.00 57.30 169 ASP D CA 1
ATOM 7504 C C . ASP D 1 169 ? 65.978 0.166 74.601 1.00 55.74 169 ASP D C 1
ATOM 7505 O O . ASP D 1 169 ? 65.618 -0.880 75.150 1.00 55.83 169 ASP D O 1
ATOM 7510 N N . HIS D 1 170 ? 65.305 0.722 73.591 1.00 53.75 170 HIS D N 1
ATOM 7511 C CA . HIS D 1 170 ? 64.060 0.171 73.062 1.00 52.55 170 HIS D CA 1
ATOM 7512 C C . HIS D 1 170 ? 64.208 -0.195 71.581 1.00 51.84 170 HIS D C 1
ATOM 7513 O O . HIS D 1 170 ? 64.999 0.433 70.884 1.00 51.50 170 HIS D O 1
ATOM 7520 N N . PRO D 1 171 ? 63.442 -1.182 71.093 1.00 51.06 171 PRO D N 1
ATOM 7521 C CA . PRO D 1 171 ? 63.479 -1.574 69.672 1.00 50.42 171 PRO D CA 1
ATOM 7522 C C . PRO D 1 171 ? 62.597 -0.682 68.791 1.00 49.76 171 PRO D C 1
ATOM 7523 O O . PRO D 1 171 ? 61.944 0.236 69.299 1.00 49.42 171 PRO D O 1
ATOM 7527 N N . GLY D 1 172 ? 62.599 -0.943 67.483 1.00 48.97 172 GLY D N 1
ATOM 7528 C CA . GLY D 1 172 ? 61.841 -0.161 66.526 1.00 48.44 172 GLY D CA 1
ATOM 7529 C C . GLY D 1 172 ? 62.574 1.089 66.074 1.00 47.91 172 GLY D C 1
ATOM 7530 O O . GLY D 1 172 ? 63.537 1.525 66.708 1.00 47.53 172 GLY D O 1
ATOM 7531 N N . ASP D 1 173 ? 62.092 1.667 64.979 1.00 47.53 173 ASP D N 1
ATOM 7532 C CA . ASP D 1 173 ? 62.689 2.863 64.397 1.00 47.09 173 ASP D CA 1
ATOM 7533 C C . ASP D 1 173 ? 62.355 4.066 65.286 1.00 46.16 173 ASP D C 1
ATOM 7534 O O . ASP D 1 173 ? 61.200 4.187 65.698 1.00 46.21 173 ASP D O 1
ATOM 7539 N N . PRO D 1 174 ? 63.304 4.958 65.590 1.00 44.44 174 PRO D N 1
ATOM 7540 C CA . PRO D 1 174 ? 62.980 6.084 66.475 1.00 43.16 174 PRO D CA 1
ATOM 7541 C C . PRO D 1 174 ? 62.075 7.128 65.830 1.00 40.88 174 PRO D C 1
ATOM 7542 O O . PRO D 1 174 ? 62.043 7.242 64.608 1.00 40.83 174 PRO D O 1
ATOM 7546 N N . TRP D 1 175 ? 61.343 7.864 66.666 1.00 38.20 175 TRP D N 1
ATOM 7547 C CA . TRP D 1 175 ? 60.428 8.883 66.203 1.00 36.08 175 TRP D CA 1
ATOM 7548 C C . TRP D 1 175 ? 60.468 10.025 67.212 1.00 34.95 175 TRP D C 1
ATOM 7549 O O . TRP D 1 175 ? 60.200 9.813 68.386 1.00 34.01 175 TRP D O 1
ATOM 7560 N N . THR D 1 176 ? 60.864 11.213 66.764 1.00 33.14 176 THR D N 1
ATOM 7561 C CA . THR D 1 176 ? 60.854 12.386 67.615 1.00 32.57 176 THR D CA 1
ATOM 7562 C C . THR D 1 176 ? 59.483 13.034 67.465 1.00 30.60 176 THR D C 1
ATOM 7563 O O . THR D 1 176 ? 59.117 13.465 66.393 1.00 29.87 176 THR D O 1
ATOM 7567 N N . VAL D 1 177 ? 58.703 13.069 68.544 1.00 29.76 177 VAL D N 1
ATOM 7568 C CA . VAL D 1 177 ? 57.375 13.657 68.467 1.00 27.60 177 VAL D CA 1
ATOM 7569 C C . VAL D 1 177 ? 57.525 15.148 68.247 1.00 27.08 177 VAL D C 1
ATOM 7570 O O . VAL D 1 177 ? 58.215 15.784 69.032 1.00 26.89 177 VAL D O 1
ATOM 7574 N N . PRO D 1 178 ? 56.972 15.679 67.178 1.00 25.78 178 PRO D N 1
ATOM 7575 C CA . PRO D 1 178 ? 57.044 17.119 66.926 1.00 26.46 178 PRO D CA 1
ATOM 7576 C C . PRO D 1 178 ? 56.417 18.028 67.932 1.00 26.07 178 PRO D C 1
ATOM 7577 O O . PRO D 1 178 ? 56.957 19.093 68.124 1.00 25.89 178 PRO D O 1
ATOM 7581 N N . LYS D 1 179 ? 55.292 17.662 68.549 1.00 24.82 179 LYS D N 1
ATOM 7582 C CA . LYS D 1 179 ? 54.652 18.603 69.461 1.00 24.70 179 LYS D CA 1
ATOM 7583 C C . LYS D 1 179 ? 54.067 17.824 70.633 1.00 25.06 179 LYS D C 1
ATOM 7584 O O . LYS D 1 179 ? 53.347 16.853 70.434 1.00 26.47 179 LYS D O 1
ATOM 7590 N N . PHE D 1 180 ? 54.448 18.233 71.839 1.00 24.95 180 PHE D N 1
ATOM 7591 C CA . PHE D 1 180 ? 54.087 17.550 73.042 1.00 24.43 180 PHE D CA 1
ATOM 7592 C C . PHE D 1 180 ? 53.368 18.578 73.894 1.00 24.05 180 PHE D C 1
ATOM 7593 O O . PHE D 1 180 ? 53.947 19.618 74.244 1.00 24.45 180 PHE D O 1
ATOM 7601 N N . TYR D 1 181 ? 52.114 18.299 74.234 1.00 23.86 181 TYR D N 1
ATOM 7602 C CA . TYR D 1 181 ? 51.295 19.224 75.006 1.00 22.93 181 TYR D CA 1
ATOM 7603 C C . TYR D 1 181 ? 50.809 18.605 76.307 1.00 23.12 181 TYR D C 1
ATOM 7604 O O . TYR D 1 181 ? 50.655 17.376 76.423 1.00 21.69 181 TYR D O 1
ATOM 7613 N N . TRP D 1 182 ? 50.612 19.482 77.275 1.00 22.48 182 TRP D N 1
ATOM 7614 C CA . TRP D 1 182 ? 49.871 19.137 78.473 1.00 22.90 182 TRP D CA 1
ATOM 7615 C C . TRP D 1 182 ? 48.440 19.639 78.362 1.00 21.94 182 TRP D C 1
ATOM 7616 O O . TRP D 1 182 ? 48.191 20.801 78.003 1.00 21.54 182 TRP D O 1
ATOM 7627 N N . THR D 1 183 ? 47.453 18.763 78.627 1.00 21.40 183 THR D N 1
ATOM 7628 C CA . THR D 1 183 ? 46.071 19.199 78.741 1.00 21.16 183 THR D CA 1
ATOM 7629 C C . THR D 1 183 ? 45.903 19.855 80.108 1.00 21.33 183 THR D C 1
ATOM 7630 O O . THR D 1 183 ? 46.372 19.306 81.100 1.00 22.01 183 THR D O 1
ATOM 7634 N N . VAL D 1 184 ? 45.277 21.031 80.148 1.00 22.06 184 VAL D N 1
ATOM 7635 C CA . VAL D 1 184 ? 45.127 21.807 81.381 1.00 23.65 184 VAL D CA 1
ATOM 7636 C C . VAL D 1 184 ? 43.742 22.449 81.469 1.00 24.55 184 VAL D C 1
ATOM 7637 O O . VAL D 1 184 ? 43.075 22.648 80.465 1.00 25.36 184 VAL D O 1
ATOM 7641 N N . LEU D 1 185 ? 43.322 22.766 82.697 1.00 26.58 185 LEU D N 1
ATOM 7642 C CA . LEU D 1 185 ? 42.040 23.388 82.948 1.00 28.27 185 LEU D CA 1
ATOM 7643 C C . LEU D 1 185 ? 42.189 24.886 82.789 1.00 28.65 185 LEU D C 1
ATOM 7644 O O . LEU D 1 185 ? 42.976 25.463 83.510 1.00 29.87 185 LEU D O 1
ATOM 7649 N N . GLY D 1 186 ? 41.464 25.495 81.865 1.00 29.91 186 GLY D N 1
ATOM 7650 C CA . GLY D 1 186 ? 41.470 26.952 81.718 1.00 30.75 186 GLY D CA 1
ATOM 7651 C C . GLY D 1 186 ? 40.535 27.633 82.726 1.00 31.53 186 GLY D C 1
ATOM 7652 O O . GLY D 1 186 ? 39.309 27.532 82.589 1.00 30.19 186 GLY D O 1
ATOM 7653 N N . LEU D 1 187 ? 41.094 28.356 83.703 1.00 32.57 187 LEU D N 1
ATOM 7654 C CA . LEU D 1 187 ? 40.254 28.991 84.745 1.00 33.90 187 LEU D CA 1
ATOM 7655 C C . LEU D 1 187 ? 39.255 29.979 84.229 1.00 34.06 187 LEU D C 1
ATOM 7656 O O . LEU D 1 187 ? 38.100 29.966 84.678 1.00 34.53 187 LEU D O 1
ATOM 7661 N N . SER D 1 188 ? 39.686 30.833 83.306 1.00 34.37 188 SER D N 1
ATOM 7662 C CA . SER D 1 188 ? 38.806 31.827 82.711 1.00 35.04 188 SER D CA 1
ATOM 7663 C C . SER D 1 188 ? 37.612 31.174 82.024 1.00 34.88 188 SER D C 1
ATOM 7664 O O . SER D 1 188 ? 36.479 31.609 82.212 1.00 34.12 188 SER D O 1
ATOM 7667 N N . ALA D 1 189 ? 37.864 30.109 81.275 1.00 34.70 189 ALA D N 1
ATOM 7668 C CA . ALA D 1 189 ? 36.810 29.412 80.551 1.00 34.66 189 ALA D CA 1
ATOM 7669 C C . ALA D 1 189 ? 35.863 28.669 81.506 1.00 34.48 189 ALA D C 1
ATOM 7670 O O . ALA D 1 189 ? 34.671 28.676 81.272 1.00 33.52 189 ALA D O 1
ATOM 7672 N N . LEU D 1 190 ? 36.417 28.012 82.523 1.00 35.20 190 LEU D N 1
ATOM 7673 C CA . LEU D 1 190 ? 35.612 27.269 83.518 1.00 35.73 190 LEU D CA 1
ATOM 7674 C C . LEU D 1 190 ? 34.625 28.198 84.241 1.00 36.75 190 LEU D C 1
ATOM 7675 O O . LEU D 1 190 ? 33.430 27.910 84.319 1.00 36.08 190 LEU D O 1
ATOM 7680 N N . ILE D 1 191 ? 35.142 29.327 84.720 1.00 37.40 191 ILE D N 1
ATOM 7681 C CA . ILE D 1 191 ? 34.329 30.307 85.438 1.00 37.99 191 ILE D CA 1
ATOM 7682 C C . ILE D 1 191 ? 33.241 30.909 84.553 1.00 37.89 191 ILE D C 1
ATOM 7683 O O . ILE D 1 191 ? 32.093 30.964 84.964 1.00 38.24 191 ILE D O 1
ATOM 7688 N N . SER D 1 192 ? 33.599 31.341 83.357 1.00 37.92 192 SER D N 1
ATOM 7689 C CA . SER D 1 192 ? 32.622 31.868 82.413 1.00 38.26 192 SER D CA 1
ATOM 7690 C C . SER D 1 192 ? 31.543 30.832 82.099 1.00 38.03 192 SER D C 1
ATOM 7691 O O . SER D 1 192 ? 30.366 31.153 82.118 1.00 37.50 192 SER D O 1
ATOM 7694 N N . GLY D 1 193 ? 31.946 29.597 81.806 1.00 37.60 193 GLY D N 1
ATOM 7695 C CA . GLY D 1 193 ? 30.970 28.553 81.533 1.00 37.85 193 GLY D CA 1
ATOM 7696 C C . GLY D 1 193 ? 30.065 28.229 82.714 1.00 38.05 193 GLY D C 1
ATOM 7697 O O . GLY D 1 193 ? 28.873 28.004 82.531 1.00 37.70 193 GLY D O 1
ATOM 7698 N N . ALA D 1 194 ? 30.654 28.188 83.905 1.00 38.84 194 ALA D N 1
ATOM 7699 C CA . ALA D 1 194 ? 29.931 27.954 85.142 1.00 40.37 194 ALA D CA 1
ATOM 7700 C C . ALA D 1 194 ? 28.850 29.022 85.392 1.00 42.15 194 ALA D C 1
ATOM 7701 O O . ALA D 1 194 ? 27.739 28.704 85.833 1.00 41.57 194 ALA D O 1
ATOM 7703 N N . ARG D 1 195 ? 29.182 30.280 85.095 1.00 44.14 195 ARG D N 1
ATOM 7704 C CA . ARG D 1 195 ? 28.232 31.376 85.244 1.00 45.56 195 ARG D CA 1
ATOM 7705 C C . ARG D 1 195 ? 27.112 31.345 84.193 1.00 45.39 195 ARG D C 1
ATOM 7706 O O . ARG D 1 195 ? 25.995 31.783 84.494 1.00 46.23 195 ARG D O 1
ATOM 7714 N N . ALA D 1 196 ? 27.381 30.812 82.996 1.00 44.41 196 ALA D N 1
ATOM 7715 C CA . ALA D 1 196 ? 26.345 30.643 81.979 1.00 43.85 196 ALA D CA 1
ATOM 7716 C C . ALA D 1 196 ? 25.322 29.515 82.272 1.00 43.86 196 ALA D C 1
ATOM 7717 O O . ALA D 1 196 ? 24.308 29.421 81.564 1.00 42.63 196 ALA D O 1
ATOM 7719 N N . LEU D 1 197 ? 25.604 28.652 83.265 1.00 43.81 197 LEU D N 1
ATOM 7720 C CA . LEU D 1 197 ? 24.672 27.592 83.684 1.00 44.11 197 LEU D CA 1
ATOM 7721 C C . LEU D 1 197 ? 23.448 28.139 84.427 1.00 44.87 197 LEU D C 1
ATOM 7722 O O . LEU D 1 197 ? 23.604 28.978 85.341 1.00 44.77 197 LEU D O 1
ATOM 7727 N N . VAL D 1 198 ? 22.262 27.638 84.035 1.00 45.17 198 VAL D N 1
ATOM 7728 C CA . VAL D 1 198 ? 20.979 27.968 84.668 1.00 45.56 198 VAL D CA 1
ATOM 7729 C C . VAL D 1 198 ? 20.505 26.746 85.485 1.00 45.86 198 VAL D C 1
ATOM 7730 O O . VAL D 1 198 ? 20.952 25.624 85.215 1.00 45.78 198 VAL D O 1
ATOM 7734 N N . PRO D 1 199 ? 19.655 26.942 86.502 1.00 45.89 199 PRO D N 1
ATOM 7735 C CA . PRO D 1 199 ? 19.062 25.825 87.257 1.00 45.42 199 PRO D CA 1
ATOM 7736 C C . PRO D 1 199 ? 18.504 24.646 86.439 1.00 45.02 199 PRO D C 1
ATOM 7737 O O . PRO D 1 199 ? 18.698 23.510 86.875 1.00 44.84 199 PRO D O 1
ATOM 7741 N N . ASP D 1 200 ? 17.881 24.909 85.286 1.00 44.80 200 ASP D N 1
ATOM 7742 C CA . ASP D 1 200 ? 17.399 23.863 84.370 1.00 45.41 200 ASP D CA 1
ATOM 7743 C C . ASP D 1 200 ? 18.532 22.969 83.805 1.00 45.34 200 ASP D C 1
ATOM 7744 O O . ASP D 1 200 ? 18.248 21.869 83.296 1.00 45.75 200 ASP D O 1
ATOM 7749 N N . ASP D 1 201 ? 19.783 23.439 83.852 1.00 45.07 201 ASP D N 1
ATOM 7750 C CA . ASP D 1 201 ? 20.932 22.618 83.475 1.00 44.96 201 ASP D CA 1
ATOM 7751 C C . ASP D 1 201 ? 21.334 21.611 84.569 1.00 45.65 201 ASP D C 1
ATOM 7752 O O . ASP D 1 201 ? 21.982 20.618 84.241 1.00 45.26 201 ASP D O 1
ATOM 7757 N N . LEU D 1 202 ? 20.950 21.849 85.834 1.00 46.74 202 LEU D N 1
ATOM 7758 C CA . LEU D 1 202 ? 21.337 21.006 86.975 1.00 48.02 202 LEU D CA 1
ATOM 7759 C C . LEU D 1 202 ? 20.244 20.041 87.478 1.00 49.07 202 LEU D C 1
ATOM 7760 O O . LEU D 1 202 ? 19.085 20.118 87.040 1.00 49.11 202 LEU D O 1
ATOM 7765 N N . ARG D 1 203 ? 20.643 19.143 88.394 1.00 50.27 203 ARG D N 1
ATOM 7766 C CA . ARG D 1 203 ? 19.758 18.108 88.988 1.00 51.36 203 ARG D CA 1
ATOM 7767 C C . ARG D 1 203 ? 19.103 18.213 90.409 1.00 52.51 203 ARG D C 1
ATOM 7768 O O . ARG D 1 203 ? 17.923 17.809 90.508 1.00 52.83 203 ARG D O 1
ATOM 7776 N N . PRO D 1 204 ? 19.739 18.687 91.503 1.00 53.42 204 PRO D N 1
ATOM 7777 C CA . PRO D 1 204 ? 21.082 19.278 91.610 1.00 53.23 204 PRO D CA 1
ATOM 7778 C C . PRO D 1 204 ? 22.185 18.276 91.994 1.00 53.45 204 PRO D C 1
ATOM 7779 O O . PRO D 1 204 ? 22.868 18.391 93.032 1.00 53.04 204 PRO D O 1
ATOM 7783 N N . GLY D 1 217 ? 49.695 25.254 83.735 1.00 36.20 217 GLY D N 1
ATOM 7784 C CA . GLY D 1 217 ? 48.712 26.277 83.290 1.00 35.29 217 GLY D CA 1
ATOM 7785 C C . GLY D 1 217 ? 47.348 26.187 83.965 1.00 36.31 217 GLY D C 1
ATOM 7786 O O . GLY D 1 217 ? 46.882 25.052 84.282 1.00 37.02 217 GLY D O 1
ATOM 7787 N N . TYR D 1 218 ? 46.774 27.379 84.242 1.00 36.43 218 TYR D N 1
ATOM 7788 C CA . TYR D 1 218 ? 45.460 27.667 84.861 1.00 36.01 218 TYR D CA 1
ATOM 7789 C C . TYR D 1 218 ? 44.969 29.041 84.326 1.00 34.10 218 TYR D C 1
ATOM 7790 O O . TYR D 1 218 ? 43.915 29.131 83.731 1.00 31.72 218 TYR D O 1
ATOM 7799 N N . SER D 1 219 ? 45.724 30.131 84.538 1.00 34.56 219 SER D N 1
ATOM 7800 C CA . SER D 1 219 ? 45.312 31.454 84.031 1.00 33.56 219 SER D CA 1
ATOM 7801 C C . SER D 1 219 ? 45.606 31.626 82.522 1.00 33.87 219 SER D C 1
ATOM 7802 O O . SER D 1 219 ? 46.314 30.818 81.942 1.00 32.49 219 SER D O 1
ATOM 7805 N N . ASP D 1 220 ? 45.075 32.678 81.905 1.00 33.97 220 ASP D N 1
ATOM 7806 C CA . ASP D 1 220 ? 45.249 32.884 80.452 1.00 34.86 220 ASP D CA 1
ATOM 7807 C C . ASP D 1 220 ? 46.728 32.972 79.978 1.00 34.91 220 ASP D C 1
ATOM 7808 O O . ASP D 1 220 ? 47.088 32.456 78.903 1.00 33.96 220 ASP D O 1
ATOM 7813 N N . ASP D 1 221 ? 47.558 33.632 80.783 1.00 35.19 221 ASP D N 1
ATOM 7814 C CA . ASP D 1 221 ? 48.997 33.771 80.528 1.00 35.57 221 ASP D CA 1
ATOM 7815 C C . ASP D 1 221 ? 49.742 32.439 80.528 1.00 34.76 221 ASP D C 1
ATOM 7816 O O . ASP D 1 221 ? 50.722 32.266 79.785 1.00 35.66 221 ASP D O 1
ATOM 7821 N N . GLY D 1 222 ? 49.266 31.476 81.329 1.00 32.71 222 GLY D N 1
ATOM 7822 C CA . GLY D 1 222 ? 49.915 30.187 81.435 1.00 31.73 222 GLY D CA 1
ATOM 7823 C C . GLY D 1 222 ? 49.484 29.146 80.402 1.00 30.44 222 GLY D C 1
ATOM 7824 O O . GLY D 1 222 ? 50.011 28.043 80.443 1.00 30.47 222 GLY D O 1
ATOM 7825 N N . ILE D 1 223 ? 48.559 29.509 79.508 1.00 29.61 223 ILE D N 1
ATOM 7826 C CA . ILE D 1 223 ? 48.025 28.645 78.461 1.00 29.29 223 ILE D CA 1
ATOM 7827 C C . ILE D 1 223 ? 48.689 29.008 77.149 1.00 28.73 223 ILE D C 1
ATOM 7828 O O . ILE D 1 223 ? 48.853 30.193 76.875 1.00 28.71 223 ILE D O 1
ATOM 7833 N N . ASP D 1 224 ? 49.029 27.994 76.344 1.00 27.37 224 ASP D N 1
ATOM 7834 C CA . ASP D 1 224 ? 49.637 28.173 75.017 1.00 26.91 224 ASP D CA 1
ATOM 7835 C C . ASP D 1 224 ? 48.775 27.927 73.834 1.00 26.35 224 ASP D C 1
ATOM 7836 O O . ASP D 1 224 ? 49.098 28.390 72.725 1.00 25.71 224 ASP D O 1
ATOM 7841 N N . ALA D 1 225 ? 47.725 27.102 74.015 1.00 25.10 225 ALA D N 1
ATOM 7842 C CA . ALA D 1 225 ? 46.854 26.754 72.908 1.00 23.81 225 ALA D CA 1
ATOM 7843 C C . ALA D 1 225 ? 45.445 26.437 73.383 1.00 24.57 225 ALA D C 1
ATOM 7844 O O . ALA D 1 225 ? 45.258 26.038 74.517 1.00 22.16 225 ALA D O 1
ATOM 7846 N N . VAL D 1 226 ? 44.496 26.622 72.481 1.00 24.74 226 VAL D N 1
ATOM 7847 C CA . VAL D 1 226 ? 43.120 26.268 72.710 1.00 25.59 226 VAL D CA 1
ATOM 7848 C C . VAL D 1 226 ? 42.551 25.574 71.481 1.00 25.18 226 VAL D C 1
ATOM 7849 O O . VAL D 1 226 ? 42.910 25.893 70.365 1.00 25.12 226 VAL D O 1
ATOM 7853 N N . VAL D 1 227 ? 41.670 24.589 71.676 1.00 24.54 227 VAL D N 1
ATOM 7854 C CA . VAL D 1 227 ? 40.873 24.081 70.569 1.00 24.93 227 VAL D CA 1
ATOM 7855 C C . VAL D 1 227 ? 39.461 24.539 70.913 1.00 25.80 227 VAL D C 1
ATOM 7856 O O . VAL D 1 227 ? 38.886 24.132 71.915 1.00 24.70 227 VAL D O 1
ATOM 7860 N N . GLU D 1 228 ? 38.919 25.418 70.079 1.00 26.83 228 GLU D N 1
ATOM 7861 C CA . GLU D 1 228 ? 37.595 25.946 70.220 1.00 27.64 228 GLU D CA 1
ATOM 7862 C C . GLU D 1 228 ? 36.720 25.163 69.201 1.00 28.25 228 GLU D C 1
ATOM 7863 O O . GLU D 1 228 ? 36.632 25.459 68.021 1.00 28.64 228 GLU D O 1
ATOM 7869 N N . ALA D 1 229 ? 36.151 24.067 69.689 1.00 28.49 229 ALA D N 1
ATOM 7870 C CA . ALA D 1 229 ? 35.410 23.164 68.839 1.00 27.58 229 ALA D CA 1
ATOM 7871 C C . ALA D 1 229 ? 34.000 23.650 68.620 1.00 28.29 229 ALA D C 1
ATOM 7872 O O . ALA D 1 229 ? 33.495 24.451 69.389 1.00 27.59 229 ALA D O 1
ATOM 7874 N N . ASP D 1 230 ? 33.364 23.142 67.568 1.00 29.63 230 ASP D N 1
ATOM 7875 C CA . ASP D 1 230 ? 31.971 23.504 67.249 1.00 30.38 230 ASP D CA 1
ATOM 7876 C C . ASP D 1 230 ? 30.950 22.692 68.104 1.00 31.26 230 ASP D C 1
ATOM 7877 O O . ASP D 1 230 ? 31.351 21.870 68.953 1.00 31.62 230 ASP D O 1
ATOM 7882 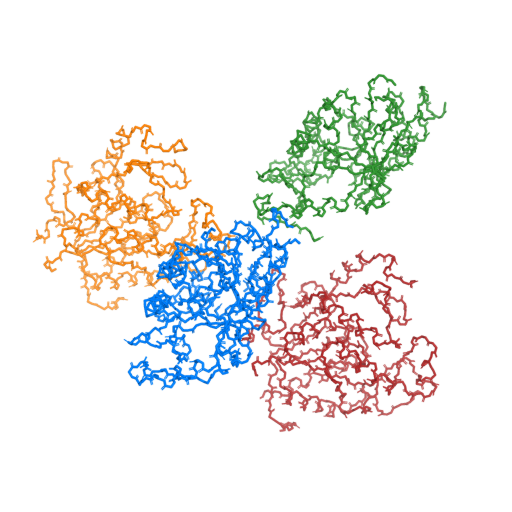N N . GLU D 1 231 ? 29.658 22.954 67.935 1.00 31.75 231 GLU D N 1
ATOM 7883 C CA . GLU D 1 231 ? 28.636 22.258 68.712 1.00 31.77 231 GLU D CA 1
ATOM 7884 C C . GLU D 1 231 ? 28.583 20.756 68.406 1.00 31.21 231 GLU D C 1
ATOM 7885 O O . GLU D 1 231 ? 28.261 19.973 69.310 1.00 31.24 231 GLU D O 1
ATOM 7891 N N . GLN D 1 232 ? 28.861 20.368 67.166 1.00 29.28 232 GLN D N 1
ATOM 7892 C CA . GLN D 1 232 ? 28.879 18.949 66.797 1.00 29.49 232 GLN D CA 1
ATOM 7893 C C . GLN D 1 232 ? 29.876 18.192 67.664 1.00 28.39 232 GLN D C 1
ATOM 7894 O O . GLN D 1 232 ? 29.575 17.125 68.215 1.00 26.92 232 GLN D O 1
ATOM 7900 N N . ALA D 1 233 ? 31.074 18.743 67.761 1.00 27.21 233 ALA D N 1
ATOM 7901 C CA . ALA D 1 233 ? 32.114 18.180 68.623 1.00 26.15 233 ALA D CA 1
ATOM 7902 C C . ALA D 1 233 ? 31.768 18.235 70.108 1.00 26.10 233 ALA D C 1
ATOM 7903 O O . ALA D 1 233 ? 32.121 17.321 70.866 1.00 24.79 233 ALA D O 1
ATOM 7905 N N . ARG D 1 234 ? 31.116 19.315 70.531 1.00 24.18 234 ARG D N 1
ATOM 7906 C CA . ARG D 1 234 ? 30.734 19.453 71.913 1.00 24.54 234 ARG D CA 1
ATOM 7907 C C . ARG D 1 234 ? 29.668 18.394 72.230 1.00 23.65 234 ARG D C 1
ATOM 7908 O O . ARG D 1 234 ? 29.683 17.834 73.296 1.00 24.03 234 ARG D O 1
ATOM 7916 N N . ALA D 1 235 ? 28.749 18.174 71.296 1.00 24.17 235 ALA D N 1
ATOM 7917 C CA . ALA D 1 235 ? 27.707 17.152 71.453 1.00 25.01 235 ALA D CA 1
ATOM 7918 C C . ALA D 1 235 ? 28.281 15.740 71.513 1.00 24.39 235 ALA D C 1
ATOM 7919 O O . ALA D 1 235 ? 27.709 14.897 72.208 1.00 23.96 235 ALA D O 1
ATOM 7921 N N . ALA D 1 236 ? 29.372 15.486 70.776 1.00 23.85 236 ALA D N 1
ATOM 7922 C CA . ALA D 1 236 ? 30.066 14.205 70.802 1.00 23.57 236 ALA D CA 1
ATOM 7923 C C . ALA D 1 236 ? 30.695 14.028 72.204 1.00 22.97 236 ALA D C 1
ATOM 7924 O O . ALA D 1 236 ? 30.656 12.935 72.773 1.00 21.40 236 ALA D O 1
ATOM 7926 N N . LYS D 1 237 ? 31.231 15.109 72.789 1.00 21.82 237 LYS D N 1
ATOM 7927 C CA . LYS D 1 237 ? 31.724 15.069 74.172 1.00 20.98 237 LYS D CA 1
ATOM 7928 C C . LYS D 1 237 ? 30.580 14.796 75.152 1.00 21.73 237 LYS D C 1
ATOM 7929 O O . LYS D 1 237 ? 30.772 14.076 76.130 1.00 23.04 237 LYS D O 1
ATOM 7935 N N . VAL D 1 238 ? 29.397 15.369 74.905 1.00 22.77 238 VAL D N 1
ATOM 7936 C CA . VAL D 1 238 ? 28.244 15.120 75.780 1.00 22.02 238 VAL D CA 1
ATOM 7937 C C . VAL D 1 238 ? 27.930 13.596 75.716 1.00 21.61 238 VAL D C 1
ATOM 7938 O O . VAL D 1 238 ? 27.802 12.940 76.747 1.00 23.40 238 VAL D O 1
ATOM 7942 N N . ALA D 1 239 ? 27.866 13.068 74.513 1.00 20.65 239 ALA D N 1
ATOM 7943 C CA . ALA D 1 239 ? 27.551 11.649 74.317 1.00 21.16 239 ALA D CA 1
ATOM 7944 C C . ALA D 1 239 ? 28.634 10.727 74.910 1.00 20.89 239 ALA D C 1
ATOM 7945 O O . ALA D 1 239 ? 28.313 9.643 75.462 1.00 21.21 239 ALA D O 1
ATOM 7947 N N . ALA D 1 240 ? 29.909 11.115 74.787 1.00 20.99 240 ALA D N 1
ATOM 7948 C CA . ALA D 1 240 ? 31.012 10.322 75.368 1.00 20.23 240 ALA D CA 1
ATOM 7949 C C . ALA D 1 240 ? 30.932 10.292 76.901 1.00 19.70 240 ALA D C 1
ATOM 7950 O O . ALA D 1 240 ? 31.097 9.258 77.541 1.00 18.94 240 ALA D O 1
ATOM 7952 N N . LEU D 1 241 ? 30.591 11.436 77.495 1.00 18.00 241 LEU D N 1
ATOM 7953 C CA . LEU D 1 241 ? 30.425 11.491 78.911 1.00 18.73 241 LEU D CA 1
ATOM 7954 C C . LEU D 1 241 ? 29.241 10.617 79.348 1.00 18.50 241 LEU D C 1
ATOM 7955 O O . LEU D 1 241 ? 29.359 9.890 80.337 1.00 19.55 241 LEU D O 1
ATOM 7960 N N . ALA D 1 242 ? 28.144 10.688 78.591 1.00 17.90 242 ALA D N 1
ATOM 7961 C CA . ALA D 1 242 ? 26.944 9.867 78.864 1.00 19.36 242 ALA D CA 1
ATOM 7962 C C . ALA D 1 242 ? 27.237 8.402 78.830 1.00 19.88 242 ALA D C 1
ATOM 7963 O O . ALA D 1 242 ? 26.588 7.602 79.584 1.00 21.54 242 ALA D O 1
ATOM 7965 N N . ALA D 1 243 ? 28.152 8.020 77.937 1.00 19.30 243 ALA D N 1
ATOM 7966 C CA . ALA D 1 243 ? 28.551 6.634 77.822 1.00 18.95 243 ALA D CA 1
ATOM 7967 C C . ALA D 1 243 ? 29.260 6.116 79.075 1.00 17.77 243 ALA D C 1
ATOM 7968 O O . ALA D 1 243 ? 29.175 4.924 79.386 1.00 19.18 243 ALA D O 1
ATOM 7970 N N . HIS D 1 244 ? 29.952 6.978 79.829 1.00 18.31 244 HIS D N 1
ATOM 7971 C CA . HIS D 1 244 ? 30.592 6.586 81.068 1.00 17.09 244 HIS D CA 1
ATOM 7972 C C . HIS D 1 244 ? 29.589 6.676 82.212 1.00 18.83 244 HIS D C 1
ATOM 7973 O O . HIS D 1 244 ? 29.812 7.358 83.193 1.00 20.24 244 HIS D O 1
ATOM 7980 N N . ALA D 1 245 ? 28.526 5.894 82.125 1.00 17.39 245 ALA D N 1
ATOM 7981 C CA . ALA D 1 245 ? 27.412 6.028 83.027 1.00 19.54 245 ALA D CA 1
ATOM 7982 C C . ALA D 1 245 ? 27.726 5.694 84.459 1.00 18.91 245 ALA D C 1
ATOM 7983 O O . ALA D 1 245 ? 27.091 6.248 85.371 1.00 19.85 245 ALA D O 1
ATOM 7985 N N . THR D 1 246 ? 28.649 4.770 84.716 1.00 19.32 246 THR D N 1
ATOM 7986 C CA . THR D 1 246 ? 29.087 4.533 86.118 1.00 18.94 246 THR D CA 1
ATOM 7987 C C . THR D 1 246 ? 29.849 5.689 86.815 1.00 19.13 246 THR D C 1
ATOM 7988 O O . THR D 1 246 ? 29.960 5.705 88.028 1.00 18.60 246 THR D O 1
ATOM 7992 N N . GLN D 1 247 ? 30.408 6.586 86.020 1.00 19.24 247 GLN D N 1
ATOM 7993 C CA . GLN D 1 247 ? 31.317 7.635 86.460 1.00 20.80 247 GLN D CA 1
ATOM 7994 C C . GLN D 1 247 ? 30.796 9.050 86.343 1.00 21.88 247 GLN D C 1
ATOM 7995 O O . GLN D 1 247 ? 31.259 9.881 87.124 1.00 22.52 247 GLN D O 1
ATOM 8001 N N . VAL D 1 248 ? 29.927 9.327 85.366 1.00 21.73 248 VAL D N 1
ATOM 8002 C CA . VAL D 1 248 ? 29.483 10.683 85.033 1.00 24.24 248 VAL D CA 1
ATOM 8003 C C . VAL D 1 248 ? 28.014 10.696 84.771 1.00 24.89 248 VAL D C 1
ATOM 8004 O O . VAL D 1 248 ? 27.494 9.815 84.071 1.00 25.48 248 VAL D O 1
ATOM 8008 N N . VAL D 1 249 ? 27.339 11.713 85.304 1.00 26.44 249 VAL D N 1
ATOM 8009 C CA . VAL D 1 249 ? 25.948 11.967 84.968 1.00 27.13 249 VAL D CA 1
ATOM 8010 C C . VAL D 1 249 ? 25.839 13.287 84.218 1.00 27.97 249 VAL D C 1
ATOM 8011 O O . VAL D 1 249 ? 26.296 14.315 84.727 1.00 28.64 249 VAL D O 1
ATOM 8015 N N . VAL D 1 250 ? 25.241 13.235 83.028 1.00 28.68 250 VAL D N 1
ATOM 8016 C CA . VAL D 1 250 ? 24.960 14.398 82.182 1.00 28.84 250 VAL D CA 1
ATOM 8017 C C . VAL D 1 250 ? 23.614 14.985 82.558 1.00 30.33 250 VAL D C 1
ATOM 8018 O O . VAL D 1 250 ? 22.617 14.257 82.685 1.00 30.09 250 VAL D O 1
ATOM 8022 N N . GLY D 1 251 ? 23.569 16.307 82.714 1.00 30.50 251 GLY D N 1
ATOM 8023 C CA . GLY D 1 251 ? 22.346 17.006 83.090 1.00 31.62 251 GLY D CA 1
ATOM 8024 C C . GLY D 1 251 ? 21.284 16.994 82.002 1.00 32.61 251 GLY D C 1
ATOM 8025 O O . GLY D 1 251 ? 21.585 16.660 80.845 1.00 32.25 251 GLY D O 1
ATOM 8026 N N . PRO D 1 252 ? 20.054 17.429 82.321 1.00 34.59 252 PRO D N 1
ATOM 8027 C CA . PRO D 1 252 ? 18.931 17.290 81.387 1.00 35.07 252 PRO D CA 1
ATOM 8028 C C . PRO D 1 252 ? 19.043 18.089 80.096 1.00 35.61 252 PRO D C 1
ATOM 8029 O O . PRO D 1 252 ? 18.420 17.689 79.113 1.00 37.37 252 PRO D O 1
ATOM 8033 N N . THR D 1 253 ? 19.809 19.181 80.081 1.00 35.39 253 THR D N 1
ATOM 8034 C CA . THR D 1 253 ? 20.043 19.952 78.863 1.00 34.80 253 THR D CA 1
ATOM 8035 C C . THR D 1 253 ? 21.325 19.582 78.107 1.00 34.55 253 THR D C 1
ATOM 8036 O O . THR D 1 253 ? 21.536 20.035 76.983 1.00 34.16 253 THR D O 1
ATOM 8040 N N . GLY D 1 254 ? 22.199 18.780 78.719 1.00 33.56 254 GLY D N 1
ATOM 8041 C CA . GLY D 1 254 ? 23.470 18.427 78.111 1.00 32.25 254 GLY D CA 1
ATOM 8042 C C . GLY D 1 254 ? 24.488 19.555 78.204 1.00 31.85 254 GLY D C 1
ATOM 8043 O O . GLY D 1 254 ? 25.419 19.575 77.417 1.00 30.05 254 GLY D O 1
ATOM 8044 N N . ARG D 1 255 ? 24.289 20.488 79.135 1.00 31.65 255 ARG D N 1
ATOM 8045 C CA . ARG D 1 255 ? 25.171 21.639 79.331 1.00 31.22 255 ARG D CA 1
ATOM 8046 C C . ARG D 1 255 ? 26.041 21.489 80.538 1.00 30.53 255 ARG D C 1
ATOM 8047 O O . ARG D 1 255 ? 27.033 22.198 80.626 1.00 30.96 255 ARG D O 1
ATOM 8055 N N . ALA D 1 256 ? 25.698 20.590 81.466 1.00 29.88 256 ALA D N 1
ATOM 8056 C CA . ALA D 1 256 ? 26.489 20.362 82.655 1.00 29.39 256 ALA D CA 1
ATOM 8057 C C . ALA D 1 256 ? 26.475 18.881 82.960 1.00 28.73 256 ALA D C 1
ATOM 8058 O O . ALA D 1 256 ? 25.605 18.141 82.421 1.00 28.67 256 ALA D O 1
ATOM 8060 N N . ALA D 1 257 ? 27.440 18.497 83.789 1.00 27.80 257 ALA D N 1
ATOM 8061 C CA . ALA D 1 257 ? 27.636 17.124 84.243 1.00 28.38 257 ALA D CA 1
ATOM 8062 C C . ALA D 1 257 ? 28.216 17.100 85.637 1.00 28.73 257 ALA D C 1
ATOM 8063 O O . ALA D 1 257 ? 28.717 18.101 86.108 1.00 29.74 257 ALA D O 1
ATOM 8065 N N . ALA D 1 258 ? 28.177 15.945 86.298 1.00 29.55 258 ALA D N 1
ATOM 8066 C CA . ALA D 1 258 ? 28.797 15.775 87.605 1.00 30.08 258 ALA D CA 1
ATOM 8067 C C . ALA D 1 258 ? 29.233 14.346 87.817 1.00 30.49 258 ALA D C 1
ATOM 8068 O O . ALA D 1 258 ? 28.672 13.421 87.203 1.00 31.30 258 ALA D O 1
ATOM 8070 N N . LEU D 1 259 ? 30.227 14.191 88.679 1.00 31.53 259 LEU D N 1
ATOM 8071 C CA . LEU D 1 259 ? 30.764 12.916 89.093 1.00 33.00 259 LEU D CA 1
ATOM 8072 C C . LEU D 1 259 ? 29.973 12.492 90.337 1.00 33.54 259 LEU D C 1
ATOM 8073 O O . LEU D 1 259 ? 28.995 13.137 90.719 1.00 32.34 259 LEU D O 1
ATOM 8078 N N . SER D 1 260 ? 30.404 11.413 90.964 1.00 34.70 260 SER D N 1
ATOM 8079 C CA . SER D 1 260 ? 29.784 10.916 92.177 1.00 36.79 260 SER D CA 1
ATOM 8080 C C . SER D 1 260 ? 29.780 11.912 93.347 1.00 37.90 260 SER D C 1
ATOM 8081 O O . SER D 1 260 ? 28.885 11.854 94.184 1.00 38.22 260 SER D O 1
ATOM 8084 N N . ASN D 1 261 ? 30.750 12.826 93.391 1.00 39.20 261 ASN D N 1
ATOM 8085 C CA . ASN D 1 261 ? 30.770 13.882 94.407 1.00 40.73 261 ASN D CA 1
ATOM 8086 C C . ASN D 1 261 ? 29.688 14.973 94.269 1.00 41.01 261 ASN D C 1
ATOM 8087 O O . ASN D 1 261 ? 29.663 15.905 95.080 1.00 41.89 261 ASN D O 1
ATOM 8092 N N . ASN D 1 262 ? 28.846 14.890 93.226 1.00 40.92 262 ASN D N 1
ATOM 8093 C CA . ASN D 1 262 ? 27.718 15.800 92.986 1.00 41.41 262 ASN D CA 1
ATOM 8094 C C . ASN D 1 262 ? 28.097 17.276 92.721 1.00 41.11 262 ASN D C 1
ATOM 8095 O O . ASN D 1 262 ? 27.229 18.158 92.786 1.00 42.08 262 ASN D O 1
ATOM 8100 N N . LEU D 1 263 ? 29.361 17.534 92.368 1.00 40.82 263 LEU D N 1
ATOM 8101 C CA . LEU D 1 263 ? 29.826 18.880 92.030 1.00 40.65 263 LEU D CA 1
ATOM 8102 C C . LEU D 1 263 ? 29.593 19.046 90.544 1.00 39.83 263 LEU D C 1
ATOM 8103 O O . LEU D 1 263 ? 30.155 18.301 89.738 1.00 41.07 263 LEU D O 1
ATOM 8108 N N . ALA D 1 264 ? 28.751 20.007 90.182 1.00 39.09 264 ALA D N 1
ATOM 8109 C CA . ALA D 1 264 ? 28.362 20.224 88.803 1.00 38.40 264 ALA D CA 1
ATOM 8110 C C . ALA D 1 264 ? 29.442 20.984 88.059 1.00 37.94 264 ALA D C 1
ATOM 8111 O O . ALA D 1 264 ? 30.004 21.935 88.606 1.00 38.44 264 ALA D O 1
ATOM 8113 N N . LEU D 1 265 ? 29.716 20.567 86.826 1.00 36.45 265 LEU D N 1
ATOM 8114 C CA . LEU D 1 265 ? 30.723 21.203 85.971 1.00 35.31 265 LEU D CA 1
ATOM 8115 C C . LEU D 1 265 ? 30.054 21.504 84.653 1.00 32.87 265 LEU D C 1
ATOM 8116 O O . LEU D 1 265 ? 29.203 20.747 84.245 1.00 31.55 265 LEU D O 1
ATOM 8121 N N . PRO D 1 266 ? 30.377 22.610 83.984 1.00 31.14 266 PRO D N 1
ATOM 8122 C CA . PRO D 1 266 ? 29.830 22.835 82.658 1.00 30.37 266 PRO D CA 1
ATOM 8123 C C . PRO D 1 266 ? 30.560 21.918 81.685 1.00 29.07 266 PRO D C 1
ATOM 8124 O O . PRO D 1 266 ? 31.717 21.632 81.978 1.00 29.00 266 PRO D O 1
ATOM 8128 N N . ILE D 1 267 ? 29.901 21.502 80.610 1.00 28.20 267 ILE D N 1
ATOM 8129 C CA . ILE D 1 267 ? 30.511 20.715 79.523 1.00 28.50 267 ILE D CA 1
ATOM 8130 C C . ILE D 1 267 ? 30.803 21.683 78.373 1.00 28.31 267 ILE D C 1
ATOM 8131 O O . ILE D 1 267 ? 29.908 22.007 77.583 1.00 28.58 267 ILE D O 1
ATOM 8136 N N . LEU D 1 268 ? 32.051 22.120 78.306 1.00 28.18 268 LEU D N 1
ATOM 8137 C CA . LEU D 1 268 ? 32.525 23.126 77.354 1.00 28.89 268 LEU D CA 1
ATOM 8138 C C . LEU D 1 268 ? 33.120 22.560 76.075 1.00 28.62 268 LEU D C 1
ATOM 8139 O O . LEU D 1 268 ? 33.650 21.435 76.047 1.00 28.40 268 LEU D O 1
ATOM 8144 N N . ALA D 1 269 ? 33.008 23.372 75.020 1.00 27.38 269 ALA D N 1
ATOM 8145 C CA . ALA D 1 269 ? 33.552 23.088 73.729 1.00 26.42 269 ALA D CA 1
ATOM 8146 C C . ALA D 1 269 ? 35.004 23.559 73.595 1.00 26.05 269 ALA D C 1
ATOM 8147 O O . ALA D 1 269 ? 35.621 23.221 72.622 1.00 25.20 269 ALA D O 1
ATOM 8149 N N . ASP D 1 270 ? 35.513 24.307 74.577 1.00 26.45 270 ASP D N 1
ATOM 8150 C CA . ASP D 1 270 ? 36.874 24.822 74.572 1.00 26.22 270 ASP D CA 1
ATOM 8151 C C . ASP D 1 270 ? 37.771 24.071 75.557 1.00 24.73 270 ASP D C 1
ATOM 8152 O O . ASP D 1 270 ? 37.473 24.003 76.759 1.00 24.42 270 ASP D O 1
ATOM 8157 N N . GLU D 1 271 ? 38.879 23.542 75.039 1.00 23.69 271 GLU D N 1
ATOM 8158 C CA . GLU D 1 271 ? 39.849 22.771 75.781 1.00 22.39 271 GLU D CA 1
ATOM 8159 C C . GLU D 1 271 ? 41.233 23.407 75.607 1.00 22.16 271 GLU D C 1
ATOM 8160 O O . GLU D 1 271 ? 41.610 23.788 74.503 1.00 22.00 271 GLU D O 1
ATOM 8166 N N . HIS D 1 272 ? 41.963 23.496 76.707 1.00 21.26 272 HIS D N 1
ATOM 8167 C CA . HIS D 1 272 ? 43.203 24.302 76.816 1.00 21.29 272 HIS D CA 1
ATOM 8168 C C . HIS D 1 272 ? 44.435 23.465 77.037 1.00 22.03 272 HIS D C 1
ATOM 8169 O O . HIS D 1 272 ? 44.401 22.376 77.626 1.00 21.43 272 HIS D O 1
ATOM 8176 N N . TYR D 1 273 ? 45.547 23.966 76.514 1.00 21.23 273 TYR D N 1
ATOM 8177 C CA . TYR D 1 273 ? 46.771 23.237 76.478 1.00 20.89 273 TYR D CA 1
ATOM 8178 C C . TYR D 1 273 ? 48.009 24.126 76.728 1.00 21.54 273 TYR D C 1
ATOM 8179 O O . TYR D 1 273 ? 47.978 25.344 76.482 1.00 23.59 273 TYR D O 1
ATOM 8188 N N . VAL D 1 274 ? 49.038 23.468 77.233 1.00 22.53 274 VAL D N 1
ATOM 8189 C CA . VAL D 1 274 ? 50.379 24.015 77.396 1.00 22.55 274 VAL D CA 1
ATOM 8190 C C . VAL D 1 274 ? 51.347 23.236 76.533 1.00 23.67 274 VAL D C 1
ATOM 8191 O O . VAL D 1 274 ? 51.439 22.010 76.633 1.00 24.67 274 VAL D O 1
ATOM 8195 N N . LEU D 1 275 ? 52.188 23.962 75.782 1.00 23.62 275 LEU D N 1
ATOM 8196 C CA . LEU D 1 275 ? 53.148 23.326 74.873 1.00 24.66 275 LEU D CA 1
ATOM 8197 C C . LEU D 1 275 ? 54.374 22.957 75.688 1.00 25.67 275 LEU D C 1
ATOM 8198 O O . LEU D 1 275 ? 55.125 23.831 76.118 1.00 27.20 275 LEU D O 1
ATOM 8203 N N . ALA D 1 276 ? 54.553 21.680 75.977 1.00 26.52 276 ALA D N 1
ATOM 8204 C CA . ALA D 1 276 ? 55.664 21.218 76.793 1.00 27.95 276 ALA D CA 1
ATOM 8205 C C . ALA D 1 276 ? 56.918 20.890 75.996 1.00 29.40 276 ALA D C 1
ATOM 8206 O O . ALA D 1 276 ? 57.992 20.818 76.582 1.00 31.68 276 ALA D O 1
ATOM 8208 N N . GLY D 1 277 ? 56.789 20.654 74.692 1.00 29.84 277 GLY D N 1
ATOM 8209 C CA . GLY D 1 277 ? 57.922 20.284 73.858 1.00 30.42 277 GLY D CA 1
ATOM 8210 C C . GLY D 1 277 ? 57.565 20.588 72.432 1.00 30.33 277 GLY D C 1
ATOM 8211 O O . GLY D 1 277 ? 56.440 20.350 72.021 1.00 29.19 277 GLY D O 1
ATOM 8212 N N . GLY D 1 278 ? 58.512 21.161 71.682 1.00 30.37 278 GLY D N 1
ATOM 8213 C CA . GLY D 1 278 ? 58.299 21.481 70.287 1.00 30.20 278 GLY D CA 1
ATOM 8214 C C . GLY D 1 278 ? 58.067 22.956 70.090 1.00 30.84 278 GLY D C 1
ATOM 8215 O O . GLY D 1 278 ? 57.955 23.720 71.048 1.00 31.31 278 GLY D O 1
ATOM 8216 N N . SER D 1 279 ? 57.959 23.335 68.834 1.00 29.55 279 SER D N 1
ATOM 8217 C CA . SER D 1 279 ? 57.840 24.723 68.436 1.00 30.79 279 SER D CA 1
ATOM 8218 C C . SER D 1 279 ? 56.400 25.049 68.116 1.00 28.99 279 SER D C 1
ATOM 8219 O O . SER D 1 279 ? 55.745 24.296 67.412 1.00 29.54 279 SER D O 1
ATOM 8222 N N . ALA D 1 280 ? 55.926 26.177 68.631 1.00 27.91 280 ALA D N 1
ATOM 8223 C CA . ALA D 1 280 ? 54.592 26.662 68.377 1.00 27.00 280 ALA D CA 1
ATOM 8224 C C . ALA D 1 280 ? 54.377 27.172 66.949 1.00 27.61 280 ALA D C 1
ATOM 8225 O O . ALA D 1 280 ? 55.314 27.663 66.319 1.00 27.86 280 ALA D O 1
ATOM 8227 N N . GLY D 1 281 ? 53.158 27.017 66.438 1.00 26.35 281 GLY D N 1
ATOM 8228 C CA . GLY D 1 281 ? 52.703 27.685 65.231 1.00 26.83 281 GLY D CA 1
ATOM 8229 C C . GLY D 1 281 ? 52.135 29.084 65.509 1.00 26.11 281 GLY D C 1
ATOM 8230 O O . GLY D 1 281 ? 52.392 29.679 66.547 1.00 25.96 281 GLY D O 1
ATOM 8231 N N . ALA D 1 282 ? 51.298 29.580 64.598 1.00 26.56 282 ALA D N 1
ATOM 8232 C CA . ALA D 1 282 ? 50.755 30.934 64.685 1.00 26.17 282 ALA D CA 1
ATOM 8233 C C . ALA D 1 282 ? 49.763 31.138 65.837 1.00 26.43 282 ALA D C 1
ATOM 8234 O O . ALA D 1 282 ? 48.761 30.411 65.969 1.00 26.79 282 ALA D O 1
ATOM 8236 N N . ARG D 1 283 ? 50.036 32.132 66.662 1.00 24.62 283 ARG D N 1
ATOM 8237 C CA . ARG D 1 283 ? 49.209 32.444 67.804 1.00 23.65 283 ARG D CA 1
ATOM 8238 C C . ARG D 1 283 ? 48.239 33.528 67.492 1.00 23.19 283 ARG D C 1
ATOM 8239 O O . ARG D 1 283 ? 48.522 34.392 66.642 1.00 20.89 283 ARG D O 1
ATOM 8247 N N . ASP D 1 284 ? 47.090 33.521 68.180 1.00 22.50 284 ASP D N 1
ATOM 8248 C CA . ASP D 1 284 ? 46.079 34.547 68.016 1.00 22.68 284 ASP D CA 1
ATOM 8249 C C . ASP D 1 284 ? 46.409 35.723 68.937 1.00 22.65 284 ASP D C 1
ATOM 8250 O O . ASP D 1 284 ? 47.492 35.747 69.557 1.00 22.66 284 ASP D O 1
ATOM 8255 N N . GLU D 1 285 ? 45.459 36.640 69.067 1.00 24.09 285 GLU D N 1
ATOM 8256 C CA . GLU D 1 285 ? 45.618 37.889 69.834 1.00 24.93 285 GLU D CA 1
ATOM 8257 C C . GLU D 1 285 ? 45.791 37.674 71.333 1.00 24.17 285 GLU D C 1
ATOM 8258 O O . GLU D 1 285 ? 46.311 38.533 72.040 1.00 23.48 285 GLU D O 1
ATOM 8264 N N . ARG D 1 286 ? 45.359 36.502 71.823 1.00 23.87 286 ARG D N 1
ATOM 8265 C CA . ARG D 1 286 ? 45.598 36.086 73.208 1.00 23.87 286 ARG D CA 1
ATOM 8266 C C . ARG D 1 286 ? 46.969 35.490 73.426 1.00 24.25 286 ARG D C 1
ATOM 8267 O O . ARG D 1 286 ? 47.372 35.208 74.581 1.00 25.38 286 ARG D O 1
ATOM 8275 N N . GLY D 1 287 ? 47.714 35.282 72.335 1.00 22.75 287 GLY D N 1
ATOM 8276 C CA . GLY D 1 287 ? 48.984 34.618 72.351 1.00 22.49 287 GLY D CA 1
ATOM 8277 C C . GLY D 1 287 ? 48.774 33.100 72.368 1.00 22.23 287 GLY D C 1
ATOM 8278 O O . GLY D 1 287 ? 49.635 32.390 72.742 1.00 19.21 287 GLY D O 1
ATOM 8279 N N . TRP D 1 288 ? 47.645 32.641 71.883 1.00 22.72 288 TRP D N 1
ATOM 8280 C CA . TRP D 1 288 ? 47.356 31.212 71.868 1.00 23.25 288 TRP D CA 1
ATOM 8281 C C . TRP D 1 288 ? 47.283 30.655 70.469 1.00 23.48 288 TRP D C 1
ATOM 8282 O O . TRP D 1 288 ? 46.651 31.231 69.600 1.00 24.52 288 TRP D O 1
ATOM 8293 N N . GLU D 1 289 ? 47.860 29.476 70.284 1.00 25.40 289 GLU D N 1
ATOM 8294 C CA . GLU D 1 289 ? 47.630 28.686 69.071 1.00 25.57 289 GLU D CA 1
ATOM 8295 C C . GLU D 1 289 ? 46.167 28.217 69.153 1.00 26.17 289 GLU D C 1
ATOM 8296 O O . GLU D 1 289 ? 45.636 28.061 70.261 1.00 27.01 289 GLU D O 1
ATOM 8302 N N . THR D 1 290 ? 45.515 28.060 68.015 1.00 26.75 290 THR D N 1
ATOM 8303 C CA . THR D 1 290 ? 44.139 27.571 67.974 1.00 26.94 290 THR D CA 1
ATOM 8304 C C . THR D 1 290 ? 44.040 26.226 67.276 1.00 26.44 290 THR D C 1
ATOM 8305 O O . THR D 1 290 ? 42.935 25.819 66.924 1.00 26.54 290 THR D O 1
ATOM 8309 N N . ASP D 1 291 ? 45.171 25.532 67.141 1.00 26.06 291 ASP D N 1
ATOM 8310 C CA . ASP D 1 291 ? 45.280 24.248 66.451 1.00 26.51 291 ASP D CA 1
ATOM 8311 C C . ASP D 1 291 ? 46.496 23.550 67.019 1.00 25.59 291 ASP D C 1
ATOM 8312 O O . ASP D 1 291 ? 47.636 24.041 66.901 1.00 25.46 291 ASP D O 1
ATOM 8317 N N . LEU D 1 292 ? 46.287 22.363 67.600 1.00 23.39 292 LEU D N 1
ATOM 8318 C CA . LEU D 1 292 ? 47.408 21.570 68.084 1.00 23.39 292 LEU D CA 1
ATOM 8319 C C . LEU D 1 292 ? 48.415 21.209 66.963 1.00 23.38 292 LEU D C 1
ATOM 8320 O O . LEU D 1 292 ? 49.612 21.069 67.214 1.00 25.08 292 LEU D O 1
ATOM 8325 N N . LEU D 1 293 ? 47.963 21.176 65.721 1.00 24.59 293 LEU D N 1
ATOM 8326 C CA . LEU D 1 293 ? 48.856 20.876 64.621 1.00 24.71 293 LEU D CA 1
ATOM 8327 C C . LEU D 1 293 ? 49.545 22.108 64.024 1.00 25.52 293 LEU D C 1
ATOM 8328 O O . LEU D 1 293 ? 50.282 21.957 63.042 1.00 26.73 293 LEU D O 1
ATOM 8333 N N . ALA D 1 294 ? 49.351 23.289 64.613 1.00 26.70 294 ALA D N 1
ATOM 8334 C CA . ALA D 1 294 ? 49.885 24.541 64.046 1.00 27.17 294 ALA D CA 1
ATOM 8335 C C . ALA D 1 294 ? 51.386 24.481 63.803 1.00 28.34 294 ALA D C 1
ATOM 8336 O O . ALA D 1 294 ? 52.158 23.875 64.557 1.00 27.29 294 ALA D O 1
ATOM 8338 N N . GLY D 1 295 ? 51.792 25.062 62.671 1.00 29.55 295 GLY D N 1
ATOM 8339 C CA . GLY D 1 295 ? 53.192 25.059 62.320 1.00 31.03 295 GLY D CA 1
ATOM 8340 C C . GLY D 1 295 ? 53.773 23.791 61.727 1.00 32.33 295 GLY D C 1
ATOM 8341 O O . GLY D 1 295 ? 54.980 23.792 61.418 1.00 33.38 295 GLY D O 1
ATOM 8342 N N . LEU D 1 296 ? 52.977 22.729 61.540 1.00 32.27 296 LEU D N 1
ATOM 8343 C CA . LEU D 1 296 ? 53.552 21.472 61.050 1.00 33.10 296 LEU D CA 1
ATOM 8344 C C . LEU D 1 296 ? 53.424 21.247 59.553 1.00 33.96 296 LEU D C 1
ATOM 8345 O O . LEU D 1 296 ? 53.909 20.225 59.059 1.00 34.73 296 LEU D O 1
ATOM 8350 N N . GLY D 1 297 ? 52.758 22.167 58.852 1.00 35.73 297 GLY D N 1
ATOM 8351 C CA . GLY D 1 297 ? 52.638 22.108 57.405 1.00 36.54 297 GLY D CA 1
ATOM 8352 C C . GLY D 1 297 ? 51.402 21.449 56.809 1.00 37.45 297 GLY D C 1
ATOM 8353 O O . GLY D 1 297 ? 51.417 21.185 55.589 1.00 38.84 297 GLY D O 1
ATOM 8354 N N . PHE D 1 298 ? 50.364 21.154 57.608 1.00 37.81 298 PHE D N 1
ATOM 8355 C CA . PHE D 1 298 ? 49.115 20.601 57.069 1.00 37.09 298 PHE D CA 1
ATOM 8356 C C . PHE D 1 298 ? 48.275 21.734 56.488 1.00 37.84 298 PHE D C 1
ATOM 8357 O O . PHE D 1 298 ? 48.306 22.859 56.992 1.00 38.59 298 PHE D O 1
#

Secondary structure (DSSP, 8-state):
---EEEEEESSTTHHHHHHHHHHHHHHHTT-EEEEEES---TT---SSSTTGGGSTTTT--HHHHHHHHHHHHHHHTT----EETTSTTSSB-------S-BGGGS-HHHHHHHHHHHHHHH--SEEEEE-TTTTT--HHHHHHHHHHHHHHHHHH---S-----SEEEEEE-BHHHHHHHHHH--GGGS-TT-BPPPGGGT---B-GGG--EEEE--HHHHHHHHHHHHH-TTT-EE-TTSSEEE-TT-BEEE--SEEEEEEEES----B-TTS-BS-TTTTS---/--S-EEEEEESSTTHHHHHHHHHHHHHHHTT-EEEEEES---TT---SSSTTGGGSTTTT--HHHHHHHHHHHHHHHTT----EETTSTTSSB----S-BGGGS-HHHHHHHHHHHHHHH--SEEEEE-TTTTT--HHHHHHHHHHHHHHHHH----S-S-----SEEEEEE--HHHHHHHHHT--GGGS-TT---SSGGG--EEEE--HHHHHHHHHHHHH-TTT-EE-TTSSEEE-TT--EEE--SEEEEEEEES----B-TTS-BS-TTTTS--/--S-EEEEEESSTTHHHHHHHHHHHHHHHTT-EEEEEES---TT---SSSTTGGGSTTTT--HHHHHHHHHHHHHHHTT----EETTSTTSSB----TTBGGGS-HHHHHHHHHHHHHHH--SEEEEE-TTTTT--HHHHHHHHHHHHHHHHH---S-S-----SEEEEEE--HHHHHHHHHT--GGGS-TT-B-----SGGG--EEEE--HHHHHHHHHHHHH-TTT-EE-TTSSEEE-TT-BEEE--SEEEEEEEES----B-TTS-BS-TTTTS--/--S-EEEEEESSTTHHHHHHHHHHHHHHHTT-EEEEEES---TT---SSSTTGGGSTTTT--HHHHHHHHHHHHHHHTT----EETTSTTSSB--------S-BGGGS-HHHHHHHHHHHHHHH--SEEEEE-TTTTT--HHHHHHHHHHHHHHHHH----S-S-----SEEEEEE--HHHHHHHHHT--GGG-----SGGG--EEEE--HHHHHHHHHHHHH-TTT-EE-TTSSEEE-TT--EEE--SEEEEEEEES----B-TTS-BS-TTTTS--

Nearest PDB structures (foldseek):
  1q74-assembly3_C  TM=1.004E+00  e=4.253E-62  Mycobacterium tuberculosis
  1q74-assembly2_B  TM=9.951E-01  e=1.390E-58  Mycobacterium tuberculosis
  1q74-assembly1_A  TM=9.918E-01  e=1.441E-56  Mycobacterium tuberculosis
  1q74-assembly4_D  TM=9.838E-01  e=2.773E-56  Mycobacterium tuberculosis
  1q7t-assembly1_A  TM=9.884E-01  e=2.996E-55  Mycobacterium tuberculosis